Protein AF-A0A847FU32-F1 (afdb_monomer_lite)

Foldseek 3Di:
DPPADQPQDFPDQDQDPLLDFDCVVVLLVVQVCVVVLQFEAEEAEAPLQRPVNSLNCSVVNHDLLEQEFEDEPVVQPDPALLSVLLVVLQSLQVRVCVSLVHRDDRDDSVQSVVNNCCNQPPSVVSSVVSSPSGAYEYEYEALVVCVPPPPCSSVSVLVVSLVNVVVDSRHHYYYYHYPLCVVVCCVVRVSRRPPHHYHYRDAHDLVRQLCSLDVVCPVQADEDPCPSVVLCLQAVRRPSSSSVLSSLLCVPCSVVRYDYPVSSVVSLVVLLVDDDPVLVVVLVPQALLLNLLLLLLLQDPDQSSKFFLVSSVVSLVVLPADADPCLSVVSQVVCCSSVQWPDLDDGMIGGSHNSSSSSSNVPDDSSVSSVPRDNDPDPPPPPPDPPPVPPDDDDDDDDDDDDDDDDDDDDDDDDDDDDDDDDDDDDDDDDDDDDDDDDDDDDDDDDDDDDDDDDDDDDDDDDDDDDDDDDDDDDDDDDYDDDDDDDDDDDDDDDDDPDDDPPDPPPPVPQQWKKWWWKDFPPDQAIWIWIAGPQLHDIDTLGPRFDSDGAAWEAQLVRQKIWDFGCVVVEGFIWIAGSNNPPTDTLDPDRWHKGQWYAANVRFKIWTWIPRTHPATFIWMATNNSHDIGTQDDDNPKHKGNWEAQLVRQKIWTWMCRVPATFIWMAGPNNHDIDTQDDDPWHWGQWYAALVRFKIWIWTCPLPATFIWIATPVHDDIDTQQPDNDKHWHQWYAANVRQKIWTWMCPPPATFIWMAGNNNHDIDTNDDDSMHIHNMYIRD

Structure (mmCIF, N/CA/C/O backbone):
data_AF-A0A847FU32-F1
#
_entry.id   AF-A0A847FU32-F1
#
loop_
_atom_site.group_PDB
_atom_site.id
_atom_site.type_symbol
_atom_site.label_atom_id
_atom_site.label_alt_id
_atom_site.label_comp_id
_atom_site.label_asym_id
_atom_site.label_entity_id
_atom_site.label_seq_id
_atom_site.pdbx_PDB_ins_code
_atom_site.Cartn_x
_atom_site.Cartn_y
_atom_site.Cartn_z
_atom_site.occupancy
_atom_site.B_iso_or_equiv
_atom_site.auth_seq_id
_atom_site.auth_comp_id
_atom_site.auth_asym_id
_atom_site.auth_atom_id
_atom_site.pdbx_PDB_model_num
ATOM 1 N N . MET A 1 1 ? -35.916 -10.649 9.347 1.00 44.22 1 MET A N 1
ATOM 2 C CA . MET A 1 1 ? -36.124 -9.216 9.021 1.00 44.22 1 MET A CA 1
ATOM 3 C C . MET A 1 1 ? -37.418 -9.126 8.223 1.00 44.22 1 MET A C 1
ATOM 5 O O . MET A 1 1 ? -37.705 -10.111 7.565 1.00 44.22 1 MET A O 1
ATOM 9 N N . PRO A 1 2 ? -38.234 -8.058 8.290 1.00 44.00 2 PRO A N 1
ATOM 10 C CA . PRO A 1 2 ? -39.418 -7.964 7.431 1.00 44.00 2 PRO A CA 1
ATOM 11 C C . PRO A 1 2 ? -38.969 -8.081 5.965 1.00 44.00 2 PRO A C 1
ATOM 13 O O . PRO A 1 2 ? -38.049 -7.377 5.551 1.00 44.00 2 PRO A O 1
ATOM 16 N N . ASP A 1 3 ? -39.575 -9.015 5.233 1.00 52.81 3 ASP A N 1
ATOM 17 C CA . ASP A 1 3 ? -38.987 -9.768 4.111 1.00 52.81 3 ASP A CA 1
ATOM 18 C C . ASP A 1 3 ? -38.625 -8.991 2.821 1.00 52.81 3 ASP A C 1
ATOM 20 O O . ASP A 1 3 ? -38.559 -9.613 1.775 1.00 52.81 3 ASP A O 1
ATOM 24 N N . ASN A 1 4 ? -38.386 -7.670 2.823 1.00 62.03 4 ASN A N 1
ATOM 25 C CA . ASN A 1 4 ? -38.007 -6.924 1.599 1.00 62.03 4 ASN A CA 1
ATOM 26 C C . ASN A 1 4 ? -37.275 -5.575 1.817 1.00 62.03 4 ASN A C 1
ATOM 28 O O . ASN A 1 4 ? -37.207 -4.755 0.900 1.00 62.03 4 ASN A O 1
ATOM 32 N N . ALA A 1 5 ? -36.763 -5.277 3.016 1.00 83.38 5 ALA A N 1
ATOM 33 C CA . ALA A 1 5 ? -36.029 -4.025 3.242 1.00 83.38 5 ALA A CA 1
ATOM 34 C C . ALA A 1 5 ? -34.539 -4.179 2.895 1.00 83.38 5 ALA A C 1
ATOM 36 O O . ALA A 1 5 ? -33.902 -5.137 3.327 1.00 83.38 5 ALA A O 1
ATOM 37 N N . ASN A 1 6 ? -33.979 -3.210 2.162 1.00 89.44 6 ASN A N 1
ATOM 38 C CA . ASN A 1 6 ? -32.554 -3.186 1.834 1.00 89.44 6 ASN A CA 1
ATOM 39 C C . ASN A 1 6 ? -31.713 -3.092 3.125 1.00 89.44 6 ASN A C 1
ATOM 41 O O . ASN A 1 6 ? -31.870 -2.118 3.867 1.00 89.44 6 ASN A O 1
ATOM 45 N N . PRO A 1 7 ? -30.836 -4.071 3.413 1.00 89.06 7 PRO A N 1
ATOM 46 C CA . PRO A 1 7 ? -30.055 -4.087 4.649 1.00 89.06 7 PRO A CA 1
ATOM 47 C C . PRO A 1 7 ? -28.872 -3.108 4.625 1.00 89.06 7 PRO A C 1
ATOM 49 O O . PRO A 1 7 ? -28.296 -2.807 5.672 1.00 89.06 7 PRO A O 1
ATOM 52 N N . TYR A 1 8 ? -28.483 -2.608 3.451 1.00 90.81 8 TYR A N 1
ATOM 53 C CA . TYR A 1 8 ? -27.382 -1.665 3.313 1.00 90.81 8 TYR A CA 1
ATOM 54 C C . TYR A 1 8 ? -27.892 -0.239 3.476 1.00 90.81 8 TYR A C 1
ATOM 56 O O . TYR A 1 8 ? -28.746 0.209 2.724 1.00 90.81 8 TYR A O 1
ATOM 64 N N . ILE A 1 9 ? -27.350 0.506 4.437 1.00 88.56 9 ILE A N 1
ATOM 65 C CA . ILE A 1 9 ? -27.734 1.905 4.660 1.00 88.56 9 ILE A CA 1
ATOM 66 C C . ILE A 1 9 ? -26.466 2.764 4.597 1.00 88.56 9 ILE A C 1
ATOM 68 O O . ILE A 1 9 ? -25.807 2.972 5.619 1.00 88.56 9 ILE A O 1
ATOM 72 N N . PRO A 1 10 ? -26.048 3.211 3.398 1.00 85.56 10 PRO A N 1
ATOM 73 C CA . PRO A 1 10 ? -24.828 3.992 3.258 1.00 85.56 10 PRO A CA 1
ATOM 74 C C . PRO A 1 10 ? -24.945 5.328 4.001 1.00 85.56 10 PRO A C 1
ATOM 76 O O . PRO A 1 10 ? -25.984 5.983 3.997 1.00 85.56 10 PRO A O 1
ATOM 79 N N . GLY A 1 11 ? -23.852 5.739 4.644 1.00 80.31 11 GLY A N 1
ATOM 80 C CA . GLY A 1 11 ? -23.752 7.023 5.346 1.00 80.31 11 GLY A CA 1
ATOM 81 C C . GLY A 1 11 ? -24.304 7.029 6.773 1.00 80.31 11 GLY A C 1
ATOM 82 O O . GLY A 1 11 ? -24.021 7.975 7.503 1.00 80.31 11 GLY A O 1
ATOM 83 N N . GLN A 1 12 ? -25.008 5.978 7.201 1.00 84.75 12 GLN A N 1
ATOM 84 C CA . GLN A 1 12 ? -25.427 5.813 8.592 1.00 84.75 12 GLN A CA 1
ATOM 85 C C . GLN A 1 12 ? -24.499 4.839 9.328 1.00 84.75 12 GLN A C 1
ATOM 87 O O . GLN A 1 12 ? -24.099 3.820 8.755 1.00 84.75 12 GLN A O 1
ATOM 92 N N . PRO A 1 13 ? -24.130 5.118 10.591 1.00 84.88 13 PRO A N 1
ATOM 93 C CA . PRO A 1 13 ? -23.426 4.134 11.396 1.00 84.88 13 PRO A CA 1
ATOM 94 C C . PRO A 1 13 ? -24.291 2.887 11.607 1.00 84.88 13 PRO A C 1
ATOM 96 O O . PRO A 1 13 ? -25.506 2.978 11.766 1.00 84.88 13 PRO A O 1
ATOM 99 N N . VAL A 1 14 ? -23.652 1.720 11.613 1.00 85.56 14 VAL A N 1
ATOM 100 C CA . VAL A 1 14 ? -24.342 0.430 11.711 1.00 85.56 14 VAL A CA 1
ATOM 101 C C . VAL A 1 14 ? -24.774 0.192 13.155 1.00 85.56 14 VAL A C 1
ATOM 103 O O . VAL A 1 14 ? -23.924 0.100 14.042 1.00 85.56 14 VAL A O 1
ATOM 106 N N . ASP A 1 15 ? -26.085 0.069 13.370 1.00 82.12 15 ASP A N 1
ATOM 107 C CA . ASP A 1 15 ? -26.681 -0.231 14.679 1.00 82.12 15 ASP A CA 1
ATOM 108 C C . ASP A 1 15 ? -26.848 -1.733 14.925 1.00 82.12 15 ASP A C 1
ATOM 110 O O . ASP A 1 15 ? -26.660 -2.200 16.046 1.00 82.12 15 ASP A O 1
ATOM 114 N N . ASN A 1 16 ? -27.151 -2.507 13.881 1.00 82.44 16 ASN A N 1
ATOM 115 C CA . ASN A 1 16 ? -27.322 -3.951 13.997 1.00 82.44 16 ASN A CA 1
ATOM 116 C C . ASN A 1 16 ? -25.964 -4.670 14.051 1.00 82.44 16 ASN A C 1
ATOM 118 O O . ASN A 1 16 ? -25.198 -4.615 13.086 1.00 82.44 16 ASN A O 1
ATOM 122 N N . SER A 1 17 ? -25.704 -5.397 15.139 1.00 80.19 17 SER A N 1
ATOM 123 C CA . SER A 1 17 ? -24.485 -6.191 15.328 1.00 80.19 17 SER A CA 1
ATOM 124 C C . SER A 1 17 ? -24.266 -7.237 14.242 1.00 80.19 17 SER A C 1
ATOM 126 O O . SER A 1 17 ? -23.126 -7.486 13.855 1.00 80.19 17 SER A O 1
ATOM 128 N N . ASP A 1 18 ? -25.345 -7.797 13.692 1.00 79.12 18 ASP A N 1
ATOM 129 C CA . ASP A 1 18 ? -25.272 -8.829 12.652 1.00 79.12 18 ASP A CA 1
ATOM 130 C C . ASP A 1 18 ? -24.817 -8.268 11.295 1.00 79.12 18 ASP A C 1
ATOM 132 O O . ASP A 1 18 ? -24.463 -9.021 10.391 1.00 79.12 18 ASP A O 1
ATOM 136 N N . LEU A 1 19 ? -24.812 -6.938 11.149 1.00 81.50 19 LEU A N 1
ATOM 137 C CA . LEU A 1 19 ? -24.381 -6.228 9.944 1.00 81.50 19 LEU A CA 1
ATOM 138 C C . LEU A 1 19 ? -23.004 -5.562 10.112 1.00 81.50 19 LEU A C 1
ATOM 140 O O . LEU A 1 19 ? -22.582 -4.793 9.246 1.00 81.50 19 LEU A O 1
ATOM 144 N N . PHE A 1 20 ? -22.292 -5.838 11.211 1.00 87.06 20 PHE A N 1
ATOM 145 C CA . PHE A 1 20 ? -20.975 -5.273 11.500 1.00 87.06 20 PHE A CA 1
ATOM 146 C C . PHE A 1 20 ? -19.867 -6.336 11.421 1.00 87.06 20 PHE A C 1
ATOM 148 O O . PHE A 1 20 ? -19.745 -7.210 12.277 1.00 87.06 20 PHE A O 1
ATOM 155 N N . PHE A 1 21 ? -19.018 -6.244 10.392 1.00 85.50 21 PHE A N 1
ATOM 156 C CA . PHE A 1 21 ? -18.061 -7.299 10.032 1.00 85.50 21 PHE A CA 1
ATOM 157 C C . PHE A 1 21 ? -16.594 -6.941 10.341 1.00 85.50 21 PHE A C 1
ATOM 159 O O . PHE A 1 21 ? -16.207 -5.772 10.372 1.00 85.50 21 PHE A O 1
ATOM 166 N N . GLY A 1 22 ? -15.771 -7.975 10.569 1.00 80.81 22 GLY A N 1
ATOM 167 C CA . GLY A 1 22 ? -14.297 -7.916 10.607 1.00 80.81 22 GLY A CA 1
ATOM 168 C C . GLY A 1 22 ? -13.632 -7.318 11.846 1.00 80.81 22 GLY A C 1
ATOM 169 O O . GLY A 1 22 ? -12.423 -7.373 12.015 1.00 80.81 22 GLY A O 1
ATOM 170 N N . ARG A 1 23 ? -14.402 -6.739 12.766 1.00 88.00 23 ARG A N 1
ATOM 171 C CA . ARG A 1 23 ? -13.840 -5.911 13.856 1.00 88.00 23 ARG A CA 1
ATOM 172 C C . ARG A 1 23 ? -14.077 -6.471 15.246 1.00 88.00 23 ARG A C 1
ATOM 174 O O . ARG A 1 23 ? -13.911 -5.770 16.241 1.00 88.00 23 ARG A O 1
ATOM 181 N N . ARG A 1 24 ? -14.464 -7.743 15.315 1.00 87.25 24 ARG A N 1
ATOM 182 C CA . ARG A 1 24 ? -14.798 -8.418 16.569 1.00 87.25 24 ARG A CA 1
ATOM 183 C C . ARG A 1 24 ? -13.600 -8.496 17.510 1.00 87.25 24 ARG A C 1
ATOM 185 O O . ARG A 1 24 ? -13.755 -8.207 18.688 1.00 87.25 24 ARG A O 1
ATOM 192 N N . GLU A 1 25 ? -12.420 -8.837 17.001 1.00 89.19 25 GLU A N 1
ATOM 193 C CA . GLU A 1 25 ? -11.201 -8.929 17.818 1.00 89.19 25 GLU A CA 1
ATOM 194 C C . GLU A 1 25 ? -10.838 -7.589 18.456 1.00 89.19 25 GLU A C 1
ATOM 196 O O . GLU A 1 25 ? -10.487 -7.525 19.631 1.00 89.19 25 GLU A O 1
ATOM 201 N N . LEU A 1 26 ? -11.000 -6.499 17.705 1.00 92.06 26 LEU A N 1
ATOM 202 C CA . LEU A 1 26 ? -10.744 -5.156 18.204 1.00 92.06 26 LEU A CA 1
ATOM 203 C C . LEU A 1 26 ? -11.764 -4.758 19.280 1.00 92.06 26 LEU A C 1
ATOM 205 O O . LEU A 1 26 ? -11.364 -4.243 20.321 1.00 92.06 26 LEU A O 1
ATOM 209 N N . LEU A 1 27 ? -13.056 -5.046 19.081 1.00 93.75 27 LEU A N 1
ATOM 210 C CA . LEU A 1 27 ? -14.089 -4.827 20.103 1.00 93.75 27 LEU A CA 1
ATOM 211 C C . LEU A 1 27 ? -13.792 -5.607 21.393 1.00 93.75 27 LEU A C 1
ATOM 213 O O . LEU A 1 27 ? -13.878 -5.044 22.484 1.00 93.75 27 LEU A O 1
ATOM 217 N N . VAL A 1 28 ? -13.380 -6.873 21.265 1.00 93.25 28 VAL A N 1
ATOM 218 C CA . VAL A 1 28 ? -12.963 -7.711 22.400 1.00 93.25 28 VAL A CA 1
ATOM 219 C C . VAL A 1 28 ? -11.735 -7.116 23.090 1.00 93.25 28 VAL A C 1
ATOM 221 O O . VAL A 1 28 ? -11.740 -6.967 24.308 1.00 93.25 28 VAL A O 1
ATOM 224 N N . SER A 1 29 ? -10.716 -6.701 22.334 1.00 95.25 29 SER A N 1
ATOM 225 C CA . SER A 1 29 ? -9.499 -6.090 22.883 1.00 95.25 29 SER A CA 1
ATOM 226 C C . SER A 1 29 ? -9.780 -4.790 23.644 1.00 95.25 29 SER A C 1
ATOM 228 O O . SER A 1 29 ? -9.261 -4.604 24.747 1.00 95.25 29 SER A O 1
ATOM 230 N N . ILE A 1 30 ? -10.625 -3.906 23.096 1.00 95.94 30 ILE A N 1
ATOM 231 C CA . ILE A 1 30 ? -11.056 -2.685 23.793 1.00 95.94 30 ILE A CA 1
ATOM 232 C C . ILE A 1 30 ? -11.756 -3.060 25.102 1.00 95.94 30 ILE A C 1
ATOM 234 O O . ILE A 1 30 ? -11.430 -2.497 26.150 1.00 95.94 30 ILE A O 1
ATOM 238 N N . GLY A 1 31 ? -12.674 -4.030 25.059 1.00 95.00 31 GLY A N 1
ATOM 239 C CA . GLY A 1 31 ? -13.375 -4.514 26.246 1.00 95.00 31 GLY A CA 1
ATOM 240 C C . GLY A 1 31 ? -12.429 -5.061 27.312 1.00 95.00 31 GLY A C 1
ATOM 241 O O . GLY A 1 31 ? -12.514 -4.664 28.473 1.00 95.00 31 GLY A O 1
ATOM 242 N N . GLU A 1 32 ? -11.462 -5.892 26.929 1.00 94.81 32 GLU A N 1
ATOM 243 C CA . GLU A 1 32 ? -10.455 -6.412 27.855 1.00 94.81 32 GLU A CA 1
ATOM 244 C C . GLU A 1 32 ? -9.614 -5.309 28.497 1.00 94.81 32 GLU A C 1
ATOM 246 O O . GLU A 1 32 ? -9.316 -5.376 29.689 1.00 94.81 32 GLU A O 1
ATOM 251 N N . HIS A 1 33 ? -9.199 -4.303 27.728 1.00 95.88 33 HIS A N 1
ATOM 252 C CA . HIS A 1 33 ? -8.423 -3.189 28.260 1.00 95.88 33 HIS A CA 1
ATOM 253 C C . HIS A 1 33 ? -9.227 -2.356 29.257 1.00 95.88 33 HIS A C 1
ATOM 255 O O . HIS A 1 33 ? -8.690 -2.013 30.313 1.00 95.88 33 HIS A O 1
ATOM 261 N N . LEU A 1 34 ? -10.501 -2.090 28.966 1.00 95.19 34 LEU A N 1
ATOM 262 C CA . LEU A 1 34 ? -11.407 -1.410 29.893 1.00 95.19 34 LEU A CA 1
ATOM 263 C C . LEU A 1 34 ? -11.574 -2.211 31.193 1.00 95.19 34 LEU A C 1
ATOM 265 O O . LEU A 1 34 ? -11.418 -1.655 32.278 1.00 95.19 34 LEU A O 1
ATOM 269 N N . VAL A 1 35 ? -11.782 -3.529 31.101 1.00 93.50 35 VAL A N 1
ATOM 270 C CA . VAL A 1 35 ? -11.889 -4.419 32.274 1.00 93.50 35 VAL A CA 1
ATOM 271 C C . VAL A 1 35 ? -10.581 -4.481 33.074 1.00 93.50 35 VAL A C 1
ATOM 273 O O . VAL A 1 35 ? -10.608 -4.513 34.301 1.00 93.50 35 VAL A O 1
ATOM 276 N N . LYS A 1 36 ? -9.423 -4.427 32.405 1.00 92.69 36 LYS A N 1
ATOM 277 C CA . LYS A 1 36 ? -8.091 -4.349 33.039 1.00 92.69 36 LYS A CA 1
ATOM 278 C C . LYS A 1 36 ? -7.794 -2.972 33.663 1.00 92.69 36 LYS A C 1
ATOM 280 O O . LYS A 1 36 ? -6.676 -2.747 34.124 1.00 92.69 36 LYS A O 1
ATOM 285 N N . GLY A 1 37 ? -8.753 -2.044 33.667 1.00 90.12 37 GLY A N 1
ATOM 286 C CA . GLY A 1 37 ? -8.623 -0.724 34.285 1.00 90.12 37 GLY A CA 1
ATOM 287 C C . GLY A 1 37 ? -7.910 0.317 33.417 1.00 90.12 37 GLY A C 1
ATOM 288 O O . GLY A 1 37 ? -7.462 1.345 33.930 1.00 90.12 37 GLY A O 1
ATOM 289 N N . ARG A 1 38 ? -7.771 0.096 32.100 1.00 93.25 38 ARG A N 1
ATOM 290 C CA . ARG A 1 38 ? -7.304 1.153 31.189 1.00 93.25 38 ARG A CA 1
ATOM 291 C C . ARG A 1 38 ? -8.412 2.186 31.016 1.00 93.25 38 ARG A C 1
ATOM 293 O O . ARG A 1 38 ? -9.475 1.880 30.496 1.00 93.25 38 ARG A O 1
ATOM 300 N N . ARG A 1 39 ? -8.121 3.427 31.411 1.00 93.38 39 ARG A N 1
ATOM 301 C CA . ARG A 1 39 ? -9.118 4.506 31.474 1.00 93.38 39 ARG A CA 1
ATOM 302 C C . ARG A 1 39 ? -9.203 5.389 30.231 1.00 93.38 39 ARG A C 1
ATOM 304 O O . ARG A 1 39 ? -10.137 6.169 30.128 1.00 93.38 39 ARG A O 1
ATOM 311 N N . VAL A 1 40 ? -8.242 5.321 29.308 1.00 96.56 40 VAL A N 1
ATOM 312 C CA . VAL A 1 40 ? -8.260 6.118 28.069 1.00 96.56 40 VAL A CA 1
ATOM 313 C C . VAL A 1 40 ? -7.787 5.257 26.907 1.00 96.56 40 VAL A C 1
ATOM 315 O O . VAL A 1 40 ? -6.667 4.737 26.931 1.00 96.56 40 VAL A O 1
ATOM 318 N N . LEU A 1 41 ? -8.639 5.126 25.894 1.00 97.56 41 LEU A N 1
ATOM 319 C CA . LEU A 1 41 ? -8.344 4.451 24.636 1.00 97.56 41 LEU A CA 1
ATOM 320 C C . LEU A 1 41 ? -8.658 5.395 23.474 1.00 97.56 41 LEU A C 1
ATOM 322 O O . LEU A 1 41 ? -9.648 6.126 23.516 1.00 97.56 41 LEU A O 1
ATOM 326 N N . LEU A 1 42 ? -7.819 5.370 22.444 1.00 97.06 42 LEU A N 1
ATOM 327 C CA . LEU A 1 42 ? -7.965 6.183 21.241 1.00 97.06 42 LEU A CA 1
ATOM 328 C C . LEU A 1 42 ? -8.157 5.269 20.029 1.00 97.06 42 LEU A C 1
ATOM 330 O O . LEU A 1 42 ? -7.390 4.333 19.830 1.00 97.06 42 LEU A O 1
ATOM 334 N N . VAL A 1 43 ? -9.167 5.531 19.206 1.00 96.81 43 VAL A N 1
ATOM 335 C CA . VAL A 1 43 ? -9.443 4.791 17.971 1.00 96.81 43 VAL A CA 1
ATOM 336 C C . VAL A 1 43 ? -9.332 5.745 16.787 1.00 96.81 43 VAL A C 1
ATOM 338 O O . VAL A 1 43 ? -10.186 6.605 16.570 1.00 96.81 43 VAL A O 1
ATOM 341 N N . ALA A 1 44 ? -8.283 5.583 15.996 1.00 94.50 44 ALA A N 1
ATOM 342 C CA . ALA A 1 44 ? -7.992 6.427 14.851 1.00 94.50 44 ALA A CA 1
ATOM 343 C C . ALA A 1 44 ? -8.254 5.688 13.536 1.00 94.50 44 ALA A C 1
ATOM 345 O O . ALA A 1 44 ? -8.020 4.487 13.415 1.00 94.50 44 ALA A O 1
ATOM 346 N N . SER A 1 45 ? -8.737 6.389 12.515 1.00 90.62 45 SER A N 1
ATOM 347 C CA . SER A 1 45 ? -8.749 5.863 11.139 1.00 90.62 45 SER A CA 1
ATOM 348 C C . SER A 1 45 ? -9.033 6.944 10.117 1.00 90.62 45 SER A C 1
ATOM 350 O O . SER A 1 45 ? -9.461 8.041 10.473 1.00 90.62 45 SER A O 1
ATOM 352 N N . ALA A 1 46 ? -8.819 6.626 8.841 1.00 84.69 46 ALA A N 1
ATOM 353 C CA . ALA A 1 46 ? -9.279 7.471 7.750 1.00 84.69 46 ALA A CA 1
ATOM 354 C C . ALA A 1 46 ? -10.810 7.697 7.822 1.00 84.69 46 ALA A C 1
ATOM 356 O O . ALA A 1 46 ? -11.537 6.909 8.449 1.00 84.69 46 ALA A O 1
ATOM 357 N N . PRO A 1 47 ? -11.330 8.759 7.184 1.00 82.19 47 PRO A N 1
ATOM 358 C CA . PRO A 1 47 ? -12.766 8.965 7.056 1.00 82.19 47 PRO A CA 1
ATOM 359 C C . PRO A 1 47 ? -13.463 7.728 6.482 1.00 82.19 47 PRO A C 1
ATOM 361 O O . PRO A 1 47 ? -12.870 6.955 5.731 1.00 82.19 47 PRO A O 1
ATOM 364 N N . ARG A 1 48 ? -14.737 7.531 6.840 1.00 86.31 48 ARG A N 1
ATOM 365 C CA . ARG A 1 48 ? -15.595 6.462 6.288 1.00 86.31 48 ARG A CA 1
ATOM 366 C C . ARG A 1 48 ? -15.147 5.015 6.565 1.00 86.31 48 ARG A C 1
ATOM 368 O O . ARG A 1 48 ? -15.780 4.0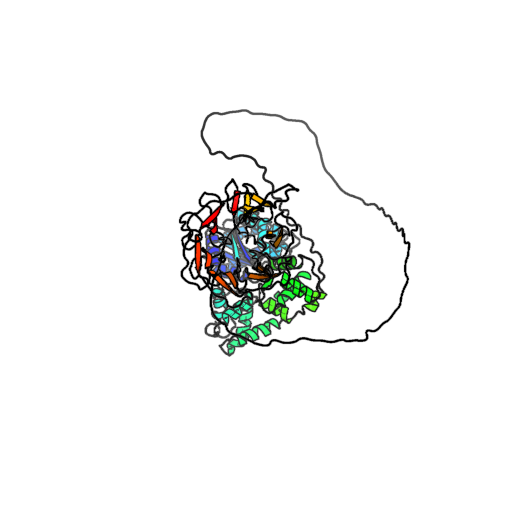71 6.098 1.00 86.31 48 ARG A O 1
ATOM 375 N N . MET A 1 49 ? -14.162 4.822 7.441 1.00 89.31 49 MET A N 1
ATOM 376 C CA . MET A 1 49 ? -13.748 3.510 7.944 1.00 89.31 49 MET A CA 1
ATOM 377 C C . MET A 1 49 ? -14.603 3.021 9.122 1.00 89.31 49 MET A C 1
ATOM 379 O O . MET A 1 49 ? -14.139 2.184 9.874 1.00 89.31 49 MET A O 1
ATOM 383 N N . GLY A 1 50 ? -15.820 3.516 9.362 1.00 89.94 50 GLY A N 1
ATOM 384 C CA . GLY A 1 50 ? -16.736 2.942 10.367 1.00 89.94 50 GLY A CA 1
ATOM 385 C C . GLY A 1 50 ? -16.336 3.100 11.846 1.00 89.94 50 GLY A C 1
ATOM 386 O O . GLY A 1 50 ? -16.627 2.198 12.633 1.00 89.94 50 GLY A O 1
ATOM 387 N N . LYS A 1 51 ? -15.679 4.208 12.232 1.00 91.94 51 LYS A N 1
ATOM 388 C CA . LYS A 1 51 ? -15.384 4.552 13.645 1.00 91.94 51 LYS A CA 1
ATOM 389 C C . LYS A 1 51 ? -16.657 4.629 14.491 1.00 91.94 51 LYS A C 1
ATOM 391 O O . LYS A 1 51 ? -16.777 3.932 15.492 1.00 91.94 51 LYS A O 1
ATOM 396 N N . SER A 1 52 ? -17.638 5.394 14.020 1.00 91.94 52 SER A N 1
ATOM 397 C CA . SER A 1 52 ? -18.920 5.572 14.702 1.00 91.94 52 SER A CA 1
ATOM 398 C C . SER A 1 52 ? -19.678 4.257 14.847 1.00 91.94 52 SER A C 1
ATOM 400 O O . SER A 1 52 ? -20.181 3.956 15.924 1.00 91.94 52 SER A O 1
ATOM 402 N N . SER A 1 53 ? -19.697 3.422 13.798 1.00 92.62 53 SER A N 1
ATOM 403 C CA . SER A 1 53 ? -20.294 2.081 13.862 1.00 92.62 53 SER A CA 1
ATOM 404 C C . SER A 1 53 ? -19.628 1.237 14.950 1.00 92.62 53 SER A C 1
ATOM 406 O O . SER A 1 53 ? -20.314 0.619 15.751 1.00 92.62 53 SER A O 1
ATOM 408 N N . LEU A 1 54 ? -18.296 1.269 15.043 1.00 94.62 54 LEU A N 1
ATOM 409 C CA . LEU A 1 54 ? -17.554 0.542 16.073 1.00 94.62 54 LEU A CA 1
ATOM 410 C C . LEU A 1 54 ? -17.930 0.988 17.488 1.00 94.62 54 LEU A C 1
ATOM 412 O O . LEU A 1 54 ? -18.166 0.137 18.343 1.00 94.62 54 LEU A O 1
ATOM 416 N N . LEU A 1 55 ? -18.045 2.298 17.729 1.00 94.06 55 LEU A N 1
ATOM 417 C CA . LEU A 1 55 ? -18.500 2.807 19.026 1.00 94.06 55 LEU A CA 1
ATOM 418 C C . LEU A 1 55 ? -19.922 2.351 19.365 1.00 94.06 55 LEU A C 1
ATOM 420 O O . LEU A 1 55 ? -20.200 2.077 20.528 1.00 94.06 55 LEU A O 1
ATOM 424 N N . ARG A 1 56 ? -20.821 2.252 18.377 1.00 92.31 56 ARG A N 1
ATOM 425 C CA . ARG A 1 56 ? -22.194 1.762 18.593 1.00 92.31 56 ARG A CA 1
ATOM 426 C C . ARG A 1 56 ? -22.255 0.263 18.882 1.00 92.31 56 ARG A C 1
ATOM 428 O O . ARG A 1 56 ? -23.157 -0.179 19.585 1.00 92.31 56 ARG A O 1
ATOM 435 N N . GLN A 1 57 ? -21.288 -0.506 18.388 1.00 93.62 57 GLN A N 1
ATOM 436 C CA . GLN A 1 57 ? -21.208 -1.941 18.652 1.00 93.62 57 GLN A CA 1
ATOM 437 C C . GLN A 1 57 ? -20.534 -2.273 19.984 1.00 93.62 57 GLN A C 1
ATOM 439 O O . GLN A 1 57 ? -20.898 -3.264 20.611 1.00 93.62 57 GLN A O 1
ATOM 444 N N . LEU A 1 58 ? -19.615 -1.428 20.459 1.00 93.88 58 LEU A N 1
ATOM 445 C CA . LEU A 1 58 ? -18.863 -1.659 21.693 1.00 93.88 58 LEU A CA 1
ATOM 446 C C . LEU A 1 58 ? -19.713 -2.044 22.921 1.00 93.88 58 LEU A C 1
ATOM 448 O O . LEU A 1 58 ? -19.329 -3.012 23.575 1.00 93.88 58 LEU A O 1
ATOM 452 N N . PRO A 1 59 ? -20.866 -1.410 23.222 1.00 92.38 59 PRO A N 1
ATOM 453 C CA . PRO A 1 59 ? -21.687 -1.770 24.381 1.00 92.38 59 PRO A CA 1
ATOM 454 C C . PRO A 1 59 ? -22.109 -3.247 24.421 1.00 92.38 59 PRO A C 1
ATOM 456 O O . PRO A 1 59 ? -22.181 -3.827 25.498 1.00 92.38 59 PRO A O 1
ATOM 459 N N . HIS A 1 60 ? -22.325 -3.884 23.264 1.00 90.62 60 HIS A N 1
ATOM 460 C CA . HIS A 1 60 ? -22.711 -5.301 23.174 1.00 90.62 60 HIS A CA 1
ATOM 461 C C . HIS A 1 60 ? -21.572 -6.268 23.539 1.00 90.62 60 HIS A C 1
ATOM 463 O O . HIS A 1 60 ? -21.807 -7.457 23.743 1.00 90.62 60 HIS A O 1
ATOM 469 N N . HIS A 1 61 ? -20.337 -5.766 23.610 1.00 90.38 61 HIS A N 1
ATOM 470 C CA . HIS A 1 61 ? -19.129 -6.530 23.920 1.00 90.38 61 HIS A CA 1
ATOM 471 C C . HIS A 1 61 ? -18.545 -6.200 25.297 1.00 90.38 61 HIS A C 1
ATOM 473 O O . HIS A 1 61 ? -17.493 -6.732 25.656 1.00 90.38 61 HIS A O 1
ATOM 479 N N . LEU A 1 62 ? -19.207 -5.331 26.063 1.00 93.19 62 LEU A N 1
ATOM 480 C CA . LEU A 1 62 ? -18.798 -4.976 27.414 1.00 93.19 62 LEU A CA 1
ATOM 481 C C . LEU A 1 62 ? -19.622 -5.742 28.454 1.00 93.19 62 LEU A C 1
ATOM 483 O O . LEU A 1 62 ? -20.790 -6.057 28.220 1.00 93.19 62 LEU A O 1
ATOM 487 N N . PRO A 1 63 ? -19.024 -6.056 29.613 1.00 93.06 63 PRO A N 1
ATOM 488 C CA . PRO A 1 63 ? -19.755 -6.665 30.709 1.00 93.06 63 PRO A CA 1
ATOM 489 C C . PRO A 1 63 ? -20.753 -5.649 31.311 1.00 93.06 63 PRO A C 1
ATOM 491 O O . PRO A 1 63 ? -20.530 -4.438 31.221 1.00 93.06 63 PRO A O 1
ATOM 494 N N . PRO A 1 64 ? -21.860 -6.109 31.921 1.00 89.00 64 PRO A N 1
ATOM 495 C CA . PRO A 1 64 ? -22.965 -5.248 32.362 1.00 89.00 64 PRO A CA 1
ATOM 496 C C . PRO A 1 64 ? -22.584 -4.229 33.452 1.00 89.00 64 PRO A C 1
ATOM 498 O O . PRO A 1 64 ? -23.337 -3.288 33.713 1.00 89.00 64 PRO A O 1
ATOM 501 N N . GLU A 1 65 ? -21.431 -4.398 34.099 1.00 91.44 65 GLU A N 1
ATOM 502 C CA . GLU A 1 65 ? -20.866 -3.465 35.074 1.00 91.44 65 GLU A CA 1
ATOM 503 C C . GLU A 1 65 ? -20.287 -2.195 34.429 1.00 91.44 65 GLU A C 1
ATOM 505 O O . GLU A 1 65 ? -20.123 -1.190 35.124 1.00 91.44 65 GLU A O 1
ATOM 510 N N . LEU A 1 66 ? -19.991 -2.221 33.123 1.00 93.81 66 LEU A N 1
ATOM 511 C CA . LEU A 1 66 ? -19.484 -1.083 32.355 1.00 93.81 66 LEU A CA 1
ATOM 512 C C . LEU A 1 66 ? -20.614 -0.443 31.543 1.00 93.81 66 LEU A C 1
ATOM 514 O O . LEU A 1 66 ? -20.944 -0.876 30.441 1.00 93.81 66 LEU A O 1
ATOM 518 N N . LEU A 1 67 ? -21.197 0.626 32.080 1.00 94.50 67 LEU A N 1
ATOM 519 C CA . LEU A 1 67 ? -22.259 1.372 31.412 1.00 94.50 67 LEU A CA 1
ATOM 520 C C . LEU A 1 67 ? -21.669 2.346 30.393 1.00 94.50 67 LEU A C 1
ATOM 522 O O . LEU A 1 67 ? -20.769 3.118 30.712 1.00 94.50 67 LEU A O 1
ATOM 526 N N . THR A 1 68 ? -22.188 2.357 29.171 1.00 94.62 68 THR A N 1
ATOM 527 C CA . THR A 1 68 ? -21.658 3.209 28.099 1.00 94.62 68 THR A CA 1
ATOM 528 C C . THR A 1 68 ? -22.518 4.438 27.864 1.00 94.62 68 THR A C 1
ATOM 530 O O . THR A 1 68 ? -23.742 4.341 27.818 1.00 94.62 68 THR A O 1
ATOM 533 N N . VAL A 1 69 ? -21.882 5.580 27.617 1.00 95.38 69 VAL A N 1
ATOM 534 C CA . VAL A 1 69 ? -22.557 6.814 27.199 1.00 95.38 69 VAL A CA 1
ATOM 535 C C . VAL A 1 69 ? -21.840 7.366 25.981 1.00 95.38 69 VAL A C 1
ATOM 537 O O . VAL A 1 69 ? -20.640 7.607 26.042 1.00 95.38 69 VAL A O 1
ATOM 540 N N . ARG A 1 70 ? -22.561 7.573 24.876 1.00 94.62 70 ARG A N 1
ATOM 541 C CA . ARG A 1 70 ? -21.991 8.076 23.619 1.00 94.62 70 ARG A CA 1
ATOM 542 C C . ARG A 1 70 ? -22.367 9.534 23.381 1.00 94.62 70 ARG A C 1
ATOM 544 O O . ARG A 1 70 ? -23.522 9.901 23.578 1.00 94.62 70 ARG A O 1
ATOM 551 N N . LEU A 1 71 ? -21.412 10.319 22.891 1.00 94.62 71 LEU A N 1
ATOM 552 C CA . LEU A 1 71 ? -21.622 11.676 22.394 1.00 94.62 71 LEU A CA 1
ATOM 553 C C . LEU A 1 71 ? -20.903 11.848 21.050 1.00 94.62 71 LEU A C 1
ATOM 555 O O . LEU A 1 71 ? -19.724 11.513 20.932 1.00 94.62 71 LEU A O 1
ATOM 559 N N . ASP A 1 72 ? -21.617 12.357 20.049 1.00 92.38 72 ASP A N 1
ATOM 560 C CA . ASP A 1 72 ? -21.080 12.626 18.712 1.00 92.38 72 ASP A CA 1
ATOM 561 C C . ASP A 1 72 ? -20.699 14.103 18.589 1.00 92.38 72 ASP A C 1
ATOM 563 O O . ASP A 1 72 ? -21.565 14.972 18.519 1.00 92.38 72 ASP A O 1
ATOM 567 N N . LEU A 1 73 ? -19.402 14.411 18.600 1.00 91.62 73 LEU A N 1
ATOM 568 C CA . LEU A 1 73 ? -18.949 15.799 18.699 1.00 91.62 73 LEU A CA 1
ATOM 569 C C . LEU A 1 73 ? -19.205 16.612 17.422 1.00 91.62 73 LEU A C 1
ATOM 571 O O . LEU A 1 73 ? -19.284 17.840 17.508 1.00 91.62 73 LEU A O 1
ATOM 575 N N . ARG A 1 74 ? -19.387 15.963 16.259 1.00 85.44 74 ARG A N 1
ATOM 576 C CA . ARG A 1 74 ? -19.741 16.665 15.013 1.00 85.44 74 ARG A CA 1
ATOM 577 C C . ARG A 1 74 ? -21.188 17.143 15.034 1.00 85.44 74 ARG A C 1
ATOM 579 O O . ARG A 1 74 ? -21.464 18.265 14.616 1.00 85.44 74 ARG A O 1
ATOM 586 N N . GLU A 1 75 ? -22.111 16.311 15.515 1.00 85.88 75 GLU A N 1
ATOM 587 C CA . GLU A 1 75 ? -23.545 16.640 15.542 1.00 85.88 75 GLU A CA 1
ATOM 588 C C . GLU A 1 75 ? -23.875 17.728 16.572 1.00 85.88 75 GLU A C 1
ATOM 590 O O . GLU A 1 75 ? -24.803 18.522 16.386 1.00 85.88 75 GLU A O 1
ATOM 595 N N . GLU A 1 76 ? -23.082 17.805 17.639 1.00 85.75 76 GLU A N 1
ATOM 596 C CA . GLU A 1 76 ? -23.302 18.741 18.735 1.00 85.75 76 GLU A CA 1
ATOM 597 C C . GLU A 1 76 ? -23.099 20.213 18.328 1.00 85.75 76 GLU A C 1
ATOM 599 O O . GLU A 1 76 ? -23.694 21.088 18.946 1.00 85.75 76 GLU A O 1
ATOM 604 N N . ASN A 1 77 ? -22.345 20.531 17.265 1.00 77.75 77 ASN A N 1
ATOM 605 C CA . ASN A 1 77 ? -22.105 21.923 16.836 1.00 77.75 77 ASN A CA 1
ATOM 606 C C . ASN A 1 77 ? -21.685 22.833 18.010 1.00 77.75 77 ASN A C 1
ATOM 608 O O . ASN A 1 77 ? -22.291 23.883 18.266 1.00 77.75 77 ASN A O 1
ATOM 612 N N . ALA A 1 78 ? -20.677 22.385 18.764 1.00 78.25 78 ALA A N 1
ATOM 613 C CA . ALA A 1 78 ? -20.258 23.025 20.003 1.00 78.25 78 ALA A CA 1
ATOM 614 C C . ALA A 1 78 ? -19.949 24.516 19.798 1.00 78.25 78 ALA A C 1
ATOM 616 O O . ALA A 1 78 ? -19.113 24.891 18.978 1.00 78.25 78 ALA A O 1
ATOM 617 N N . ARG A 1 79 ? -20.634 25.367 20.569 1.00 76.62 79 ARG A N 1
ATOM 618 C CA . ARG A 1 79 ? -20.449 26.827 20.530 1.00 76.62 79 ARG A CA 1
ATOM 619 C C . ARG A 1 79 ? -19.377 27.293 21.504 1.00 76.62 79 ARG A C 1
ATOM 621 O O . ARG A 1 79 ? -18.612 28.191 21.189 1.00 76.62 79 ARG A O 1
ATOM 628 N N . THR A 1 80 ? -19.362 26.684 22.683 1.00 88.38 80 THR A N 1
ATOM 629 C CA . THR A 1 80 ? -18.485 27.000 23.809 1.00 88.38 80 THR A CA 1
ATOM 630 C C . THR A 1 80 ? -18.238 25.730 24.630 1.00 88.38 80 THR A C 1
ATOM 632 O O . THR A 1 80 ? -18.997 24.757 24.548 1.00 88.38 80 THR A O 1
ATOM 635 N N . LEU A 1 81 ? -17.173 25.720 25.436 1.00 91.69 81 LEU A N 1
ATOM 636 C CA . LEU A 1 81 ? -16.796 24.555 26.243 1.00 91.69 81 LEU A CA 1
ATOM 637 C C . LEU A 1 81 ? -17.849 24.183 27.300 1.00 91.69 81 LEU A C 1
ATOM 639 O O . LEU A 1 81 ? -18.173 23.013 27.465 1.00 91.69 81 LEU A O 1
ATOM 643 N N . ASP A 1 82 ? -18.403 25.162 28.008 1.00 92.69 82 ASP A N 1
ATOM 644 C CA . ASP A 1 82 ? -19.469 24.958 28.997 1.00 92.69 82 ASP A CA 1
ATOM 645 C C . ASP A 1 82 ? -20.744 24.356 28.387 1.00 92.69 82 ASP A C 1
ATOM 647 O O . ASP A 1 82 ? -21.355 23.465 28.980 1.00 92.69 82 ASP A O 1
ATOM 651 N N . TRP A 1 83 ? -21.094 24.774 27.170 1.00 92.00 83 TRP A N 1
ATOM 652 C CA . TRP A 1 83 ? -22.183 24.196 26.390 1.00 92.00 83 TRP A CA 1
ATOM 653 C C . TRP A 1 83 ? -21.930 22.727 26.064 1.00 92.00 83 TRP A C 1
ATOM 655 O O . TRP A 1 83 ? -22.799 21.887 26.299 1.00 92.00 83 TRP A O 1
ATOM 665 N N . LEU A 1 84 ? -20.723 22.384 25.615 1.00 93.25 84 LEU A N 1
ATOM 666 C CA . LEU A 1 84 ? -20.371 20.993 25.334 1.00 93.25 84 LEU A CA 1
ATOM 667 C C . LEU A 1 84 ? -20.404 20.120 26.601 1.00 93.25 84 LEU A C 1
ATOM 669 O O . LEU A 1 84 ? -20.891 18.990 26.573 1.00 93.25 84 LEU A O 1
ATOM 673 N N . LEU A 1 85 ? -19.944 20.650 27.736 1.00 94.81 85 LEU A N 1
ATOM 674 C CA . LEU A 1 85 ? -19.985 19.950 29.024 1.00 94.81 85 LEU A CA 1
ATOM 675 C C . LEU A 1 85 ? -21.419 19.751 29.535 1.00 94.81 85 LEU A C 1
ATOM 677 O O . LEU A 1 85 ? -21.715 18.709 30.121 1.00 94.81 85 LEU A O 1
ATOM 681 N N . TRP A 1 86 ? -22.317 20.707 29.285 1.00 95.00 86 TRP A N 1
ATOM 682 C CA . TRP A 1 86 ? -23.749 20.558 29.556 1.00 95.00 86 TRP A CA 1
ATOM 683 C C . TRP A 1 86 ? -24.375 19.442 28.712 1.00 95.00 86 TRP A C 1
ATOM 685 O O . TRP A 1 86 ? -25.126 18.615 29.232 1.00 95.00 86 TRP A O 1
ATOM 695 N N . ARG A 1 87 ? -24.025 19.361 27.424 1.00 94.69 87 ARG A N 1
ATOM 696 C CA . ARG A 1 87 ? -24.479 18.279 26.537 1.00 94.69 87 ARG A CA 1
ATOM 697 C C . ARG A 1 87 ? -23.965 16.918 26.982 1.00 94.69 87 ARG A C 1
ATOM 699 O O . ARG A 1 87 ? -24.746 15.971 27.045 1.00 94.69 87 ARG A O 1
ATOM 706 N N . LEU A 1 88 ? -22.700 16.839 27.394 1.00 94.88 88 LEU A N 1
ATOM 707 C CA . LEU A 1 88 ? -22.133 15.624 27.973 1.00 94.88 88 LEU A CA 1
ATOM 708 C C . LEU A 1 88 ? -22.851 15.223 29.273 1.00 94.88 88 LEU A C 1
ATOM 710 O O . LEU A 1 88 ? -23.194 14.055 29.439 1.00 94.88 88 LEU A O 1
ATOM 714 N N . ALA A 1 89 ? -23.166 16.177 30.158 1.00 95.12 89 ALA A N 1
ATOM 715 C CA . ALA A 1 89 ? -23.992 15.923 31.343 1.00 95.12 89 ALA A CA 1
ATOM 716 C C . ALA A 1 89 ? -25.379 15.366 30.974 1.00 95.12 89 ALA A C 1
ATOM 718 O O . ALA A 1 89 ? -25.871 14.432 31.611 1.00 95.12 89 ALA A O 1
ATOM 719 N N . GLY A 1 90 ? -26.004 15.916 29.928 1.00 94.19 90 GLY A N 1
ATOM 720 C CA . GLY A 1 90 ? -27.307 15.472 29.437 1.00 94.19 90 GLY A CA 1
ATOM 721 C C . GLY A 1 90 ? -27.253 14.047 28.892 1.00 94.19 90 GLY A C 1
ATOM 722 O O . GLY A 1 90 ? -28.097 13.223 29.245 1.00 94.19 90 GLY A O 1
ATOM 723 N N . ALA A 1 91 ? -26.219 13.736 28.107 1.00 93.50 91 ALA A N 1
ATOM 724 C CA . ALA A 1 91 ? -25.972 12.399 27.579 1.00 93.50 91 ALA A CA 1
ATOM 725 C C . ALA A 1 91 ? -25.740 11.374 28.699 1.00 93.50 91 ALA A C 1
ATOM 727 O O . ALA A 1 91 ? -26.283 10.272 28.635 1.00 93.50 91 ALA A O 1
ATOM 728 N N . LEU A 1 92 ? -25.002 11.740 29.755 1.00 94.06 92 LEU A N 1
ATOM 729 C CA . LEU A 1 92 ? -24.809 10.883 30.930 1.00 94.06 92 LEU A CA 1
ATOM 730 C C . LEU A 1 92 ? -26.138 10.581 31.626 1.00 94.06 92 LEU A C 1
ATOM 732 O O . LEU A 1 92 ? -26.427 9.422 31.908 1.00 94.06 92 LEU A O 1
ATOM 736 N N . SER A 1 93 ? -26.963 11.601 31.872 1.00 92.38 93 SER A N 1
ATOM 737 C CA . SER A 1 93 ? -28.260 11.422 32.536 1.00 92.38 93 SER A CA 1
ATOM 738 C C . SER A 1 93 ? -29.207 10.536 31.721 1.00 92.38 93 SER A C 1
ATOM 740 O O . SER A 1 93 ? -29.748 9.558 32.238 1.00 92.38 93 SER A O 1
ATOM 742 N N . ALA A 1 94 ? -29.345 10.821 30.422 1.00 90.06 94 ALA A N 1
ATOM 743 C CA . ALA A 1 94 ? -30.222 10.070 29.529 1.00 90.06 94 ALA A CA 1
ATOM 744 C C . ALA A 1 94 ? -29.733 8.629 29.304 1.00 90.06 94 ALA A C 1
ATOM 746 O O . ALA A 1 94 ? -30.511 7.683 29.435 1.00 90.06 94 ALA A O 1
ATOM 747 N N . GLY A 1 95 ? -28.442 8.453 29.003 1.00 87.06 95 GLY A N 1
ATOM 748 C CA . GLY A 1 95 ? -27.853 7.143 28.724 1.00 87.06 95 GLY A CA 1
ATOM 749 C C . GLY A 1 95 ? -27.883 6.224 29.943 1.00 87.06 95 GLY A C 1
ATOM 750 O O . GLY A 1 95 ? -28.342 5.086 29.859 1.00 87.06 95 GLY A O 1
ATOM 751 N N . LEU A 1 96 ? -27.467 6.727 31.108 1.00 88.62 96 LEU A N 1
ATOM 752 C CA . LEU A 1 96 ? -27.432 5.927 32.335 1.00 88.62 96 LEU A CA 1
ATOM 753 C C . LEU A 1 96 ? -28.833 5.683 32.907 1.00 88.62 96 LEU A C 1
ATOM 755 O O . LEU A 1 96 ? -29.082 4.604 33.445 1.00 88.62 96 LEU A O 1
ATOM 759 N N . GLY A 1 97 ? -29.765 6.631 32.755 1.00 83.19 97 GLY A N 1
ATOM 760 C CA . GLY A 1 97 ? -31.153 6.462 33.194 1.00 83.19 97 GLY A CA 1
ATOM 761 C C . GLY A 1 97 ? -31.847 5.290 32.498 1.00 83.19 97 GLY A C 1
ATOM 762 O O . GLY A 1 97 ? -32.527 4.495 33.151 1.00 83.19 97 GLY A O 1
ATOM 763 N N . GLY A 1 98 ? -31.581 5.110 31.198 1.00 79.31 98 GLY A N 1
ATOM 764 C CA . GLY A 1 98 ? -32.035 3.945 30.434 1.00 79.31 98 GLY A CA 1
ATOM 765 C C . GLY A 1 98 ? -31.487 2.621 30.978 1.00 79.31 98 GLY A C 1
ATOM 766 O O . GLY A 1 98 ? -32.247 1.675 31.177 1.00 79.31 98 GLY A O 1
ATOM 767 N N . HIS A 1 99 ? -30.191 2.562 31.302 1.00 80.88 99 HIS A N 1
ATOM 768 C CA . HIS A 1 99 ? -29.557 1.359 31.862 1.00 80.88 99 HIS A CA 1
ATOM 769 C C . HIS A 1 99 ? -30.000 1.021 33.294 1.00 80.88 99 HIS A C 1
ATOM 771 O O . HIS A 1 99 ? -29.967 -0.144 33.696 1.00 80.88 99 HIS A O 1
ATOM 777 N N . LEU A 1 100 ? -30.378 2.028 34.082 1.00 82.94 100 LEU A N 1
ATOM 778 C CA . LEU A 1 100 ? -30.819 1.861 35.469 1.00 82.94 100 LEU A CA 1
ATOM 779 C C . LEU A 1 100 ? -32.341 1.716 35.610 1.00 82.94 100 LEU A C 1
ATOM 781 O O . LEU A 1 100 ? -32.810 1.480 36.722 1.00 82.94 100 LEU A O 1
ATOM 785 N N . ALA A 1 101 ? -33.101 1.865 34.516 1.00 80.50 101 ALA A N 1
ATOM 786 C CA . ALA A 1 101 ? -34.565 1.939 34.520 1.00 80.50 101 ALA A CA 1
ATOM 787 C C . ALA A 1 101 ? -35.106 2.951 35.555 1.00 80.50 101 ALA A C 1
ATOM 789 O O . ALA A 1 101 ? -36.101 2.704 36.240 1.00 80.50 101 ALA A O 1
ATOM 790 N N . ARG A 1 102 ? -34.419 4.092 35.695 1.00 81.81 102 ARG A N 1
ATOM 791 C CA . ARG A 1 102 ? -34.722 5.149 36.667 1.00 81.81 102 ARG A CA 1
ATOM 792 C C . ARG A 1 102 ? -34.465 6.515 36.042 1.00 81.81 102 ARG A C 1
ATOM 794 O O . ARG A 1 102 ? -33.465 6.700 35.357 1.00 81.81 102 ARG A O 1
ATOM 801 N N . GLU A 1 103 ? -35.323 7.487 36.334 1.00 78.62 103 GLU A N 1
ATOM 802 C CA . GLU A 1 103 ? -35.058 8.878 35.965 1.00 78.62 103 GLU A CA 1
ATOM 803 C C . GLU A 1 103 ? -33.904 9.444 36.802 1.00 78.62 103 GLU A C 1
ATOM 805 O O . GLU A 1 103 ? -33.941 9.452 38.037 1.00 78.62 103 GLU A O 1
ATOM 810 N N . LEU A 1 104 ? -32.861 9.893 36.105 1.00 84.31 104 LEU A N 1
ATOM 811 C CA . LEU A 1 104 ? -31.712 10.586 36.675 1.00 84.31 104 LEU A CA 1
ATOM 812 C C . LEU A 1 104 ? -31.895 12.104 36.516 1.00 84.31 104 LEU A C 1
ATOM 814 O O . LEU A 1 104 ? -32.616 12.546 35.620 1.00 84.31 104 LEU A O 1
ATOM 818 N N . PRO A 1 105 ? -31.272 12.927 37.379 1.00 82.12 105 PRO A N 1
ATOM 819 C CA . PRO A 1 105 ? -31.410 14.377 37.303 1.00 82.12 105 PRO A CA 1
ATOM 820 C C . PRO A 1 105 ? -30.909 14.902 35.950 1.00 82.12 105 PRO A C 1
ATOM 822 O O . PRO A 1 105 ? -29.765 14.656 35.558 1.00 82.12 105 PRO A O 1
ATOM 825 N N . ALA A 1 106 ? -31.767 15.619 35.225 1.00 85.88 106 ALA A N 1
ATOM 826 C CA . ALA A 1 106 ? -31.394 16.280 33.979 1.00 85.88 106 ALA A CA 1
ATOM 827 C C . ALA A 1 106 ? -30.648 17.596 34.281 1.00 85.88 106 ALA A C 1
ATOM 829 O O . ALA A 1 106 ? -31.072 18.345 35.164 1.00 85.88 106 ALA A O 1
ATOM 830 N N . PRO A 1 107 ? -29.545 17.908 33.580 1.00 92.00 107 PRO A N 1
ATOM 831 C CA . PRO A 1 107 ? -28.812 19.146 33.809 1.00 92.00 107 PRO A CA 1
ATOM 832 C C . PRO A 1 107 ? -29.531 20.347 33.182 1.00 92.00 107 PRO A C 1
ATOM 834 O O . PRO A 1 107 ? -29.869 20.349 31.998 1.00 92.00 107 PRO A O 1
ATOM 837 N N . GLU A 1 108 ? -29.697 21.417 33.953 1.00 92.50 108 GLU A N 1
ATOM 838 C CA . GLU A 1 108 ? -30.248 22.679 33.457 1.00 92.50 108 GLU A CA 1
ATOM 839 C C . GLU A 1 108 ? -29.143 23.563 32.859 1.00 92.50 108 GLU A C 1
ATOM 841 O O . GLU A 1 108 ? -28.092 23.748 33.475 1.00 92.50 108 GLU A O 1
ATOM 846 N N . TRP A 1 109 ? -29.380 24.155 31.682 1.00 92.69 109 TRP A N 1
ATOM 847 C CA . TRP A 1 109 ? -28.400 25.028 31.013 1.00 92.69 109 TRP A CA 1
ATOM 848 C C . TRP A 1 109 ? -27.870 26.176 31.902 1.00 92.69 109 TRP A C 1
ATOM 850 O O . TRP A 1 109 ? -26.649 26.333 31.982 1.00 92.69 109 TRP A O 1
ATOM 860 N N . PRO A 1 110 ? -28.709 26.916 32.663 1.00 94.94 110 PRO A N 1
ATOM 861 C CA . PRO A 1 110 ? -28.226 27.976 33.555 1.00 94.94 110 PRO A CA 1
ATOM 862 C C . PRO A 1 110 ? -27.213 27.504 34.608 1.00 94.94 110 PRO A C 1
ATOM 864 O O . PRO A 1 110 ? -26.432 28.307 35.118 1.00 94.94 110 PRO A O 1
ATOM 867 N N . ALA A 1 111 ? -27.199 26.209 34.953 1.00 92.12 111 ALA A N 1
ATOM 868 C CA . ALA A 1 111 ? -26.225 25.642 35.882 1.00 92.12 111 ALA A CA 1
ATOM 869 C C . ALA A 1 111 ? -24.809 25.557 35.283 1.00 92.12 111 ALA A C 1
ATOM 871 O O . ALA A 1 111 ? -23.833 25.574 36.032 1.00 92.12 111 ALA A O 1
ATOM 872 N N . PHE A 1 112 ? -24.698 25.484 33.956 1.00 94.06 112 PHE A N 1
ATOM 873 C CA . PHE A 1 112 ? -23.443 25.298 33.228 1.00 94.06 112 PHE A CA 1
ATOM 874 C C . PHE A 1 112 ? -22.918 26.583 32.595 1.00 94.06 112 PHE A C 1
ATOM 876 O O . PHE A 1 112 ? -21.708 26.701 32.443 1.00 94.06 112 PHE A O 1
ATOM 883 N N . GLU A 1 113 ? -23.784 27.549 32.286 1.00 92.81 113 GLU A N 1
ATOM 884 C CA . GLU A 1 113 ? -23.396 28.820 31.663 1.00 92.81 113 GLU A CA 1
ATOM 885 C C . GLU A 1 113 ? -22.235 29.506 32.419 1.00 92.81 113 GLU A C 1
ATOM 887 O O . GLU A 1 113 ? -22.324 29.806 33.616 1.00 92.81 113 GLU A O 1
ATOM 892 N N . GLY A 1 114 ? -21.106 29.685 31.725 1.00 90.12 114 GLY A N 1
ATOM 893 C CA . GLY A 1 114 ? -19.852 30.251 32.231 1.00 90.12 114 GLY A CA 1
ATOM 894 C C . GLY A 1 114 ? -19.069 29.370 33.217 1.00 90.12 114 GLY A C 1
ATOM 895 O O . GLY A 1 114 ? -18.068 29.822 33.776 1.00 90.12 114 GLY A O 1
ATOM 896 N N . ARG A 1 115 ? -19.504 28.129 33.475 1.00 92.06 115 ARG A N 1
ATOM 897 C CA . ARG A 1 115 ? -18.999 27.259 34.553 1.00 92.06 115 ARG A CA 1
ATOM 898 C C . ARG A 1 115 ? -18.519 25.903 34.038 1.00 92.06 115 ARG A C 1
ATOM 900 O O . ARG A 1 115 ? -19.180 24.878 34.187 1.00 92.06 115 ARG A O 1
ATOM 907 N N . THR A 1 116 ? -17.291 25.864 33.532 1.00 90.25 116 THR A N 1
ATOM 908 C CA . THR A 1 116 ? -16.655 24.644 32.994 1.00 90.25 116 THR A CA 1
ATOM 909 C C . THR A 1 116 ? -16.362 23.567 34.051 1.00 90.25 116 THR A C 1
ATOM 911 O O . THR A 1 116 ? -16.280 22.385 33.735 1.00 90.25 116 THR A O 1
ATOM 914 N N . GLY A 1 117 ? -16.275 23.928 35.335 1.00 90.75 117 GLY A N 1
ATOM 915 C CA . GLY A 1 117 ? -16.108 22.964 36.432 1.00 90.75 117 GLY A CA 1
ATOM 916 C C . GLY A 1 117 ? -17.388 22.226 36.850 1.00 90.75 117 GLY A C 1
ATOM 917 O O . GLY A 1 117 ? -17.309 21.294 37.650 1.00 90.75 117 GLY A O 1
ATOM 918 N N . GLN A 1 118 ? -18.563 22.623 36.343 1.00 93.75 118 GLN A N 1
ATOM 919 C CA . GLN A 1 118 ? -19.860 22.142 36.836 1.00 93.75 118 GLN A CA 1
ATOM 920 C C . GLN A 1 118 ? -20.062 20.632 36.631 1.00 93.75 118 GLN A C 1
ATOM 922 O O . GLN A 1 118 ? -20.611 19.962 37.511 1.00 93.75 118 GLN A O 1
ATOM 927 N N . LEU A 1 119 ? -19.589 20.091 35.501 1.00 94.00 119 LEU A N 1
ATOM 928 C CA . LEU A 1 119 ? -19.720 18.670 35.168 1.00 94.00 119 LEU A CA 1
ATOM 929 C C . LEU A 1 119 ? -19.041 17.786 36.221 1.00 94.00 119 LEU A C 1
ATOM 931 O O . LEU A 1 119 ? -19.688 16.941 36.829 1.00 94.00 119 LEU A O 1
ATOM 935 N N . VAL A 1 120 ? -17.746 18.007 36.454 1.00 94.19 120 VAL A N 1
ATOM 936 C CA . VAL A 1 120 ? -16.919 17.151 37.320 1.00 94.19 120 VAL A CA 1
ATOM 937 C C . VAL A 1 120 ? -17.092 17.509 38.797 1.00 94.19 120 VAL A C 1
ATOM 939 O O . VAL A 1 120 ? -17.054 16.633 39.655 1.00 94.19 120 VAL A O 1
ATOM 942 N N . GLY A 1 121 ? -17.279 18.794 39.113 1.00 91.25 121 GLY A N 1
ATOM 943 C CA . GLY A 1 121 ? -17.304 19.285 40.491 1.00 91.25 121 GLY A CA 1
ATOM 944 C C . GLY A 1 121 ? -18.639 19.120 41.216 1.00 91.25 121 GLY A C 1
ATOM 945 O O . GLY A 1 121 ? -18.637 19.010 42.438 1.00 91.25 121 GLY A O 1
ATOM 946 N N . ALA A 1 122 ? -19.765 19.110 40.496 1.00 91.06 122 ALA A N 1
ATOM 947 C CA . ALA A 1 122 ? -21.095 19.097 41.112 1.00 91.06 122 ALA A CA 1
ATOM 948 C C . ALA A 1 122 ? -22.028 18.039 40.514 1.00 91.06 122 ALA A C 1
ATOM 950 O O . ALA A 1 122 ? -22.649 17.282 41.257 1.00 91.06 122 ALA A O 1
ATOM 951 N N . PHE A 1 123 ? -22.118 17.958 39.183 1.00 93.06 123 PHE A N 1
ATOM 952 C CA . PHE A 1 123 ? -23.068 17.059 38.526 1.00 93.06 123 PHE A CA 1
ATOM 953 C C . PHE A 1 123 ? -22.658 15.582 38.632 1.00 93.06 123 PHE A C 1
ATOM 955 O O . PHE A 1 123 ? -23.462 14.747 39.047 1.00 93.06 123 PHE A O 1
ATOM 962 N N . TRP A 1 124 ? -21.403 15.255 38.307 1.00 93.25 124 TRP A N 1
ATOM 963 C CA . TRP A 1 124 ? -20.898 13.882 38.343 1.00 93.25 124 TRP A CA 1
ATOM 964 C C . TRP A 1 124 ? -20.973 13.233 39.734 1.00 93.25 124 TRP A C 1
ATOM 966 O O . TRP A 1 124 ? -21.479 12.117 39.803 1.00 93.25 124 TRP A O 1
ATOM 976 N N . PRO A 1 125 ? -20.565 13.884 40.845 1.00 91.56 125 PRO A N 1
ATOM 977 C CA . PRO A 1 125 ? -20.698 13.293 42.178 1.00 91.56 125 PRO A CA 1
ATOM 978 C C . PRO A 1 125 ? -22.136 12.887 42.524 1.00 91.56 125 PRO A C 1
ATOM 980 O O . PRO A 1 125 ? -22.352 11.776 43.002 1.00 91.56 125 PRO A O 1
ATOM 983 N N . ALA A 1 126 ? -23.121 13.739 42.211 1.00 88.00 126 ALA A N 1
ATOM 984 C CA . ALA A 1 126 ? -24.536 13.441 42.442 1.00 88.00 126 ALA A CA 1
ATOM 985 C C . ALA A 1 126 ? -25.032 12.270 41.577 1.00 88.00 126 ALA A C 1
ATOM 987 O O . ALA A 1 126 ? -25.812 11.434 42.032 1.00 88.00 126 ALA A O 1
ATOM 988 N N . LEU A 1 127 ? -24.558 12.183 40.332 1.00 88.88 127 LEU A N 1
ATOM 989 C CA . LEU A 1 127 ? -24.876 11.074 39.437 1.00 88.88 127 LEU A CA 1
ATOM 990 C C . LEU A 1 127 ? -24.221 9.764 39.898 1.00 88.88 127 LEU A C 1
ATOM 992 O O . LEU A 1 127 ? -24.840 8.704 39.827 1.00 88.88 127 LEU A O 1
ATOM 996 N N . ARG A 1 128 ? -22.986 9.838 40.408 1.00 88.25 128 ARG A N 1
ATOM 997 C CA . ARG A 1 128 ? -22.190 8.686 40.842 1.00 88.25 128 ARG A CA 1
ATOM 998 C C . ARG A 1 128 ? -22.837 7.919 41.984 1.00 88.25 128 ARG A C 1
ATOM 1000 O O . ARG A 1 128 ? -22.774 6.692 41.994 1.00 88.25 128 ARG A O 1
ATOM 1007 N N . GLU A 1 129 ? -23.489 8.613 42.912 1.00 85.19 129 GLU A N 1
ATOM 1008 C CA . GLU A 1 129 ? -24.227 7.972 44.008 1.00 85.19 129 GLU A CA 1
ATOM 1009 C C . GLU A 1 129 ? -25.321 7.021 43.498 1.00 85.19 129 GLU A C 1
ATOM 1011 O O . GLU A 1 129 ? -25.584 5.989 44.115 1.00 85.19 129 GLU A O 1
ATOM 1016 N N . ALA A 1 130 ? -25.918 7.312 42.337 1.00 84.88 130 ALA A N 1
ATOM 1017 C CA . ALA A 1 130 ? -26.949 6.468 41.739 1.00 84.88 130 ALA A CA 1
ATOM 1018 C C . ALA A 1 130 ? -26.397 5.222 41.015 1.00 84.88 130 ALA A C 1
ATOM 1020 O O . ALA A 1 130 ? -27.173 4.317 40.709 1.00 84.88 130 ALA A O 1
ATOM 1021 N N . LEU A 1 131 ? -25.086 5.152 40.744 1.00 85.38 131 LEU A N 1
ATOM 1022 C CA . LEU A 1 131 ? -24.468 4.087 39.937 1.00 85.38 131 LEU A CA 1
ATOM 1023 C C . LEU A 1 131 ? -24.066 2.839 40.742 1.00 85.38 131 LEU A C 1
ATOM 1025 O O . LEU A 1 131 ? -23.772 1.798 40.148 1.00 85.38 131 LEU A O 1
ATOM 1029 N N . GLY A 1 132 ? -24.076 2.900 42.078 1.00 84.88 132 GLY A N 1
ATOM 1030 C CA . GLY A 1 132 ? -23.642 1.784 42.926 1.00 84.88 132 GLY A CA 1
ATOM 1031 C C . GLY A 1 132 ? -22.176 1.426 42.668 1.00 84.88 132 GLY A C 1
ATOM 1032 O O . GLY A 1 132 ? -21.329 2.307 42.715 1.00 84.88 132 GLY A O 1
ATOM 1033 N N . GLU A 1 133 ? -21.877 0.158 42.375 1.00 86.19 133 GLU A N 1
ATOM 1034 C CA . GLU A 1 133 ? -20.520 -0.330 42.049 1.00 86.19 133 GLU A CA 1
ATOM 1035 C C . GLU A 1 133 ? -20.187 -0.314 40.546 1.00 86.19 133 GLU A C 1
ATOM 1037 O O . GLU A 1 133 ? -19.121 -0.773 40.143 1.00 86.19 133 GLU A O 1
ATOM 1042 N N . ARG A 1 134 ? -21.090 0.189 39.696 1.00 91.44 134 ARG A N 1
ATOM 1043 C CA . ARG A 1 134 ? -20.891 0.195 38.240 1.00 91.44 134 ARG A CA 1
ATOM 1044 C C . ARG A 1 134 ? -19.950 1.322 37.813 1.00 91.44 134 ARG A C 1
ATOM 1046 O O . ARG A 1 134 ? -19.945 2.400 38.413 1.00 91.44 134 ARG A O 1
ATOM 1053 N N . SER A 1 135 ? -19.216 1.083 36.734 1.00 93.81 135 SER A N 1
ATOM 1054 C CA . SER A 1 135 ? -18.338 2.067 36.096 1.00 93.81 135 SER A CA 1
ATOM 1055 C C . SER A 1 135 ? -18.957 2.578 34.798 1.00 93.81 135 SER A C 1
ATOM 1057 O O . SER A 1 135 ? -19.828 1.935 34.211 1.00 93.81 135 SER A O 1
ATOM 1059 N N . VAL A 1 136 ? -18.516 3.751 34.347 1.00 95.88 136 VAL A N 1
ATOM 1060 C CA . VAL A 1 136 ? -19.027 4.418 33.147 1.00 95.88 136 VAL A CA 1
ATOM 1061 C C . VAL A 1 136 ? -17.917 4.582 32.118 1.00 95.88 136 VAL A C 1
ATOM 1063 O O . VAL A 1 136 ? -16.822 5.052 32.426 1.00 95.88 136 VAL A O 1
ATOM 1066 N N . VAL A 1 137 ? -18.222 4.226 30.874 1.00 97.12 137 VAL A N 1
ATOM 1067 C CA . VAL A 1 137 ? -17.358 4.411 29.711 1.00 97.12 137 VAL A CA 1
ATOM 1068 C C . VAL A 1 137 ? -17.982 5.466 28.804 1.00 97.12 137 VAL A C 1
ATOM 1070 O O . VAL A 1 137 ? -19.037 5.254 28.204 1.00 97.12 137 VAL A O 1
ATOM 1073 N N . VAL A 1 138 ? -17.331 6.619 28.699 1.00 97.50 138 VAL A N 1
ATOM 1074 C CA . VAL A 1 138 ? -17.754 7.714 27.828 1.00 97.50 138 VAL A CA 1
ATOM 1075 C C . VAL A 1 138 ? -17.112 7.533 26.455 1.00 97.50 138 VAL A C 1
ATOM 1077 O O . VAL A 1 138 ? -15.888 7.524 26.316 1.00 97.50 138 VAL A O 1
ATOM 1080 N N . LEU A 1 139 ? -17.952 7.382 25.439 1.00 97.69 139 LEU A N 1
ATOM 1081 C CA . LEU A 1 139 ? -17.578 7.210 24.042 1.00 97.69 139 LEU A CA 1
ATOM 1082 C C . LEU A 1 139 ? -17.703 8.569 23.343 1.00 97.69 139 LEU A C 1
ATOM 1084 O O . LEU A 1 139 ? -18.819 9.022 23.082 1.00 97.69 139 LEU A O 1
ATOM 1088 N N . LEU A 1 140 ? -16.579 9.232 23.071 1.00 96.69 140 LEU A N 1
ATOM 1089 C CA . LEU A 1 140 ? -16.560 10.519 22.367 1.00 96.69 140 LEU A CA 1
ATOM 1090 C C . LEU A 1 140 ? -16.145 10.304 20.915 1.00 96.69 140 LEU A C 1
ATOM 1092 O O . LEU A 1 140 ? -15.012 9.895 20.645 1.00 96.69 140 LEU A O 1
ATOM 1096 N N . ASP A 1 141 ? -17.066 10.581 19.997 1.00 95.06 141 ASP A N 1
ATOM 1097 C CA . ASP A 1 141 ? -16.828 10.422 18.566 1.00 95.06 141 ASP A CA 1
ATOM 1098 C C . ASP A 1 141 ? -16.246 11.706 17.953 1.00 95.06 141 ASP A C 1
ATOM 1100 O O . ASP A 1 141 ? -16.718 12.803 18.239 1.00 95.06 141 ASP A O 1
ATOM 1104 N N . ASP A 1 142 ? -15.229 11.550 17.106 1.00 92.12 142 ASP A N 1
ATOM 1105 C CA . ASP A 1 142 ? -14.578 12.567 16.282 1.00 92.12 142 ASP A CA 1
ATOM 1106 C C . ASP A 1 142 ? -13.954 13.755 17.036 1.00 92.12 142 ASP A C 1
ATOM 1108 O O . ASP A 1 142 ? -14.071 14.904 16.628 1.00 92.12 142 ASP A O 1
ATOM 1112 N N . LEU A 1 143 ? -13.160 13.484 18.077 1.00 93.62 143 LEU A N 1
ATOM 1113 C CA . LEU A 1 143 ? -12.513 14.497 18.931 1.00 93.62 143 LEU A CA 1
ATOM 1114 C C . LEU A 1 143 ? -11.763 15.609 18.169 1.00 93.62 143 LEU A C 1
ATOM 1116 O O . LEU A 1 143 ? -11.761 16.765 18.589 1.00 93.62 143 LEU A O 1
ATOM 1120 N N . HIS A 1 144 ? -11.135 15.264 17.044 1.00 91.00 144 HIS A N 1
ATOM 1121 C CA . HIS A 1 144 ? -10.391 16.197 16.195 1.00 91.00 144 HIS A CA 1
ATOM 1122 C C . HIS A 1 144 ? -11.250 17.325 15.598 1.00 91.00 144 HIS A C 1
ATOM 1124 O O . HIS A 1 144 ? -10.697 18.376 15.290 1.00 91.00 144 HIS A O 1
ATOM 1130 N N . CYS A 1 145 ? -12.576 17.165 15.474 1.00 89.25 145 CYS A N 1
ATOM 1131 C CA . CYS A 1 145 ? -13.447 18.199 14.900 1.00 89.25 145 CYS A CA 1
ATOM 1132 C C . CYS A 1 145 ? -13.522 19.470 15.761 1.00 89.25 145 CYS A C 1
ATOM 1134 O O . CYS A 1 145 ? -13.919 20.528 15.285 1.00 89.25 145 CYS A O 1
ATOM 1136 N N . LEU A 1 146 ? -13.133 19.383 17.037 1.00 90.19 146 LEU A N 1
ATOM 1137 C CA . LEU A 1 146 ? -13.091 20.529 17.944 1.00 90.19 146 LEU A CA 1
ATOM 1138 C C . LEU A 1 146 ? -11.835 21.393 17.762 1.00 90.19 146 LEU A C 1
ATOM 1140 O O . LEU A 1 146 ? -11.773 22.480 18.336 1.00 90.19 146 LEU A O 1
ATOM 1144 N N . ALA A 1 147 ? -10.836 20.930 17.000 1.00 85.38 147 ALA A N 1
ATOM 1145 C CA . ALA A 1 147 ? -9.610 21.687 16.741 1.00 85.38 147 ALA A CA 1
ATOM 1146 C C . ALA A 1 147 ? -9.860 22.940 15.883 1.00 85.38 147 ALA A C 1
ATOM 1148 O O . ALA A 1 147 ? -9.118 23.913 15.996 1.00 85.38 147 ALA A O 1
ATOM 1149 N N . ASP A 1 148 ? -10.923 22.934 15.075 1.00 76.00 148 ASP A N 1
ATOM 1150 C CA . ASP A 1 148 ? -11.289 24.045 14.189 1.00 76.00 148 ASP A CA 1
ATOM 1151 C C . ASP A 1 148 ? -12.030 25.184 14.918 1.00 76.00 148 ASP A C 1
ATOM 1153 O O . ASP A 1 148 ? -12.310 26.231 14.330 1.00 76.00 148 ASP A O 1
ATOM 1157 N N . LEU A 1 149 ? -12.351 25.008 16.206 1.00 81.19 149 LEU A N 1
ATOM 1158 C CA . LEU A 1 149 ? -13.054 26.012 17.002 1.00 81.19 149 LEU A CA 1
ATOM 1159 C C . LEU A 1 149 ? -12.078 27.062 17.576 1.00 81.19 149 LEU A C 1
ATOM 1161 O O . LEU A 1 149 ? -11.069 26.697 18.182 1.00 81.19 149 LEU A O 1
ATOM 1165 N N . PRO A 1 150 ? -12.392 28.370 17.476 1.00 62.00 150 PRO A N 1
ATOM 1166 C CA . PRO A 1 150 ? -11.463 29.461 17.802 1.00 62.00 150 PRO A CA 1
ATOM 1167 C C . PRO A 1 150 ? -11.122 29.645 19.297 1.00 62.00 150 PRO A C 1
ATOM 1169 O O . PRO A 1 150 ? -10.243 30.442 19.614 1.00 62.00 150 PRO A O 1
ATOM 1172 N N . ASP A 1 151 ? -11.746 28.898 20.214 1.00 67.94 151 ASP A N 1
ATOM 1173 C CA . ASP A 1 151 ? -11.769 29.231 21.650 1.00 67.94 151 ASP A CA 1
ATOM 1174 C C . ASP A 1 151 ? -11.034 28.236 22.571 1.00 67.94 151 ASP A C 1
ATOM 1176 O O . ASP A 1 151 ? -11.355 28.125 23.754 1.00 67.94 151 ASP A O 1
ATOM 1180 N N . GLY A 1 152 ? -10.080 27.449 22.058 1.00 80.50 152 GLY A N 1
ATOM 1181 C CA . GLY A 1 152 ? -9.352 26.472 22.890 1.00 80.50 152 GLY A CA 1
ATOM 1182 C C . GLY A 1 152 ? -10.268 25.404 23.511 1.00 80.50 152 GLY A C 1
ATOM 1183 O O . GLY A 1 152 ? -9.933 24.793 24.524 1.00 80.50 152 GLY A O 1
ATOM 1184 N N . THR A 1 153 ? -11.440 25.168 22.908 1.00 89.31 153 THR A N 1
ATOM 1185 C CA . THR A 1 153 ? -12.462 24.236 23.417 1.00 89.31 153 THR A CA 1
ATOM 1186 C C . THR A 1 153 ? -11.908 22.818 23.541 1.00 89.31 153 THR A C 1
ATOM 1188 O O . THR A 1 153 ? -12.153 22.151 24.544 1.00 89.31 153 THR A O 1
ATOM 1191 N N . LEU A 1 154 ? -11.108 22.373 22.567 1.00 92.00 154 LEU A N 1
ATOM 1192 C CA . LEU A 1 154 ? -10.436 21.077 22.616 1.00 92.00 154 LEU A CA 1
ATOM 1193 C C . LEU A 1 154 ? -9.426 20.985 23.775 1.00 92.00 154 LEU A C 1
ATOM 1195 O O . LEU A 1 154 ? -9.400 19.985 24.491 1.00 92.00 154 LEU A O 1
ATOM 1199 N N . GLU A 1 155 ? -8.629 22.031 24.002 1.00 92.31 155 GLU A N 1
ATOM 1200 C CA . GLU A 1 155 ? -7.669 22.091 25.115 1.00 92.31 155 GLU A CA 1
ATOM 1201 C C . GLU A 1 155 ? -8.388 22.044 26.469 1.00 92.31 155 GLU A C 1
ATOM 1203 O O . GLU A 1 155 ? -8.052 21.239 27.337 1.00 92.31 155 GLU A O 1
ATOM 1208 N N . GLY A 1 156 ? -9.436 22.851 26.635 1.00 92.75 156 GLY A N 1
ATOM 1209 C CA . GLY A 1 156 ? -10.213 22.866 27.868 1.00 92.75 156 GLY A CA 1
ATOM 1210 C C . GLY A 1 156 ? -10.968 21.557 28.113 1.00 92.75 156 GLY A C 1
ATOM 1211 O O . GLY A 1 156 ? -10.966 21.061 29.239 1.00 92.75 156 GLY A O 1
ATOM 1212 N N . LEU A 1 157 ? -11.558 20.948 27.076 1.00 94.56 157 LEU A N 1
ATOM 1213 C CA . LEU A 1 157 ? -12.213 19.644 27.194 1.00 94.56 157 LEU A CA 1
ATOM 1214 C C . LEU A 1 157 ? -11.205 18.567 27.599 1.00 94.56 157 LEU A C 1
ATOM 1216 O O . LEU A 1 157 ? -11.431 17.865 28.579 1.00 94.56 157 LEU A O 1
ATOM 1220 N N . THR A 1 158 ? -10.086 18.444 26.882 1.00 95.19 158 THR A N 1
ATOM 1221 C CA . THR A 1 158 ? -9.074 17.413 27.169 1.00 95.19 158 THR A CA 1
ATOM 1222 C C . THR A 1 158 ? -8.485 17.556 28.572 1.00 95.19 158 THR A C 1
ATOM 1224 O O . THR A 1 158 ? -8.309 16.545 29.254 1.00 95.19 158 THR A O 1
ATOM 1227 N N . SER A 1 159 ? -8.265 18.790 29.034 1.00 95.19 159 SER A N 1
ATOM 1228 C CA . SER A 1 159 ? -7.862 19.092 30.411 1.00 95.19 159 SER A CA 1
ATOM 1229 C C . SER A 1 159 ? -8.897 18.603 31.432 1.00 95.19 159 SER A C 1
ATOM 1231 O O . SER A 1 159 ? -8.561 17.856 32.349 1.00 95.19 159 SER A O 1
ATOM 1233 N N . ILE A 1 160 ? -10.182 18.914 31.227 1.00 96.12 160 ILE A N 1
ATOM 1234 C CA . ILE A 1 160 ? -11.268 18.488 32.126 1.00 96.12 160 ILE A CA 1
ATOM 1235 C C . ILE A 1 160 ? -11.434 16.964 32.141 1.00 96.12 160 ILE A C 1
ATOM 1237 O O . ILE A 1 160 ? -11.657 16.388 33.204 1.00 96.12 160 ILE A O 1
ATOM 1241 N N . LEU A 1 161 ? -11.314 16.296 30.991 1.00 96.62 161 LEU A N 1
ATOM 1242 C CA . LEU A 1 161 ? -11.382 14.834 30.915 1.00 96.62 161 LEU A CA 1
ATOM 1243 C C . LEU A 1 161 ? -10.198 14.172 31.638 1.00 96.62 161 LEU A C 1
ATOM 1245 O O . LEU A 1 161 ? -10.391 13.155 32.303 1.00 96.62 161 LEU A O 1
ATOM 1249 N N . ALA A 1 162 ? -8.993 14.747 31.546 1.00 95.50 162 ALA A N 1
ATOM 1250 C CA . ALA A 1 162 ? -7.818 14.252 32.266 1.00 95.50 162 ALA A CA 1
ATOM 1251 C C . ALA A 1 162 ? -7.997 14.408 33.783 1.00 95.50 162 ALA A C 1
ATOM 1253 O O . ALA A 1 162 ? -7.834 13.441 34.526 1.00 95.50 162 ALA A O 1
ATOM 1254 N N . ASP A 1 163 ? -8.440 15.586 34.223 1.00 94.75 163 ASP A N 1
ATOM 1255 C CA . ASP A 1 163 ? -8.785 15.860 35.618 1.00 94.75 163 ASP A CA 1
ATOM 1256 C C . ASP A 1 163 ? -9.860 14.899 36.141 1.00 94.75 163 ASP A C 1
ATOM 1258 O O . ASP A 1 163 ? -9.779 14.411 37.269 1.00 94.75 163 ASP A O 1
ATOM 1262 N N . TRP A 1 164 ? -10.880 14.615 35.331 1.00 95.75 164 TRP A N 1
ATOM 1263 C CA . TRP A 1 164 ? -11.962 13.713 35.706 1.00 95.75 164 TRP A CA 1
ATOM 1264 C C . TRP A 1 164 ? -11.475 12.269 35.838 1.00 95.75 164 TRP A C 1
ATOM 1266 O O . TRP A 1 164 ? -11.738 11.635 36.861 1.00 95.75 164 TRP A O 1
ATOM 1276 N N . ARG A 1 165 ? -10.699 11.785 34.859 1.00 94.50 165 ARG A N 1
ATOM 1277 C CA . ARG A 1 165 ? -10.018 10.484 34.918 1.00 94.50 165 ARG A CA 1
ATOM 1278 C C . ARG A 1 165 ? -9.206 10.349 36.201 1.00 94.50 165 ARG A C 1
ATOM 1280 O O . ARG A 1 165 ? -9.235 9.298 36.825 1.00 94.50 165 ARG A O 1
ATOM 1287 N N . ASP A 1 166 ? -8.461 11.380 36.589 1.00 92.50 166 ASP A N 1
ATOM 1288 C CA . ASP A 1 166 ? -7.544 11.295 37.728 1.00 92.50 166 ASP A CA 1
ATOM 1289 C C . ASP A 1 166 ? -8.269 11.349 39.081 1.00 92.50 166 ASP A C 1
ATOM 1291 O O . ASP A 1 166 ? -7.787 10.767 40.054 1.00 92.50 166 ASP A O 1
ATOM 1295 N N . ARG A 1 167 ? -9.448 11.981 39.143 1.00 92.38 167 ARG A N 1
ATOM 1296 C CA . ARG A 1 167 ? -10.280 12.066 40.356 1.00 92.38 167 ARG A CA 1
ATOM 1297 C C . ARG A 1 167 ? -11.168 10.846 40.589 1.00 92.38 167 ARG A C 1
ATOM 1299 O O . ARG A 1 167 ? -11.569 10.619 41.730 1.00 92.38 167 ARG A O 1
ATOM 1306 N N . ASP A 1 168 ? -11.514 10.101 39.542 1.00 91.81 168 ASP A N 1
ATOM 1307 C CA . ASP A 1 168 ? -12.446 8.980 39.639 1.00 91.81 168 ASP A CA 1
ATOM 1308 C C . ASP A 1 168 ? -11.948 7.755 38.864 1.00 91.81 168 ASP A C 1
ATOM 1310 O O . ASP A 1 168 ? -11.705 7.801 37.662 1.00 91.81 168 ASP A O 1
ATOM 1314 N N . GLU A 1 169 ? -11.803 6.623 39.547 1.00 91.00 169 GLU A N 1
ATOM 1315 C CA . GLU A 1 169 ? -11.416 5.360 38.912 1.00 91.00 169 GLU A CA 1
ATOM 1316 C C . GLU A 1 169 ? -12.567 4.693 38.143 1.00 91.00 169 GLU A C 1
ATOM 1318 O O . GLU A 1 169 ? -12.319 3.835 37.298 1.00 91.00 169 GLU A O 1
ATOM 1323 N N . ARG A 1 170 ? -13.817 5.111 38.389 1.00 91.00 170 ARG A N 1
ATOM 1324 C CA . ARG A 1 170 ? -15.022 4.544 37.765 1.00 91.00 170 ARG A CA 1
ATOM 1325 C C . ARG A 1 170 ? -15.370 5.177 36.419 1.00 91.00 170 ARG A C 1
ATOM 1327 O O . ARG A 1 170 ? -16.381 4.802 35.831 1.00 91.00 170 ARG A O 1
ATOM 1334 N N . ILE A 1 171 ? -14.574 6.130 35.929 1.00 94.81 171 ILE A N 1
ATOM 1335 C CA . ILE A 1 171 ? -14.762 6.753 34.614 1.00 94.81 171 ILE A CA 1
ATOM 1336 C C . ILE A 1 171 ? -13.661 6.304 33.650 1.00 94.81 171 ILE A C 1
ATOM 1338 O O . ILE A 1 171 ? -12.476 6.263 33.988 1.00 94.81 171 ILE A O 1
ATOM 1342 N N . SER A 1 172 ? -14.054 5.951 32.432 1.00 96.81 172 SER A N 1
ATOM 1343 C CA . SER A 1 172 ? -13.146 5.628 31.331 1.00 96.81 172 SER A CA 1
ATOM 1344 C C . SER A 1 172 ? -13.610 6.295 30.042 1.00 96.81 172 SER A C 1
ATOM 1346 O O . SER A 1 172 ? -14.792 6.582 29.874 1.00 96.81 172 SER A O 1
ATOM 1348 N N . PHE A 1 173 ? -12.682 6.527 29.119 1.00 97.69 173 PHE A N 1
ATOM 1349 C CA . PHE A 1 173 ? -12.913 7.235 27.867 1.00 97.69 173 PHE A CA 1
ATOM 1350 C C . PHE A 1 173 ? -12.462 6.388 26.680 1.00 97.69 173 PHE A C 1
ATOM 1352 O O . PHE A 1 173 ? -11.321 5.921 26.641 1.00 97.69 173 PHE A O 1
ATOM 1359 N N . VAL A 1 174 ? -13.340 6.240 25.691 1.00 98.00 174 VAL A N 1
ATOM 1360 C CA . VAL A 1 174 ? -12.982 5.755 24.355 1.00 98.00 174 VAL A CA 1
ATOM 1361 C C . VAL A 1 174 ? -13.205 6.908 23.393 1.00 98.00 174 VAL A C 1
ATOM 1363 O O . VAL A 1 174 ? -14.326 7.375 23.207 1.00 98.00 174 VAL A O 1
ATOM 1366 N N . LEU A 1 175 ? -12.114 7.399 22.830 1.00 97.69 175 LEU A N 1
ATOM 1367 C CA . LEU A 1 175 ? -12.077 8.586 21.990 1.00 97.69 175 LEU A CA 1
ATOM 1368 C C . LEU A 1 175 ? -11.839 8.143 20.552 1.00 97.69 175 LEU A C 1
ATOM 1370 O O . LEU A 1 175 ? -11.028 7.244 20.330 1.00 97.69 175 LEU A O 1
ATOM 1374 N N . THR A 1 176 ? -12.482 8.770 19.573 1.00 97.06 176 THR A N 1
ATOM 1375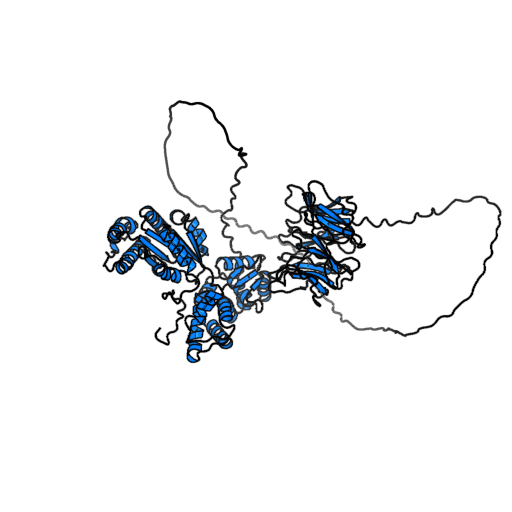 C CA . THR A 1 176 ? -12.159 8.527 18.162 1.00 97.06 176 THR A CA 1
ATOM 1376 C C . THR A 1 176 ? -11.595 9.776 17.491 1.00 97.06 176 THR A C 1
ATOM 1378 O O . THR A 1 176 ? -11.902 10.910 17.866 1.00 97.06 176 THR A O 1
ATOM 1381 N N . CYS A 1 177 ? -10.736 9.584 16.490 1.00 94.19 177 CYS A N 1
ATOM 1382 C CA . CYS A 1 177 ? -10.224 10.676 15.669 1.00 94.19 177 CYS A CA 1
ATOM 1383 C C . CYS A 1 177 ? -9.891 10.236 14.238 1.00 94.19 177 CYS A C 1
ATOM 1385 O O . CYS A 1 177 ? -9.881 9.045 13.901 1.00 94.19 177 CYS A O 1
ATOM 1387 N N . ASP A 1 178 ? -9.621 11.212 13.376 1.00 90.44 178 ASP A N 1
ATOM 1388 C CA . ASP A 1 178 ? -9.042 10.943 12.069 1.00 90.44 178 ASP A CA 1
ATOM 1389 C C . ASP A 1 178 ? -7.562 10.578 12.193 1.00 90.44 178 ASP A C 1
ATOM 1391 O O . ASP A 1 178 ? -6.827 11.140 13.006 1.00 90.44 178 ASP A O 1
ATOM 1395 N N . LEU A 1 179 ? -7.121 9.632 11.359 1.00 87.75 179 LEU A N 1
ATOM 1396 C CA . LEU A 1 179 ? -5.755 9.098 11.391 1.00 87.75 179 LEU A CA 1
ATOM 1397 C C . LEU A 1 179 ? -4.690 10.195 11.254 1.00 87.75 179 LEU A C 1
ATOM 1399 O O . LEU A 1 179 ? -3.691 10.167 11.963 1.00 87.75 179 LEU A O 1
ATOM 1403 N N . ALA A 1 180 ? -4.940 11.188 10.395 1.00 83.56 180 ALA A N 1
ATOM 1404 C CA . ALA A 1 180 ? -4.036 12.315 10.177 1.00 83.56 180 ALA A CA 1
ATOM 1405 C C . ALA A 1 180 ? -3.886 13.227 11.410 1.00 83.56 180 ALA A C 1
ATOM 1407 O O . ALA A 1 180 ? -2.864 13.885 11.555 1.00 83.56 180 ALA A O 1
ATOM 1408 N N . ALA A 1 181 ? -4.876 13.252 12.309 1.00 87.81 181 ALA A N 1
ATOM 1409 C CA . ALA A 1 181 ? -4.854 14.066 13.524 1.00 87.81 181 ALA A CA 1
ATOM 1410 C C . ALA A 1 181 ? -4.295 13.313 14.745 1.00 87.81 181 ALA A C 1
ATOM 1412 O O . ALA A 1 181 ? -4.075 13.918 15.793 1.00 87.81 181 ALA A O 1
ATOM 1413 N N . GLN A 1 182 ? -4.088 11.994 14.646 1.00 90.69 182 GLN A N 1
ATOM 1414 C CA . GLN A 1 182 ? -3.739 11.140 15.784 1.00 90.69 182 GLN A CA 1
ATOM 1415 C C . GLN A 1 182 ? -2.445 11.589 16.481 1.00 90.69 182 GLN A C 1
ATOM 1417 O O . GLN A 1 182 ? -2.443 11.788 17.696 1.00 90.69 182 GLN A O 1
ATOM 1422 N N . GLU A 1 183 ? -1.351 11.743 15.732 1.00 88.56 183 GLU A N 1
ATOM 1423 C CA . GLU A 1 183 ? -0.044 12.093 16.305 1.00 88.56 183 GLU A CA 1
ATOM 1424 C C . GLU A 1 183 ? -0.053 13.488 16.936 1.00 88.56 183 GLU A C 1
ATOM 1426 O O . GLU A 1 183 ? 0.416 13.662 18.064 1.00 88.56 183 GLU A O 1
ATOM 1431 N N . ASP A 1 184 ? -0.646 14.464 16.246 1.00 88.75 184 ASP A N 1
ATOM 1432 C CA . ASP A 1 184 ? -0.741 15.842 16.727 1.00 88.75 184 ASP A CA 1
ATOM 1433 C C . ASP A 1 184 ? -1.591 15.949 17.995 1.00 88.75 184 ASP A C 1
ATOM 1435 O O . ASP A 1 184 ? -1.213 16.674 18.919 1.00 88.75 184 ASP A O 1
ATOM 1439 N N . LEU A 1 185 ? -2.693 15.195 18.090 1.00 91.31 185 LEU A N 1
ATOM 1440 C CA . LEU A 1 185 ? -3.518 15.134 19.297 1.00 91.31 185 LEU A CA 1
ATOM 1441 C C . LEU A 1 185 ? -2.738 14.553 20.479 1.00 91.31 185 LEU A C 1
ATOM 1443 O O . LEU A 1 185 ? -2.705 15.162 21.550 1.00 91.31 185 LEU A O 1
ATOM 1447 N N . VAL A 1 186 ? -2.082 13.403 20.293 1.00 92.25 186 VAL A N 1
ATOM 1448 C CA . VAL A 1 186 ? -1.304 12.745 21.359 1.00 92.25 186 VAL A CA 1
ATOM 1449 C C . VAL A 1 186 ? -0.159 13.642 21.834 1.00 92.25 186 VAL A C 1
ATOM 1451 O O . VAL A 1 186 ? 0.096 13.736 23.036 1.00 92.25 186 VAL A O 1
ATOM 1454 N N . ARG A 1 187 ? 0.507 14.335 20.905 1.00 91.50 187 ARG A N 1
ATOM 1455 C CA . ARG A 1 187 ? 1.616 15.246 21.204 1.00 91.50 187 ARG A CA 1
ATOM 1456 C C . ARG A 1 187 ? 1.162 16.531 21.895 1.00 91.50 187 ARG A C 1
ATOM 1458 O O . ARG A 1 187 ? 1.858 16.999 22.794 1.00 91.50 187 ARG A O 1
ATOM 1465 N N . SER A 1 188 ? 0.045 17.111 21.464 1.00 91.81 188 SER A N 1
ATOM 1466 C CA . SER A 1 188 ? -0.439 18.403 21.969 1.00 91.81 188 SER A CA 1
ATOM 1467 C C . SER A 1 188 ? -1.181 18.274 23.299 1.00 91.81 188 SER A C 1
ATOM 1469 O O . SER A 1 188 ? -1.139 19.198 24.107 1.00 91.81 188 SER A O 1
ATOM 1471 N N . TYR A 1 189 ? -1.803 17.119 23.565 1.00 94.06 189 TYR A N 1
ATOM 1472 C CA . TYR A 1 189 ? -2.607 16.877 24.770 1.00 94.06 189 TYR A CA 1
ATOM 1473 C C . TYR A 1 189 ? -2.128 15.648 25.570 1.00 94.06 189 TYR A C 1
ATOM 1475 O O . TYR A 1 189 ? -2.911 14.730 25.851 1.00 94.06 189 TYR A O 1
ATOM 1483 N N . PRO A 1 190 ? -0.849 15.613 25.998 1.00 92.75 190 PRO A N 1
ATOM 1484 C CA . PRO A 1 190 ? -0.266 14.450 26.663 1.00 92.75 190 PRO A CA 1
ATOM 1485 C C . PRO A 1 190 ? -0.918 14.154 28.020 1.00 92.75 190 PRO A C 1
ATOM 1487 O O . PRO A 1 190 ? -0.951 13.006 28.442 1.00 92.75 190 PRO A O 1
ATOM 1490 N N . HIS A 1 191 ? -1.498 15.144 28.702 1.00 91.31 191 HIS A N 1
ATOM 1491 C CA . HIS A 1 191 ? -2.143 14.930 30.004 1.00 91.31 191 HIS A CA 1
ATOM 1492 C C . HIS A 1 191 ? -3.301 13.917 29.950 1.00 91.31 191 HIS A C 1
ATOM 1494 O O . HIS A 1 191 ? -3.450 13.091 30.857 1.00 91.31 191 HIS A O 1
ATOM 1500 N N . LEU A 1 192 ? -4.087 13.933 28.868 1.00 94.44 192 LEU A N 1
ATOM 1501 C CA . LEU A 1 192 ? -5.153 12.958 28.644 1.00 94.44 192 LEU A CA 1
ATOM 1502 C C . LEU A 1 192 ? -4.642 11.718 27.899 1.00 94.44 192 LEU A C 1
ATOM 1504 O O . LEU A 1 192 ? -4.980 10.598 28.281 1.00 94.44 192 LEU A O 1
ATOM 1508 N N . LEU A 1 193 ? -3.852 11.926 26.840 1.00 93.94 193 LEU A N 1
ATOM 1509 C CA . LEU A 1 193 ? -3.577 10.904 25.825 1.00 93.94 193 LEU A CA 1
ATOM 1510 C C . LEU A 1 193 ? -2.224 10.194 25.977 1.00 93.94 193 LEU A C 1
ATOM 1512 O O . LEU A 1 193 ? -2.023 9.156 25.340 1.00 93.94 193 LEU A O 1
ATOM 1516 N N . ALA A 1 194 ? -1.295 10.689 26.802 1.00 87.31 194 ALA A N 1
ATOM 1517 C CA . ALA A 1 194 ? -0.010 10.018 26.991 1.00 87.31 194 ALA A CA 1
ATOM 1518 C C . ALA A 1 194 ? -0.211 8.631 27.617 1.00 87.31 194 ALA A C 1
ATOM 1520 O O . ALA A 1 194 ? -0.872 8.477 28.643 1.00 87.31 194 ALA A O 1
ATOM 1521 N N . GLY A 1 195 ? 0.362 7.607 26.980 1.00 83.62 195 GLY A N 1
ATOM 1522 C CA . GLY A 1 195 ? 0.213 6.214 27.409 1.00 83.62 195 GLY A CA 1
ATOM 1523 C C . GLY A 1 195 ? -1.179 5.614 27.171 1.00 83.62 195 GLY A C 1
ATOM 1524 O O . GLY A 1 195 ? -1.439 4.507 27.650 1.00 83.62 195 GLY A O 1
ATOM 1525 N N . SER A 1 196 ? -2.067 6.313 26.451 1.00 90.19 196 SER A N 1
ATOM 1526 C CA . SER A 1 196 ? -3.330 5.735 25.985 1.00 90.19 196 SER A CA 1
ATOM 1527 C C . SER A 1 196 ? -3.072 4.600 24.991 1.00 90.19 196 SER A C 1
ATOM 1529 O O . SER A 1 196 ? -2.118 4.631 24.209 1.00 90.19 196 SER A O 1
ATOM 1531 N N . VAL A 1 197 ? -3.921 3.572 25.025 1.00 93.31 197 VAL A N 1
ATOM 1532 C CA . VAL A 1 197 ? -3.864 2.506 24.019 1.00 93.31 197 VAL A CA 1
ATOM 1533 C C . VAL A 1 197 ? -4.520 3.028 22.750 1.00 93.31 197 VAL A C 1
ATOM 1535 O O . VAL A 1 197 ? -5.679 3.441 22.786 1.00 93.31 197 VAL A O 1
ATOM 1538 N N . THR A 1 198 ? -3.784 2.998 21.640 1.00 93.38 198 THR A N 1
ATOM 1539 C CA . THR A 1 198 ? -4.274 3.472 20.344 1.00 93.38 198 THR A CA 1
ATOM 1540 C C . THR A 1 198 ? -4.572 2.299 19.417 1.00 93.38 198 THR A C 1
ATOM 1542 O O . THR A 1 198 ? -3.739 1.411 19.249 1.00 93.38 198 THR A O 1
ATOM 1545 N N . TYR A 1 199 ? -5.752 2.315 18.804 1.00 94.62 199 TYR A N 1
ATOM 1546 C CA . TYR A 1 199 ? -6.186 1.372 17.780 1.00 94.62 199 TYR A CA 1
ATOM 1547 C C . TYR A 1 199 ? -6.321 2.091 16.447 1.00 94.62 199 TYR A C 1
ATOM 1549 O O . TYR A 1 199 ? -6.880 3.186 16.388 1.00 94.62 199 TYR A O 1
ATOM 1557 N N . THR A 1 200 ? -5.885 1.449 15.368 1.00 92.06 200 THR A N 1
ATOM 1558 C CA . THR A 1 200 ? -6.042 1.976 14.012 1.00 92.06 200 THR A CA 1
ATOM 1559 C C . THR A 1 200 ? -7.003 1.094 13.223 1.00 92.06 200 THR A C 1
ATOM 1561 O O . THR A 1 200 ? -6.765 -0.104 13.093 1.00 92.06 200 THR A O 1
ATOM 1564 N N . LEU A 1 201 ? -8.089 1.664 12.687 1.00 91.19 201 LEU A N 1
ATOM 1565 C CA . LEU A 1 201 ? -8.996 0.921 11.800 1.00 91.19 201 LEU A CA 1
ATOM 1566 C C . LEU A 1 201 ? -8.545 1.043 10.348 1.00 91.19 201 LEU A C 1
ATOM 1568 O O . LEU A 1 201 ? -8.445 2.146 9.804 1.00 91.19 201 LEU A O 1
ATOM 1572 N N . GLY A 1 202 ? -8.315 -0.111 9.730 1.00 88.44 202 GLY A N 1
ATOM 1573 C CA . GLY A 1 202 ? -8.018 -0.244 8.311 1.00 88.44 202 GLY A CA 1
ATOM 1574 C C . GLY A 1 202 ? -9.242 -0.586 7.461 1.00 88.44 202 GLY A C 1
ATOM 1575 O O . GLY A 1 202 ? -10.387 -0.624 7.930 1.00 88.44 202 GLY A O 1
ATOM 1576 N N . VAL A 1 203 ? -8.956 -0.847 6.186 1.00 90.06 203 VAL A N 1
ATOM 1577 C CA . VAL A 1 203 ? -9.897 -1.471 5.250 1.00 90.06 203 VAL A CA 1
ATOM 1578 C C . VAL A 1 203 ? -10.247 -2.882 5.714 1.00 90.06 203 VAL A C 1
ATOM 1580 O O . VAL A 1 203 ? -9.467 -3.511 6.429 1.00 90.06 203 VAL A O 1
ATOM 1583 N N . LEU A 1 204 ? -11.415 -3.375 5.306 1.00 90.31 204 LEU A N 1
ATOM 1584 C CA . LEU A 1 204 ? -11.771 -4.771 5.536 1.00 90.31 204 LEU A CA 1
ATOM 1585 C C . LEU A 1 204 ? -10.915 -5.661 4.638 1.00 90.31 204 LEU A C 1
ATOM 1587 O O . LEU A 1 204 ? -10.677 -5.326 3.472 1.00 90.31 204 LEU A O 1
ATOM 1591 N N . ASN A 1 205 ? -10.470 -6.798 5.168 1.00 89.38 205 ASN A N 1
ATOM 1592 C CA . ASN A 1 205 ? -9.807 -7.794 4.335 1.00 89.38 205 ASN A CA 1
ATOM 1593 C C . ASN A 1 205 ? -10.813 -8.442 3.359 1.00 89.38 205 ASN A C 1
ATOM 1595 O O . ASN A 1 205 ? -12.029 -8.263 3.472 1.00 89.38 205 ASN A O 1
ATOM 1599 N N . SER A 1 206 ? -10.315 -9.197 2.377 1.00 88.56 206 SER A N 1
ATOM 1600 C CA . SER A 1 206 ? -11.157 -9.778 1.323 1.00 88.56 206 SER A CA 1
ATOM 1601 C C . SER A 1 206 ? -12.263 -10.693 1.856 1.00 88.56 206 SER A C 1
ATOM 1603 O O . SER A 1 206 ? -13.354 -10.722 1.285 1.00 88.56 206 SER A O 1
ATOM 1605 N N . GLU A 1 207 ? -12.013 -11.423 2.944 1.00 89.12 207 GLU A N 1
ATOM 1606 C CA . GLU A 1 207 ? -13.002 -12.311 3.557 1.00 89.12 207 GLU A CA 1
ATOM 1607 C C . GLU A 1 207 ? -14.095 -11.510 4.274 1.00 89.12 207 GLU A C 1
ATOM 1609 O O . GLU A 1 207 ? -15.284 -11.721 4.041 1.00 89.12 207 GLU A O 1
ATOM 1614 N N . GLU A 1 208 ? -13.703 -10.542 5.098 1.00 90.50 208 GLU A N 1
ATOM 1615 C CA . GLU A 1 208 ? -14.613 -9.659 5.830 1.00 90.50 208 GLU A CA 1
ATOM 1616 C C . GLU A 1 208 ? -15.491 -8.836 4.891 1.00 90.50 208 GLU A C 1
ATOM 1618 O O . GLU A 1 208 ? -16.702 -8.737 5.093 1.00 90.50 208 GLU A O 1
ATOM 1623 N N . ALA A 1 209 ? -14.889 -8.276 3.842 1.00 92.56 209 ALA A N 1
ATOM 1624 C CA . ALA A 1 209 ? -15.604 -7.523 2.829 1.00 92.56 209 ALA A CA 1
ATOM 1625 C C . ALA A 1 209 ? -16.568 -8.428 2.046 1.00 92.56 209 ALA A C 1
ATOM 1627 O O . ALA A 1 209 ? -17.711 -8.039 1.818 1.00 92.56 209 ALA A O 1
ATOM 1628 N N . SER A 1 210 ? -16.158 -9.657 1.705 1.00 92.69 210 SER A N 1
ATOM 1629 C CA . SER A 1 210 ? -17.044 -10.630 1.048 1.00 92.69 210 SER A CA 1
ATOM 1630 C C . SER A 1 210 ? -18.235 -11.002 1.928 1.00 92.69 210 SER A C 1
ATOM 1632 O O . SER A 1 210 ? -19.357 -11.088 1.430 1.00 92.69 210 SER A O 1
ATOM 1634 N N . ARG A 1 211 ? -18.026 -11.172 3.240 1.00 91.50 211 ARG A N 1
ATOM 1635 C CA . ARG A 1 211 ? -19.115 -11.431 4.196 1.00 91.50 211 ARG A CA 1
ATOM 1636 C C . ARG A 1 211 ? -20.075 -10.248 4.290 1.00 91.50 211 ARG A C 1
ATOM 1638 O O . ARG A 1 211 ? -21.278 -10.465 4.237 1.00 91.50 211 ARG A O 1
ATOM 1645 N N . LEU A 1 212 ? -19.570 -9.014 4.335 1.00 92.69 212 LEU A N 1
ATOM 1646 C CA . LEU A 1 212 ? -20.409 -7.810 4.298 1.00 92.69 212 LEU A CA 1
ATOM 1647 C C . LEU A 1 212 ? -21.263 -7.748 3.019 1.00 92.69 212 LEU A C 1
ATOM 1649 O O . LEU A 1 212 ? -22.436 -7.389 3.081 1.00 92.69 212 LEU A O 1
ATOM 1653 N N . ILE A 1 213 ? -20.705 -8.136 1.870 1.00 93.62 213 ILE A N 1
ATOM 1654 C CA . ILE A 1 213 ? -21.416 -8.136 0.579 1.00 93.62 213 ILE A CA 1
ATOM 1655 C C . ILE A 1 213 ? -22.486 -9.233 0.497 1.00 93.62 213 ILE A C 1
ATOM 1657 O O . ILE A 1 213 ? -23.520 -9.022 -0.121 1.00 93.62 213 ILE A O 1
ATOM 1661 N N . THR A 1 214 ? -22.244 -10.411 1.068 1.00 92.94 214 THR A N 1
ATOM 1662 C CA . THR A 1 214 ? -23.076 -11.598 0.790 1.00 92.94 214 THR A CA 1
ATOM 1663 C C . THR A 1 214 ? -24.033 -11.950 1.921 1.00 92.94 214 THR A C 1
ATOM 1665 O O . THR A 1 214 ? -25.178 -12.304 1.663 1.00 92.94 214 THR A O 1
ATOM 1668 N N . TRP A 1 215 ? -23.605 -11.814 3.176 1.00 91.81 215 TRP A N 1
ATOM 1669 C CA . TRP A 1 215 ? -24.363 -12.286 4.335 1.00 91.81 215 TRP A CA 1
ATOM 1670 C C . TRP A 1 215 ? -25.677 -11.525 4.577 1.00 91.81 215 TRP A C 1
ATOM 1672 O O . TRP A 1 215 ? -26.694 -12.173 4.817 1.00 91.81 215 TRP A O 1
ATOM 1682 N N . PRO A 1 216 ? -25.728 -10.177 4.506 1.00 91.06 216 PRO A N 1
ATOM 1683 C CA . PRO A 1 216 ? -26.961 -9.431 4.786 1.00 91.06 216 PRO A CA 1
ATOM 1684 C C . PRO A 1 216 ? -28.128 -9.743 3.845 1.00 91.06 216 PRO A C 1
ATOM 1686 O O . PRO A 1 216 ? -29.277 -9.458 4.176 1.00 91.06 216 PRO A O 1
ATOM 1689 N N . VAL A 1 217 ? -27.821 -10.281 2.665 1.00 91.50 217 VAL A N 1
ATOM 1690 C CA . VAL A 1 217 ? -28.767 -10.568 1.582 1.00 91.50 217 VAL A CA 1
ATOM 1691 C C . VAL A 1 217 ? -28.864 -12.061 1.281 1.00 91.50 217 VAL A C 1
ATOM 1693 O O . VAL A 1 217 ? -29.449 -12.435 0.263 1.00 91.50 217 VAL A O 1
ATOM 1696 N N . ASP A 1 218 ? -28.306 -12.906 2.151 1.00 88.75 218 ASP A N 1
ATOM 1697 C CA . ASP A 1 218 ? -28.404 -14.354 2.022 1.00 88.75 218 ASP A CA 1
ATOM 1698 C C . ASP A 1 218 ? -29.881 -14.783 1.979 1.00 88.75 218 ASP A C 1
ATOM 1700 O O . ASP A 1 218 ? -30.718 -14.306 2.749 1.00 88.75 218 ASP A O 1
ATOM 1704 N N . GLY A 1 219 ? -30.219 -15.630 1.008 1.00 86.00 219 GLY A N 1
ATOM 1705 C CA . GLY A 1 219 ? -31.599 -16.013 0.694 1.00 86.00 219 GLY A CA 1
ATOM 1706 C C . GLY A 1 219 ? -32.410 -15.008 -0.142 1.00 86.00 219 GLY A C 1
ATOM 1707 O O . GLY A 1 219 ? -33.492 -15.371 -0.599 1.00 86.00 219 GLY A O 1
ATOM 1708 N N . VAL A 1 220 ? -31.907 -13.791 -0.393 1.00 90.12 220 VAL A N 1
ATOM 1709 C CA . VAL A 1 220 ? -32.538 -12.792 -1.287 1.00 90.12 220 VAL A CA 1
ATOM 1710 C C . VAL A 1 220 ? -31.755 -12.627 -2.589 1.00 90.12 220 VAL A C 1
ATOM 1712 O O . VAL A 1 220 ? -32.350 -12.597 -3.664 1.00 90.12 220 VAL A O 1
ATOM 1715 N N . LEU A 1 221 ? -30.427 -12.522 -2.507 1.00 93.19 221 LEU A N 1
ATOM 1716 C CA . LEU A 1 221 ? -29.541 -12.365 -3.660 1.00 93.19 221 LEU A CA 1
ATOM 1717 C C . LEU A 1 221 ? -28.536 -13.506 -3.735 1.00 93.19 221 LEU A C 1
ATOM 1719 O O . LEU A 1 221 ? -27.885 -13.843 -2.750 1.00 93.19 221 LEU A O 1
ATOM 1723 N N . THR A 1 222 ? -28.350 -14.033 -4.941 1.00 92.75 222 THR A N 1
ATOM 1724 C CA . THR A 1 222 ? -27.250 -14.945 -5.266 1.00 92.75 222 THR A CA 1
ATOM 1725 C C . THR A 1 222 ? -26.250 -14.239 -6.178 1.00 92.75 222 THR A C 1
ATOM 1727 O O . THR A 1 222 ? -26.638 -13.569 -7.132 1.00 92.75 222 THR A O 1
ATOM 1730 N N . TYR A 1 223 ? -24.958 -14.373 -5.884 1.00 92.19 223 TYR A N 1
ATOM 1731 C CA . TYR A 1 223 ? -23.883 -13.706 -6.619 1.00 92.19 223 TYR A CA 1
ATOM 1732 C C . TYR A 1 223 ? -23.116 -14.688 -7.506 1.00 92.19 223 TYR A C 1
ATOM 1734 O O . TYR A 1 223 ? -22.701 -15.750 -7.038 1.00 92.19 223 TYR A O 1
ATOM 1742 N N . ASP A 1 224 ? -22.852 -14.296 -8.753 1.00 91.56 224 ASP A N 1
ATOM 1743 C CA . ASP A 1 224 ? -21.934 -15.023 -9.629 1.00 91.56 224 ASP A CA 1
ATOM 1744 C C . ASP A 1 224 ? -20.492 -15.017 -9.107 1.00 91.56 224 ASP A C 1
ATOM 1746 O O . ASP A 1 224 ? -20.046 -14.132 -8.362 1.00 91.56 224 ASP A O 1
ATOM 1750 N N . TYR A 1 225 ? -19.721 -15.999 -9.581 1.00 84.88 225 TYR A N 1
ATOM 1751 C CA . TYR A 1 225 ? -18.293 -16.082 -9.307 1.00 84.88 225 TYR A CA 1
ATOM 1752 C C . TYR A 1 225 ? -17.573 -14.783 -9.704 1.00 84.88 225 TYR A C 1
ATOM 1754 O O . TYR A 1 225 ? -17.733 -14.262 -10.805 1.00 84.88 225 TYR A O 1
ATOM 1762 N N . GLY A 1 226 ? -16.750 -14.261 -8.792 1.00 84.12 226 GLY A N 1
ATOM 1763 C CA . GLY A 1 226 ? -15.969 -13.042 -9.009 1.00 84.12 226 GLY A CA 1
ATOM 1764 C C . GLY A 1 226 ? -16.721 -11.729 -8.765 1.00 84.12 226 GLY A C 1
ATOM 1765 O O . GLY A 1 226 ? -16.061 -10.697 -8.643 1.00 84.12 226 GLY A O 1
ATOM 1766 N N . VAL A 1 227 ? -18.050 -11.736 -8.600 1.00 93.06 227 VAL A N 1
ATOM 1767 C CA . VAL A 1 227 ? -18.813 -10.509 -8.307 1.00 93.06 227 VAL A CA 1
ATOM 1768 C C . VAL A 1 227 ? -18.392 -9.861 -6.979 1.00 93.06 227 VAL A C 1
ATOM 1770 O O . VAL A 1 227 ? -18.065 -8.671 -7.000 1.00 93.06 227 VAL A O 1
ATOM 1773 N N . PRO A 1 228 ? -18.290 -10.584 -5.841 1.00 92.38 228 PRO A N 1
ATOM 1774 C CA . PRO A 1 228 ? -17.826 -9.975 -4.594 1.00 92.38 228 PRO A CA 1
ATOM 1775 C C . PRO A 1 228 ? -16.424 -9.375 -4.726 1.00 92.38 228 PRO A C 1
ATOM 1777 O O . PRO A 1 228 ? -16.188 -8.254 -4.287 1.00 92.38 228 PRO A O 1
ATOM 1780 N N . ARG A 1 229 ? -15.510 -10.068 -5.421 1.00 89.94 229 ARG A N 1
ATOM 1781 C CA . ARG A 1 229 ? -14.161 -9.557 -5.706 1.00 89.94 229 ARG A CA 1
ATOM 1782 C C . ARG A 1 229 ? -14.217 -8.246 -6.490 1.00 89.94 229 ARG A C 1
ATOM 1784 O O . ARG A 1 229 ? -13.536 -7.295 -6.119 1.00 89.94 229 ARG A O 1
ATOM 1791 N N . ARG A 1 230 ? -15.057 -8.167 -7.524 1.00 89.69 230 ARG A N 1
ATOM 1792 C CA . ARG A 1 230 ? -15.230 -6.947 -8.320 1.00 89.69 230 ARG A CA 1
ATOM 1793 C C . ARG A 1 230 ? -15.753 -5.784 -7.473 1.00 89.69 230 ARG A C 1
ATOM 1795 O O . ARG A 1 230 ? -15.219 -4.681 -7.565 1.00 89.69 230 ARG A O 1
ATOM 1802 N N . VAL A 1 231 ? -16.742 -6.028 -6.612 1.00 93.00 231 VAL A N 1
ATOM 1803 C CA . VAL A 1 231 ? -17.272 -5.023 -5.672 1.00 93.00 231 VAL A CA 1
ATOM 1804 C C . VAL A 1 231 ? -16.188 -4.549 -4.697 1.00 93.00 231 VAL A C 1
ATOM 1806 O O . VAL A 1 231 ? -16.048 -3.345 -4.475 1.00 93.00 231 VAL A O 1
ATOM 1809 N N . ILE A 1 232 ? -15.374 -5.469 -4.168 1.00 90.56 232 ILE A N 1
ATOM 1810 C CA . ILE A 1 232 ? -14.237 -5.146 -3.293 1.00 90.56 232 ILE A CA 1
ATOM 1811 C C . ILE A 1 232 ? -13.210 -4.281 -4.020 1.00 90.56 232 ILE A C 1
ATOM 1813 O O . ILE A 1 232 ? -12.726 -3.318 -3.435 1.00 90.56 232 ILE A O 1
ATOM 1817 N N . GLU A 1 233 ? -12.895 -4.580 -5.281 1.00 87.31 233 GLU A N 1
ATOM 1818 C CA . GLU A 1 233 ? -11.962 -3.785 -6.088 1.00 87.31 233 GLU A CA 1
ATOM 1819 C C . GLU A 1 233 ? -12.467 -2.344 -6.280 1.00 87.31 233 GLU A C 1
ATOM 1821 O O . GLU A 1 233 ? -11.709 -1.395 -6.071 1.00 87.31 233 GLU A O 1
ATOM 1826 N N . ILE A 1 234 ? -13.755 -2.170 -6.600 1.00 88.81 234 ILE A N 1
ATOM 1827 C CA . ILE A 1 234 ? -14.395 -0.857 -6.806 1.00 88.81 234 ILE A CA 1
ATOM 1828 C C . ILE A 1 234 ? -14.414 -0.032 -5.511 1.00 88.81 234 ILE A C 1
ATOM 1830 O O . ILE A 1 234 ? -14.045 1.146 -5.504 1.00 88.81 234 ILE A O 1
ATOM 1834 N N . ALA A 1 235 ? -14.835 -0.651 -4.408 1.00 90.69 235 ALA A N 1
ATOM 1835 C CA . ALA A 1 235 ? -14.933 -0.005 -3.100 1.00 90.69 235 ALA A CA 1
ATOM 1836 C C . ALA A 1 235 ? -13.592 0.050 -2.346 1.00 90.69 235 ALA A C 1
ATOM 1838 O O . ALA A 1 235 ? -13.498 0.676 -1.289 1.00 90.69 235 ALA A O 1
ATOM 1839 N N . SER A 1 236 ? -12.567 -0.631 -2.863 1.00 88.62 236 SER A N 1
ATOM 1840 C CA . SER A 1 236 ? -11.243 -0.792 -2.253 1.00 88.62 236 SER A CA 1
ATOM 1841 C C . SER A 1 236 ? -11.306 -1.297 -0.800 1.00 88.62 236 SER A C 1
ATOM 1843 O O . SER A 1 236 ? -10.576 -0.824 0.069 1.00 88.62 236 SER A O 1
ATOM 1845 N N . GLY A 1 237 ? -12.233 -2.223 -0.520 1.00 89.00 237 GLY A N 1
ATOM 1846 C CA . GLY A 1 237 ? -12.443 -2.808 0.814 1.00 89.00 237 GLY A CA 1
ATOM 1847 C C . GLY A 1 237 ? -12.948 -1.833 1.891 1.00 89.00 237 GLY A C 1
ATOM 1848 O O . GLY A 1 237 ? -12.997 -2.183 3.072 1.00 89.00 237 GLY A O 1
ATOM 1849 N N . GLN A 1 238 ? -13.316 -0.601 1.527 1.00 90.94 238 GLN A N 1
ATOM 1850 C CA . GLN A 1 238 ? -13.765 0.404 2.488 1.00 90.94 238 GLN A CA 1
ATOM 1851 C C . GLN A 1 238 ? -15.240 0.196 2.861 1.00 90.94 238 GLN A C 1
ATOM 1853 O O . GLN A 1 238 ? -16.084 0.193 1.961 1.00 90.94 238 GLN A O 1
ATOM 1858 N N . PRO A 1 239 ? -15.594 0.107 4.161 1.00 91.75 239 PRO A N 1
ATOM 1859 C CA . PRO A 1 239 ? -16.958 -0.205 4.594 1.00 91.75 239 PRO A CA 1
ATOM 1860 C C . PRO A 1 239 ? -18.036 0.688 3.973 1.00 91.75 239 PRO A C 1
ATOM 1862 O O . PRO A 1 239 ? -19.009 0.184 3.426 1.00 91.75 239 PRO A O 1
ATOM 1865 N N . TYR A 1 240 ? -17.862 2.011 3.998 1.00 91.50 240 TYR A N 1
ATOM 1866 C CA . TYR A 1 240 ? -18.858 2.935 3.448 1.00 91.50 240 TYR A CA 1
ATOM 1867 C C . TYR A 1 240 ? -19.134 2.702 1.957 1.00 91.50 240 TYR A C 1
ATOM 1869 O O . TYR A 1 240 ? -20.293 2.599 1.560 1.00 91.50 240 TYR A O 1
ATOM 1877 N N . TYR A 1 241 ? -18.084 2.584 1.140 1.00 92.44 241 TYR A N 1
ATOM 1878 C CA . TYR A 1 241 ? -18.240 2.382 -0.301 1.00 92.44 241 TYR A CA 1
ATOM 1879 C C . TYR A 1 241 ? -18.744 0.975 -0.627 1.00 92.44 241 TYR A C 1
ATOM 1881 O O . TYR A 1 241 ? -19.506 0.819 -1.576 1.00 92.44 241 TYR A O 1
ATOM 1889 N N . LEU A 1 242 ? -18.400 -0.031 0.185 1.00 93.62 242 LEU A N 1
ATOM 1890 C CA . LEU A 1 242 ? -19.002 -1.360 0.087 1.00 93.62 242 LEU A CA 1
ATOM 1891 C C . LEU A 1 242 ? -20.513 -1.286 0.323 1.00 93.62 242 LEU A C 1
ATOM 1893 O O . LEU A 1 242 ? -21.274 -1.761 -0.514 1.00 93.62 242 LEU A O 1
ATOM 1897 N N . HIS A 1 243 ? -20.956 -0.628 1.400 1.00 93.00 243 HIS A N 1
ATOM 1898 C CA . HIS A 1 243 ? -22.381 -0.409 1.666 1.00 93.00 243 HIS A CA 1
ATOM 1899 C C . HIS A 1 243 ? -23.065 0.383 0.544 1.00 93.00 243 HIS A C 1
ATOM 1901 O O . HIS A 1 243 ? -24.184 0.046 0.176 1.00 93.00 243 HIS A O 1
ATOM 1907 N N . LEU A 1 244 ? -22.408 1.401 -0.022 1.00 93.44 244 LEU A N 1
ATOM 1908 C CA . LEU A 1 244 ? -22.954 2.195 -1.126 1.00 93.44 244 LEU A CA 1
ATOM 1909 C C . LEU A 1 244 ? -23.172 1.352 -2.389 1.00 93.44 244 LEU A C 1
ATOM 1911 O O . LEU A 1 244 ? -24.256 1.379 -2.965 1.00 93.44 244 LEU A O 1
ATOM 1915 N N . VAL A 1 245 ? -22.162 0.581 -2.803 1.00 94.50 245 VAL A N 1
ATOM 1916 C CA . VAL A 1 245 ? -22.278 -0.292 -3.979 1.00 94.50 245 VAL A CA 1
ATOM 1917 C C . VAL A 1 245 ? -23.316 -1.384 -3.724 1.00 94.50 245 VAL A C 1
ATOM 1919 O O . VAL A 1 245 ? -24.183 -1.603 -4.564 1.00 94.50 245 VAL A O 1
ATOM 1922 N N . CYS A 1 246 ? -23.293 -2.027 -2.553 1.00 94.69 246 CYS A N 1
ATOM 1923 C CA . CYS A 1 246 ? -24.251 -3.083 -2.217 1.00 94.69 246 CYS A CA 1
ATOM 1924 C C . CYS A 1 246 ? -25.692 -2.564 -2.122 1.00 94.69 246 CYS A C 1
ATOM 1926 O O . CYS A 1 246 ? -26.616 -3.263 -2.532 1.00 94.69 246 CYS A O 1
ATOM 1928 N N . PHE A 1 247 ? -25.892 -1.331 -1.649 1.00 94.38 247 PHE A N 1
ATOM 1929 C CA . PHE A 1 247 ? -27.201 -0.682 -1.631 1.00 94.38 247 PHE A CA 1
ATOM 1930 C C . PHE A 1 247 ? -27.792 -0.561 -3.039 1.00 94.38 247 PHE A C 1
ATOM 1932 O O . PHE A 1 247 ? -28.934 -0.968 -3.259 1.00 94.38 247 PHE A O 1
ATOM 1939 N N . GLU A 1 248 ? -27.013 -0.055 -3.998 1.00 94.94 248 GLU A N 1
ATOM 1940 C CA . GLU A 1 248 ? -27.459 0.073 -5.391 1.00 94.94 248 GLU A CA 1
ATOM 1941 C C . GLU A 1 248 ? -27.637 -1.296 -6.062 1.00 94.94 248 GLU A C 1
ATOM 1943 O O . GLU A 1 248 ? -28.627 -1.507 -6.763 1.00 94.94 248 GLU A O 1
ATOM 1948 N N . VAL A 1 249 ? -26.734 -2.252 -5.804 1.00 95.81 249 VAL A N 1
ATOM 1949 C CA . VAL A 1 249 ? -26.864 -3.634 -6.296 1.00 95.81 249 VAL A CA 1
ATOM 1950 C C . VAL A 1 249 ? -28.163 -4.262 -5.803 1.00 95.81 249 VAL A C 1
ATOM 1952 O O . VAL A 1 249 ? -28.896 -4.830 -6.610 1.00 95.81 249 VAL A O 1
ATOM 1955 N N . TYR A 1 250 ? -28.488 -4.127 -4.516 1.00 95.12 250 TYR A N 1
ATOM 1956 C CA . TYR A 1 250 ? -29.729 -4.659 -3.961 1.00 95.12 250 TYR A CA 1
ATOM 1957 C C . TYR A 1 250 ? -30.955 -4.016 -4.604 1.00 95.12 250 TYR A C 1
ATOM 1959 O O . TYR A 1 250 ? -31.822 -4.727 -5.103 1.00 95.12 250 TYR A O 1
ATOM 1967 N N . ASN A 1 251 ? -31.009 -2.684 -4.674 1.00 93.50 251 ASN A N 1
ATOM 1968 C CA . ASN A 1 251 ? -32.154 -1.987 -5.269 1.00 93.50 251 ASN A CA 1
ATOM 1969 C C . ASN A 1 251 ? -32.370 -2.361 -6.743 1.00 93.50 251 ASN A C 1
ATOM 1971 O O . ASN A 1 251 ? -33.507 -2.362 -7.215 1.00 93.50 251 ASN A O 1
ATOM 1975 N N . ARG A 1 252 ? -31.293 -2.689 -7.466 1.00 93.62 252 ARG A N 1
ATOM 1976 C CA . ARG A 1 252 ? -31.353 -3.115 -8.866 1.00 93.62 252 ARG A CA 1
ATOM 1977 C C . ARG A 1 252 ? -31.742 -4.584 -9.025 1.00 93.62 252 ARG A C 1
ATOM 1979 O O . ARG A 1 252 ? -32.571 -4.903 -9.873 1.00 93.62 252 ARG A O 1
ATOM 1986 N N . CYS A 1 253 ? -31.125 -5.469 -8.248 1.00 94.06 253 CYS A N 1
ATOM 1987 C CA . CYS A 1 253 ? -31.107 -6.903 -8.536 1.00 94.06 253 CYS A CA 1
ATOM 1988 C C . CYS A 1 253 ? -32.016 -7.725 -7.617 1.00 94.06 253 CYS A C 1
ATOM 1990 O O . CYS A 1 253 ? -32.327 -8.864 -7.958 1.00 94.06 253 CYS A O 1
ATOM 1992 N N . ALA A 1 254 ? -32.490 -7.174 -6.490 1.00 91.56 254 ALA A N 1
ATOM 1993 C CA . ALA A 1 254 ? -33.376 -7.889 -5.565 1.00 91.56 254 ALA A CA 1
ATOM 1994 C C . ALA A 1 254 ? -34.628 -8.482 -6.243 1.00 91.56 254 ALA A C 1
ATOM 1996 O O . ALA A 1 254 ? -34.959 -9.624 -5.934 1.00 91.56 254 ALA A O 1
ATOM 1997 N N . PRO A 1 255 ? -35.289 -7.812 -7.216 1.00 89.06 255 PRO A N 1
ATOM 1998 C CA . PRO A 1 255 ? -36.420 -8.414 -7.927 1.00 89.06 255 PRO A CA 1
ATOM 1999 C C . PRO A 1 255 ? -36.053 -9.643 -8.772 1.00 89.06 255 PRO A C 1
ATOM 2001 O O . PRO A 1 255 ? -36.901 -10.503 -8.994 1.00 89.06 255 PRO A O 1
ATOM 2004 N N . ALA A 1 256 ? -34.817 -9.710 -9.276 1.00 89.81 256 ALA A N 1
ATOM 2005 C CA . ALA A 1 256 ? -34.328 -10.814 -10.100 1.00 89.81 256 ALA A CA 1
ATOM 2006 C C . ALA A 1 256 ? -33.708 -11.949 -9.264 1.00 89.81 256 ALA A C 1
ATOM 2008 O O . ALA A 1 256 ? -33.661 -13.087 -9.726 1.00 89.81 256 ALA A O 1
ATOM 2009 N N . GLY A 1 257 ? -33.228 -11.648 -8.053 1.00 92.19 257 GLY A N 1
ATOM 2010 C CA . GLY A 1 257 ? -32.632 -12.611 -7.120 1.00 92.19 257 GLY A CA 1
ATOM 2011 C C . GLY A 1 257 ? -31.212 -13.072 -7.475 1.00 92.19 257 GLY A C 1
ATOM 2012 O O . GLY A 1 257 ? -30.634 -13.888 -6.758 1.00 92.19 257 GLY A O 1
ATOM 2013 N N . TRP A 1 258 ? -30.626 -12.556 -8.558 1.00 92.81 258 TRP A N 1
ATOM 2014 C CA . TRP A 1 258 ? -29.292 -12.927 -9.033 1.00 92.81 258 TRP A CA 1
ATOM 2015 C C . TRP A 1 258 ? -28.491 -11.692 -9.453 1.00 92.81 258 TRP A C 1
ATOM 2017 O O . TRP A 1 258 ? -29.071 -10.733 -9.962 1.00 92.81 258 TRP A O 1
ATOM 2027 N N . VAL A 1 259 ? -27.172 -11.721 -9.253 1.00 95.00 259 VAL A N 1
ATOM 2028 C CA . VAL A 1 259 ? -26.245 -10.631 -9.598 1.00 95.00 259 VAL A CA 1
ATOM 2029 C C . VAL A 1 259 ? -25.070 -11.181 -10.403 1.00 95.00 259 VAL A C 1
ATOM 2031 O O . VAL A 1 259 ? -24.337 -12.044 -9.915 1.00 95.00 259 VAL A O 1
ATOM 2034 N N . ASN A 1 260 ? -24.852 -10.643 -11.603 1.00 92.94 260 ASN A N 1
ATOM 2035 C CA . ASN A 1 260 ? -23.694 -10.962 -12.446 1.00 92.94 260 ASN A CA 1
ATOM 2036 C C . ASN A 1 260 ? -22.735 -9.758 -12.585 1.00 92.94 260 ASN A C 1
ATOM 2038 O O . ASN A 1 260 ? -23.000 -8.662 -12.093 1.00 92.94 260 ASN A O 1
ATOM 2042 N N . LEU A 1 261 ? -21.592 -9.948 -13.259 1.00 91.94 261 LEU A N 1
ATOM 2043 C CA . LEU A 1 261 ? -20.599 -8.877 -13.452 1.00 91.94 261 LEU A CA 1
ATOM 2044 C C . LEU A 1 261 ? -21.129 -7.698 -14.285 1.00 91.94 261 LEU A C 1
ATOM 2046 O O . LEU A 1 261 ? -20.756 -6.557 -14.017 1.00 91.94 261 LEU A O 1
ATOM 2050 N N . HIS A 1 262 ? -22.016 -7.951 -15.250 1.00 92.62 262 HIS A N 1
ATOM 2051 C CA . HIS A 1 262 ? -22.618 -6.892 -16.059 1.00 92.62 262 HIS A CA 1
ATOM 2052 C C . HIS A 1 262 ? -23.521 -5.983 -15.215 1.00 92.62 262 HIS A C 1
ATOM 2054 O O . HIS A 1 262 ? -23.485 -4.765 -15.381 1.00 92.62 262 HIS A O 1
ATOM 2060 N N . ASP A 1 263 ? -24.265 -6.544 -14.257 1.00 95.06 263 ASP A N 1
ATOM 2061 C CA . ASP A 1 263 ? -25.065 -5.753 -13.316 1.00 95.06 263 ASP A CA 1
ATOM 2062 C C . ASP A 1 263 ? -24.189 -4.820 -12.474 1.00 95.06 263 ASP A C 1
ATOM 2064 O O . ASP A 1 263 ? -24.557 -3.666 -12.245 1.00 95.06 263 ASP A O 1
ATOM 2068 N N . ILE A 1 264 ? -23.004 -5.286 -12.059 1.00 95.00 264 ILE A N 1
ATOM 2069 C CA . ILE A 1 264 ? -22.039 -4.450 -11.336 1.00 95.00 264 ILE A CA 1
ATOM 2070 C C . ILE A 1 264 ? -21.542 -3.302 -12.210 1.00 95.00 264 ILE A C 1
ATOM 2072 O O . ILE A 1 264 ? -21.508 -2.167 -11.740 1.00 95.00 264 ILE A O 1
ATOM 2076 N N . ASP A 1 265 ? -21.192 -3.557 -13.470 1.00 90.69 265 ASP A N 1
ATOM 2077 C CA . ASP A 1 265 ? -20.734 -2.499 -14.376 1.00 90.69 265 ASP A CA 1
ATOM 2078 C C . ASP A 1 265 ? -21.822 -1.433 -14.602 1.00 90.69 265 ASP A C 1
ATOM 2080 O O . ASP A 1 265 ? -21.517 -0.239 -14.631 1.00 90.69 265 ASP A O 1
ATOM 2084 N N . LEU A 1 266 ? -23.097 -1.836 -14.679 1.00 93.62 266 LEU A N 1
ATOM 2085 C CA . LEU A 1 266 ? -24.227 -0.904 -14.757 1.00 93.62 266 LEU A CA 1
ATOM 2086 C C . LEU A 1 266 ? -24.394 -0.086 -13.470 1.00 93.62 266 LEU A C 1
ATOM 2088 O O . LEU A 1 266 ? -24.595 1.125 -13.540 1.00 93.62 266 LEU A O 1
ATOM 2092 N N . VAL A 1 267 ? -24.276 -0.717 -12.297 1.00 94.62 267 VAL A N 1
ATOM 2093 C CA . VAL A 1 267 ? -24.313 -0.010 -11.004 1.00 94.62 267 VAL A CA 1
ATOM 2094 C C . VAL A 1 267 ? -23.169 0.998 -10.895 1.00 94.62 267 VAL A C 1
ATOM 2096 O O . VAL A 1 267 ? -23.386 2.125 -10.453 1.00 94.62 267 VAL A O 1
ATOM 2099 N N . VAL A 1 268 ? -21.959 0.626 -11.318 1.00 92.19 268 VAL A N 1
ATOM 2100 C CA . VAL A 1 268 ? -20.807 1.536 -11.330 1.00 92.19 268 VAL A CA 1
ATOM 2101 C C . VAL A 1 268 ? -21.055 2.703 -12.273 1.00 92.19 268 VAL A C 1
ATOM 2103 O O . VAL A 1 268 ? -20.827 3.838 -11.869 1.00 92.19 268 VAL A O 1
ATOM 2106 N N . ALA A 1 269 ? -21.554 2.454 -13.487 1.00 90.06 269 ALA A N 1
ATOM 2107 C CA . ALA A 1 269 ? -21.884 3.515 -14.435 1.00 90.06 269 ALA A CA 1
ATOM 2108 C C . ALA A 1 269 ? -22.928 4.489 -13.861 1.00 90.06 269 ALA A C 1
ATOM 2110 O O . ALA A 1 269 ? -22.750 5.704 -13.953 1.00 90.06 269 ALA A O 1
ATOM 2111 N N . ASP A 1 270 ? -23.966 3.977 -13.192 1.00 92.00 270 ASP A N 1
ATOM 2112 C CA . ASP A 1 270 ? -24.992 4.798 -12.544 1.00 92.00 270 ASP A CA 1
ATOM 2113 C C . ASP A 1 270 ? -24.420 5.617 -11.371 1.00 92.00 270 ASP A C 1
ATOM 2115 O O . ASP A 1 270 ? -24.704 6.811 -11.254 1.00 92.00 270 ASP A O 1
ATOM 2119 N N . LEU A 1 271 ? -23.592 5.010 -10.513 1.00 92.56 271 LEU A N 1
ATOM 2120 C CA . LEU A 1 271 ? -22.934 5.687 -9.387 1.00 92.56 271 LEU A CA 1
ATOM 2121 C C . LEU A 1 271 ? -21.966 6.768 -9.862 1.00 92.56 271 LEU A C 1
ATOM 2123 O O . LEU A 1 271 ? -21.989 7.896 -9.369 1.00 92.56 271 LEU A O 1
ATOM 2127 N N . VAL A 1 272 ? -21.136 6.433 -10.847 1.00 90.56 272 VAL A N 1
ATOM 2128 C CA . VAL A 1 272 ? -20.206 7.359 -11.484 1.00 90.56 272 VAL A CA 1
ATOM 2129 C C . VAL A 1 272 ? -20.974 8.449 -12.224 1.00 90.56 272 VAL A C 1
ATOM 2131 O O . VAL A 1 272 ? -20.508 9.573 -12.233 1.00 90.56 272 VAL A O 1
ATOM 2134 N N . GLY A 1 273 ? -22.182 8.226 -12.739 1.00 87.94 273 GLY A N 1
ATOM 2135 C CA . GLY A 1 273 ? -23.021 9.281 -13.323 1.00 87.94 273 GLY A CA 1
ATOM 2136 C C . GLY A 1 273 ? -23.576 10.301 -12.312 1.00 87.94 273 GLY A C 1
ATOM 2137 O O . GLY A 1 273 ? -23.899 11.430 -12.686 1.00 87.94 273 GLY A O 1
ATOM 2138 N N . ARG A 1 274 ? -23.628 9.967 -11.015 1.00 90.19 274 ARG A N 1
ATOM 2139 C CA . ARG A 1 274 ? -24.237 10.800 -9.959 1.00 90.19 274 ARG A CA 1
ATOM 2140 C C . ARG A 1 274 ? -23.220 11.636 -9.181 1.00 90.19 274 ARG A C 1
ATOM 2142 O O . ARG A 1 274 ? -22.042 11.303 -9.060 1.00 90.19 274 ARG A O 1
ATOM 2149 N N . GLU A 1 275 ? -23.680 12.750 -8.623 1.00 87.25 275 GLU A N 1
ATOM 2150 C CA . GLU A 1 275 ? -22.867 13.528 -7.690 1.00 87.25 275 GLU A CA 1
ATOM 2151 C C . GLU A 1 275 ? -22.783 12.808 -6.338 1.00 87.25 275 GLU A C 1
ATOM 2153 O O . GLU A 1 275 ? -23.801 12.507 -5.718 1.00 87.25 275 GLU A O 1
ATOM 2158 N N . ILE A 1 276 ? -21.558 12.521 -5.894 1.00 87.81 276 ILE A N 1
ATOM 2159 C CA . ILE A 1 276 ? -21.274 11.902 -4.597 1.00 87.81 276 ILE A CA 1
ATOM 2160 C C . ILE A 1 276 ? -20.612 12.977 -3.738 1.00 87.81 276 ILE A C 1
ATOM 2162 O O . ILE A 1 276 ? -19.497 13.405 -4.041 1.00 87.81 276 ILE A O 1
ATOM 2166 N N . ALA A 1 277 ? -21.303 13.421 -2.684 1.00 84.75 277 ALA A N 1
ATOM 2167 C CA . ALA A 1 277 ? -20.889 14.562 -1.863 1.00 84.75 277 ALA A CA 1
ATOM 2168 C C . ALA A 1 277 ? -19.456 14.424 -1.320 1.00 84.75 277 ALA A C 1
ATOM 2170 O O . ALA A 1 277 ? -18.683 15.371 -1.408 1.00 84.75 277 ALA A O 1
ATOM 2171 N N . ASP A 1 278 ? -19.070 13.229 -0.859 1.00 84.19 278 ASP A N 1
ATOM 2172 C CA . ASP A 1 278 ? -17.714 12.960 -0.361 1.00 84.19 278 ASP A CA 1
ATOM 2173 C C . ASP A 1 278 ? -16.642 13.180 -1.444 1.00 84.19 278 ASP A C 1
ATOM 2175 O O . ASP A 1 278 ? -15.598 13.775 -1.187 1.00 84.19 278 ASP A O 1
ATOM 2179 N N . PHE A 1 279 ? -16.896 12.740 -2.680 1.00 91.25 279 PHE A N 1
ATOM 2180 C CA . PHE A 1 279 ? -15.961 12.931 -3.794 1.00 91.25 279 PHE A CA 1
ATOM 2181 C C . PHE A 1 279 ? -15.898 14.391 -4.233 1.00 91.25 279 PHE A C 1
ATOM 2183 O O . PHE A 1 279 ? -14.818 14.900 -4.541 1.00 91.25 279 PHE A O 1
ATOM 2190 N N . ARG A 1 280 ? -17.045 15.080 -4.212 1.00 90.44 280 ARG A N 1
ATOM 2191 C CA . ARG A 1 280 ? -17.122 16.516 -4.481 1.00 90.44 280 ARG A CA 1
ATOM 2192 C C . ARG A 1 280 ? -16.323 17.313 -3.451 1.00 90.44 280 ARG A C 1
ATOM 2194 O O . ARG A 1 280 ? -15.525 18.159 -3.839 1.00 90.44 280 ARG A O 1
ATOM 2201 N N . GLN A 1 281 ? -16.469 16.986 -2.171 1.00 86.44 281 GLN A N 1
ATOM 2202 C CA . GLN A 1 281 ? -15.721 17.608 -1.084 1.00 86.44 281 GLN A CA 1
ATOM 2203 C C . GLN A 1 281 ? -14.209 17.389 -1.238 1.00 86.44 281 GLN A C 1
ATOM 2205 O O . GLN A 1 281 ? -13.448 18.353 -1.182 1.00 86.44 281 GLN A O 1
ATOM 2210 N N . VAL A 1 282 ? -13.768 16.154 -1.518 1.00 89.25 282 VAL A N 1
ATOM 2211 C CA . VAL A 1 282 ? -12.348 15.852 -1.784 1.00 89.25 282 VAL A CA 1
ATOM 2212 C C . VAL A 1 282 ? -11.800 16.719 -2.919 1.00 89.25 282 VAL A C 1
ATOM 2214 O O . VAL A 1 282 ? -10.694 17.253 -2.813 1.00 89.25 282 VAL A O 1
ATOM 2217 N N . TRP A 1 283 ? -12.568 16.881 -3.998 1.00 92.56 283 TRP A N 1
ATOM 2218 C CA . TRP A 1 283 ? -12.174 17.720 -5.125 1.00 92.56 283 TRP A CA 1
ATOM 2219 C C . TRP A 1 283 ? -12.101 19.208 -4.756 1.00 92.56 283 TRP A C 1
ATOM 2221 O O . TRP A 1 283 ? -11.111 19.865 -5.080 1.00 92.56 283 TRP A O 1
ATOM 2231 N N . ASP A 1 284 ? -13.112 19.735 -4.065 1.00 89.62 284 ASP A N 1
ATOM 2232 C CA . ASP A 1 284 ? -13.213 21.159 -3.719 1.00 89.62 284 ASP A CA 1
ATOM 2233 C C . ASP A 1 284 ? -12.169 21.594 -2.675 1.00 89.62 284 ASP A C 1
ATOM 2235 O O . ASP A 1 284 ? -11.656 22.711 -2.739 1.00 89.62 284 ASP A O 1
ATOM 2239 N N . GLU A 1 285 ? -11.792 20.703 -1.758 1.00 87.62 285 GLU A N 1
ATOM 2240 C CA . GLU A 1 285 ? -10.728 20.935 -0.773 1.00 87.62 285 GLU A CA 1
ATOM 2241 C C . GLU A 1 285 ? -9.314 20.669 -1.321 1.00 87.62 285 GLU A C 1
ATOM 2243 O O . GLU A 1 285 ? -8.321 20.859 -0.614 1.00 87.62 285 GLU A O 1
ATOM 2248 N N . SER A 1 286 ? -9.184 20.153 -2.543 1.00 91.12 286 SER A N 1
ATOM 2249 C CA . SER A 1 286 ? -7.880 19.935 -3.173 1.00 91.12 286 SER A CA 1
ATOM 2250 C C . SER A 1 286 ? -7.345 21.237 -3.767 1.00 91.12 286 SER A C 1
ATOM 2252 O O . SER A 1 286 ? -8.047 21.978 -4.454 1.00 91.12 286 SER A O 1
ATOM 2254 N N . THR A 1 287 ? -6.064 21.516 -3.546 1.00 91.25 287 THR A N 1
ATOM 2255 C CA . THR A 1 287 ? -5.360 22.628 -4.189 1.00 91.25 287 THR A CA 1
ATOM 2256 C C . THR A 1 287 ? -5.322 22.445 -5.713 1.00 91.25 287 THR A C 1
ATOM 2258 O O . THR A 1 287 ? -5.422 21.322 -6.209 1.00 91.25 287 THR A O 1
ATOM 2261 N N . PRO A 1 288 ? -5.094 23.512 -6.506 1.00 91.25 288 PRO A N 1
ATOM 2262 C CA . PRO A 1 288 ? -5.027 23.386 -7.964 1.00 91.25 288 PRO A CA 1
ATOM 2263 C C . PRO A 1 288 ? -3.982 22.373 -8.467 1.00 91.25 288 PRO A C 1
ATOM 2265 O O . PRO A 1 288 ? -4.190 21.743 -9.505 1.00 91.25 288 PRO A O 1
ATOM 2268 N N . ALA A 1 289 ? -2.860 22.222 -7.753 1.00 90.50 289 ALA A N 1
ATOM 2269 C CA . ALA A 1 289 ? -1.819 21.247 -8.081 1.00 90.50 289 ALA A CA 1
ATOM 2270 C C . ALA A 1 289 ? -2.272 19.808 -7.780 1.00 90.50 289 ALA A C 1
ATOM 2272 O O . ALA A 1 289 ? -2.073 18.918 -8.604 1.00 90.50 289 ALA A O 1
ATOM 2273 N N . GLU A 1 290 ? -2.942 19.593 -6.645 1.00 93.38 290 GLU A N 1
ATOM 2274 C CA . GLU A 1 290 ? -3.548 18.304 -6.294 1.00 93.38 290 GLU A CA 1
ATOM 2275 C C . GLU A 1 290 ? -4.662 17.917 -7.270 1.00 93.38 290 GLU A C 1
ATOM 2277 O O . GLU A 1 290 ? -4.680 16.791 -7.752 1.00 93.38 290 GLU A O 1
ATOM 2282 N N . GLN A 1 291 ? -5.541 18.853 -7.637 1.00 94.12 291 GLN A N 1
ATOM 2283 C CA . GLN A 1 291 ? -6.587 18.635 -8.642 1.00 94.12 291 GLN A CA 1
ATOM 2284 C C . GLN A 1 291 ? -5.998 18.197 -9.989 1.00 94.12 291 GLN A C 1
ATOM 2286 O O . GLN A 1 291 ? -6.503 17.265 -10.616 1.00 94.12 291 GLN A O 1
ATOM 2291 N N . ALA A 1 292 ? -4.899 18.824 -10.425 1.00 92.31 292 ALA A N 1
ATOM 2292 C CA . ALA A 1 292 ? -4.194 18.415 -11.636 1.00 92.31 292 ALA A CA 1
ATOM 2293 C C . ALA A 1 292 ? -3.608 17.003 -11.508 1.00 92.31 292 ALA A C 1
ATOM 2295 O O . ALA A 1 292 ? -3.780 16.188 -12.413 1.00 92.31 292 ALA A O 1
ATOM 2296 N N . ALA A 1 293 ? -2.952 16.701 -10.384 1.00 92.50 293 ALA A N 1
ATOM 2297 C CA . ALA A 1 293 ? -2.393 15.379 -10.118 1.00 92.50 293 ALA A CA 1
ATOM 2298 C C . ALA A 1 293 ? -3.482 14.291 -10.086 1.00 92.50 293 ALA A C 1
ATOM 2300 O O . ALA A 1 293 ? -3.322 13.261 -10.737 1.00 92.50 293 ALA A O 1
ATOM 2301 N N . LEU A 1 294 ? -4.614 14.539 -9.417 1.00 93.50 294 LEU A N 1
ATOM 2302 C CA . LEU A 1 294 ? -5.768 13.636 -9.371 1.00 93.50 294 LEU A CA 1
ATOM 2303 C C . LEU A 1 294 ? -6.384 13.423 -10.756 1.00 93.50 294 LEU A C 1
ATOM 2305 O O . LEU A 1 294 ? -6.652 12.284 -11.127 1.00 93.50 294 LEU A O 1
ATOM 2309 N N . ALA A 1 295 ? -6.576 14.487 -11.542 1.00 92.25 295 ALA A N 1
ATOM 2310 C CA . ALA A 1 295 ? -7.107 14.377 -12.901 1.00 92.25 295 ALA A CA 1
ATOM 2311 C C . ALA A 1 295 ? -6.169 13.570 -13.814 1.00 92.25 295 ALA A C 1
ATOM 2313 O O . ALA A 1 295 ? -6.621 12.734 -14.596 1.00 92.25 295 ALA A O 1
ATOM 2314 N N . ALA A 1 296 ? -4.857 13.785 -13.697 1.00 90.81 296 ALA A N 1
ATOM 2315 C CA . ALA A 1 296 ? -3.863 13.031 -14.452 1.00 90.81 296 ALA A CA 1
ATOM 2316 C C . ALA A 1 296 ? -3.838 11.557 -14.035 1.00 90.81 296 ALA A C 1
ATOM 2318 O O . ALA A 1 296 ? -3.910 10.683 -14.900 1.00 90.81 296 ALA A O 1
ATOM 2319 N N . LEU A 1 297 ? -3.840 11.279 -12.729 1.00 89.94 297 LEU A N 1
ATOM 2320 C CA . LEU A 1 297 ? -3.907 9.924 -12.188 1.00 89.94 297 LEU A CA 1
ATOM 2321 C C . LEU A 1 297 ? -5.202 9.204 -12.602 1.00 89.94 297 LEU A C 1
ATOM 2323 O O . LEU A 1 297 ? -5.168 8.025 -12.939 1.00 89.94 297 LEU A O 1
ATOM 2327 N N . ALA A 1 298 ? -6.340 9.904 -12.632 1.00 89.88 298 ALA A N 1
ATOM 2328 C CA . ALA A 1 298 ? -7.626 9.345 -13.053 1.00 89.88 298 ALA A CA 1
ATOM 2329 C C . ALA A 1 298 ? -7.683 9.044 -14.561 1.00 89.88 298 ALA A C 1
ATOM 2331 O O . ALA A 1 298 ? -8.359 8.110 -14.985 1.00 89.88 298 ALA A O 1
ATOM 2332 N N . SER A 1 299 ? -6.948 9.806 -15.376 1.00 86.06 299 SER A N 1
ATOM 2333 C CA . SER A 1 299 ? -6.907 9.627 -16.833 1.00 86.06 299 SER A CA 1
ATOM 2334 C C . SER A 1 299 ? -6.067 8.428 -17.303 1.00 86.06 299 SER A C 1
ATOM 2336 O O . SER A 1 299 ? -6.164 8.023 -18.465 1.00 86.06 299 SER A O 1
ATOM 2338 N N . LEU A 1 300 ? -5.253 7.849 -16.415 1.00 81.38 300 LEU A N 1
ATOM 2339 C CA . LEU A 1 300 ? -4.398 6.698 -16.698 1.00 81.38 300 LEU A CA 1
ATOM 2340 C C . LEU A 1 300 ? -5.222 5.407 -16.796 1.00 81.38 300 LEU A C 1
ATOM 2342 O O . LEU A 1 300 ? -5.462 4.703 -15.814 1.00 81.38 300 LEU A O 1
ATOM 2346 N N . LYS A 1 301 ? -5.652 5.074 -18.016 1.00 58.12 301 LYS A N 1
ATOM 2347 C CA . LYS A 1 301 ? -6.306 3.796 -18.328 1.00 58.12 301 LYS A CA 1
ATOM 2348 C C . LYS A 1 301 ? -5.241 2.712 -18.538 1.00 58.12 301 LYS A C 1
ATOM 2350 O O . LYS A 1 301 ? -4.539 2.751 -19.541 1.00 58.12 301 LYS A O 1
ATOM 2355 N N . GLY A 1 302 ? -5.131 1.750 -17.616 1.00 51.84 302 GLY A N 1
ATOM 2356 C CA . GLY A 1 302 ? -4.317 0.537 -17.822 1.00 51.84 302 GLY A CA 1
ATOM 2357 C C . GLY A 1 302 ? -3.671 -0.072 -16.575 1.00 51.84 302 GLY A C 1
ATOM 2358 O O . GLY A 1 302 ? -3.510 -1.281 -16.518 1.00 51.84 302 GLY A O 1
ATOM 2359 N N . ALA A 1 303 ? -3.383 0.719 -15.538 1.00 51.41 303 ALA A N 1
ATOM 2360 C CA . ALA A 1 303 ? -2.559 0.278 -14.402 1.00 51.41 303 ALA A CA 1
ATOM 2361 C C . ALA A 1 303 ? -3.350 0.034 -13.097 1.00 51.41 303 ALA A C 1
ATOM 2363 O O . ALA A 1 303 ? -2.866 0.304 -12.003 1.00 51.41 303 ALA A O 1
ATOM 2364 N N . ARG A 1 304 ? -4.626 -0.380 -13.182 1.00 56.53 304 ARG A N 1
ATOM 2365 C CA . ARG A 1 304 ? -5.558 -0.487 -12.026 1.00 56.53 304 ARG A CA 1
ATOM 2366 C C . ARG A 1 304 ? -5.614 0.776 -11.134 1.00 56.53 304 ARG A C 1
ATOM 2368 O O . ARG A 1 304 ? -6.053 0.713 -9.991 1.00 56.53 304 ARG A O 1
ATOM 2375 N N . GLY A 1 305 ? -5.260 1.949 -11.668 1.00 59.91 305 GLY A N 1
ATOM 2376 C CA . GLY A 1 305 ? -5.208 3.216 -10.926 1.00 59.91 305 GLY A CA 1
ATOM 2377 C C . GLY A 1 305 ? -3.918 3.451 -10.137 1.00 59.91 305 GLY A C 1
ATOM 2378 O O . GLY A 1 305 ? -3.927 4.314 -9.263 1.00 59.91 305 GLY A O 1
ATOM 2379 N N . VAL A 1 306 ? -2.858 2.691 -10.423 1.00 77.06 306 VAL A N 1
ATOM 2380 C CA . VAL A 1 306 ? -1.487 2.883 -9.935 1.00 77.06 306 VAL A CA 1
ATOM 2381 C C . VAL A 1 306 ? -0.700 3.699 -10.963 1.00 77.06 306 VAL A C 1
ATOM 2383 O O . VAL A 1 306 ? -0.833 3.447 -12.155 1.00 77.06 306 VAL A O 1
ATOM 2386 N N . ALA A 1 307 ? 0.109 4.662 -10.529 1.00 81.50 307 ALA A N 1
ATOM 2387 C CA . ALA A 1 307 ? 1.002 5.403 -11.414 1.00 81.50 307 ALA A CA 1
ATOM 2388 C C . ALA A 1 307 ? 2.247 5.918 -10.696 1.00 81.50 307 ALA A C 1
ATOM 2390 O O . ALA A 1 307 ? 2.203 6.248 -9.504 1.00 81.50 307 ALA A O 1
ATOM 2391 N N . THR A 1 308 ? 3.342 6.051 -11.437 1.00 84.88 308 THR A N 1
ATOM 2392 C CA . THR A 1 308 ? 4.551 6.721 -10.957 1.00 84.88 308 THR A CA 1
ATOM 2393 C C . THR A 1 308 ? 4.411 8.244 -11.038 1.00 84.88 308 THR A C 1
ATOM 2395 O O . THR A 1 308 ? 3.633 8.792 -11.828 1.00 84.88 308 THR A O 1
ATOM 2398 N N . ILE A 1 309 ? 5.212 8.968 -10.248 1.00 84.00 309 ILE A N 1
ATOM 2399 C CA . ILE A 1 309 ? 5.315 10.435 -10.341 1.00 84.00 309 ILE A CA 1
ATOM 2400 C C . ILE A 1 309 ? 5.649 10.874 -11.779 1.00 84.00 309 ILE A C 1
ATOM 2402 O O . ILE A 1 309 ? 5.110 11.881 -12.250 1.00 84.00 309 ILE A O 1
ATOM 2406 N N . GLN A 1 310 ? 6.500 10.125 -12.495 1.00 81.12 310 GLN A N 1
ATOM 2407 C CA . GLN A 1 310 ? 6.898 10.467 -13.865 1.00 81.12 310 GLN A CA 1
ATOM 2408 C C . GLN A 1 310 ? 5.773 10.255 -14.876 1.00 81.12 310 GLN A C 1
ATOM 2410 O O . GLN A 1 310 ? 5.603 11.090 -15.767 1.00 81.12 310 GLN A O 1
ATOM 2415 N N . GLU A 1 311 ? 4.960 9.209 -14.731 1.00 84.00 311 GLU A N 1
ATOM 2416 C CA . GLU A 1 311 ? 3.791 8.985 -15.590 1.00 84.00 311 GLU A CA 1
ATOM 2417 C C . GLU A 1 311 ? 2.768 10.117 -15.435 1.00 84.00 311 GLU A C 1
ATOM 2419 O O . GLU A 1 311 ? 2.346 10.725 -16.428 1.00 84.00 311 GLU A O 1
ATOM 2424 N N . VAL A 1 312 ? 2.443 10.474 -14.186 1.00 88.38 312 VAL A N 1
ATOM 2425 C CA . VAL A 1 312 ? 1.534 11.587 -13.862 1.00 88.38 312 VAL A CA 1
ATOM 2426 C C . VAL A 1 312 ? 2.075 12.900 -14.435 1.00 88.38 312 VAL A C 1
ATOM 2428 O O . VAL A 1 312 ? 1.352 13.639 -15.112 1.00 88.38 312 VAL A O 1
ATOM 2431 N N . ARG A 1 313 ? 3.369 13.178 -14.240 1.00 87.94 313 ARG A N 1
ATOM 2432 C CA . ARG A 1 313 ? 4.035 14.373 -14.775 1.00 87.94 313 ARG A CA 1
ATOM 2433 C C . ARG A 1 313 ? 4.025 14.408 -16.303 1.00 87.94 313 ARG A C 1
ATOM 2435 O O . ARG A 1 313 ? 3.724 15.448 -16.889 1.00 87.94 313 ARG A O 1
ATOM 2442 N N . THR A 1 314 ? 4.319 13.290 -16.954 1.00 85.31 314 THR A N 1
ATOM 2443 C CA . THR A 1 314 ? 4.355 13.181 -18.418 1.00 85.31 314 THR A CA 1
ATOM 2444 C C . THR A 1 314 ? 2.986 13.467 -19.023 1.00 85.31 314 THR A C 1
ATOM 2446 O O . THR A 1 314 ? 2.877 14.198 -20.011 1.00 85.31 314 THR A O 1
ATOM 2449 N N . ILE A 1 315 ? 1.924 12.944 -18.413 1.00 87.06 315 ILE A N 1
ATOM 2450 C CA . ILE A 1 315 ? 0.546 13.171 -18.854 1.00 87.06 315 ILE A CA 1
ATOM 2451 C C . ILE A 1 315 ? 0.118 14.621 -18.659 1.00 87.06 315 ILE A C 1
ATOM 2453 O O . ILE A 1 315 ? -0.472 15.210 -19.567 1.00 87.06 315 ILE A O 1
ATOM 2457 N N . LEU A 1 316 ? 0.485 15.231 -17.534 1.00 88.75 316 LEU A N 1
ATOM 2458 C CA . LEU A 1 316 ? 0.255 16.653 -17.291 1.00 88.75 316 LEU A CA 1
ATOM 2459 C C . LEU A 1 316 ? 0.942 17.532 -18.340 1.00 88.75 316 LEU A C 1
ATOM 2461 O O . LEU A 1 316 ? 0.313 18.440 -18.889 1.00 88.75 316 LEU A O 1
ATOM 2465 N N . ILE A 1 317 ? 2.199 17.233 -18.678 1.00 86.19 317 ILE A N 1
ATOM 2466 C CA . ILE A 1 317 ? 2.946 17.955 -19.716 1.00 86.19 317 ILE A CA 1
ATOM 2467 C C . ILE A 1 317 ? 2.275 17.789 -21.084 1.00 86.19 317 ILE A C 1
ATOM 2469 O O . ILE A 1 317 ? 2.035 18.781 -21.776 1.00 86.19 317 ILE A O 1
ATOM 2473 N N . LYS A 1 318 ? 1.888 16.560 -21.453 1.00 86.56 318 LYS A N 1
ATOM 2474 C CA . LYS A 1 318 ? 1.142 16.284 -22.696 1.00 86.56 318 LYS A CA 1
ATOM 2475 C C . LYS A 1 318 ? -0.210 17.010 -22.744 1.00 86.56 318 LYS A C 1
ATOM 2477 O O . LYS A 1 318 ? -0.659 17.399 -23.822 1.00 86.56 318 LYS A O 1
ATOM 2482 N N . ALA A 1 319 ? -0.851 17.225 -21.596 1.00 85.62 319 ALA A N 1
ATOM 2483 C CA . ALA A 1 319 ? -2.103 17.971 -21.476 1.00 85.62 319 ALA A CA 1
ATOM 2484 C C . ALA A 1 319 ? -1.925 19.505 -21.526 1.00 85.62 319 ALA A C 1
ATOM 2486 O O . ALA A 1 319 ? -2.906 20.235 -21.706 1.00 85.62 319 ALA A O 1
ATOM 2487 N N . GLY A 1 320 ? -0.684 19.998 -21.447 1.00 82.44 320 GLY A N 1
ATOM 2488 C CA . GLY A 1 320 ? -0.330 21.415 -21.554 1.00 82.44 320 GLY A CA 1
ATOM 2489 C C . GLY A 1 320 ? 0.032 22.096 -20.232 1.00 82.44 320 GLY A C 1
ATOM 2490 O O . GLY A 1 320 ? 0.222 23.312 -20.231 1.00 82.44 320 GLY A O 1
ATOM 2491 N N . ALA A 1 321 ? 0.145 21.353 -19.126 1.00 87.06 321 ALA A N 1
ATOM 2492 C CA . ALA A 1 321 ? 0.708 21.872 -17.881 1.00 87.06 321 ALA A CA 1
ATOM 2493 C C . ALA A 1 321 ? 2.244 21.945 -17.951 1.00 87.06 321 ALA A C 1
ATOM 2495 O O . ALA A 1 321 ? 2.890 21.242 -18.727 1.00 87.06 321 ALA A O 1
ATOM 2496 N N . ARG A 1 322 ? 2.849 22.792 -17.114 1.00 84.88 322 ARG A N 1
ATOM 2497 C CA . ARG A 1 322 ? 4.310 22.895 -16.962 1.00 84.88 322 ARG A CA 1
ATOM 2498 C C . ARG A 1 322 ? 4.704 22.871 -15.479 1.00 84.88 322 ARG A C 1
ATOM 2500 O O . ARG A 1 322 ? 5.080 23.915 -14.955 1.00 84.88 322 ARG A O 1
ATOM 2507 N N . PRO A 1 323 ? 4.569 21.722 -14.795 1.00 84.62 323 PRO A N 1
ATOM 2508 C CA . PRO A 1 323 ? 5.026 21.587 -13.416 1.00 84.62 323 PRO A CA 1
ATOM 2509 C C . PRO A 1 323 ? 6.560 21.646 -13.336 1.00 84.62 323 PRO A C 1
ATOM 2511 O O . PRO A 1 323 ? 7.257 21.034 -14.153 1.00 84.62 323 PRO A O 1
ATOM 2514 N N . GLU A 1 324 ? 7.087 22.355 -12.340 1.00 81.88 324 GLU A N 1
ATOM 2515 C CA . GLU A 1 324 ? 8.513 22.340 -11.994 1.00 81.88 324 GLU A CA 1
ATOM 2516 C C . GLU A 1 324 ? 8.905 21.008 -11.327 1.00 81.88 324 GLU A C 1
ATOM 2518 O O . GLU A 1 324 ? 8.053 20.204 -10.927 1.00 81.88 324 GLU A O 1
ATOM 2523 N N . ARG A 1 325 ? 10.215 20.751 -11.216 1.00 72.25 325 ARG A N 1
ATOM 2524 C CA . ARG A 1 325 ? 10.745 19.521 -10.606 1.00 72.25 325 ARG A CA 1
ATOM 2525 C C . ARG A 1 325 ? 10.274 19.414 -9.146 1.00 72.25 325 ARG A C 1
ATOM 2527 O O . ARG A 1 325 ? 10.298 20.401 -8.420 1.00 72.25 325 ARG A O 1
ATOM 2534 N N . GLY A 1 326 ? 9.796 18.239 -8.736 1.00 79.12 326 GLY A N 1
ATOM 2535 C CA . GLY A 1 326 ? 9.298 17.978 -7.376 1.00 79.12 326 GLY A CA 1
ATOM 2536 C C . GLY A 1 326 ? 7.864 18.442 -7.064 1.00 79.12 326 GLY A C 1
ATOM 2537 O O . GLY A 1 326 ? 7.272 17.937 -6.115 1.00 79.12 326 GLY A O 1
ATOM 2538 N N . GLN A 1 327 ? 7.240 19.317 -7.865 1.00 86.62 327 GLN A N 1
ATOM 2539 C CA . GLN A 1 327 ? 5.885 19.820 -7.562 1.00 86.62 327 GLN A CA 1
ATOM 2540 C C . GLN A 1 327 ? 4.799 18.735 -7.640 1.00 86.62 327 GLN A C 1
ATOM 2542 O O . GLN A 1 327 ? 3.875 18.722 -6.829 1.00 86.62 327 GLN A O 1
ATOM 2547 N N . VAL A 1 328 ? 4.908 17.815 -8.605 1.00 89.06 328 VAL A N 1
ATOM 2548 C CA . VAL A 1 328 ? 3.977 16.678 -8.737 1.00 89.06 328 VAL A CA 1
ATOM 2549 C C . VAL A 1 328 ? 4.137 15.713 -7.561 1.00 89.06 328 VAL A C 1
ATOM 2551 O O . VAL A 1 328 ? 3.136 15.261 -7.014 1.00 89.06 328 VAL A O 1
ATOM 2554 N N . ALA A 1 329 ? 5.378 15.453 -7.138 1.00 87.75 329 ALA A N 1
ATOM 2555 C CA . ALA A 1 329 ? 5.671 14.612 -5.980 1.00 87.75 329 ALA A CA 1
ATOM 2556 C C . ALA A 1 329 ? 5.067 15.206 -4.699 1.00 87.75 329 ALA A C 1
ATOM 2558 O O . ALA A 1 329 ? 4.315 14.528 -4.011 1.00 87.75 329 ALA A O 1
ATOM 2559 N N . ALA A 1 330 ? 5.286 16.502 -4.448 1.00 87.44 330 ALA A N 1
ATOM 2560 C CA . ALA A 1 330 ? 4.722 17.194 -3.290 1.00 87.44 330 ALA A CA 1
ATOM 2561 C C . ALA A 1 330 ? 3.182 17.160 -3.267 1.00 87.44 330 ALA A C 1
ATOM 2563 O O . ALA A 1 330 ? 2.585 16.954 -2.211 1.00 87.44 330 ALA A O 1
ATOM 2564 N N . ALA A 1 331 ? 2.530 17.328 -4.424 1.00 91.12 331 ALA A N 1
ATOM 2565 C CA . ALA A 1 331 ? 1.074 17.225 -4.527 1.00 91.12 331 ALA A CA 1
ATOM 2566 C C . ALA A 1 331 ? 0.572 15.802 -4.216 1.00 91.12 331 ALA A C 1
ATOM 2568 O O . ALA A 1 331 ? -0.388 15.641 -3.465 1.00 91.12 331 ALA A O 1
ATOM 2569 N N . LEU A 1 332 ? 1.230 14.769 -4.753 1.00 91.19 332 LEU A N 1
ATOM 2570 C CA . LEU A 1 332 ? 0.876 13.368 -4.498 1.00 91.19 332 LEU A CA 1
ATOM 2571 C C . LEU A 1 332 ? 1.145 12.952 -3.044 1.00 91.19 332 LEU A C 1
ATOM 2573 O O . LEU A 1 332 ? 0.319 12.258 -2.454 1.00 91.19 332 LEU A O 1
ATOM 2577 N N . ASP A 1 333 ? 2.237 13.419 -2.437 1.00 87.88 333 ASP A N 1
ATOM 2578 C CA . ASP A 1 333 ? 2.532 13.193 -1.019 1.00 87.88 333 ASP A CA 1
ATOM 2579 C C . ASP A 1 333 ? 1.501 13.866 -0.107 1.00 87.88 333 ASP A C 1
ATOM 2581 O O . ASP A 1 333 ? 1.040 13.255 0.857 1.00 87.88 333 ASP A O 1
ATOM 2585 N N . HIS A 1 334 ? 1.067 15.089 -0.426 1.00 87.94 334 HIS A N 1
ATOM 2586 C CA . HIS A 1 334 ? 0.022 15.764 0.346 1.00 87.94 334 HIS A CA 1
ATOM 2587 C C . HIS A 1 334 ? -1.332 15.040 0.236 1.00 87.94 334 HIS A C 1
ATOM 2589 O O . HIS A 1 334 ? -2.008 14.822 1.245 1.00 87.94 334 HIS A O 1
ATOM 2595 N N . LEU A 1 335 ? -1.690 14.562 -0.960 1.00 90.75 335 LEU A N 1
ATOM 2596 C CA . LEU A 1 335 ? -2.863 13.705 -1.159 1.00 90.75 335 LEU A CA 1
ATOM 2597 C C . LEU A 1 335 ? -2.748 12.380 -0.389 1.00 90.75 335 LEU A C 1
ATOM 2599 O O . LEU A 1 335 ? -3.760 11.871 0.104 1.00 90.75 335 LEU A O 1
ATOM 2603 N N . ALA A 1 336 ? -1.540 11.816 -0.281 1.00 87.25 336 ALA A N 1
ATOM 2604 C CA . ALA A 1 336 ? -1.289 10.583 0.458 1.00 87.25 336 ALA A CA 1
ATOM 2605 C C . ALA A 1 336 ? -1.452 10.786 1.970 1.00 87.25 336 ALA A C 1
ATOM 2607 O O . ALA A 1 336 ? -2.103 9.974 2.631 1.00 87.25 336 ALA A O 1
ATOM 2608 N N . LEU A 1 337 ? -0.946 11.903 2.505 1.00 81.50 337 LEU A N 1
ATOM 2609 C CA . LEU A 1 337 ? -1.132 12.303 3.905 1.00 81.50 337 LEU A CA 1
ATOM 2610 C C . LEU A 1 337 ? -2.610 12.511 4.257 1.00 81.50 337 LEU A C 1
ATOM 2612 O O . LEU A 1 337 ? -3.058 12.106 5.327 1.00 81.50 337 LEU A O 1
ATOM 2616 N N . ARG A 1 338 ? -3.393 13.077 3.331 1.00 82.00 338 ARG A N 1
ATOM 2617 C CA . ARG A 1 338 ? -4.855 13.213 3.461 1.00 82.00 338 ARG A CA 1
ATOM 2618 C C . ARG A 1 338 ? -5.614 11.897 3.252 1.00 82.00 338 ARG A C 1
ATOM 2620 O O . ARG A 1 338 ? -6.833 11.862 3.389 1.0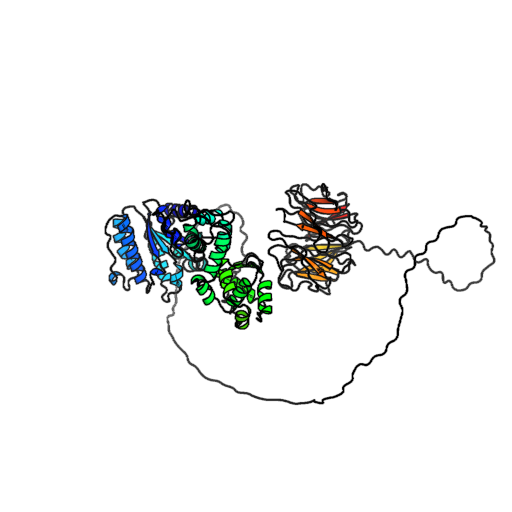0 82.00 338 ARG A O 1
ATOM 2627 N N . GLY A 1 339 ? -4.918 10.817 2.898 1.0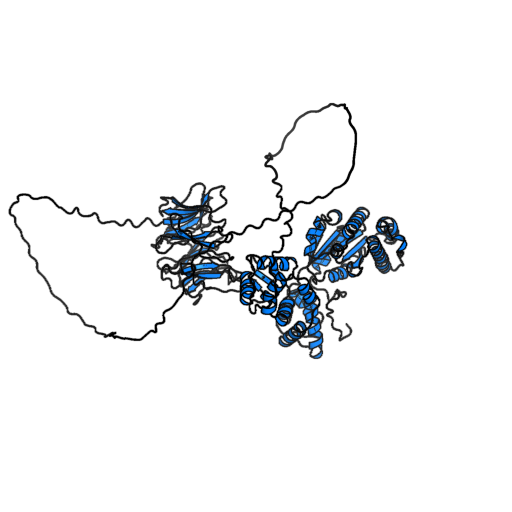0 80.06 339 GLY A N 1
ATOM 2628 C CA . GLY A 1 339 ? -5.502 9.499 2.676 1.00 80.06 339 GLY A CA 1
ATOM 2629 C C . GLY A 1 339 ? -6.335 9.371 1.397 1.00 80.06 339 GLY A C 1
ATOM 2630 O O . GLY A 1 339 ? -7.052 8.383 1.262 1.00 80.06 339 GLY A O 1
ATOM 2631 N N . ILE A 1 340 ? -6.246 10.319 0.460 1.00 87.69 340 ILE A N 1
ATOM 2632 C CA . ILE A 1 340 ? -6.978 10.285 -0.820 1.00 87.69 340 ILE A CA 1
ATOM 2633 C C . ILE A 1 340 ? -6.307 9.297 -1.785 1.00 87.69 340 ILE A C 1
ATOM 2635 O O . ILE A 1 340 ? -6.967 8.483 -2.440 1.00 87.69 340 ILE A O 1
ATOM 2639 N N . VAL A 1 341 ? -4.976 9.342 -1.826 1.00 89.94 341 VAL A N 1
ATOM 2640 C CA . VAL A 1 341 ? -4.132 8.364 -2.519 1.00 89.94 341 VAL A CA 1
ATOM 2641 C C . VAL A 1 341 ? -3.319 7.565 -1.502 1.00 89.94 341 VAL A C 1
ATOM 2643 O O . VAL A 1 341 ? -3.239 7.905 -0.322 1.00 89.94 341 VAL A O 1
ATOM 2646 N N . GLU A 1 342 ? -2.738 6.466 -1.948 1.00 86.19 342 GLU A N 1
ATOM 2647 C CA . GLU A 1 342 ? -1.845 5.620 -1.171 1.00 86.19 342 GLU A CA 1
ATOM 2648 C C . GLU A 1 342 ? -0.515 5.497 -1.906 1.00 86.19 342 GLU A C 1
ATOM 2650 O O . GLU A 1 342 ? -0.489 5.283 -3.120 1.00 86.19 342 GLU A O 1
ATOM 2655 N N . ARG A 1 343 ? 0.581 5.632 -1.161 1.00 84.69 343 ARG A N 1
ATOM 2656 C CA . ARG A 1 343 ? 1.940 5.441 -1.660 1.00 84.69 343 ARG A CA 1
ATOM 2657 C C . ARG A 1 343 ? 2.308 3.962 -1.544 1.00 84.69 343 ARG A C 1
ATOM 2659 O O . ARG A 1 343 ? 2.326 3.427 -0.441 1.00 84.69 343 ARG A O 1
ATOM 2666 N N . LEU A 1 344 ? 2.595 3.318 -2.674 1.00 77.19 344 LEU A N 1
ATOM 2667 C CA . LEU A 1 344 ? 2.930 1.887 -2.753 1.00 77.19 344 LEU A CA 1
ATOM 2668 C C . LEU A 1 344 ? 4.438 1.615 -2.721 1.00 77.19 344 LEU A C 1
ATOM 2670 O O . LEU A 1 344 ? 4.862 0.489 -2.497 1.00 77.19 344 LEU A O 1
ATOM 2674 N N . GLY A 1 345 ? 5.249 2.644 -2.959 1.00 69.06 345 GLY A N 1
ATOM 2675 C CA . GLY A 1 345 ? 6.703 2.546 -3.011 1.00 69.06 345 GLY A CA 1
ATOM 2676 C C . GLY A 1 345 ? 7.355 3.924 -3.014 1.00 69.06 345 GLY A C 1
ATOM 2677 O O . GLY A 1 345 ? 6.727 4.926 -2.667 1.00 69.06 345 GLY A O 1
ATOM 2678 N N . ALA A 1 346 ? 8.620 4.007 -3.427 1.00 67.88 346 ALA A N 1
ATOM 2679 C CA . ALA A 1 346 ? 9.352 5.272 -3.391 1.00 67.88 346 ALA A CA 1
ATOM 2680 C C . ALA A 1 346 ? 8.707 6.364 -4.266 1.00 67.88 346 ALA A C 1
ATOM 2682 O O . ALA A 1 346 ? 8.701 7.514 -3.840 1.00 67.88 346 ALA A O 1
ATOM 2683 N N . LEU A 1 347 ? 8.129 6.026 -5.425 1.00 76.06 347 LEU A N 1
ATOM 2684 C CA . LEU A 1 347 ? 7.622 7.015 -6.391 1.00 76.06 347 LEU A CA 1
ATOM 2685 C C . LEU A 1 347 ? 6.242 6.677 -6.976 1.00 76.06 347 LEU A C 1
ATOM 2687 O O . LEU A 1 347 ? 5.821 7.308 -7.946 1.00 76.06 347 LEU A O 1
ATOM 2691 N N . THR A 1 348 ? 5.539 5.699 -6.403 1.00 80.56 348 THR A N 1
ATOM 2692 C CA . THR A 1 348 ? 4.320 5.135 -6.997 1.00 80.56 348 THR A CA 1
ATOM 2693 C C . THR A 1 348 ? 3.112 5.334 -6.096 1.00 80.56 348 THR A C 1
ATOM 2695 O O . THR A 1 348 ? 3.166 5.051 -4.896 1.00 80.56 348 THR A O 1
ATOM 2698 N N . TYR A 1 349 ? 2.012 5.793 -6.692 1.00 88.88 349 TYR A N 1
ATOM 2699 C CA . TYR A 1 349 ? 0.786 6.175 -6.001 1.00 88.88 349 TYR A CA 1
ATOM 2700 C C . TYR A 1 349 ? -0.421 5.509 -6.644 1.00 88.88 349 TYR A C 1
ATOM 2702 O O . TYR A 1 349 ? -0.453 5.294 -7.853 1.00 88.88 349 TYR A O 1
ATOM 2710 N N . ARG A 1 350 ? -1.448 5.228 -5.845 1.00 87.94 350 ARG A N 1
ATOM 2711 C CA . ARG A 1 350 ? -2.762 4.815 -6.344 1.00 87.94 350 ARG A CA 1
ATOM 2712 C C . ARG A 1 350 ? -3.890 5.526 -5.630 1.00 87.94 350 ARG A C 1
ATOM 2714 O O . ARG A 1 350 ? -3.728 5.943 -4.489 1.00 87.94 350 ARG A O 1
ATOM 2721 N N . PHE A 1 351 ? -5.060 5.599 -6.252 1.00 90.06 351 PHE A N 1
ATOM 2722 C CA . PHE A 1 351 ? -6.265 5.993 -5.522 1.00 90.06 351 PHE A CA 1
ATOM 2723 C C . PHE A 1 351 ? -6.556 5.004 -4.390 1.00 90.06 351 PHE A C 1
ATOM 2725 O O . PHE A 1 351 ? -6.553 3.793 -4.611 1.00 90.06 351 PHE A O 1
ATOM 2732 N N . ARG A 1 352 ? -6.867 5.517 -3.193 1.00 86.56 352 ARG A N 1
ATOM 2733 C CA . ARG A 1 352 ? -7.325 4.671 -2.079 1.00 86.56 352 ARG A CA 1
ATOM 2734 C C . ARG A 1 352 ? -8.746 4.137 -2.311 1.00 86.56 352 ARG A C 1
ATOM 2736 O O . ARG A 1 352 ? -9.135 3.151 -1.694 1.00 86.56 352 ARG A O 1
ATOM 2743 N N . VAL A 1 353 ? -9.523 4.805 -3.167 1.00 89.06 353 VAL A N 1
ATOM 2744 C CA . VAL A 1 353 ? -10.879 4.410 -3.575 1.00 89.06 353 VAL A CA 1
ATOM 2745 C C . VAL A 1 353 ? -10.935 4.375 -5.098 1.00 89.06 353 VAL A C 1
ATOM 2747 O O . VAL A 1 353 ? -10.881 5.424 -5.742 1.00 89.06 353 VAL A O 1
ATOM 2750 N N . ALA A 1 354 ? -11.076 3.190 -5.689 1.00 88.50 354 ALA A N 1
ATOM 2751 C CA . ALA A 1 354 ? -11.182 3.057 -7.144 1.00 88.50 354 ALA A CA 1
ATOM 2752 C C . ALA A 1 354 ? -12.433 3.761 -7.703 1.00 88.50 354 ALA A C 1
ATOM 2754 O O . ALA A 1 354 ? -12.365 4.383 -8.758 1.00 88.50 354 ALA A O 1
ATOM 2755 N N . LEU A 1 355 ? -13.544 3.768 -6.960 1.00 89.75 355 LEU A N 1
ATOM 2756 C CA . LEU A 1 355 ? -14.748 4.504 -7.355 1.00 89.75 355 LEU A CA 1
ATOM 2757 C C . LEU A 1 355 ? -14.519 6.026 -7.483 1.00 89.75 355 LEU A C 1
ATOM 2759 O O . LEU A 1 355 ? -15.094 6.647 -8.372 1.00 89.75 355 LEU A O 1
ATOM 2763 N N . LEU A 1 356 ? -13.648 6.632 -6.660 1.00 91.50 356 LEU A N 1
ATOM 2764 C CA . LEU A 1 356 ? -13.283 8.053 -6.787 1.00 91.50 356 LEU A CA 1
ATOM 2765 C C . LEU A 1 356 ? -12.520 8.312 -8.091 1.00 91.50 356 LEU A C 1
ATOM 2767 O O . LEU A 1 356 ? -12.792 9.293 -8.780 1.00 91.50 356 LEU A O 1
ATOM 2771 N N . ARG A 1 357 ? -11.582 7.424 -8.446 1.00 91.44 357 ARG A N 1
ATOM 2772 C CA . ARG A 1 357 ? -10.858 7.486 -9.725 1.00 91.44 357 ARG A CA 1
ATOM 2773 C C . ARG A 1 357 ? -11.843 7.510 -10.890 1.00 91.44 357 ARG A C 1
ATOM 2775 O O . ARG A 1 357 ? -11.749 8.386 -11.744 1.00 91.44 357 ARG A O 1
ATOM 2782 N N . ASP A 1 358 ? -12.783 6.569 -10.901 1.00 89.44 358 ASP A N 1
ATOM 2783 C CA . ASP A 1 358 ? -13.749 6.422 -11.993 1.00 89.44 358 ASP A CA 1
ATOM 2784 C C . ASP A 1 358 ? -14.709 7.622 -12.047 1.00 89.44 358 ASP A C 1
ATOM 2786 O O . ASP A 1 358 ? -14.978 8.159 -13.121 1.00 89.44 358 ASP A O 1
ATOM 2790 N N . TRP A 1 359 ? -15.129 8.129 -10.883 1.00 92.88 359 TRP A N 1
ATOM 2791 C CA . TRP A 1 359 ? -15.942 9.342 -10.763 1.00 92.88 359 TRP A CA 1
ATOM 2792 C C . TRP A 1 359 ? -15.262 10.593 -11.337 1.00 92.88 359 TRP A C 1
ATOM 2794 O O . TRP A 1 359 ? -15.918 11.402 -12.002 1.00 92.88 359 TRP A O 1
ATOM 2804 N N . LEU A 1 360 ? -13.956 10.751 -11.093 1.00 91.81 360 LEU A N 1
ATOM 2805 C CA . LEU A 1 360 ? -13.143 11.844 -11.634 1.00 91.81 360 LEU A CA 1
ATOM 2806 C C . LEU A 1 360 ? -12.923 11.684 -13.141 1.00 91.81 360 LEU A C 1
ATOM 2808 O O . LEU A 1 360 ? -13.051 12.660 -13.879 1.00 91.81 360 LEU A O 1
ATOM 2812 N N . ALA A 1 361 ? -12.620 10.466 -13.596 1.00 88.56 361 ALA A N 1
ATOM 2813 C CA . ALA A 1 361 ? -12.352 10.166 -15.000 1.00 88.56 361 ALA A CA 1
ATOM 2814 C C . ALA A 1 361 ? -13.561 10.445 -15.910 1.00 88.56 361 ALA A C 1
ATOM 2816 O O . ALA A 1 361 ? -13.372 10.870 -17.048 1.00 88.56 361 ALA A O 1
ATOM 2817 N N . GLU A 1 362 ? -14.783 10.246 -15.409 1.00 89.19 362 GLU A N 1
ATOM 2818 C CA . GLU A 1 362 ? -16.014 10.531 -16.158 1.00 89.19 362 GLU A CA 1
ATOM 2819 C C . GLU A 1 362 ? -16.325 12.035 -16.253 1.00 89.19 362 GLU A C 1
ATOM 2821 O O . GLU A 1 362 ? -16.920 12.497 -17.225 1.00 89.19 362 GLU A O 1
ATOM 2826 N N . ARG A 1 363 ? -15.934 12.829 -15.247 1.00 89.31 363 ARG A N 1
ATOM 2827 C CA . ARG A 1 363 ? -16.325 14.251 -15.142 1.00 89.31 363 ARG A CA 1
ATOM 2828 C C . ARG A 1 363 ? -15.301 15.238 -15.652 1.00 89.31 363 ARG A C 1
ATOM 2830 O O . ARG A 1 363 ? -15.663 16.365 -15.990 1.00 89.31 363 ARG A O 1
ATOM 2837 N N . LEU A 1 364 ? -14.028 14.877 -15.599 1.00 88.19 364 LEU A N 1
ATOM 2838 C CA . LEU A 1 364 ? -12.952 15.838 -15.760 1.00 88.19 364 LEU A CA 1
ATOM 2839 C C . LEU A 1 364 ? -12.279 15.684 -17.114 1.00 88.19 364 LEU A C 1
ATOM 2841 O O . LEU A 1 364 ? -11.729 14.637 -17.446 1.00 88.19 364 LEU A O 1
ATOM 2845 N N . ASP A 1 365 ? -12.221 16.785 -17.859 1.00 87.69 365 ASP A N 1
ATOM 2846 C CA . ASP A 1 365 ? -11.284 16.907 -18.967 1.00 87.69 365 ASP A CA 1
ATOM 2847 C C . ASP A 1 365 ? -9.911 17.311 -18.418 1.00 87.69 365 ASP A C 1
ATOM 2849 O O . ASP A 1 365 ? -9.676 18.462 -18.027 1.00 87.69 365 ASP A O 1
ATOM 2853 N N . LEU A 1 366 ? -8.976 16.359 -18.426 1.00 87.19 366 LEU A N 1
ATOM 2854 C CA . LEU A 1 366 ? -7.589 16.577 -18.027 1.00 87.19 366 LEU A CA 1
ATOM 2855 C C . LEU A 1 366 ? -6.970 17.811 -18.701 1.00 87.19 366 LEU A C 1
ATOM 2857 O O . LEU A 1 366 ? -6.247 18.560 -18.046 1.00 87.19 366 LEU A O 1
ATOM 2861 N N . ARG A 1 367 ? -7.225 18.048 -19.996 1.00 86.38 367 ARG A N 1
ATOM 2862 C CA . ARG A 1 367 ? -6.633 19.190 -20.718 1.00 86.38 367 ARG A CA 1
ATOM 2863 C C . ARG A 1 367 ? -7.153 20.513 -20.179 1.00 86.38 367 ARG A C 1
ATOM 2865 O O . ARG A 1 367 ? -6.394 21.480 -20.111 1.00 86.38 367 ARG A O 1
ATOM 2872 N N . GLN A 1 368 ? -8.426 20.563 -19.802 1.00 89.19 368 GLN A N 1
ATOM 2873 C CA . GLN A 1 368 ? -9.027 21.748 -19.206 1.00 89.19 368 GLN A CA 1
ATOM 2874 C C . GLN A 1 368 ? -8.422 22.023 -17.825 1.00 89.19 368 GLN A C 1
ATOM 2876 O O . GLN A 1 368 ? -7.952 23.137 -17.582 1.00 89.19 368 GLN A O 1
ATOM 2881 N N . VAL A 1 369 ? -8.363 21.003 -16.960 1.00 88.19 369 VAL A N 1
ATOM 2882 C CA . VAL A 1 369 ? -7.790 21.118 -15.609 1.00 88.19 369 VAL A CA 1
ATOM 2883 C C . VAL A 1 369 ? -6.320 21.535 -15.698 1.00 88.19 369 VAL A C 1
ATOM 2885 O O . VAL A 1 369 ? -5.962 22.598 -15.196 1.00 88.19 369 VAL A O 1
ATOM 2888 N N . ALA A 1 370 ? -5.501 20.791 -16.447 1.00 85.69 370 ALA A N 1
ATOM 2889 C CA . ALA A 1 370 ? -4.060 21.011 -16.580 1.00 85.69 370 ALA A CA 1
ATOM 2890 C C . ALA A 1 370 ? -3.690 22.428 -17.056 1.00 85.69 370 ALA A C 1
ATOM 2892 O O . ALA A 1 370 ? -2.715 23.005 -16.574 1.00 85.69 370 ALA A O 1
ATOM 2893 N N . ARG A 1 371 ? -4.467 23.007 -17.983 1.00 82.94 371 ARG A N 1
ATOM 2894 C CA . ARG A 1 371 ? -4.243 24.374 -18.495 1.00 82.94 371 ARG A CA 1
ATOM 2895 C C . ARG A 1 371 ? -4.687 25.463 -17.524 1.00 82.94 371 ARG A C 1
ATOM 2897 O O . ARG A 1 371 ? -4.143 26.564 -17.558 1.00 82.94 371 ARG A O 1
ATOM 2904 N N . SER A 1 372 ? -5.690 25.178 -16.698 1.00 82.81 372 SER A N 1
ATOM 2905 C CA . SER A 1 372 ? -6.214 26.116 -15.700 1.00 82.81 372 SER A CA 1
ATOM 2906 C C . SER A 1 372 ? -5.396 26.131 -14.403 1.00 82.81 372 SER A C 1
ATOM 2908 O O . SER A 1 372 ? -5.418 27.121 -13.666 1.00 82.81 372 SER A O 1
ATOM 2910 N N . THR A 1 373 ? -4.632 25.067 -14.142 1.00 84.31 373 THR A N 1
ATOM 2911 C CA . THR A 1 373 ? -3.822 24.927 -12.934 1.00 84.31 373 THR A CA 1
ATOM 2912 C C . THR A 1 373 ? -2.675 25.928 -12.896 1.00 84.31 373 THR A C 1
ATOM 2914 O O . THR A 1 373 ? -1.766 25.923 -13.728 1.00 84.31 373 THR A O 1
ATOM 2917 N N . ARG A 1 374 ? -2.667 26.756 -11.848 1.00 77.69 374 ARG A N 1
ATOM 2918 C CA . ARG A 1 374 ? -1.505 27.570 -11.486 1.00 77.69 374 ARG A CA 1
ATOM 2919 C C . ARG A 1 374 ? -0.606 26.781 -10.543 1.00 77.69 374 ARG A C 1
ATOM 2921 O O . ARG A 1 374 ? -0.910 26.650 -9.361 1.00 77.69 374 ARG A O 1
ATOM 2928 N N . TRP A 1 375 ? 0.517 26.316 -11.070 1.00 76.12 375 TRP A N 1
ATOM 2929 C CA . TRP A 1 375 ? 1.589 25.671 -10.318 1.00 76.12 375 TRP A CA 1
ATOM 2930 C C . TRP A 1 375 ? 2.384 26.729 -9.540 1.00 76.12 375 TRP A C 1
ATOM 2932 O O . TRP A 1 375 ? 3.417 27.212 -9.992 1.00 76.12 375 TRP A O 1
ATOM 2942 N N . LYS A 1 376 ? 1.838 27.193 -8.410 1.00 61.97 376 LYS A N 1
ATOM 2943 C CA . LYS A 1 376 ? 2.560 28.079 -7.485 1.00 61.97 376 LYS A CA 1
ATOM 2944 C C . LYS A 1 376 ? 3.423 27.244 -6.542 1.00 61.97 376 LYS A C 1
ATOM 2946 O O . LYS A 1 376 ? 3.014 26.156 -6.148 1.00 61.97 376 LYS A O 1
ATOM 2951 N N . VAL A 1 377 ? 4.562 27.801 -6.133 1.00 49.69 377 VAL A N 1
ATOM 2952 C CA . VAL A 1 377 ? 5.380 27.270 -5.035 1.00 49.69 377 VAL A CA 1
ATOM 2953 C C . VAL A 1 377 ? 4.491 27.154 -3.797 1.00 49.69 377 VAL A C 1
ATOM 2955 O O . VAL A 1 377 ? 3.997 28.164 -3.290 1.00 49.69 377 VAL A O 1
ATOM 2958 N N . VAL A 1 378 ? 4.243 25.925 -3.348 1.00 44.53 378 VAL A N 1
ATOM 2959 C CA . VAL A 1 378 ? 3.667 25.674 -2.027 1.00 44.53 378 VAL A CA 1
ATOM 2960 C C . VAL A 1 378 ? 4.729 26.142 -1.033 1.00 44.53 378 VAL A C 1
ATOM 2962 O O . VAL A 1 378 ? 5.846 25.629 -1.099 1.00 44.53 378 VAL A O 1
ATOM 2965 N N . PRO A 1 379 ? 4.466 27.136 -0.165 1.00 33.28 379 PRO A N 1
ATOM 2966 C CA . PRO A 1 379 ? 5.404 27.420 0.904 1.00 33.28 379 PRO A CA 1
ATOM 2967 C C . PRO A 1 379 ? 5.506 26.148 1.738 1.00 33.28 379 PRO A C 1
ATOM 2969 O O . PRO A 1 379 ? 4.491 25.658 2.238 1.00 33.28 379 PRO A O 1
ATOM 2972 N N . GLU A 1 380 ? 6.716 25.602 1.854 1.00 32.53 380 GLU A N 1
ATOM 2973 C CA . GLU A 1 380 ? 7.013 24.611 2.877 1.00 32.53 380 GLU A CA 1
ATOM 2974 C C . GLU A 1 380 ? 6.466 25.171 4.194 1.00 32.53 380 GLU A C 1
ATOM 2976 O O . GLU A 1 380 ? 6.942 26.193 4.699 1.00 32.53 380 GLU A O 1
ATOM 2981 N N . ARG A 1 381 ? 5.426 24.541 4.757 1.00 27.27 381 ARG A N 1
ATOM 2982 C CA . ARG A 1 381 ? 5.224 24.675 6.199 1.00 27.27 381 ARG A CA 1
ATOM 2983 C C . ARG A 1 381 ? 6.546 24.221 6.803 1.00 27.27 381 ARG A C 1
ATOM 2985 O O . ARG A 1 381 ? 7.008 23.148 6.410 1.00 27.27 381 ARG A O 1
ATOM 2992 N N . PRO A 1 382 ? 7.176 25.016 7.685 1.00 28.02 382 PRO A N 1
ATOM 2993 C CA . PRO A 1 382 ? 8.458 24.634 8.233 1.00 28.02 382 PRO A CA 1
ATOM 2994 C C . PRO A 1 382 ? 8.272 23.250 8.834 1.00 28.02 382 PRO A C 1
ATOM 2996 O O . PRO A 1 382 ? 7.426 23.066 9.715 1.00 28.02 382 PRO A O 1
ATOM 2999 N N . ALA A 1 383 ? 9.024 22.279 8.311 1.00 28.98 383 ALA A N 1
ATOM 3000 C CA . ALA A 1 383 ? 9.236 21.028 9.002 1.00 28.98 383 ALA A CA 1
ATOM 3001 C C . ALA A 1 383 ? 9.547 21.431 10.437 1.00 28.98 383 ALA A C 1
ATOM 3003 O O . ALA A 1 383 ? 10.487 22.204 10.654 1.00 28.98 383 ALA A O 1
ATOM 3004 N N . ALA A 1 384 ? 8.700 21.016 11.386 1.00 28.44 384 ALA A N 1
ATOM 3005 C CA . ALA A 1 384 ? 8.980 21.196 12.797 1.00 28.44 384 ALA A CA 1
ATOM 3006 C C . ALA A 1 384 ? 10.436 20.793 12.965 1.00 28.44 384 ALA A C 1
ATOM 3008 O O . ALA A 1 384 ? 10.799 19.664 12.628 1.00 28.44 384 ALA A O 1
ATOM 3009 N N . SER A 1 385 ? 11.269 21.777 13.304 1.00 28.66 385 SER A N 1
ATOM 3010 C CA . SER A 1 385 ? 12.711 21.658 13.254 1.00 28.66 385 SER A CA 1
ATOM 3011 C C . SER A 1 385 ? 13.083 20.345 13.918 1.00 28.66 385 SER A C 1
ATOM 3013 O O . SER A 1 385 ? 12.966 20.219 15.139 1.00 28.66 385 SER A O 1
ATOM 3015 N N . ARG A 1 386 ? 13.532 19.368 13.121 1.00 31.67 386 ARG A N 1
ATOM 3016 C CA . ARG A 1 386 ? 14.367 18.274 13.602 1.00 31.67 386 ARG A CA 1
ATOM 3017 C C . ARG A 1 386 ? 15.685 18.918 14.024 1.00 31.67 386 ARG A C 1
ATOM 3019 O O . ARG A 1 386 ? 16.721 18.741 13.395 1.00 31.67 386 ARG A O 1
ATOM 3026 N N . GLN A 1 387 ? 15.645 19.697 15.104 1.00 24.94 387 GLN A N 1
ATOM 3027 C CA . GLN A 1 387 ? 16.780 19.791 15.990 1.00 24.94 387 GLN A CA 1
ATOM 3028 C C . GLN A 1 387 ? 16.896 18.401 16.593 1.00 24.94 387 GLN A C 1
ATOM 3030 O O . GLN A 1 387 ? 16.293 18.065 17.608 1.00 24.94 387 GLN A O 1
ATOM 3035 N N . VAL A 1 388 ? 17.665 17.570 15.897 1.00 27.06 388 VAL A N 1
ATOM 3036 C CA . VAL A 1 388 ? 18.464 16.554 16.552 1.00 27.06 388 VAL A CA 1
ATOM 3037 C C . VAL A 1 388 ? 19.271 17.325 17.585 1.00 27.06 388 VAL A C 1
ATOM 3039 O O . VAL A 1 388 ? 20.269 17.971 17.261 1.00 27.06 388 VAL A O 1
ATOM 3042 N N . SER A 1 389 ? 18.779 17.343 18.821 1.00 26.05 389 SER A N 1
ATOM 3043 C CA . SER A 1 389 ? 19.589 17.702 19.968 1.00 26.05 389 SER A CA 1
ATOM 3044 C C . SER A 1 389 ? 20.774 16.754 19.926 1.00 26.05 389 SER A C 1
ATOM 3046 O O . SER A 1 389 ? 20.645 15.572 20.242 1.00 26.05 389 SER A O 1
ATOM 3048 N N . ARG A 1 390 ? 21.914 17.261 19.446 1.00 26.61 390 ARG A N 1
ATOM 3049 C CA . ARG A 1 390 ? 23.214 16.630 19.626 1.00 26.61 390 ARG A CA 1
ATOM 3050 C C . ARG A 1 390 ? 23.377 16.444 21.129 1.00 26.61 390 ARG A C 1
ATOM 3052 O O . ARG A 1 390 ? 23.702 17.389 21.842 1.00 26.61 390 ARG A O 1
ATOM 3059 N N . LEU A 1 391 ? 23.084 15.240 21.606 1.00 25.80 391 LEU A N 1
ATOM 3060 C CA . LEU A 1 391 ? 23.562 14.777 22.894 1.00 25.80 391 LEU A CA 1
ATOM 3061 C C . LEU A 1 391 ? 25.086 14.873 22.835 1.00 25.80 391 LEU A C 1
ATOM 3063 O O . LEU A 1 391 ? 25.721 14.314 21.940 1.00 25.80 391 LEU A O 1
ATOM 3067 N N . ALA A 1 392 ? 25.651 15.674 23.734 1.00 24.92 392 ALA A N 1
ATOM 3068 C CA . ALA A 1 392 ? 27.088 15.813 23.875 1.00 24.92 392 ALA A CA 1
ATOM 3069 C C . ALA A 1 392 ? 27.718 14.432 24.148 1.00 24.92 392 ALA A C 1
ATOM 3071 O O . ALA A 1 392 ? 27.141 13.645 24.906 1.00 24.92 392 ALA A O 1
ATOM 3072 N N . PRO A 1 393 ? 28.887 14.119 23.564 1.00 27.92 393 PRO A N 1
ATOM 3073 C CA . PRO A 1 393 ? 29.573 12.870 23.836 1.00 27.92 393 PRO A CA 1
ATOM 3074 C C . PRO A 1 393 ? 30.168 12.961 25.241 1.00 27.92 393 PRO A C 1
ATOM 3076 O O . PRO A 1 393 ? 31.041 13.786 25.509 1.00 27.92 393 PRO A O 1
ATOM 3079 N N . GLY A 1 394 ? 29.673 12.143 26.162 1.00 24.84 394 GLY A N 1
ATOM 3080 C CA . GLY A 1 394 ? 30.160 12.149 27.532 1.00 24.84 394 GLY A CA 1
ATOM 3081 C C . GLY A 1 394 ? 29.834 10.860 28.264 1.00 24.84 394 GLY A C 1
ATOM 3082 O O . GLY A 1 394 ? 28.704 10.661 28.691 1.00 24.84 394 GLY A O 1
ATOM 3083 N N . GLY A 1 395 ? 30.866 10.042 28.471 1.00 27.41 395 GLY A N 1
ATOM 3084 C CA . GLY A 1 395 ? 30.955 9.177 29.644 1.00 27.41 395 GLY A CA 1
ATOM 3085 C C . GLY A 1 395 ? 30.649 7.705 29.411 1.00 27.41 395 GLY A C 1
ATOM 3086 O O . GLY A 1 395 ? 29.510 7.260 29.506 1.00 27.41 395 GLY A O 1
ATOM 3087 N N . VAL A 1 396 ? 31.724 6.946 29.207 1.00 27.81 396 VAL A N 1
ATOM 3088 C CA . VAL A 1 396 ? 31.838 5.500 29.428 1.00 27.81 396 VAL A CA 1
ATOM 3089 C C . VAL A 1 396 ? 31.075 5.078 30.696 1.00 27.81 396 VAL A C 1
ATOM 3091 O O . VAL A 1 396 ? 31.395 5.529 31.794 1.00 27.81 396 VAL A O 1
ATOM 3094 N N . ARG A 1 397 ? 30.093 4.177 30.562 1.00 26.14 397 ARG A N 1
ATOM 3095 C CA . ARG A 1 397 ? 29.527 3.421 31.692 1.00 26.14 397 ARG A CA 1
ATOM 3096 C C . ARG A 1 397 ? 30.378 2.171 31.914 1.00 26.14 397 ARG A C 1
ATOM 3098 O O . ARG A 1 397 ? 30.278 1.215 31.154 1.00 26.14 397 ARG A O 1
ATOM 3105 N N . GLN A 1 398 ? 31.209 2.199 32.952 1.00 27.95 398 GLN A N 1
ATOM 3106 C CA . GLN A 1 398 ? 31.801 1.002 33.549 1.00 27.95 398 GLN A CA 1
ATOM 3107 C C . GLN A 1 398 ? 30.793 0.328 34.497 1.00 27.95 398 GLN A C 1
ATOM 3109 O O . GLN A 1 398 ? 30.012 1.002 35.173 1.00 27.95 398 GLN A O 1
ATOM 3114 N N . SER A 1 399 ? 30.820 -1.006 34.511 1.00 26.12 399 SER A N 1
ATOM 3115 C CA . SER A 1 399 ? 30.071 -1.906 35.402 1.00 26.12 399 SER A CA 1
ATOM 3116 C C . SER A 1 399 ? 30.391 -1.702 36.897 1.00 26.12 399 SER A C 1
ATOM 3118 O O . SER A 1 399 ? 31.440 -1.141 37.217 1.00 26.12 399 SER A O 1
ATOM 3120 N N . PRO A 1 400 ? 29.527 -2.160 37.831 1.00 29.50 400 PRO A N 1
ATOM 3121 C CA . PRO A 1 400 ? 29.615 -1.774 39.239 1.00 29.50 400 PRO A CA 1
ATOM 3122 C C . PRO A 1 400 ? 30.348 -2.766 40.166 1.00 29.50 400 PRO A C 1
ATOM 3124 O O . PRO A 1 400 ? 30.346 -3.973 39.933 1.00 29.50 400 PRO A O 1
ATOM 3127 N N . ALA A 1 401 ? 30.775 -2.183 41.303 1.00 22.67 401 ALA A N 1
ATOM 3128 C CA . ALA A 1 401 ? 30.948 -2.719 42.672 1.00 22.67 401 ALA A CA 1
ATOM 3129 C C . ALA A 1 401 ? 32.377 -3.119 43.132 1.00 22.67 401 ALA A C 1
ATOM 3131 O O . ALA A 1 401 ? 33.171 -3.527 42.288 1.00 22.67 401 ALA A O 1
ATOM 3132 N N . PRO A 1 402 ? 32.708 -3.096 44.457 1.00 33.44 402 PRO A N 1
ATOM 3133 C CA . PRO A 1 402 ? 31.929 -2.665 45.643 1.00 33.44 402 PRO A CA 1
ATOM 3134 C C . PRO A 1 402 ? 32.656 -1.755 46.688 1.00 33.44 402 PRO A C 1
ATOM 3136 O O . PRO A 1 402 ? 33.876 -1.677 46.744 1.00 33.44 402 PRO A O 1
ATOM 3139 N N . ALA A 1 403 ? 31.827 -1.146 47.555 1.00 24.84 403 ALA A N 1
ATOM 3140 C CA . ALA A 1 403 ? 31.954 -0.820 48.997 1.00 24.84 403 ALA A CA 1
ATOM 3141 C C . ALA A 1 403 ? 33.237 -0.207 49.620 1.00 24.84 403 ALA A C 1
ATOM 3143 O O . ALA A 1 403 ? 34.259 -0.880 49.711 1.00 24.84 403 ALA A O 1
ATOM 3144 N N . ARG A 1 404 ? 33.082 0.961 50.281 1.00 24.80 404 ARG A N 1
ATOM 3145 C CA . ARG A 1 404 ? 33.245 1.175 51.749 1.00 24.80 404 ARG A CA 1
ATOM 3146 C C . ARG A 1 404 ? 33.114 2.657 52.159 1.00 24.80 404 ARG A C 1
ATOM 3148 O O . ARG A 1 404 ? 33.580 3.494 51.402 1.00 24.80 404 ARG A O 1
ATOM 3155 N N . GLU A 1 405 ? 32.498 2.869 53.339 1.00 26.56 405 GLU A N 1
ATOM 3156 C CA . GLU A 1 405 ? 32.796 3.840 54.435 1.00 26.56 405 GLU A CA 1
ATOM 3157 C C . GLU A 1 405 ? 33.033 5.327 54.050 1.00 26.56 405 GLU A C 1
ATOM 3159 O O . GLU A 1 405 ? 33.758 5.618 53.117 1.00 26.56 405 GLU A O 1
ATOM 3164 N N . GLU A 1 406 ? 32.532 6.386 54.690 1.00 26.83 406 GLU A N 1
ATOM 3165 C CA . GLU A 1 406 ? 31.849 6.683 55.954 1.00 26.83 406 GLU A CA 1
ATOM 3166 C C . GLU A 1 406 ? 31.310 8.142 55.833 1.00 26.83 406 GLU A C 1
ATOM 3168 O O . GLU A 1 406 ? 31.754 8.922 54.990 1.00 26.83 406 GLU A O 1
ATOM 3173 N N . GLU A 1 407 ? 30.323 8.476 56.661 1.00 23.88 407 GLU A N 1
ATOM 3174 C CA . GLU A 1 407 ? 29.694 9.785 56.958 1.00 23.88 407 GLU A CA 1
ATOM 3175 C C . GLU A 1 407 ? 30.661 10.839 57.595 1.00 23.88 407 GLU A C 1
ATOM 3177 O O . GLU A 1 407 ? 31.814 10.486 57.843 1.00 23.88 407 GLU A O 1
ATOM 3182 N N . PRO A 1 408 ? 30.242 12.052 58.062 1.00 41.12 408 PRO A N 1
ATOM 3183 C CA . PRO A 1 408 ? 29.125 12.960 57.696 1.00 41.12 408 PRO A CA 1
ATOM 3184 C C . PRO A 1 408 ? 29.469 14.494 57.776 1.00 41.12 408 PRO A C 1
ATOM 3186 O O . PRO A 1 408 ? 30.601 14.876 58.049 1.00 41.12 408 PRO A O 1
ATOM 3189 N N . GLU A 1 409 ? 28.423 15.340 57.634 1.00 27.33 409 GLU A N 1
ATOM 3190 C CA . GLU A 1 409 ? 28.242 16.733 58.151 1.00 27.33 409 GLU A CA 1
ATOM 3191 C C . GLU A 1 409 ? 29.116 17.862 57.529 1.00 27.33 409 GLU A C 1
ATOM 3193 O O . GLU A 1 409 ? 30.244 17.649 57.123 1.00 27.33 409 GLU A O 1
ATOM 3198 N N . GLU A 1 410 ? 28.677 19.111 57.305 1.00 26.02 410 GLU A N 1
ATOM 3199 C CA . GLU A 1 410 ? 27.893 20.012 58.157 1.00 26.02 410 GLU A CA 1
ATOM 3200 C C . GLU A 1 410 ? 27.329 21.234 57.368 1.00 26.02 410 GLU A C 1
ATOM 3202 O O . GLU A 1 410 ? 27.710 21.528 56.235 1.00 26.02 410 GLU A O 1
ATOM 3207 N N . LYS A 1 411 ? 26.395 21.929 58.030 1.00 24.97 411 LYS A N 1
ATOM 3208 C CA . LYS A 1 411 ? 25.683 23.200 57.758 1.00 24.97 411 LYS A CA 1
ATOM 3209 C C . LYS A 1 411 ? 26.663 24.392 57.536 1.00 24.97 411 LYS A C 1
ATOM 3211 O O . LYS A 1 411 ? 27.855 24.226 57.712 1.00 24.97 411 LYS A O 1
ATOM 3216 N N . ALA A 1 412 ? 26.331 25.650 57.226 1.00 27.23 412 ALA A N 1
ATOM 3217 C CA . ALA A 1 412 ? 25.143 26.504 57.263 1.00 27.23 412 ALA A CA 1
ATOM 3218 C C . ALA A 1 412 ? 25.464 27.824 56.496 1.00 27.23 412 ALA A C 1
ATOM 3220 O O . ALA A 1 412 ? 26.637 28.117 56.299 1.00 27.23 412 ALA A O 1
ATOM 3221 N N . GLU A 1 413 ? 24.424 28.613 56.164 1.00 24.83 413 GLU A N 1
ATOM 3222 C CA . GLU A 1 413 ? 24.299 30.095 56.319 1.00 24.83 413 GLU A CA 1
ATOM 3223 C C . GLU A 1 413 ? 25.431 31.063 55.857 1.00 24.83 413 GLU A C 1
ATOM 3225 O O . GLU A 1 413 ? 26.607 30.836 56.068 1.00 24.83 413 GLU A O 1
ATOM 3230 N N . ALA A 1 414 ? 25.210 32.265 55.307 1.00 25.66 414 ALA A N 1
ATOM 3231 C CA . ALA A 1 414 ? 24.044 33.133 55.141 1.00 25.66 414 ALA A CA 1
ATOM 3232 C C . ALA A 1 414 ? 24.342 34.244 54.094 1.00 25.66 414 ALA A C 1
ATOM 3234 O O . ALA A 1 414 ? 25.485 34.518 53.738 1.00 25.66 414 ALA A O 1
ATOM 3235 N N . ALA A 1 415 ? 23.261 34.887 53.636 1.00 25.11 415 ALA A N 1
ATOM 3236 C CA . ALA A 1 415 ? 23.141 36.058 52.749 1.00 25.11 415 ALA A CA 1
ATOM 3237 C C . ALA A 1 415 ? 23.681 37.379 53.390 1.00 25.11 415 ALA A C 1
ATOM 3239 O O . ALA A 1 415 ? 24.283 37.290 54.458 1.00 25.11 415 ALA A O 1
ATOM 3240 N N . PRO A 1 416 ? 23.400 38.623 52.900 1.00 44.50 416 PRO A N 1
ATOM 3241 C CA . PRO A 1 416 ? 22.692 39.086 51.686 1.00 44.50 416 PRO A CA 1
ATOM 3242 C C . PRO A 1 416 ? 23.371 40.291 50.965 1.00 44.50 416 PRO A C 1
ATOM 3244 O O . PRO A 1 416 ? 24.419 40.758 51.385 1.00 44.50 416 PRO A O 1
ATOM 3247 N N . VAL A 1 417 ? 22.739 40.851 49.913 1.00 25.73 417 VAL A N 1
ATOM 3248 C CA . VAL A 1 417 ? 22.382 42.295 49.787 1.00 25.73 417 VAL A CA 1
ATOM 3249 C C . VAL A 1 417 ? 21.668 42.593 48.446 1.00 25.73 417 VAL A C 1
ATOM 3251 O O . VAL A 1 417 ? 22.177 42.338 47.365 1.00 25.73 417 VAL A O 1
ATOM 3254 N N . ARG A 1 418 ? 20.454 43.155 48.594 1.00 25.84 418 ARG A N 1
ATOM 3255 C CA . ARG A 1 418 ? 19.670 44.117 47.774 1.00 25.84 418 ARG A CA 1
ATOM 3256 C C . ARG A 1 418 ? 20.136 44.398 46.325 1.00 25.84 418 ARG A C 1
ATOM 3258 O O . ARG A 1 418 ? 21.243 44.855 46.098 1.00 25.84 418 ARG A O 1
ATOM 3265 N N . THR A 1 419 ? 19.236 44.439 45.340 1.00 27.73 419 THR A N 1
ATOM 3266 C CA . THR A 1 419 ? 18.323 45.589 45.148 1.00 27.73 419 THR A CA 1
ATOM 3267 C C . THR A 1 419 ? 17.177 45.303 44.160 1.00 27.73 419 THR A C 1
ATOM 3269 O O . THR A 1 419 ? 17.126 44.298 43.466 1.00 27.73 419 THR A O 1
ATOM 3272 N N . ARG A 1 420 ? 16.190 46.198 44.224 1.00 26.67 420 ARG A N 1
ATOM 3273 C CA . ARG A 1 420 ? 14.773 46.118 43.854 1.00 26.67 420 ARG A CA 1
ATOM 3274 C C . ARG A 1 420 ? 14.455 46.484 42.393 1.00 26.67 420 ARG A C 1
ATOM 3276 O O . ARG A 1 420 ? 15.004 47.462 41.912 1.00 26.67 420 ARG A O 1
ATOM 3283 N N . ARG A 1 421 ? 13.316 45.916 41.943 1.00 26.42 421 ARG A N 1
ATOM 3284 C CA . ARG A 1 421 ? 12.205 46.515 41.143 1.00 26.42 421 ARG A CA 1
ATOM 3285 C C . ARG A 1 421 ? 12.506 46.911 39.689 1.00 26.42 421 ARG A C 1
ATOM 3287 O O . ARG A 1 421 ? 13.585 47.374 39.390 1.00 26.42 421 ARG A O 1
ATOM 3294 N N . ARG A 1 422 ? 11.544 46.962 38.763 1.00 28.28 422 ARG A N 1
ATOM 3295 C CA . ARG A 1 422 ? 10.225 46.339 38.492 1.00 28.28 422 ARG A CA 1
ATOM 3296 C C . ARG A 1 422 ? 9.787 47.026 37.181 1.00 28.28 422 ARG A C 1
ATOM 3298 O O . ARG A 1 422 ? 9.795 48.248 37.156 1.00 28.28 422 ARG A O 1
ATOM 3305 N N . ASN A 1 423 ? 9.313 46.242 36.216 1.00 25.19 423 ASN A N 1
ATOM 3306 C CA . ASN A 1 423 ? 8.149 46.499 35.355 1.00 25.19 423 ASN A CA 1
ATOM 3307 C C . ASN A 1 423 ? 8.064 47.660 34.331 1.00 25.19 423 ASN A C 1
ATOM 3309 O O . ASN A 1 423 ? 8.253 48.821 34.667 1.00 25.19 423 ASN A O 1
ATOM 3313 N N . LEU A 1 424 ? 7.439 47.265 33.200 1.00 25.34 424 LEU A N 1
ATOM 3314 C CA . LEU A 1 424 ? 6.516 48.006 32.311 1.00 25.34 424 LEU A CA 1
ATOM 3315 C C . LEU A 1 424 ? 7.151 49.044 31.343 1.00 25.34 424 LEU A C 1
ATOM 3317 O O . LEU A 1 424 ? 8.091 49.717 31.722 1.00 25.34 424 LEU A O 1
ATOM 3321 N N . VAL A 1 425 ? 6.672 49.335 30.121 1.00 25.50 425 VAL A N 1
ATOM 3322 C CA . VAL A 1 425 ? 5.709 48.756 29.154 1.00 25.50 425 VAL A CA 1
ATOM 3323 C C . VAL A 1 425 ? 5.671 49.697 27.913 1.00 25.50 425 VAL A C 1
ATOM 3325 O O . VAL A 1 425 ? 5.882 50.891 28.073 1.00 25.50 425 VAL A O 1
ATOM 3328 N N . TRP A 1 426 ? 5.328 49.149 26.735 1.00 25.09 426 TRP A N 1
ATOM 3329 C CA . TRP A 1 426 ? 4.716 49.744 25.511 1.00 25.09 426 TRP A CA 1
ATOM 3330 C C . TRP A 1 426 ? 5.451 50.708 24.534 1.00 25.09 426 TRP A C 1
ATOM 3332 O O . TRP A 1 426 ? 5.925 51.777 24.887 1.00 25.09 426 TRP A O 1
ATOM 3342 N N . MET A 1 427 ? 5.318 50.300 23.254 1.00 23.77 427 MET A N 1
ATOM 3343 C CA . MET A 1 427 ? 5.000 50.995 21.981 1.00 23.77 427 MET A CA 1
ATOM 3344 C C . MET A 1 427 ? 5.894 52.057 21.308 1.00 23.77 427 MET A C 1
ATOM 3346 O O . MET A 1 427 ? 6.123 53.121 21.858 1.00 23.77 427 MET A O 1
ATOM 3350 N N . ALA A 1 428 ? 6.247 51.728 20.041 1.00 29.70 428 ALA A N 1
ATOM 3351 C CA . ALA A 1 428 ? 6.104 52.448 18.743 1.00 29.70 428 ALA A CA 1
ATOM 3352 C C . ALA A 1 428 ? 6.269 53.991 18.689 1.00 29.70 428 ALA A C 1
ATOM 3354 O O . ALA A 1 428 ? 5.818 54.665 19.610 1.00 29.70 428 ALA A O 1
ATOM 3355 N N . PRO A 1 429 ? 6.766 54.606 17.576 1.00 41.44 429 PRO A N 1
ATOM 3356 C CA . PRO A 1 429 ? 6.131 54.482 16.247 1.00 41.44 429 PRO A CA 1
ATOM 3357 C C . PRO A 1 429 ? 7.035 54.691 14.990 1.00 41.44 429 PRO A C 1
ATOM 3359 O O . PRO A 1 429 ? 8.256 54.772 15.057 1.00 41.44 429 PRO A O 1
ATOM 3362 N N . ALA A 1 430 ? 6.356 54.736 13.836 1.00 29.80 430 ALA A N 1
ATOM 3363 C CA . ALA A 1 430 ? 6.768 54.895 12.435 1.00 29.80 430 ALA A CA 1
ATOM 3364 C C . ALA A 1 430 ? 7.690 56.079 12.058 1.00 29.80 430 ALA A C 1
ATOM 3366 O O . ALA A 1 430 ? 7.623 57.122 12.699 1.00 29.80 430 ALA A O 1
ATOM 3367 N N . ALA A 1 431 ? 8.391 55.975 10.910 1.00 28.34 431 ALA A N 1
ATOM 3368 C CA . ALA A 1 431 ? 8.502 57.048 9.900 1.00 28.34 431 ALA A CA 1
ATOM 3369 C C . ALA A 1 431 ? 9.200 56.622 8.581 1.00 28.34 431 ALA A C 1
ATOM 3371 O O . ALA A 1 431 ? 10.106 55.797 8.561 1.00 28.34 431 ALA A O 1
ATOM 3372 N N . LEU A 1 432 ? 8.719 57.269 7.514 1.00 28.06 432 LEU A N 1
ATOM 3373 C CA . LEU A 1 432 ? 9.123 57.406 6.107 1.00 28.06 432 LEU A CA 1
ATOM 3374 C C . LEU A 1 432 ? 10.603 57.239 5.693 1.00 28.06 432 LEU A C 1
ATOM 3376 O O . LEU A 1 432 ? 11.515 57.692 6.376 1.00 28.06 432 LEU A O 1
ATOM 3380 N N . GLY A 1 433 ? 10.786 56.862 4.418 1.00 28.39 433 GLY A N 1
ATOM 3381 C CA . GLY A 1 433 ? 11.918 57.305 3.591 1.00 28.39 433 GLY A CA 1
ATOM 3382 C C . GLY A 1 433 ? 11.906 56.690 2.187 1.00 28.39 433 GLY A C 1
ATOM 3383 O O . GLY A 1 433 ? 12.200 55.511 2.037 1.00 28.39 433 GLY A O 1
ATOM 3384 N N . GLY A 1 434 ? 11.539 57.465 1.161 1.00 29.30 434 GLY A N 1
ATOM 3385 C CA . GLY A 1 434 ? 11.584 57.035 -0.241 1.00 29.30 434 GLY A CA 1
ATOM 3386 C C . GLY A 1 434 ? 12.955 57.211 -0.898 1.00 29.30 434 GLY A C 1
ATOM 3387 O O . GLY A 1 434 ? 13.785 57.962 -0.397 1.00 29.30 434 GLY A O 1
ATOM 3388 N N . LEU A 1 435 ? 13.146 56.602 -2.074 1.00 27.34 435 LEU A N 1
ATOM 3389 C CA . LEU A 1 435 ? 13.915 57.218 -3.159 1.00 27.34 435 LEU A CA 1
ATOM 3390 C C . LEU A 1 435 ? 13.569 56.596 -4.521 1.00 27.34 435 LEU A C 1
ATOM 3392 O O . LEU A 1 435 ? 13.599 55.382 -4.706 1.00 27.34 435 LEU A O 1
ATOM 3396 N N . VAL A 1 436 ? 13.270 57.476 -5.472 1.00 31.14 436 VAL A N 1
ATOM 3397 C CA . VAL A 1 436 ? 13.255 57.247 -6.919 1.00 31.14 436 VAL A CA 1
ATOM 3398 C C . VAL A 1 436 ? 14.692 57.345 -7.433 1.00 31.14 436 VAL A C 1
ATOM 3400 O O . VAL A 1 436 ? 15.384 58.297 -7.077 1.00 31.14 436 VAL A O 1
ATOM 3403 N N . LEU A 1 437 ? 15.112 56.455 -8.339 1.00 26.83 437 LEU A N 1
ATOM 3404 C CA . LEU A 1 437 ? 16.125 56.808 -9.339 1.00 26.83 437 LEU A CA 1
ATOM 3405 C C . LEU A 1 437 ? 15.960 55.982 -10.625 1.00 26.83 437 LEU A C 1
ATOM 3407 O O . LEU A 1 437 ? 16.119 54.766 -10.637 1.00 26.83 437 LEU A O 1
ATOM 3411 N N . VAL A 1 438 ? 15.633 56.690 -11.706 1.00 31.98 438 VAL A N 1
ATOM 3412 C CA . VAL A 1 438 ? 15.700 56.253 -13.104 1.00 31.98 438 VAL A CA 1
ATOM 3413 C C . VAL A 1 438 ? 16.952 56.887 -13.699 1.00 31.98 438 VAL A C 1
ATOM 3415 O O . VAL A 1 438 ? 17.062 58.110 -13.662 1.00 31.98 438 VAL A O 1
ATOM 3418 N N . VAL A 1 439 ? 17.842 56.096 -14.303 1.00 29.78 439 VAL A N 1
ATOM 3419 C CA . VAL A 1 439 ? 18.750 56.570 -15.360 1.00 29.78 439 VAL A CA 1
ATOM 3420 C C . VAL A 1 439 ? 18.852 55.502 -16.447 1.00 29.78 439 VAL A C 1
ATOM 3422 O O . VAL A 1 439 ? 19.262 54.370 -16.209 1.00 29.78 439 VAL A O 1
ATOM 3425 N N . LEU A 1 440 ? 18.442 55.917 -17.644 1.00 30.36 440 LEU A N 1
ATOM 3426 C CA . LEU A 1 440 ? 18.639 55.275 -18.936 1.00 30.36 440 LEU A CA 1
ATOM 3427 C C . LEU A 1 440 ? 20.094 55.418 -19.392 1.00 30.36 440 LEU A C 1
ATOM 3429 O O . LEU A 1 440 ? 20.670 56.497 -19.280 1.00 30.36 440 LEU A O 1
ATOM 3433 N N . LEU A 1 441 ? 20.619 54.387 -20.049 1.00 28.09 441 LEU A N 1
ATOM 3434 C CA . LEU A 1 441 ? 21.678 54.529 -21.045 1.00 28.09 441 LEU A CA 1
ATOM 3435 C C . LEU A 1 441 ? 21.448 53.484 -22.137 1.00 28.09 441 LEU A C 1
ATOM 3437 O O . LEU A 1 441 ? 21.622 52.288 -21.929 1.00 28.09 441 LEU A O 1
ATOM 3441 N N . GLY A 1 442 ? 21.006 53.962 -23.297 1.00 30.78 442 GLY A N 1
ATOM 3442 C CA . GLY A 1 442 ? 21.106 53.237 -24.552 1.00 30.78 442 GLY A CA 1
ATOM 3443 C C . GLY A 1 442 ? 22.302 53.762 -25.334 1.00 30.78 442 GLY A C 1
ATOM 3444 O O . GLY A 1 442 ? 22.554 54.964 -25.323 1.00 30.78 442 GLY A O 1
ATOM 3445 N N . PHE A 1 443 ? 22.987 52.882 -26.059 1.00 29.20 443 PHE A N 1
ATOM 3446 C CA . PHE A 1 443 ? 23.584 53.245 -27.338 1.00 29.20 443 PHE A CA 1
ATOM 3447 C C . PHE A 1 443 ? 23.563 52.051 -28.296 1.00 29.20 443 PHE A C 1
ATOM 3449 O O . PHE A 1 443 ? 23.815 50.907 -27.932 1.00 29.20 443 PHE A O 1
ATOM 3456 N N . SER A 1 444 ? 23.156 52.393 -29.511 1.00 29.14 444 SER A N 1
ATOM 3457 C CA . SER A 1 444 ? 22.860 51.595 -30.697 1.00 29.14 444 SER A CA 1
ATOM 3458 C C . SER A 1 444 ? 24.123 51.090 -31.409 1.00 29.14 444 SER A C 1
ATOM 3460 O O . SER A 1 444 ? 25.152 51.753 -31.303 1.00 29.14 444 SER A O 1
ATOM 3462 N N . LEU A 1 445 ? 24.015 50.001 -32.193 1.00 29.58 445 LEU A N 1
ATOM 3463 C CA . LEU A 1 445 ? 24.343 49.935 -33.641 1.00 29.58 445 LEU A CA 1
AT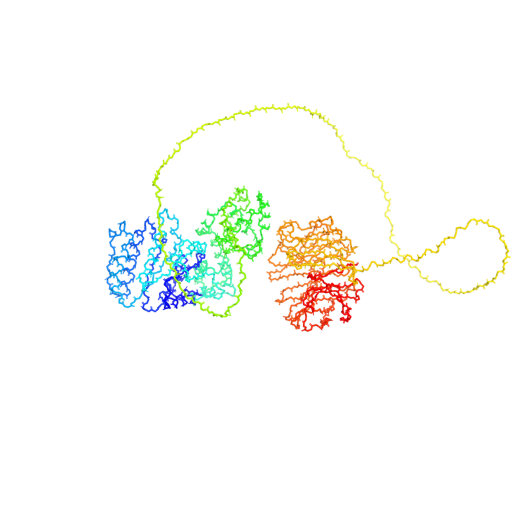OM 3464 C C . LEU A 1 445 ? 24.556 48.483 -34.130 1.00 29.58 445 LEU A C 1
ATOM 3466 O O . LEU A 1 445 ? 25.573 47.874 -33.829 1.00 29.58 445 LEU A O 1
ATOM 3470 N N . PHE A 1 446 ? 23.622 47.936 -34.920 1.00 28.31 446 PHE A N 1
ATOM 3471 C CA . PHE A 1 446 ? 23.746 47.779 -36.385 1.00 28.31 446 PHE A CA 1
ATOM 3472 C C . PHE A 1 446 ? 22.551 46.984 -36.948 1.00 28.31 446 PHE A C 1
ATOM 3474 O O . PHE A 1 446 ? 22.290 45.846 -36.569 1.00 28.31 446 PHE A O 1
ATOM 3481 N N . ARG A 1 447 ? 21.835 47.609 -37.888 1.00 34.81 447 ARG A N 1
ATOM 3482 C CA . ARG A 1 447 ? 20.876 46.995 -38.817 1.00 34.81 447 ARG A CA 1
ATOM 3483 C C . ARG A 1 447 ? 21.474 47.093 -40.222 1.00 34.81 447 ARG A C 1
ATOM 3485 O O . ARG A 1 447 ? 22.040 48.130 -40.557 1.00 34.81 447 ARG A O 1
ATOM 3492 N N . GLY A 1 448 ? 21.267 46.064 -41.035 1.00 26.88 448 GLY A N 1
ATOM 3493 C CA . GLY A 1 448 ? 21.499 46.067 -42.479 1.00 26.88 448 GLY A CA 1
ATOM 3494 C C . GLY A 1 448 ? 20.934 44.789 -43.103 1.00 26.88 448 GLY A C 1
ATOM 3495 O O . GLY A 1 448 ? 21.547 43.737 -42.991 1.00 26.88 448 GLY A O 1
ATOM 3496 N N . GLU A 1 449 ? 19.731 44.892 -43.671 1.00 34.72 449 GLU A N 1
ATOM 3497 C CA . GLU A 1 449 ? 18.978 43.864 -44.418 1.00 34.72 449 GLU A CA 1
ATOM 3498 C C . GLU A 1 449 ? 19.470 43.743 -45.901 1.00 34.72 449 GLU A C 1
ATOM 3500 O O . GLU A 1 449 ? 20.516 44.303 -46.221 1.00 34.72 449 GLU A O 1
ATOM 3505 N N . PRO A 1 450 ? 18.706 43.184 -46.875 1.00 54.22 450 PRO A N 1
ATOM 3506 C CA . PRO A 1 450 ? 18.451 41.760 -47.153 1.00 54.22 450 PRO A CA 1
ATOM 3507 C C . PRO A 1 450 ? 18.702 41.379 -48.645 1.00 54.22 450 PRO A C 1
ATOM 3509 O O . PRO A 1 450 ? 18.945 42.233 -49.493 1.00 54.22 450 PRO A O 1
ATOM 3512 N N . GLY A 1 451 ? 18.502 40.100 -49.000 1.00 28.22 451 GLY A N 1
ATOM 3513 C CA . GLY A 1 451 ? 18.028 39.702 -50.341 1.00 28.22 451 GLY A CA 1
ATOM 3514 C C . GLY A 1 451 ? 18.833 38.619 -51.071 1.00 28.22 451 GLY A C 1
ATOM 3515 O O . GLY A 1 451 ? 20.056 38.676 -51.126 1.00 28.22 451 GLY A O 1
ATOM 3516 N N . GLY A 1 452 ? 18.126 37.667 -51.700 1.00 28.34 452 GLY A N 1
ATOM 3517 C CA . GLY A 1 452 ? 18.688 36.835 -52.774 1.00 28.34 452 GLY A CA 1
ATOM 3518 C C . GLY A 1 452 ? 18.179 35.394 -52.855 1.00 28.34 452 GLY A C 1
ATOM 3519 O O . GLY A 1 452 ? 18.750 34.491 -52.264 1.00 28.34 452 GLY A O 1
ATOM 3520 N N . THR A 1 453 ? 17.128 35.189 -53.644 1.00 32.34 453 THR A N 1
ATOM 3521 C CA . THR A 1 453 ? 16.562 33.920 -54.136 1.00 32.34 453 THR A CA 1
ATOM 3522 C C . THR A 1 453 ? 17.536 33.067 -54.965 1.00 32.34 453 THR A C 1
ATOM 3524 O O . THR A 1 453 ? 18.200 33.630 -55.831 1.00 32.34 453 THR A O 1
ATOM 3527 N N . ALA A 1 454 ? 17.492 31.728 -54.852 1.00 29.77 454 ALA A N 1
ATOM 3528 C CA . ALA A 1 454 ? 17.699 30.812 -55.990 1.00 29.77 454 ALA A CA 1
ATOM 3529 C C . ALA A 1 454 ? 17.228 29.364 -55.709 1.00 29.77 454 ALA A C 1
ATOM 3531 O O . ALA A 1 454 ? 17.515 28.770 -54.677 1.00 29.77 454 ALA A O 1
ATOM 3532 N N . THR A 1 455 ? 16.507 28.833 -56.693 1.00 29.64 455 THR A N 1
ATOM 3533 C CA . THR A 1 455 ? 15.988 27.474 -56.942 1.00 29.64 455 THR A CA 1
ATOM 3534 C C . THR A 1 455 ? 17.048 26.361 -57.046 1.00 29.64 455 THR A C 1
ATOM 3536 O O . THR A 1 455 ? 18.164 26.654 -57.472 1.00 29.64 455 THR A O 1
ATOM 3539 N N . PRO A 1 456 ? 16.696 25.069 -56.849 1.00 35.53 456 PRO A N 1
ATOM 3540 C CA . PRO A 1 456 ? 17.512 23.942 -57.298 1.00 35.53 456 PRO A CA 1
ATOM 3541 C C . PRO A 1 456 ? 17.068 23.455 -58.691 1.00 35.53 456 PRO A C 1
ATOM 3543 O O . PRO A 1 456 ? 15.877 23.332 -58.971 1.00 35.53 456 PRO A O 1
ATOM 3546 N N . THR A 1 457 ? 18.015 23.154 -59.584 1.00 28.02 457 THR A N 1
ATOM 3547 C CA . THR A 1 457 ? 17.767 22.348 -60.795 1.00 28.02 457 THR A CA 1
ATOM 3548 C C . THR A 1 457 ? 18.878 21.311 -60.980 1.00 28.02 457 THR A C 1
ATOM 3550 O O . THR A 1 457 ? 20.027 21.519 -60.609 1.00 28.02 457 THR A O 1
ATOM 3553 N N . SER A 1 458 ? 18.441 20.180 -61.523 1.00 31.02 458 SER A N 1
ATOM 3554 C CA . SER A 1 458 ? 19.033 18.863 -61.766 1.00 31.02 458 SER A CA 1
ATOM 3555 C C . SER A 1 458 ? 20.359 18.741 -62.534 1.00 31.02 458 SER A C 1
ATOM 3557 O O . SER A 1 458 ? 20.654 19.551 -63.407 1.00 31.02 458 SER A O 1
ATOM 3559 N N . GLY A 1 459 ? 20.987 17.564 -62.374 1.00 26.92 459 GLY A N 1
ATOM 3560 C CA . GLY A 1 459 ? 21.820 16.870 -63.378 1.00 26.92 459 GLY A CA 1
ATOM 3561 C C . GLY A 1 459 ? 22.838 15.930 -62.707 1.00 26.92 459 GLY A C 1
ATOM 3562 O O . GLY A 1 459 ? 23.851 16.403 -62.222 1.00 26.92 459 GLY A O 1
ATOM 3563 N N . ALA A 1 460 ? 22.537 14.663 -62.397 1.00 29.09 460 ALA A N 1
ATOM 3564 C CA . ALA A 1 460 ? 22.495 13.471 -63.264 1.00 29.09 460 ALA A CA 1
ATOM 3565 C C . ALA A 1 460 ? 23.853 13.030 -63.865 1.00 29.09 460 ALA A C 1
ATOM 3567 O O . ALA A 1 460 ? 24.303 13.616 -64.841 1.00 29.09 460 ALA A O 1
ATOM 3568 N N . ALA A 1 461 ? 24.417 11.926 -63.345 1.00 27.38 461 ALA A N 1
ATOM 3569 C CA . ALA A 1 461 ? 25.082 10.822 -64.073 1.00 27.38 461 ALA A CA 1
ATOM 3570 C C . ALA A 1 461 ? 25.522 9.749 -63.040 1.00 27.38 461 ALA A C 1
ATOM 3572 O O . ALA A 1 461 ? 26.319 10.043 -62.163 1.00 27.38 461 ALA A O 1
ATOM 3573 N N . ARG A 1 462 ? 24.836 8.605 -62.895 1.00 26.59 462 ARG A N 1
ATOM 3574 C CA . ARG A 1 462 ? 24.847 7.358 -63.700 1.00 26.59 462 ARG A CA 1
ATOM 3575 C C . ARG A 1 462 ? 25.993 6.365 -63.378 1.00 26.59 462 ARG A C 1
ATOM 3577 O O . ARG A 1 462 ? 27.042 6.425 -64.001 1.00 26.59 462 ARG A O 1
ATOM 3584 N N . THR A 1 463 ? 25.614 5.348 -62.578 1.00 29.75 463 THR A N 1
ATOM 3585 C CA . THR A 1 463 ? 25.806 3.873 -62.756 1.00 29.75 463 THR A CA 1
ATOM 3586 C C . THR A 1 463 ? 27.207 3.228 -62.671 1.00 29.75 463 THR A C 1
ATOM 3588 O O . THR A 1 463 ? 28.185 3.913 -62.936 1.00 29.75 463 THR A O 1
ATOM 3591 N N . PRO A 1 464 ? 27.325 1.883 -62.479 1.00 39.62 464 PRO A N 1
ATOM 3592 C CA . PRO A 1 464 ? 26.341 0.888 -61.998 1.00 39.62 464 PRO A CA 1
ATOM 3593 C C . PRO A 1 464 ? 26.868 -0.167 -60.986 1.00 39.62 464 PRO A C 1
ATOM 3595 O O . PRO A 1 464 ? 28.059 -0.416 -60.839 1.00 39.62 464 PRO A O 1
ATOM 3598 N N . MET A 1 465 ? 25.898 -0.853 -60.370 1.00 31.56 465 MET A N 1
ATOM 3599 C CA . MET A 1 465 ? 25.961 -2.188 -59.755 1.00 31.56 465 MET A CA 1
ATOM 3600 C C . MET A 1 465 ? 26.145 -3.301 -60.804 1.00 31.56 465 MET A C 1
ATOM 3602 O O . MET A 1 465 ? 25.509 -3.251 -61.854 1.00 31.56 465 MET A O 1
ATOM 3606 N N . ALA A 1 466 ? 26.887 -4.354 -60.452 1.00 29.16 466 ALA A N 1
ATOM 3607 C CA . ALA A 1 466 ? 26.792 -5.727 -60.974 1.00 29.16 466 ALA A CA 1
ATOM 3608 C C . ALA A 1 466 ? 27.711 -6.615 -60.110 1.00 29.16 466 ALA A C 1
ATOM 3610 O O . ALA A 1 466 ? 28.712 -6.122 -59.607 1.00 29.16 466 ALA A O 1
ATOM 3611 N N . ALA A 1 467 ? 27.548 -7.917 -59.923 1.00 29.50 467 ALA A N 1
ATOM 3612 C CA . ALA A 1 467 ? 26.449 -8.871 -59.980 1.00 29.50 467 ALA A CA 1
ATOM 3613 C C . ALA A 1 467 ? 27.070 -10.156 -59.395 1.00 29.50 467 ALA A C 1
ATOM 3615 O O . ALA A 1 467 ? 28.220 -10.480 -59.697 1.00 29.50 467 ALA A O 1
ATOM 3616 N N . ILE A 1 468 ? 26.338 -10.878 -58.552 1.00 31.39 468 ILE A N 1
ATOM 3617 C CA . ILE A 1 468 ? 26.767 -12.168 -58.002 1.00 31.39 468 ILE A CA 1
ATOM 3618 C C . ILE A 1 468 ? 26.668 -13.214 -59.116 1.00 31.39 468 ILE A C 1
ATOM 3620 O O . ILE A 1 468 ? 25.605 -13.367 -59.714 1.00 31.39 468 ILE A O 1
ATOM 3624 N N . THR A 1 469 ? 27.757 -13.941 -59.378 1.00 28.06 469 THR A N 1
ATOM 3625 C CA . THR A 1 469 ? 27.728 -15.164 -60.193 1.00 28.06 469 THR A CA 1
ATOM 3626 C C . THR A 1 469 ? 28.540 -16.256 -59.505 1.00 28.06 469 THR A C 1
ATOM 3628 O O . THR A 1 469 ? 29.681 -16.054 -59.100 1.00 28.06 469 THR A O 1
ATOM 3631 N N . THR A 1 470 ? 27.899 -17.408 -59.363 1.00 33.38 470 THR A N 1
ATOM 3632 C CA . THR A 1 470 ? 28.407 -18.694 -58.884 1.00 33.38 470 THR A CA 1
ATOM 3633 C C . THR A 1 470 ? 29.490 -19.275 -59.795 1.00 33.38 470 THR A C 1
ATOM 3635 O O . THR A 1 470 ? 29.345 -19.222 -61.016 1.00 33.38 470 THR A O 1
ATOM 3638 N N . GLY A 1 471 ? 30.496 -19.939 -59.219 1.00 28.62 471 GLY A N 1
ATOM 3639 C CA . GLY A 1 471 ? 31.414 -20.799 -59.970 1.00 28.62 471 GLY A CA 1
ATOM 3640 C C . GLY A 1 471 ? 32.460 -21.494 -59.096 1.00 28.62 471 GLY A C 1
ATOM 3641 O O . GLY A 1 471 ? 33.428 -20.874 -58.672 1.00 28.62 471 GLY A O 1
ATOM 3642 N N . THR A 1 472 ? 32.269 -22.790 -58.848 1.00 34.06 472 THR A N 1
ATOM 3643 C CA . THR A 1 472 ? 33.300 -23.764 -58.436 1.00 34.06 472 THR A CA 1
ATOM 3644 C C . THR A 1 472 ? 34.310 -24.006 -59.569 1.00 34.06 472 THR A C 1
ATOM 3646 O O . THR A 1 472 ? 33.942 -23.905 -60.741 1.00 34.06 472 THR A O 1
ATOM 3649 N N . PRO A 1 473 ? 35.581 -24.323 -59.251 1.00 39.97 473 PRO A N 1
ATOM 3650 C CA . PRO A 1 473 ? 36.134 -25.661 -59.562 1.00 39.97 473 PRO A CA 1
ATOM 3651 C C . PRO A 1 473 ? 37.158 -26.153 -58.499 1.00 39.97 473 PRO A C 1
ATOM 3653 O O . PRO A 1 473 ? 37.828 -25.359 -57.852 1.00 39.97 473 PRO A O 1
ATOM 3656 N N . SER A 1 474 ? 37.168 -27.425 -58.081 1.00 30.05 474 SER A N 1
ATOM 3657 C CA . SER A 1 474 ? 37.859 -28.600 -58.669 1.00 30.05 474 SER A CA 1
ATOM 3658 C C . SER A 1 474 ? 39.404 -28.544 -58.690 1.00 30.05 474 SER A C 1
ATOM 3660 O O . SER A 1 474 ? 39.998 -27.699 -59.348 1.00 30.05 474 SER A O 1
ATOM 3662 N N . LEU A 1 475 ? 40.012 -29.523 -58.002 1.00 35.47 475 LEU A N 1
ATOM 3663 C CA . LEU A 1 475 ? 41.441 -29.898 -57.929 1.00 35.47 475 LEU A CA 1
ATOM 3664 C C . LEU A 1 475 ? 42.104 -30.151 -59.305 1.00 35.47 475 LEU A C 1
ATOM 3666 O O . LEU A 1 475 ? 41.402 -30.445 -60.274 1.00 35.47 475 LEU A O 1
ATOM 3670 N N . PRO A 1 476 ? 43.455 -30.170 -59.374 1.00 42.50 476 PRO A N 1
ATOM 3671 C CA . PRO A 1 476 ? 44.122 -31.479 -59.410 1.00 42.50 476 PRO A CA 1
ATOM 3672 C C . PRO A 1 476 ? 45.448 -31.607 -58.622 1.00 42.50 476 PRO A C 1
ATOM 3674 O O . PRO A 1 476 ? 46.097 -30.657 -58.199 1.00 42.50 476 PRO A O 1
ATOM 3677 N N . THR A 1 477 ? 45.785 -32.880 -58.458 1.00 32.09 477 THR A N 1
ATOM 3678 C CA . THR A 1 477 ? 46.869 -33.617 -57.792 1.00 32.09 477 THR A CA 1
ATOM 3679 C C . THR A 1 477 ? 48.305 -33.446 -58.329 1.00 32.09 477 THR A C 1
ATOM 3681 O O . THR A 1 477 ? 48.509 -33.512 -59.534 1.00 32.09 477 THR A O 1
ATOM 3684 N N . GLY A 1 478 ? 49.290 -33.466 -57.411 1.00 31.17 478 GLY A N 1
ATOM 3685 C CA . GLY A 1 478 ? 50.373 -34.477 -57.357 1.00 31.17 478 GLY A CA 1
ATOM 3686 C C . GLY A 1 478 ? 51.722 -34.259 -58.083 1.00 31.17 478 GLY A C 1
ATOM 3687 O O . GLY A 1 478 ? 51.775 -34.259 -59.306 1.00 31.17 478 GLY A O 1
ATOM 3688 N N . GLY A 1 479 ? 52.828 -34.308 -57.316 1.00 29.89 479 GLY A N 1
ATOM 3689 C CA . GLY A 1 479 ? 54.098 -34.960 -57.724 1.00 29.89 479 GLY A CA 1
ATOM 3690 C C . GLY A 1 479 ? 55.399 -34.122 -57.687 1.00 29.89 479 GLY A C 1
ATOM 3691 O O . GLY A 1 479 ? 55.323 -32.916 -57.865 1.00 29.89 479 GLY A O 1
ATOM 3692 N N . PRO A 1 480 ? 56.595 -34.718 -57.435 1.00 46.09 480 PRO A N 1
ATOM 3693 C CA . PRO A 1 480 ? 57.528 -34.184 -56.426 1.00 46.09 480 PRO A CA 1
ATOM 3694 C C . PRO A 1 480 ? 59.013 -33.973 -56.846 1.00 46.09 480 PRO A C 1
ATOM 3696 O O . PRO A 1 480 ? 59.479 -34.500 -57.849 1.00 46.09 480 PRO A O 1
ATOM 3699 N N . THR A 1 481 ? 59.777 -33.359 -55.921 1.00 28.39 481 THR A N 1
ATOM 3700 C CA . THR A 1 481 ? 61.233 -33.521 -55.619 1.00 28.39 481 THR A CA 1
ATOM 3701 C C . THR A 1 481 ? 62.307 -32.925 -56.549 1.00 28.39 481 THR A C 1
ATOM 3703 O O . THR A 1 481 ? 62.452 -33.342 -57.690 1.00 28.39 481 THR A O 1
ATOM 3706 N N . THR A 1 482 ? 63.199 -32.075 -56.007 1.00 31.25 482 THR A N 1
ATOM 3707 C CA . THR A 1 482 ? 64.623 -32.388 -55.677 1.00 31.25 482 THR A CA 1
ATOM 3708 C C . THR A 1 482 ? 65.443 -31.124 -55.329 1.00 31.25 482 THR A C 1
ATOM 3710 O O . THR A 1 482 ? 65.324 -30.091 -55.977 1.00 31.25 482 THR A O 1
ATOM 3713 N N . LEU A 1 483 ? 66.289 -31.227 -54.293 1.00 34.88 483 LEU A N 1
ATOM 3714 C CA . LEU A 1 483 ? 67.427 -30.338 -53.974 1.00 34.88 483 LEU A CA 1
ATOM 3715 C C . LEU A 1 483 ? 68.704 -30.882 -54.648 1.00 34.88 483 LEU A C 1
ATOM 3717 O O . LEU A 1 483 ? 68.758 -32.082 -54.930 1.00 34.88 483 LEU A O 1
ATOM 3721 N N . PRO A 1 484 ? 69.759 -30.061 -54.833 1.00 46.19 484 PRO A N 1
ATOM 3722 C CA . PRO A 1 484 ? 70.947 -30.263 -53.987 1.00 46.19 484 PRO A CA 1
ATOM 3723 C C . PRO A 1 484 ? 71.743 -28.985 -53.625 1.00 46.19 484 PRO A C 1
ATOM 3725 O O . PRO A 1 484 ? 71.544 -27.904 -54.174 1.00 46.19 484 PRO A O 1
ATOM 3728 N N . ALA A 1 485 ? 72.661 -29.154 -52.669 1.00 30.09 485 ALA A N 1
ATOM 3729 C CA . ALA A 1 485 ? 73.553 -28.166 -52.058 1.00 30.09 485 ALA A CA 1
ATOM 3730 C C . ALA A 1 485 ? 74.972 -28.137 -52.680 1.00 30.09 485 ALA A C 1
ATOM 3732 O O . ALA A 1 485 ? 75.405 -29.161 -53.200 1.00 30.09 485 ALA A O 1
ATOM 3733 N N . ALA A 1 486 ? 75.707 -27.014 -52.535 1.00 30.09 486 ALA A N 1
ATOM 3734 C CA . ALA A 1 486 ? 77.074 -26.907 -51.956 1.00 30.09 486 ALA A CA 1
ATOM 3735 C C . ALA A 1 486 ? 77.843 -25.608 -52.355 1.00 30.09 486 ALA A C 1
ATOM 3737 O O . ALA A 1 486 ? 77.775 -25.148 -53.488 1.00 30.09 486 ALA A O 1
ATOM 3738 N N . LEU A 1 487 ? 78.580 -25.062 -51.371 1.00 32.91 487 LEU A N 1
ATOM 3739 C CA . LEU A 1 487 ? 79.528 -23.909 -51.296 1.00 32.91 487 LEU A CA 1
ATOM 3740 C C . LEU A 1 487 ? 80.874 -24.164 -52.060 1.00 32.91 487 LEU A C 1
ATOM 3742 O O . LEU A 1 487 ? 80.992 -25.293 -52.537 1.00 32.91 487 LEU A O 1
ATOM 3746 N N . PRO A 1 488 ? 81.923 -23.269 -52.150 1.00 45.06 488 PRO A N 1
ATOM 3747 C CA . PRO A 1 488 ? 82.329 -22.183 -51.215 1.00 45.06 488 PRO A CA 1
ATOM 3748 C C . PRO A 1 488 ? 83.059 -20.888 -51.733 1.00 45.06 488 PRO A C 1
ATOM 3750 O O . PRO A 1 488 ? 83.593 -20.812 -52.831 1.00 45.06 488 PRO A O 1
ATOM 3753 N N . SER A 1 489 ? 83.096 -19.894 -50.826 1.00 30.12 489 SER A N 1
ATOM 3754 C CA . SER A 1 489 ? 84.133 -18.907 -50.405 1.00 30.12 489 SER A CA 1
ATOM 3755 C C . SER A 1 489 ? 85.066 -18.124 -51.361 1.00 30.12 489 SER A C 1
ATOM 3757 O O . SER A 1 489 ? 85.965 -18.703 -51.962 1.00 30.12 489 SER A O 1
ATOM 3759 N N . ALA A 1 490 ? 85.039 -16.777 -51.249 1.00 31.38 490 ALA A N 1
ATOM 3760 C CA . ALA A 1 490 ? 86.228 -15.898 -51.303 1.00 31.38 490 ALA A CA 1
ATOM 3761 C C . ALA A 1 490 ? 86.019 -14.516 -50.610 1.00 31.38 490 ALA A C 1
ATOM 3763 O O . ALA A 1 490 ? 85.204 -13.713 -51.046 1.00 31.38 490 ALA A O 1
ATOM 3764 N N . THR A 1 491 ? 86.790 -14.304 -49.532 1.00 31.75 491 THR A N 1
ATOM 3765 C CA . THR A 1 491 ? 87.483 -13.097 -48.989 1.00 31.75 491 THR A CA 1
ATOM 3766 C C . THR A 1 491 ? 86.908 -11.662 -49.003 1.00 31.75 491 THR A C 1
ATOM 3768 O O . THR A 1 491 ? 86.385 -11.158 -49.986 1.00 31.75 491 THR A O 1
ATOM 3771 N N . ALA A 1 492 ? 87.156 -10.978 -47.873 1.00 33.03 492 ALA A N 1
ATOM 3772 C CA . ALA A 1 492 ? 86.600 -9.709 -47.387 1.00 33.03 492 ALA A CA 1
ATOM 3773 C C . ALA A 1 492 ? 87.550 -8.491 -47.460 1.00 33.03 492 ALA A C 1
ATOM 3775 O O . ALA A 1 492 ? 88.758 -8.685 -47.362 1.00 33.03 492 ALA A O 1
ATOM 3776 N N . VAL A 1 493 ? 86.983 -7.264 -47.478 1.00 33.41 493 VAL A N 1
ATOM 3777 C CA . VAL A 1 493 ? 87.515 -5.963 -46.964 1.00 33.41 493 VAL A CA 1
ATOM 3778 C C . VAL A 1 493 ? 86.299 -5.046 -46.611 1.00 33.41 493 VAL A C 1
ATOM 3780 O O . VAL A 1 493 ? 85.262 -5.203 -47.257 1.00 33.41 493 VAL A O 1
ATOM 3783 N N . PRO A 1 494 ? 86.337 -4.158 -45.582 1.00 43.81 494 PRO A N 1
ATOM 3784 C CA . PRO A 1 494 ? 85.156 -3.824 -44.772 1.00 43.81 494 PRO A CA 1
ATOM 3785 C C . PRO A 1 494 ? 84.433 -2.512 -45.139 1.00 43.81 494 PRO A C 1
ATOM 3787 O O . PRO A 1 494 ? 85.038 -1.546 -45.597 1.00 43.81 494 PRO A O 1
ATOM 3790 N N . GLY A 1 495 ? 83.131 -2.472 -44.836 1.00 33.41 495 GLY A N 1
ATOM 3791 C CA . GLY A 1 495 ? 82.240 -1.304 -44.869 1.00 33.41 495 GLY A CA 1
ATOM 3792 C C . GLY A 1 495 ? 81.117 -1.477 -43.827 1.00 33.41 495 GLY A C 1
ATOM 3793 O O . GLY A 1 495 ? 80.883 -2.603 -43.392 1.00 33.41 495 GLY A O 1
ATOM 3794 N N . PRO A 1 496 ? 80.479 -0.391 -43.360 1.00 36.59 496 PRO A N 1
ATOM 3795 C CA . PRO A 1 496 ? 79.888 -0.284 -42.025 1.00 36.59 496 PRO A CA 1
ATOM 3796 C C . PRO A 1 496 ? 78.736 -1.263 -41.761 1.00 36.59 496 PRO A C 1
ATOM 3798 O O . PRO A 1 496 ? 77.811 -1.419 -42.556 1.00 36.59 496 PRO A O 1
ATOM 3801 N N . THR A 1 497 ? 78.814 -1.894 -40.593 1.00 33.44 497 THR A N 1
ATOM 3802 C CA . THR A 1 497 ? 77.894 -2.889 -40.050 1.00 33.44 497 THR A CA 1
ATOM 3803 C C . THR A 1 497 ? 76.533 -2.265 -39.732 1.00 33.44 497 THR A C 1
ATOM 3805 O O . THR A 1 497 ? 76.363 -1.636 -38.694 1.00 33.44 497 THR A O 1
ATOM 3808 N N . ASN A 1 498 ? 75.546 -2.481 -40.601 1.00 40.88 498 ASN A N 1
ATOM 3809 C CA . ASN A 1 498 ? 74.128 -2.400 -40.249 1.00 40.88 498 ASN A CA 1
ATOM 3810 C C . ASN A 1 498 ? 73.580 -3.827 -40.191 1.00 40.88 498 ASN A C 1
ATOM 3812 O O . ASN A 1 498 ? 72.962 -4.313 -41.137 1.00 40.88 498 ASN A O 1
ATOM 3816 N N . THR A 1 499 ? 73.846 -4.528 -39.092 1.00 33.38 499 THR A N 1
ATOM 3817 C CA . THR A 1 499 ? 73.075 -5.722 -38.745 1.00 33.38 499 THR A CA 1
ATOM 3818 C C . THR A 1 499 ? 71.747 -5.258 -38.149 1.00 33.38 499 THR A C 1
ATOM 3820 O O . THR A 1 499 ? 71.776 -4.543 -37.145 1.00 33.38 499 THR A O 1
ATOM 3823 N N . PRO A 1 500 ? 70.584 -5.650 -38.699 1.00 37.41 500 PRO A N 1
ATOM 3824 C CA . PRO A 1 500 ? 69.356 -5.600 -37.928 1.00 37.41 500 PRO A CA 1
ATOM 3825 C C . PRO A 1 500 ? 69.546 -6.559 -36.753 1.00 37.41 500 PRO A C 1
ATOM 3827 O O . PRO A 1 500 ? 69.683 -7.769 -36.935 1.00 37.41 500 PRO A O 1
ATOM 3830 N N . THR A 1 501 ? 69.621 -6.013 -35.542 1.00 34.12 501 THR A N 1
ATOM 3831 C CA . THR A 1 501 ? 69.407 -6.791 -34.323 1.00 34.12 501 THR A CA 1
ATOM 3832 C C . THR A 1 501 ? 68.114 -7.580 -34.533 1.00 34.12 501 THR A C 1
ATOM 3834 O O . THR A 1 501 ? 67.126 -6.954 -34.931 1.00 34.12 501 THR A O 1
ATOM 3837 N N . PRO A 1 502 ? 68.076 -8.911 -34.328 1.00 37.50 502 PRO A N 1
ATOM 3838 C CA . PRO A 1 502 ? 66.803 -9.610 -34.302 1.00 37.50 502 PRO A CA 1
ATOM 3839 C C . PRO A 1 502 ? 65.961 -8.896 -33.253 1.00 37.50 502 PRO A C 1
ATOM 3841 O O . PRO A 1 502 ? 66.330 -8.860 -32.078 1.00 37.50 502 PRO A O 1
ATOM 3844 N N . THR A 1 503 ? 64.891 -8.234 -33.693 1.00 38.19 503 THR A N 1
ATOM 3845 C CA . THR A 1 503 ? 63.904 -7.689 -32.774 1.00 38.19 503 THR A CA 1
ATOM 3846 C C . THR A 1 503 ? 63.505 -8.877 -31.905 1.00 38.19 503 THR A C 1
ATOM 3848 O O . THR A 1 503 ? 63.092 -9.897 -32.472 1.00 38.19 503 THR A O 1
ATOM 3851 N N . PRO A 1 504 ? 63.699 -8.830 -30.572 1.00 39.91 504 PRO A N 1
ATOM 3852 C CA . PRO A 1 504 ? 63.106 -9.850 -29.723 1.00 39.91 504 PRO A CA 1
ATOM 3853 C C . PRO A 1 504 ? 61.630 -9.917 -30.120 1.00 39.91 504 PRO A C 1
ATOM 3855 O O . PRO A 1 504 ? 61.069 -8.863 -30.450 1.00 39.91 504 PRO A O 1
ATOM 3858 N N . PRO A 1 505 ? 61.008 -11.109 -30.184 1.00 34.06 505 PRO A N 1
ATOM 3859 C CA . PRO A 1 505 ? 59.581 -11.165 -30.446 1.00 34.06 505 PRO A CA 1
ATOM 3860 C C . PRO A 1 505 ? 58.941 -10.156 -29.502 1.00 34.06 505 PRO A C 1
ATOM 3862 O O . PRO A 1 505 ? 59.221 -10.178 -28.301 1.00 34.06 505 PRO A O 1
ATOM 3865 N N . VAL A 1 506 ? 58.186 -9.207 -30.060 1.00 35.88 506 VAL A N 1
ATOM 3866 C CA . VAL A 1 506 ? 57.321 -8.358 -29.255 1.00 35.88 506 VAL A CA 1
ATOM 3867 C C . VAL A 1 506 ? 56.333 -9.337 -28.650 1.00 35.88 506 VAL A C 1
ATOM 3869 O O . VAL A 1 506 ? 55.318 -9.687 -29.248 1.00 35.88 506 VAL A O 1
ATOM 3872 N N . VAL A 1 507 ? 56.692 -9.860 -27.483 1.00 32.12 507 VAL A N 1
ATOM 3873 C CA . VAL A 1 507 ? 55.740 -10.388 -26.538 1.00 32.12 507 VAL A CA 1
ATOM 3874 C C . VAL A 1 507 ? 54.956 -9.143 -26.168 1.00 32.12 507 VAL A C 1
ATOM 3876 O O . VAL A 1 507 ? 55.374 -8.359 -25.321 1.00 32.12 507 VAL A O 1
ATOM 3879 N N . LEU A 1 508 ? 53.862 -8.902 -26.895 1.00 32.03 508 LEU A N 1
ATOM 3880 C CA . LEU A 1 508 ? 52.726 -8.204 -26.327 1.00 32.03 508 LEU A CA 1
ATOM 3881 C C . LEU A 1 508 ? 52.419 -9.017 -25.077 1.00 32.03 508 LEU A C 1
ATOM 3883 O O . LEU A 1 508 ? 51.803 -10.080 -25.167 1.00 32.03 508 LEU A O 1
ATOM 3887 N N . ALA A 1 509 ? 52.982 -8.596 -23.943 1.00 32.78 509 ALA A N 1
ATOM 3888 C CA . ALA A 1 509 ? 52.549 -9.073 -22.653 1.00 32.78 509 ALA A CA 1
ATOM 3889 C C . ALA A 1 509 ? 51.051 -8.812 -22.680 1.00 32.78 509 ALA A C 1
ATOM 3891 O O . ALA A 1 509 ? 50.628 -7.654 -22.730 1.00 32.78 509 ALA A O 1
ATOM 3892 N N . ARG A 1 510 ? 50.255 -9.880 -22.808 1.00 45.31 510 ARG A N 1
ATOM 3893 C CA . ARG A 1 510 ? 48.824 -9.757 -22.572 1.00 45.31 510 ARG A CA 1
ATOM 3894 C C . ARG A 1 510 ? 48.740 -9.081 -21.206 1.00 45.31 510 ARG A C 1
ATOM 3896 O O . ARG A 1 510 ? 49.417 -9.576 -20.298 1.00 45.31 510 ARG A O 1
ATOM 3903 N N . PRO A 1 511 ? 48.068 -7.923 -21.084 1.00 54.09 511 PRO A N 1
ATOM 3904 C CA . PRO A 1 511 ? 47.942 -7.287 -19.787 1.00 54.09 511 PRO A CA 1
ATOM 3905 C C . PRO A 1 511 ? 47.429 -8.355 -18.828 1.00 54.09 511 PRO A C 1
ATOM 3907 O O . PRO A 1 511 ? 46.558 -9.145 -19.205 1.00 54.09 511 PRO A O 1
ATOM 3910 N N . ILE A 1 512 ? 48.045 -8.441 -17.650 1.00 58.62 512 ILE A N 1
ATOM 3911 C CA . ILE A 1 512 ? 47.542 -9.310 -16.591 1.00 58.62 512 ILE A CA 1
ATOM 3912 C C . ILE A 1 512 ? 46.064 -8.925 -16.449 1.00 58.62 512 ILE A C 1
ATOM 3914 O O . ILE A 1 512 ? 45.776 -7.732 -16.310 1.00 58.62 512 ILE A O 1
ATOM 3918 N N . PRO A 1 513 ? 45.120 -9.864 -16.638 1.00 74.75 513 PRO A N 1
ATOM 3919 C CA . PRO A 1 513 ? 43.711 -9.507 -16.624 1.00 74.75 513 PRO A CA 1
ATOM 3920 C C . PRO A 1 513 ? 43.410 -8.867 -15.268 1.00 74.75 513 PRO A C 1
ATOM 3922 O O . PRO A 1 513 ? 43.925 -9.327 -14.255 1.00 74.75 513 PRO A O 1
ATOM 3925 N N . ALA A 1 514 ? 42.688 -7.754 -15.256 1.00 88.31 514 ALA A N 1
ATOM 3926 C CA . ALA A 1 514 ? 42.434 -6.983 -14.043 1.00 88.31 514 ALA A CA 1
ATOM 3927 C C . ALA A 1 514 ? 41.023 -7.270 -13.523 1.00 88.31 514 ALA A C 1
ATOM 3929 O O . ALA A 1 514 ? 40.155 -7.704 -14.280 1.00 88.31 514 ALA A O 1
ATOM 3930 N N . ILE A 1 515 ? 40.783 -7.008 -12.245 1.00 91.81 515 ILE A N 1
ATOM 3931 C CA . ILE A 1 515 ? 39.489 -7.168 -11.590 1.00 91.81 515 ILE A CA 1
ATOM 3932 C C . ILE A 1 515 ? 39.096 -5.812 -11.012 1.00 91.81 515 ILE A C 1
ATOM 3934 O O . ILE A 1 515 ? 39.839 -5.230 -10.223 1.00 91.81 515 ILE A O 1
ATOM 3938 N N . ALA A 1 516 ? 37.935 -5.300 -11.421 1.00 92.88 516 ALA A N 1
ATOM 3939 C CA . ALA A 1 516 ? 37.305 -4.155 -10.772 1.00 92.88 516 ALA A CA 1
ATOM 3940 C C . ALA A 1 516 ? 36.421 -4.649 -9.630 1.00 92.88 516 ALA A C 1
ATOM 3942 O O . ALA A 1 516 ? 35.720 -5.640 -9.797 1.00 92.88 516 ALA A O 1
ATOM 3943 N N . TYR A 1 517 ? 36.416 -3.959 -8.500 1.00 92.62 517 TYR A N 1
ATOM 3944 C CA . TYR A 1 517 ? 35.574 -4.294 -7.355 1.00 92.62 517 TYR A CA 1
ATOM 3945 C C . TYR A 1 517 ? 35.290 -3.041 -6.521 1.00 92.62 517 TYR A C 1
ATOM 3947 O O . TYR A 1 517 ? 35.951 -2.005 -6.670 1.00 92.62 517 TYR A O 1
ATOM 3955 N N . GLN A 1 518 ? 34.288 -3.117 -5.650 1.00 92.25 518 GLN A N 1
ATOM 3956 C CA . GLN A 1 518 ? 33.988 -2.045 -4.708 1.00 92.25 518 GLN A CA 1
ATOM 3957 C C . GLN A 1 518 ? 34.672 -2.310 -3.372 1.00 92.25 518 GLN A C 1
ATOM 3959 O O . GLN A 1 518 ? 34.571 -3.399 -2.823 1.00 92.25 518 GLN A O 1
ATOM 3964 N N . SER A 1 519 ? 35.349 -1.293 -2.853 1.00 90.94 519 SER A N 1
ATOM 3965 C CA . SER A 1 519 ? 36.110 -1.345 -1.610 1.00 90.94 519 SER A CA 1
ATOM 3966 C C . SER A 1 519 ? 35.641 -0.274 -0.641 1.00 90.94 519 SER A C 1
ATOM 3968 O O . SER A 1 519 ? 35.341 0.855 -1.050 1.00 90.94 519 SER A O 1
ATOM 3970 N N . ARG A 1 520 ? 35.610 -0.604 0.647 1.00 89.69 520 ARG A N 1
ATOM 3971 C CA . ARG A 1 520 ? 35.321 0.347 1.722 1.00 89.69 520 ARG A CA 1
ATOM 3972 C C . ARG A 1 520 ? 36.233 0.093 2.913 1.00 89.69 520 ARG A C 1
ATOM 3974 O O . ARG A 1 520 ? 36.207 -0.994 3.487 1.00 89.69 520 ARG A O 1
ATOM 3981 N N . ALA A 1 521 ? 37.002 1.103 3.313 1.00 83.88 521 ALA A N 1
ATOM 3982 C CA . ALA A 1 521 ? 37.862 0.999 4.488 1.00 83.88 521 ALA A CA 1
ATOM 3983 C C . ALA A 1 521 ? 37.063 1.090 5.799 1.00 83.88 521 ALA A C 1
ATOM 3985 O O . ALA A 1 521 ? 35.962 1.653 5.846 1.00 83.88 521 ALA A O 1
ATOM 3986 N N . GLN A 1 522 ? 37.626 0.562 6.892 1.00 77.69 522 GLN A N 1
ATOM 3987 C CA . GLN A 1 522 ? 37.012 0.683 8.216 1.00 77.69 522 GLN A CA 1
ATOM 3988 C C . GLN A 1 522 ? 36.769 2.156 8.597 1.00 77.69 522 GLN A C 1
ATOM 3990 O O . GLN A 1 522 ? 37.683 2.979 8.632 1.00 77.69 522 GLN A O 1
ATOM 3995 N N . GLY A 1 523 ? 35.515 2.489 8.916 1.00 74.69 523 GLY A N 1
ATOM 3996 C CA . GLY A 1 523 ? 35.094 3.842 9.298 1.00 74.69 523 GLY A CA 1
ATOM 3997 C C . GLY A 1 523 ? 34.668 4.748 8.136 1.00 74.69 523 GLY A C 1
ATOM 3998 O O . GLY A 1 523 ? 34.190 5.856 8.389 1.00 74.69 523 GLY A O 1
ATOM 3999 N N . GLU A 1 524 ? 34.782 4.294 6.885 1.00 81.00 524 GLU A N 1
ATOM 4000 C CA . GLU A 1 524 ? 34.231 5.000 5.726 1.00 81.00 524 GLU A CA 1
ATOM 4001 C C . GLU A 1 524 ? 32.746 4.673 5.516 1.00 81.00 524 GLU A C 1
ATOM 4003 O O . GLU A 1 524 ? 32.294 3.545 5.707 1.00 81.00 524 GLU A O 1
ATOM 4008 N N . ASN A 1 525 ? 31.969 5.673 5.089 1.00 77.75 525 ASN A N 1
ATOM 4009 C CA . ASN A 1 525 ? 30.523 5.536 4.871 1.00 77.75 525 ASN A CA 1
ATOM 4010 C C . ASN A 1 525 ? 30.136 5.290 3.403 1.00 77.75 525 ASN A C 1
ATOM 4012 O O . ASN A 1 525 ? 28.953 5.115 3.119 1.00 77.75 525 ASN A O 1
ATOM 4016 N N . ALA A 1 526 ? 31.093 5.309 2.476 1.00 81.56 526 ALA A N 1
ATOM 4017 C CA . ALA A 1 526 ? 30.836 5.216 1.042 1.00 81.56 526 ALA A CA 1
ATOM 4018 C C . ALA A 1 526 ? 31.818 4.254 0.372 1.00 81.56 526 ALA A C 1
ATOM 4020 O O . ALA A 1 526 ? 32.954 4.117 0.822 1.00 81.56 526 ALA A O 1
ATOM 4021 N N . TRP A 1 527 ? 31.371 3.608 -0.703 1.00 86.75 527 TRP A N 1
ATOM 4022 C CA . TRP A 1 527 ? 32.184 2.668 -1.471 1.00 86.75 527 TRP A CA 1
ATOM 4023 C C . TRP A 1 527 ? 33.053 3.398 -2.500 1.00 86.75 527 TRP A C 1
ATOM 4025 O O . TRP A 1 527 ? 32.635 4.384 -3.123 1.00 86.75 527 TRP A O 1
ATOM 4035 N N . SER A 1 528 ? 34.269 2.893 -2.685 1.00 88.50 528 SER A N 1
ATOM 4036 C CA . SER A 1 528 ? 35.220 3.319 -3.710 1.00 88.50 528 SER A CA 1
ATOM 4037 C C . SER A 1 528 ? 35.382 2.217 -4.753 1.00 88.50 528 SER A C 1
ATOM 4039 O O . SER A 1 528 ? 35.383 1.037 -4.418 1.00 88.50 528 SER A O 1
ATOM 4041 N N . LEU A 1 529 ? 35.527 2.588 -6.022 1.00 89.69 529 LEU A N 1
ATOM 4042 C CA . LEU A 1 529 ? 35.787 1.643 -7.105 1.00 89.69 529 LEU A CA 1
ATOM 4043 C C . LEU A 1 529 ? 37.294 1.472 -7.276 1.00 89.69 529 LEU A C 1
ATOM 4045 O O . LEU A 1 529 ? 38.022 2.449 -7.485 1.00 89.69 529 LEU A O 1
ATOM 4049 N N . VAL A 1 530 ? 37.747 0.228 -7.206 1.00 90.50 530 VAL A N 1
ATOM 4050 C CA . VAL A 1 530 ? 39.157 -0.150 -7.249 1.00 90.50 530 VAL A CA 1
ATOM 4051 C C . VAL A 1 530 ? 39.371 -1.168 -8.360 1.00 90.50 530 VAL A C 1
ATOM 4053 O O . VAL A 1 530 ? 38.509 -2.004 -8.611 1.00 90.50 530 VAL A O 1
ATOM 4056 N N . VAL A 1 531 ? 40.520 -1.093 -9.025 1.00 90.81 531 VAL A N 1
ATOM 4057 C CA . VAL A 1 531 ? 40.996 -2.099 -9.975 1.00 90.81 531 VAL A CA 1
ATOM 4058 C C . VAL A 1 531 ? 42.298 -2.697 -9.446 1.00 90.81 531 VAL A C 1
ATOM 4060 O O . VAL A 1 531 ? 43.193 -1.954 -9.040 1.00 90.81 531 VAL A O 1
ATOM 4063 N N . VAL A 1 532 ? 42.390 -4.024 -9.449 1.00 89.44 532 VAL A N 1
ATOM 4064 C CA . VAL A 1 532 ? 43.581 -4.802 -9.071 1.00 89.44 532 VAL A CA 1
ATOM 4065 C C . VAL A 1 532 ? 43.966 -5.740 -10.210 1.00 89.44 532 VAL A C 1
ATOM 4067 O O . VAL A 1 532 ? 43.095 -6.191 -10.957 1.00 89.44 532 VAL A O 1
ATOM 4070 N N . ASP A 1 533 ? 45.248 -6.050 -10.362 1.00 85.56 533 ASP A N 1
ATOM 4071 C CA . ASP A 1 533 ? 45.681 -7.107 -11.274 1.00 85.56 533 ASP A CA 1
ATOM 4072 C C . ASP A 1 533 ? 45.210 -8.483 -10.752 1.00 85.56 533 ASP A C 1
ATOM 4074 O O . ASP A 1 533 ? 45.032 -8.700 -9.554 1.00 85.56 533 ASP A O 1
ATOM 4078 N N . SER A 1 534 ? 44.981 -9.453 -11.641 1.00 77.75 534 SER A N 1
ATOM 4079 C CA . SER A 1 534 ? 44.460 -10.787 -11.268 1.00 77.75 534 SER A CA 1
ATOM 4080 C C . SER A 1 534 ? 45.391 -11.663 -10.438 1.00 77.75 534 SER A C 1
ATOM 4082 O O . SER A 1 534 ? 44.976 -12.727 -9.973 1.00 77.75 534 SER A O 1
ATOM 4084 N N . ASP A 1 535 ? 46.643 -11.256 -10.265 1.00 76.75 535 ASP A N 1
ATOM 4085 C CA . ASP A 1 535 ? 47.575 -11.860 -9.317 1.00 76.75 535 ASP A CA 1
ATOM 4086 C C . ASP A 1 535 ? 47.509 -11.208 -7.922 1.00 76.75 535 ASP A C 1
ATOM 4088 O O . ASP A 1 535 ? 48.272 -11.596 -7.038 1.00 76.75 535 ASP A O 1
ATOM 4092 N N . GLY A 1 536 ? 46.603 -10.244 -7.716 1.00 72.12 536 GLY A N 1
ATOM 4093 C CA . GLY A 1 536 ? 46.511 -9.421 -6.508 1.00 72.12 536 GLY A CA 1
ATOM 4094 C C . GLY A 1 536 ? 47.510 -8.256 -6.487 1.00 72.12 536 GLY A C 1
ATOM 4095 O O . GLY A 1 536 ? 47.573 -7.510 -5.510 1.00 72.12 536 GLY A O 1
ATOM 4096 N N . GLY A 1 537 ? 48.313 -8.084 -7.543 1.00 76.88 537 GLY A N 1
ATOM 4097 C CA . GLY A 1 537 ? 49.258 -6.982 -7.693 1.00 76.88 537 GLY A CA 1
ATOM 4098 C C . GLY A 1 537 ? 48.597 -5.660 -8.103 1.00 76.88 537 GLY A C 1
ATOM 4099 O O . GLY A 1 537 ? 47.444 -5.616 -8.511 1.00 76.88 537 GLY A O 1
ATOM 4100 N N . HIS A 1 538 ? 49.353 -4.559 -7.993 1.00 78.81 538 HIS A N 1
ATOM 4101 C CA . HIS A 1 538 ? 49.027 -3.231 -8.548 1.00 78.81 538 HIS A CA 1
ATOM 4102 C C . HIS A 1 538 ? 47.562 -2.769 -8.374 1.00 78.81 538 HIS A C 1
ATOM 4104 O O . HIS A 1 538 ? 46.722 -2.862 -9.266 1.00 78.81 538 HIS A O 1
ATOM 4110 N N . ARG A 1 539 ? 47.268 -2.168 -7.218 1.00 83.94 539 ARG A N 1
ATOM 4111 C CA . ARG A 1 539 ? 45.945 -1.622 -6.892 1.00 83.94 539 ARG A CA 1
ATOM 4112 C C . ARG A 1 539 ? 45.822 -0.154 -7.307 1.00 83.94 539 ARG A C 1
ATOM 4114 O O . ARG A 1 539 ? 46.614 0.681 -6.870 1.00 83.94 539 ARG A O 1
ATOM 4121 N N . THR A 1 540 ? 44.798 0.177 -8.091 1.00 86.31 540 THR A N 1
ATOM 4122 C CA . THR A 1 540 ? 44.476 1.554 -8.500 1.00 86.31 540 THR A CA 1
ATOM 4123 C C . THR A 1 540 ? 43.050 1.913 -8.095 1.00 86.31 540 THR A C 1
ATOM 4125 O O . THR A 1 540 ? 42.103 1.211 -8.440 1.00 86.31 540 THR A O 1
ATOM 4128 N N . VAL A 1 541 ? 42.875 3.024 -7.376 1.00 85.50 541 VAL A N 1
ATOM 4129 C CA . VAL A 1 541 ? 41.545 3.577 -7.081 1.00 85.50 541 VAL A CA 1
ATOM 4130 C C . VAL A 1 541 ? 41.077 4.375 -8.294 1.00 85.50 541 VAL A C 1
ATOM 4132 O O . VAL A 1 541 ? 41.688 5.384 -8.635 1.00 85.50 541 VAL A O 1
ATOM 4135 N N . VAL A 1 542 ? 39.995 3.930 -8.933 1.00 83.25 542 VAL A N 1
ATOM 4136 C CA . VAL A 1 542 ? 39.405 4.597 -10.105 1.00 83.25 542 VAL A CA 1
ATOM 4137 C C . VAL A 1 542 ? 38.560 5.786 -9.660 1.00 83.25 542 VAL A C 1
ATOM 4139 O O . VAL A 1 542 ? 38.641 6.871 -10.223 1.00 83.25 542 VAL A O 1
ATOM 4142 N N . THR A 1 543 ? 37.735 5.610 -8.627 1.00 81.25 543 THR A N 1
ATOM 4143 C CA . THR A 1 543 ? 36.906 6.693 -8.091 1.00 81.25 543 THR A CA 1
ATOM 4144 C C . THR A 1 543 ? 36.543 6.439 -6.630 1.00 81.25 543 THR A C 1
ATOM 4146 O O . THR A 1 543 ? 36.359 5.292 -6.228 1.00 81.25 543 THR A O 1
ATOM 4149 N N . SER A 1 544 ? 36.460 7.496 -5.818 1.00 76.81 544 SER A N 1
ATOM 4150 C CA . SER A 1 544 ? 36.233 7.407 -4.370 1.00 76.81 544 SER A CA 1
ATOM 4151 C C . SER A 1 544 ? 34.872 7.960 -3.947 1.00 76.81 544 SER A C 1
ATOM 4153 O O . SER A 1 544 ? 34.409 8.964 -4.491 1.00 76.81 544 SER A O 1
ATOM 4155 N N . GLY A 1 545 ? 34.238 7.304 -2.967 1.00 60.78 545 GLY A N 1
ATOM 4156 C CA . GLY A 1 545 ? 33.050 7.797 -2.258 1.00 60.78 545 GLY A CA 1
ATOM 4157 C C . GLY A 1 545 ? 31.809 8.033 -3.127 1.00 60.78 545 GLY A C 1
ATOM 4158 O O . GLY A 1 545 ? 31.179 9.081 -3.007 1.00 60.78 545 GLY A O 1
ATOM 4159 N N . GLN A 1 546 ? 31.484 7.096 -4.024 1.00 63.25 546 GLN A N 1
ATOM 4160 C CA . GLN A 1 546 ? 30.511 7.321 -5.105 1.00 63.25 546 GLN A CA 1
ATOM 4161 C C . GLN A 1 546 ? 29.086 6.831 -4.837 1.00 63.25 546 GLN A C 1
ATOM 4163 O O . GLN A 1 546 ? 28.167 7.260 -5.541 1.00 63.25 546 GLN A O 1
ATOM 4168 N N . SER A 1 547 ? 28.894 5.936 -3.870 1.00 64.00 547 SER A N 1
ATOM 4169 C CA . SER A 1 547 ? 27.572 5.440 -3.492 1.00 64.00 547 SER A CA 1
ATOM 4170 C C . SER A 1 547 ? 27.556 4.928 -2.054 1.00 64.00 547 SER A C 1
ATOM 4172 O O . SER A 1 547 ? 28.539 4.370 -1.553 1.00 64.00 547 SER A O 1
ATOM 4174 N N . GLY A 1 548 ? 26.403 5.061 -1.395 1.00 67.81 548 GLY A N 1
ATOM 4175 C CA . GLY A 1 548 ? 26.094 4.299 -0.178 1.00 67.81 548 GLY A CA 1
ATOM 4176 C C . GLY A 1 548 ? 25.691 2.838 -0.443 1.00 67.81 548 GLY A C 1
ATOM 4177 O O . GLY A 1 548 ? 25.518 2.069 0.501 1.00 67.81 548 GLY A O 1
ATOM 4178 N N . PHE A 1 549 ? 25.528 2.452 -1.712 1.00 71.00 549 PHE A N 1
ATOM 4179 C CA . PHE A 1 549 ? 24.995 1.154 -2.136 1.00 71.00 549 PHE A CA 1
ATOM 4180 C C . PHE A 1 549 ? 26.036 0.320 -2.880 1.00 71.00 549 PHE A C 1
ATOM 4182 O O . PHE A 1 549 ? 26.804 0.857 -3.678 1.00 71.00 549 PHE A O 1
ATOM 4189 N N . LEU A 1 550 ? 26.009 -0.988 -2.624 1.00 81.44 550 LEU A N 1
ATOM 4190 C CA . LEU A 1 550 ? 26.883 -1.976 -3.237 1.00 81.44 550 LEU A CA 1
ATOM 4191 C C . LEU A 1 550 ? 26.303 -2.447 -4.580 1.00 81.44 550 LEU A C 1
ATOM 4193 O O . LEU A 1 550 ? 25.174 -2.935 -4.611 1.00 81.44 550 LEU A O 1
ATOM 4197 N N . ALA A 1 551 ? 27.060 -2.313 -5.668 1.00 83.69 551 ALA A N 1
ATOM 4198 C CA . ALA A 1 551 ? 26.638 -2.707 -7.011 1.00 83.69 551 ALA A CA 1
ATOM 4199 C C . ALA A 1 551 ? 27.835 -3.150 -7.869 1.00 83.69 551 ALA A C 1
ATOM 4201 O O . ALA A 1 551 ? 28.849 -2.445 -7.883 1.00 83.69 551 ALA A O 1
ATOM 4202 N N . PRO A 1 552 ? 27.729 -4.262 -8.624 1.00 85.00 552 PRO A N 1
ATOM 4203 C CA . PRO A 1 552 ? 28.817 -4.707 -9.483 1.00 85.00 552 PRO A CA 1
ATOM 4204 C C . PRO A 1 552 ? 29.093 -3.677 -10.589 1.00 85.00 552 PRO A C 1
ATOM 4206 O O . PRO A 1 552 ? 28.153 -3.217 -11.248 1.00 85.00 552 PRO A O 1
ATOM 4209 N N . PRO A 1 553 ? 30.363 -3.293 -10.805 1.00 91.81 553 PRO A N 1
ATOM 4210 C CA . PRO A 1 553 ? 30.741 -2.470 -11.941 1.00 91.81 553 PRO A CA 1
ATOM 4211 C C . PRO A 1 553 ? 30.738 -3.307 -13.231 1.00 91.81 553 PRO A C 1
ATOM 4213 O O . PRO A 1 553 ? 30.964 -4.515 -13.201 1.00 91.81 553 PRO A O 1
ATOM 4216 N N . ALA A 1 554 ? 30.536 -2.665 -14.382 1.00 93.25 554 ALA A N 1
ATOM 4217 C CA . ALA A 1 554 ? 30.556 -3.334 -15.683 1.00 93.25 554 ALA A CA 1
ATOM 4218 C C . ALA A 1 554 ? 31.633 -2.762 -16.604 1.00 93.25 554 ALA A C 1
ATOM 4220 O O . ALA A 1 554 ? 31.653 -1.563 -16.886 1.00 93.25 554 ALA A O 1
ATOM 4221 N N . TRP A 1 555 ? 32.509 -3.630 -17.106 1.00 93.69 555 TRP A N 1
ATOM 4222 C CA . TRP A 1 555 ? 33.549 -3.263 -18.062 1.00 93.69 555 TRP A CA 1
ATOM 4223 C C . TRP A 1 555 ? 32.995 -3.073 -19.469 1.00 93.69 555 TRP A C 1
ATOM 4225 O O . TRP A 1 555 ? 32.149 -3.828 -19.943 1.00 93.69 555 TRP A O 1
ATOM 4235 N N . SER A 1 556 ? 33.539 -2.076 -20.157 1.00 93.19 556 SER A N 1
ATOM 4236 C CA . SER A 1 556 ? 33.460 -2.002 -21.619 1.00 93.19 556 SER A CA 1
ATOM 4237 C C . SER A 1 556 ? 34.168 -3.201 -22.248 1.00 93.19 556 SER A C 1
ATOM 4239 O O . SER A 1 556 ? 35.176 -3.652 -21.702 1.00 93.19 556 SER A O 1
ATOM 4241 N N . PRO A 1 557 ? 33.716 -3.694 -23.415 1.00 90.56 557 PRO A N 1
ATOM 4242 C CA . PRO A 1 557 ? 34.371 -4.822 -24.084 1.00 90.56 557 PRO A CA 1
ATOM 4243 C C . PRO A 1 557 ? 35.817 -4.560 -24.521 1.00 90.56 557 PRO A C 1
ATOM 4245 O O . PRO A 1 557 ? 36.583 -5.499 -24.689 1.00 90.56 557 PRO A O 1
ATOM 4248 N N . ASP A 1 558 ? 36.206 -3.295 -24.711 1.00 88.56 558 ASP A N 1
ATOM 4249 C CA . ASP A 1 558 ? 37.600 -2.897 -24.959 1.00 88.56 558 ASP A CA 1
ATOM 4250 C C . ASP A 1 558 ? 38.419 -2.737 -23.661 1.00 88.56 558 ASP A C 1
ATOM 4252 O O . ASP A 1 558 ? 39.625 -2.473 -23.696 1.00 88.56 558 ASP A O 1
ATOM 4256 N N . GLY A 1 559 ? 37.767 -2.888 -22.507 1.00 89.38 559 GLY A N 1
ATOM 4257 C CA . GLY A 1 559 ? 38.354 -2.782 -21.186 1.00 89.38 559 GLY A CA 1
ATOM 4258 C C . GLY A 1 559 ? 38.904 -1.394 -20.867 1.00 89.38 559 GLY A C 1
ATOM 4259 O O . GLY A 1 559 ? 39.826 -1.318 -20.055 1.00 89.38 559 GLY A O 1
ATOM 4260 N N . SER A 1 560 ? 38.439 -0.317 -21.514 1.00 88.94 560 SER A N 1
ATOM 4261 C CA . SER A 1 560 ? 38.970 1.042 -21.303 1.00 88.94 560 SER A CA 1
ATOM 4262 C C . SER A 1 560 ? 38.103 1.923 -20.396 1.00 88.94 560 SER A C 1
ATOM 4264 O O . SER A 1 560 ? 38.551 2.983 -19.961 1.00 88.94 560 SER A O 1
ATOM 4266 N N . ARG A 1 561 ? 36.860 1.510 -20.142 1.00 91.62 561 ARG A N 1
ATOM 4267 C CA . ARG A 1 561 ? 35.823 2.233 -19.383 1.00 91.62 561 ARG A CA 1
ATOM 4268 C C . ARG A 1 561 ? 35.009 1.307 -18.487 1.00 91.62 561 ARG A C 1
ATOM 4270 O O . ARG A 1 561 ? 34.884 0.115 -18.785 1.00 91.62 561 ARG A O 1
ATOM 4277 N N . LEU A 1 562 ? 34.393 1.884 -17.459 1.00 92.50 562 LEU A N 1
ATOM 4278 C CA . LEU A 1 562 ? 33.526 1.206 -16.496 1.00 92.50 562 LEU A CA 1
ATOM 4279 C C . LEU A 1 562 ? 32.176 1.919 -16.372 1.00 92.50 562 LEU A C 1
ATOM 4281 O O . LEU A 1 562 ? 32.122 3.146 -16.313 1.00 92.50 562 LEU A O 1
ATOM 4285 N N . VAL A 1 563 ? 31.094 1.148 -16.289 1.00 93.12 563 VAL A N 1
ATOM 4286 C CA . VAL A 1 563 ? 29.784 1.627 -15.832 1.00 93.12 563 VAL A CA 1
ATOM 4287 C C . VAL A 1 563 ? 29.625 1.256 -14.363 1.00 93.12 563 VAL A C 1
ATOM 4289 O O . VAL A 1 563 ? 29.844 0.107 -13.984 1.00 93.12 563 VAL A O 1
ATOM 4292 N N . LEU A 1 564 ? 29.244 2.224 -13.536 1.00 90.81 564 LEU A N 1
ATOM 4293 C CA . LEU A 1 564 ? 29.044 2.067 -12.097 1.00 90.81 564 LEU A CA 1
ATOM 4294 C C . LEU A 1 564 ? 27.724 2.696 -11.657 1.00 90.81 564 LEU A C 1
ATOM 4296 O O . LEU A 1 564 ? 27.195 3.572 -12.336 1.00 90.81 564 LEU A O 1
ATOM 4300 N N . VAL A 1 565 ? 27.217 2.290 -10.496 1.00 90.62 565 VAL A N 1
ATOM 4301 C CA . VAL A 1 565 ? 26.069 2.943 -9.853 1.00 90.62 565 VAL A CA 1
ATOM 4302 C C . VAL A 1 565 ? 26.580 4.045 -8.924 1.00 90.62 565 VAL A C 1
ATOM 4304 O O . VAL A 1 565 ? 27.470 3.799 -8.111 1.00 90.62 565 VAL A O 1
ATOM 4307 N N . SER A 1 566 ? 26.039 5.260 -9.025 1.00 87.56 566 SER A N 1
ATOM 4308 C CA . SER A 1 566 ? 26.401 6.377 -8.141 1.00 87.56 566 SER A CA 1
ATOM 4309 C C . SER A 1 566 ? 25.190 7.229 -7.787 1.00 87.56 566 SER A C 1
ATOM 4311 O O . SER A 1 566 ? 24.344 7.496 -8.634 1.00 87.56 566 SER A O 1
ATOM 4313 N N . ASP A 1 567 ? 25.135 7.682 -6.533 1.00 84.25 567 ASP A N 1
ATOM 4314 C CA . ASP A 1 567 ? 24.074 8.548 -6.004 1.00 84.25 567 ASP A CA 1
ATOM 4315 C C . ASP A 1 567 ? 24.421 10.047 -6.047 1.00 84.25 567 ASP A C 1
ATOM 4317 O O . ASP A 1 567 ? 23.687 10.890 -5.523 1.00 84.25 567 ASP A O 1
ATOM 4321 N N . ARG A 1 568 ? 25.520 10.411 -6.725 1.00 80.19 568 ARG A N 1
ATOM 4322 C CA . ARG A 1 568 ? 26.053 11.784 -6.777 1.00 80.19 568 ARG A CA 1
ATOM 4323 C C . ARG A 1 568 ? 25.100 12.820 -7.393 1.00 80.19 568 ARG A C 1
ATOM 4325 O O . ARG A 1 568 ? 25.300 14.018 -7.207 1.00 80.19 568 ARG A O 1
ATOM 4332 N N . SER A 1 569 ? 24.089 12.382 -8.142 1.00 76.50 569 SER A N 1
ATOM 4333 C CA . SER A 1 569 ? 23.028 13.222 -8.723 1.00 76.50 569 SER A CA 1
ATOM 4334 C C . SER A 1 569 ? 21.827 13.430 -7.785 1.00 76.50 569 SER A C 1
ATOM 4336 O O . SER A 1 569 ? 20.938 14.225 -8.100 1.00 76.50 569 SER A O 1
ATOM 4338 N N . GLY A 1 570 ? 21.789 12.728 -6.646 1.00 77.44 570 GLY A N 1
ATOM 4339 C CA . GLY A 1 570 ? 20.658 12.651 -5.718 1.00 77.44 570 GLY A CA 1
ATOM 4340 C C . GLY A 1 570 ? 19.803 11.384 -5.864 1.00 77.44 570 GLY A C 1
ATOM 4341 O O . GLY A 1 570 ? 19.020 11.093 -4.958 1.00 77.44 570 GLY A O 1
ATOM 4342 N N . PHE A 1 571 ? 19.969 10.622 -6.950 1.00 80.25 571 PHE A N 1
ATOM 4343 C CA . PHE A 1 571 ? 19.328 9.324 -7.202 1.00 80.25 571 PHE A CA 1
ATOM 4344 C C . PHE A 1 571 ? 20.384 8.290 -7.605 1.00 80.25 571 PHE A C 1
ATOM 4346 O O . PHE A 1 571 ? 21.473 8.666 -8.026 1.00 80.25 571 PHE A O 1
ATOM 4353 N N . SER A 1 572 ? 20.095 6.997 -7.423 1.00 85.75 572 SER A N 1
ATOM 4354 C CA . SER A 1 572 ? 21.009 5.919 -7.821 1.00 85.75 572 SER A CA 1
ATOM 4355 C C . SER A 1 572 ? 20.977 5.754 -9.339 1.00 85.75 572 SER A C 1
ATOM 4357 O O . SER A 1 572 ? 20.099 5.060 -9.842 1.00 85.75 572 SER A O 1
ATOM 4359 N N . ASP A 1 573 ? 21.935 6.368 -10.027 1.00 90.81 573 ASP A N 1
ATOM 4360 C CA . ASP A 1 573 ? 22.011 6.396 -11.491 1.00 90.81 573 ASP A CA 1
ATOM 4361 C C . ASP A 1 573 ? 23.217 5.596 -12.004 1.00 90.81 573 ASP A C 1
ATOM 4363 O O . ASP A 1 573 ? 24.162 5.307 -11.258 1.00 90.81 573 ASP A O 1
ATOM 4367 N N . LEU A 1 574 ? 23.226 5.289 -13.304 1.00 92.56 574 LEU A N 1
ATOM 4368 C CA . LEU A 1 574 ? 24.351 4.651 -13.986 1.00 92.56 574 LEU A CA 1
ATOM 4369 C C . LEU A 1 574 ? 25.320 5.696 -14.534 1.00 92.56 574 LEU A C 1
ATOM 4371 O O . LEU A 1 574 ? 24.962 6.544 -15.347 1.00 92.56 574 LEU A O 1
ATOM 4375 N N . TRP A 1 575 ? 26.583 5.591 -14.144 1.00 91.25 575 TRP A N 1
ATOM 4376 C CA . TRP A 1 575 ? 27.649 6.496 -14.549 1.00 91.25 575 TRP A CA 1
ATOM 4377 C C . TRP A 1 575 ? 28.716 5.756 -15.331 1.00 91.25 575 TRP A C 1
ATOM 4379 O O . TRP A 1 575 ? 29.221 4.728 -14.890 1.00 91.25 575 TRP A O 1
ATOM 4389 N N . LEU A 1 576 ? 29.093 6.319 -16.469 1.00 92.12 576 LEU A N 1
ATOM 4390 C CA . LEU A 1 576 ? 30.230 5.887 -17.262 1.00 92.12 576 LEU A CA 1
ATOM 4391 C C . LEU A 1 576 ? 31.479 6.654 -16.825 1.00 92.12 576 LEU A C 1
ATOM 4393 O O . LEU A 1 576 ? 31.426 7.879 -16.730 1.00 92.12 576 LEU A O 1
ATOM 4397 N N . VAL A 1 577 ? 32.586 5.955 -16.584 1.00 91.62 577 VAL A N 1
ATOM 4398 C CA . VAL A 1 577 ? 33.878 6.545 -16.201 1.00 91.62 577 VAL A CA 1
ATOM 4399 C C . VAL A 1 577 ? 35.035 5.897 -16.962 1.00 91.62 577 VAL A C 1
ATOM 4401 O O . VAL A 1 577 ? 34.980 4.711 -17.306 1.00 91.62 577 VAL A O 1
ATOM 4404 N N . ASP A 1 578 ? 36.096 6.665 -17.191 1.00 89.12 578 ASP A N 1
ATOM 4405 C CA . ASP A 1 578 ? 37.380 6.138 -17.658 1.00 89.12 578 ASP A CA 1
ATOM 4406 C C . ASP A 1 578 ? 38.177 5.534 -16.481 1.00 89.12 578 ASP A C 1
ATOM 4408 O O . ASP A 1 578 ? 37.875 5.779 -15.310 1.00 89.12 578 ASP A O 1
ATOM 4412 N N . LEU A 1 579 ? 39.209 4.732 -16.770 1.00 83.38 579 LEU A N 1
ATOM 4413 C CA . LEU A 1 579 ? 40.000 4.038 -15.734 1.00 83.38 579 LEU A CA 1
ATOM 4414 C C . LEU A 1 579 ? 40.824 4.957 -14.831 1.00 83.38 579 LEU A C 1
ATOM 4416 O O . LEU A 1 579 ? 41.197 4.559 -13.731 1.00 83.38 579 LEU A O 1
ATOM 4420 N N . ASP A 1 580 ? 41.106 6.175 -15.276 1.00 80.00 580 ASP A N 1
ATOM 4421 C CA . ASP A 1 580 ? 41.740 7.208 -14.457 1.00 80.00 580 ASP A CA 1
ATOM 4422 C C . ASP A 1 580 ? 40.724 7.995 -13.604 1.00 80.00 580 ASP A C 1
ATOM 4424 O O . ASP A 1 580 ? 41.092 8.963 -12.937 1.00 80.00 580 ASP A O 1
ATOM 4428 N N . GLY A 1 581 ? 39.443 7.603 -13.639 1.00 79.62 581 GLY A N 1
ATOM 4429 C CA . GLY A 1 581 ? 38.342 8.274 -12.952 1.00 79.62 581 GLY A CA 1
ATOM 4430 C C . GLY A 1 581 ? 37.826 9.524 -13.662 1.00 79.62 581 GLY A C 1
ATOM 4431 O O . GLY A 1 581 ? 36.910 10.182 -13.154 1.00 79.62 581 GLY A O 1
ATOM 4432 N N . SER A 1 582 ? 38.399 9.878 -14.814 1.00 83.25 582 SER A N 1
ATOM 4433 C CA . SER A 1 582 ? 37.993 11.040 -15.595 1.00 83.25 582 SER A CA 1
ATOM 4434 C C . SER A 1 582 ? 36.761 10.751 -16.466 1.00 83.25 582 SER A C 1
ATOM 4436 O O . SER A 1 582 ? 36.203 9.651 -16.467 1.00 83.25 582 SER A O 1
ATOM 4438 N N . ASN A 1 583 ? 36.284 11.790 -17.161 1.00 84.31 583 ASN A N 1
ATOM 4439 C CA . ASN A 1 583 ? 35.168 11.726 -18.114 1.00 84.31 583 ASN A CA 1
ATOM 4440 C C . ASN A 1 583 ? 33.879 11.087 -17.568 1.00 84.31 583 ASN A C 1
ATOM 4442 O O . ASN A 1 583 ? 33.120 10.466 -18.309 1.00 84.31 583 ASN A O 1
ATOM 4446 N N . ALA A 1 584 ? 33.601 11.297 -16.277 1.00 86.62 584 ALA A N 1
ATOM 4447 C CA . ALA A 1 584 ? 32.388 10.804 -15.644 1.00 86.62 584 ALA A CA 1
ATOM 4448 C C . ALA A 1 584 ? 31.124 11.386 -16.306 1.00 86.62 584 ALA A C 1
ATOM 4450 O O . ALA A 1 584 ? 30.879 12.594 -16.248 1.00 86.62 584 ALA A O 1
ATOM 4451 N N . PHE A 1 585 ? 30.307 10.515 -16.893 1.00 88.31 585 PHE A N 1
ATOM 4452 C CA . PHE A 1 585 ? 29.086 10.864 -17.612 1.00 88.31 585 PHE A CA 1
ATOM 4453 C C . PHE A 1 585 ? 27.894 10.076 -17.063 1.00 88.31 585 PHE A C 1
ATOM 4455 O O . PHE A 1 585 ? 27.964 8.855 -16.954 1.00 88.31 585 PHE A O 1
ATOM 4462 N N . ASN A 1 586 ? 26.800 10.762 -16.725 1.00 89.88 586 ASN A N 1
ATOM 4463 C CA . ASN A 1 586 ? 25.579 10.103 -16.264 1.00 89.88 586 ASN A CA 1
ATOM 4464 C C . ASN A 1 586 ? 24.772 9.580 -17.463 1.00 89.88 586 ASN A C 1
ATOM 4466 O O . ASN A 1 586 ? 24.338 10.373 -18.302 1.00 89.88 586 ASN A O 1
ATOM 4470 N N . LEU A 1 587 ? 24.578 8.263 -17.529 1.00 90.19 587 LEU A N 1
ATOM 4471 C CA . LEU A 1 587 ? 23.825 7.576 -18.578 1.00 90.19 587 LEU A CA 1
ATOM 4472 C C . LEU A 1 587 ? 22.315 7.587 -18.312 1.00 90.19 587 LEU A C 1
ATOM 4474 O O . LEU A 1 587 ? 21.541 7.567 -19.268 1.00 90.19 587 LEU A O 1
ATOM 4478 N N . THR A 1 588 ? 21.885 7.644 -17.047 1.00 87.50 588 THR A N 1
ATOM 4479 C CA . THR A 1 588 ? 20.468 7.615 -16.670 1.00 87.50 588 THR A CA 1
ATOM 4480 C C . THR A 1 588 ? 20.082 8.889 -15.918 1.00 87.50 588 THR A C 1
ATOM 4482 O O . THR A 1 588 ? 20.435 9.121 -14.772 1.00 87.50 588 THR A O 1
ATOM 4485 N N . LEU A 1 589 ? 19.385 9.793 -16.615 1.00 77.06 589 LEU A N 1
ATOM 4486 C CA . LEU A 1 589 ? 19.062 11.144 -16.121 1.00 77.06 589 LEU A CA 1
ATOM 4487 C C . LEU A 1 589 ? 17.666 11.257 -15.483 1.00 77.06 589 LEU A C 1
ATOM 4489 O O . LEU A 1 589 ? 17.176 12.371 -15.257 1.00 77.06 589 LEU A O 1
ATOM 4493 N N . ASP A 1 590 ? 16.984 10.135 -15.277 1.00 77.44 590 ASP A N 1
ATOM 4494 C CA . ASP A 1 590 ? 15.647 10.106 -14.694 1.00 77.44 590 ASP A CA 1
ATOM 4495 C C . ASP A 1 590 ? 15.689 10.013 -13.154 1.00 77.44 590 ASP A C 1
ATOM 4497 O O . ASP A 1 590 ? 16.749 10.022 -12.550 1.00 77.44 590 ASP A O 1
ATOM 4501 N N . GLU A 1 591 ? 14.532 10.085 -12.489 1.00 77.56 591 GLU A N 1
ATOM 4502 C CA . GLU A 1 591 ? 14.465 10.071 -11.011 1.00 77.56 591 GLU A CA 1
ATOM 4503 C C . GLU A 1 591 ? 14.294 8.649 -10.448 1.00 77.56 591 GLU A C 1
ATOM 4505 O O . GLU A 1 591 ? 14.014 8.491 -9.256 1.00 77.56 591 GLU A O 1
ATOM 4510 N N . ALA A 1 592 ? 14.387 7.615 -11.291 1.00 80.38 592 ALA A N 1
ATOM 4511 C CA . ALA A 1 592 ? 14.316 6.235 -10.842 1.00 80.38 592 ALA A CA 1
ATOM 4512 C C . ALA A 1 592 ? 15.623 5.795 -10.182 1.00 80.38 592 ALA A C 1
ATOM 4514 O O . ALA A 1 592 ? 16.636 6.480 -10.213 1.00 80.38 592 ALA A O 1
ATOM 4515 N N . LYS A 1 593 ? 15.580 4.625 -9.546 1.00 86.00 593 LYS A N 1
ATOM 4516 C CA . LYS A 1 593 ? 16.802 3.930 -9.152 1.00 86.00 593 LYS A CA 1
ATOM 4517 C C . LYS A 1 593 ? 17.155 2.951 -10.257 1.00 86.00 593 LYS A C 1
ATOM 4519 O O . LYS A 1 593 ? 16.299 2.150 -10.640 1.00 86.00 593 LYS A O 1
ATOM 4524 N N . ASP A 1 594 ? 18.397 3.004 -10.703 1.00 90.19 594 ASP A N 1
ATOM 4525 C CA . ASP A 1 594 ? 18.994 2.089 -11.660 1.00 90.19 594 ASP A CA 1
ATOM 4526 C C . ASP A 1 594 ? 20.117 1.286 -10.990 1.00 90.19 594 ASP A C 1
ATOM 4528 O O . ASP A 1 594 ? 20.801 1.759 -10.077 1.00 90.19 594 ASP A O 1
ATOM 4532 N N . HIS A 1 595 ? 20.279 0.033 -11.408 1.00 90.75 595 HIS A N 1
ATOM 4533 C CA . HIS A 1 595 ? 21.200 -0.907 -10.781 1.00 90.75 595 HIS A CA 1
ATOM 4534 C C . HIS A 1 595 ? 21.712 -1.967 -11.765 1.00 90.75 595 HIS A C 1
ATOM 4536 O O . HIS A 1 595 ? 21.179 -2.119 -12.864 1.00 90.75 595 HIS A O 1
ATOM 4542 N N . SER A 1 596 ? 22.726 -2.725 -11.336 1.00 91.38 596 SER A N 1
ATOM 4543 C CA . SER A 1 596 ? 23.269 -3.914 -12.012 1.00 91.38 596 SER A CA 1
ATOM 4544 C C . SER A 1 596 ? 23.488 -3.720 -13.523 1.00 91.38 596 SER A C 1
ATOM 4546 O O . SER A 1 596 ? 22.842 -4.403 -14.322 1.00 91.38 596 SER A O 1
ATOM 4548 N N . PRO A 1 597 ? 24.343 -2.770 -13.943 1.00 95.19 597 PRO A N 1
ATOM 4549 C CA . PRO A 1 597 ? 24.649 -2.595 -15.356 1.00 95.19 597 PRO A CA 1
ATOM 4550 C C . PRO A 1 597 ? 25.404 -3.812 -15.909 1.00 95.19 597 PRO A C 1
ATOM 4552 O O . PRO A 1 597 ? 26.204 -4.427 -15.211 1.00 95.19 597 PRO A O 1
ATOM 4555 N N . ALA A 1 598 ? 25.202 -4.121 -17.188 1.00 95.69 598 ALA A N 1
ATOM 4556 C CA . ALA A 1 598 ? 25.946 -5.137 -17.922 1.00 95.69 598 ALA A CA 1
ATOM 4557 C C . ALA A 1 598 ? 26.118 -4.724 -19.386 1.00 95.69 598 ALA A C 1
ATOM 4559 O O . ALA A 1 598 ? 25.140 -4.464 -20.093 1.00 95.69 598 ALA A O 1
ATOM 4560 N N . TRP A 1 599 ? 27.362 -4.670 -19.854 1.00 95.75 599 TRP A N 1
ATOM 4561 C CA . TRP A 1 599 ? 27.681 -4.269 -21.224 1.00 95.75 599 TRP A CA 1
ATOM 4562 C C . TRP A 1 599 ? 27.526 -5.445 -22.191 1.00 95.75 599 TRP A C 1
ATOM 4564 O O . TRP A 1 599 ? 27.944 -6.562 -21.889 1.00 95.75 599 TRP A O 1
ATOM 4574 N N . SER A 1 600 ? 26.952 -5.197 -23.366 1.00 95.62 600 SER A N 1
ATOM 4575 C CA . SER A 1 600 ? 26.944 -6.179 -24.446 1.00 95.62 600 SER A CA 1
ATOM 4576 C C . SER A 1 600 ? 28.360 -6.378 -25.009 1.00 95.62 600 SER A C 1
ATOM 4578 O O . SER A 1 600 ? 29.113 -5.404 -25.097 1.00 95.62 600 SER A O 1
ATOM 4580 N N . PRO A 1 601 ? 28.725 -7.588 -25.477 1.00 93.81 601 PRO A N 1
ATOM 4581 C CA . PRO A 1 601 ? 30.064 -7.869 -26.014 1.00 93.81 601 PRO A CA 1
ATOM 4582 C C . PRO A 1 601 ? 30.443 -7.029 -27.241 1.00 93.81 601 PRO A C 1
ATOM 4584 O O . PRO A 1 601 ? 31.617 -6.773 -27.488 1.00 93.81 601 PRO A O 1
ATOM 4587 N N . ASP A 1 602 ? 29.451 -6.569 -28.012 1.00 93.12 602 ASP A N 1
ATOM 4588 C CA . ASP A 1 602 ? 29.645 -5.674 -29.162 1.00 93.12 602 ASP A CA 1
ATOM 4589 C C . ASP A 1 602 ? 29.883 -4.200 -28.764 1.00 93.12 602 ASP A C 1
ATOM 4591 O O . ASP A 1 602 ? 30.139 -3.357 -29.626 1.00 93.12 602 ASP A O 1
ATOM 4595 N N . GLY A 1 603 ? 29.767 -3.875 -27.473 1.00 93.81 603 GLY A N 1
ATOM 4596 C CA . GLY A 1 603 ? 29.961 -2.543 -26.899 1.00 93.81 603 GLY A CA 1
ATOM 4597 C C . GLY A 1 603 ? 28.832 -1.558 -27.188 1.00 93.81 603 GLY A C 1
ATOM 4598 O O . GLY A 1 603 ? 28.911 -0.403 -26.769 1.00 93.81 603 GLY A O 1
ATOM 4599 N N . GLN A 1 604 ? 27.781 -1.978 -27.897 1.00 94.31 604 GLN A N 1
ATOM 4600 C CA . GLN A 1 604 ? 26.729 -1.079 -28.367 1.00 94.31 604 GLN A CA 1
ATOM 4601 C C . GLN A 1 604 ? 25.596 -0.871 -27.361 1.00 94.31 604 GLN A C 1
ATOM 4603 O O . GLN A 1 604 ? 24.881 0.128 -27.482 1.00 94.31 604 GLN A O 1
ATOM 4608 N N . TRP A 1 605 ? 25.406 -1.798 -26.420 1.00 95.88 605 TRP A N 1
ATOM 4609 C CA . TRP A 1 605 ? 24.263 -1.830 -25.511 1.00 95.88 605 TRP A CA 1
ATOM 4610 C C . TRP A 1 605 ? 24.686 -2.051 -24.070 1.00 95.88 605 TRP A C 1
ATOM 4612 O O . TRP A 1 605 ? 25.684 -2.702 -23.784 1.00 95.88 605 TRP A O 1
ATOM 4622 N N . ILE A 1 606 ? 23.881 -1.523 -23.161 1.00 97.06 606 ILE A N 1
ATOM 4623 C CA . ILE A 1 606 ? 23.985 -1.753 -21.727 1.00 97.06 606 ILE A CA 1
ATOM 4624 C C . ILE A 1 606 ? 22.621 -2.257 -21.272 1.00 97.06 606 ILE A C 1
ATOM 4626 O O . ILE A 1 606 ? 21.617 -1.577 -21.484 1.00 97.06 606 ILE A O 1
ATOM 4630 N N . ALA A 1 607 ? 22.587 -3.451 -20.687 1.00 97.25 607 ALA A N 1
ATOM 4631 C CA . ALA A 1 607 ? 21.438 -3.958 -19.950 1.00 97.25 607 ALA A CA 1
ATOM 4632 C C . ALA A 1 607 ? 21.546 -3.504 -18.494 1.00 97.25 607 ALA A C 1
ATOM 4634 O O . ALA A 1 607 ? 22.650 -3.403 -17.966 1.00 97.25 607 ALA A O 1
ATOM 4635 N N . PHE A 1 608 ? 20.426 -3.206 -17.851 1.00 96.38 608 PHE A N 1
ATOM 4636 C CA . PHE A 1 608 ? 20.406 -2.752 -16.464 1.00 96.38 608 PHE A CA 1
ATOM 4637 C C . PHE A 1 608 ? 19.029 -2.958 -15.840 1.00 96.38 608 PHE A C 1
ATOM 4639 O O . PHE A 1 608 ? 18.034 -3.087 -16.553 1.00 96.38 608 PHE A O 1
ATOM 4646 N N . ALA A 1 609 ? 18.965 -2.969 -14.513 1.00 94.94 609 ALA A N 1
ATOM 4647 C CA . ALA A 1 609 ? 17.707 -3.011 -13.783 1.00 94.94 609 ALA A CA 1
ATOM 4648 C C . ALA A 1 609 ? 17.249 -1.601 -13.392 1.00 94.94 609 ALA A C 1
ATOM 4650 O O . ALA A 1 609 ? 18.066 -0.783 -12.975 1.00 94.94 609 ALA A O 1
ATOM 4651 N N . SER A 1 610 ? 15.951 -1.315 -13.489 1.00 93.06 610 SER A N 1
ATOM 4652 C CA . SER A 1 610 ? 15.394 0.011 -13.203 1.00 93.06 610 SER A CA 1
ATOM 4653 C C . SER A 1 610 ? 13.991 -0.043 -12.602 1.00 93.06 610 SER A C 1
ATOM 4655 O O . SER A 1 610 ? 13.189 -0.912 -12.947 1.00 93.06 610 SER A O 1
ATOM 4657 N N . LEU A 1 611 ? 13.676 0.941 -11.754 1.00 86.94 611 LEU A N 1
ATOM 4658 C CA . LEU A 1 611 ? 12.333 1.190 -11.202 1.00 86.94 611 LEU A CA 1
ATOM 4659 C C . LEU A 1 611 ? 11.546 2.278 -11.966 1.00 86.94 611 LEU A C 1
ATOM 4661 O O . LEU A 1 611 ? 10.554 2.796 -11.453 1.00 86.94 611 LEU A O 1
ATOM 4665 N N . ARG A 1 612 ? 11.991 2.672 -13.168 1.00 80.88 612 ARG A N 1
ATOM 4666 C CA . ARG A 1 612 ? 11.458 3.847 -13.889 1.00 80.88 612 ARG A CA 1
ATOM 4667 C C . ARG A 1 612 ? 9.960 3.802 -14.201 1.00 80.88 612 ARG A C 1
ATOM 4669 O O . ARG A 1 612 ? 9.270 4.796 -13.985 1.00 80.88 612 ARG A O 1
ATOM 4676 N N . ASP A 1 613 ? 9.460 2.643 -14.623 1.00 74.19 613 ASP A N 1
ATOM 4677 C CA . ASP A 1 613 ? 8.073 2.451 -15.075 1.00 74.19 613 ASP A CA 1
ATOM 4678 C C . ASP A 1 613 ? 7.392 1.257 -14.366 1.00 74.19 613 ASP A C 1
ATOM 4680 O O . ASP A 1 613 ? 6.509 0.601 -14.929 1.00 74.19 613 ASP A O 1
ATOM 4684 N N . ALA A 1 614 ? 7.848 0.891 -13.160 1.00 67.88 614 ALA A N 1
ATOM 4685 C CA . ALA A 1 614 ? 7.396 -0.319 -12.469 1.00 67.88 614 ALA A CA 1
ATOM 4686 C C . ALA A 1 614 ? 7.446 -0.213 -10.935 1.00 67.88 614 ALA A C 1
ATOM 4688 O O . ALA A 1 614 ? 8.209 0.562 -10.365 1.00 67.88 614 ALA A O 1
ATOM 4689 N N . LEU A 1 615 ? 6.607 -1.012 -10.263 1.00 65.12 615 LEU A N 1
ATOM 4690 C CA . LEU A 1 615 ? 6.644 -1.197 -8.804 1.00 65.12 615 LEU A CA 1
ATOM 4691 C C . LEU A 1 615 ? 7.824 -2.069 -8.352 1.00 65.12 615 LEU A C 1
ATOM 4693 O O . LEU A 1 615 ? 8.301 -1.923 -7.228 1.00 65.12 615 LEU A O 1
ATOM 4697 N N . TYR A 1 616 ? 8.266 -2.964 -9.231 1.00 84.31 616 TYR A N 1
ATOM 4698 C CA . TYR A 1 616 ? 9.322 -3.942 -9.016 1.00 84.31 616 TYR A CA 1
ATOM 4699 C C . TYR A 1 616 ? 10.498 -3.649 -9.948 1.00 84.31 616 TYR A C 1
ATOM 4701 O O . TYR A 1 616 ? 10.350 -2.887 -10.904 1.00 84.31 616 TYR A O 1
ATOM 4709 N N . TRP A 1 617 ? 11.672 -4.213 -9.654 1.00 91.25 617 TRP A N 1
ATOM 4710 C CA . TRP A 1 617 ? 12.828 -4.068 -10.538 1.00 91.25 617 TRP A CA 1
ATOM 4711 C C . TRP A 1 617 ? 12.565 -4.755 -11.866 1.00 91.25 617 TRP A C 1
ATOM 4713 O O . TRP A 1 617 ? 12.068 -5.873 -11.891 1.00 91.25 617 TRP A O 1
ATOM 4723 N N . GLU A 1 618 ? 12.893 -4.080 -12.956 1.00 94.50 618 GLU A N 1
ATOM 4724 C CA . GLU A 1 618 ? 12.686 -4.598 -14.302 1.00 94.50 618 GLU A CA 1
ATOM 4725 C C . GLU A 1 618 ? 13.929 -4.356 -15.133 1.00 94.50 618 GLU A C 1
ATOM 4727 O O . GLU A 1 618 ? 14.647 -3.377 -14.916 1.00 94.50 618 GLU A O 1
ATOM 4732 N N . LEU A 1 619 ? 14.165 -5.221 -16.110 1.00 96.56 619 LEU A N 1
ATOM 4733 C CA . LEU A 1 619 ? 15.309 -5.118 -16.993 1.00 96.56 619 LEU A CA 1
ATOM 4734 C C . LEU A 1 619 ? 15.011 -4.189 -18.159 1.00 96.56 619 LEU A C 1
ATOM 4736 O O . LEU A 1 619 ? 13.968 -4.264 -18.812 1.00 96.56 619 LEU A O 1
ATOM 4740 N N . TYR A 1 620 ? 15.980 -3.335 -18.443 1.00 95.75 620 TYR A N 1
ATOM 4741 C CA . TYR A 1 620 ? 16.009 -2.425 -19.570 1.00 95.75 620 TYR A CA 1
ATOM 4742 C C . TYR A 1 620 ? 17.313 -2.611 -20.331 1.00 95.75 620 TYR A C 1
ATOM 4744 O O . TYR A 1 620 ? 18.309 -3.098 -19.798 1.00 95.75 620 TYR A O 1
ATOM 4752 N N . VAL A 1 621 ? 17.307 -2.178 -21.583 1.00 96.19 621 VAL A N 1
ATOM 4753 C CA . VAL A 1 621 ? 18.504 -1.986 -22.394 1.00 96.19 621 VAL A CA 1
ATOM 4754 C C . VAL A 1 621 ? 18.548 -0.565 -22.915 1.00 96.19 621 VAL A C 1
ATOM 4756 O O . VAL A 1 621 ? 17.518 0.023 -23.229 1.00 96.19 621 VAL A O 1
ATOM 4759 N N . MET A 1 622 ? 19.748 -0.022 -23.037 1.00 95.19 622 MET A N 1
ATOM 4760 C CA . MET A 1 622 ? 20.010 1.268 -23.665 1.00 95.19 622 MET A CA 1
ATOM 4761 C C . MET A 1 622 ? 21.260 1.180 -24.527 1.00 95.19 622 MET A C 1
ATOM 4763 O O . MET A 1 622 ? 22.056 0.249 -24.394 1.00 95.19 622 MET A O 1
ATOM 4767 N N . ARG A 1 623 ? 21.453 2.152 -25.411 1.00 94.75 623 ARG A N 1
ATOM 4768 C CA . ARG A 1 623 ? 22.719 2.329 -26.120 1.00 94.75 623 ARG A CA 1
ATOM 4769 C C . ARG A 1 623 ? 23.817 2.739 -25.145 1.00 94.75 623 ARG A C 1
ATOM 4771 O O . ARG A 1 623 ? 23.551 3.354 -24.118 1.00 94.75 623 ARG A O 1
ATOM 4778 N N . ALA A 1 624 ? 25.066 2.451 -25.498 1.00 91.12 624 ALA A N 1
ATOM 4779 C CA . ALA A 1 624 ? 26.227 2.802 -24.676 1.00 91.12 624 ALA A CA 1
ATOM 4780 C C . ALA A 1 624 ? 26.414 4.319 -24.436 1.00 91.12 624 ALA A C 1
ATOM 4782 O O . ALA A 1 624 ? 27.199 4.707 -23.577 1.00 91.12 624 ALA A O 1
ATOM 4783 N N . ASP A 1 625 ? 25.706 5.175 -25.180 1.00 88.62 625 ASP A N 1
ATOM 4784 C CA . ASP A 1 625 ? 25.655 6.629 -24.981 1.00 88.62 625 ASP A CA 1
ATOM 4785 C C . ASP A 1 625 ? 24.481 7.094 -24.089 1.00 88.62 625 ASP A C 1
ATOM 4787 O O . ASP A 1 625 ? 24.295 8.296 -23.902 1.00 88.62 625 ASP A O 1
ATOM 4791 N N . GLY A 1 626 ? 23.687 6.161 -23.548 1.00 90.06 626 GLY A N 1
ATOM 4792 C CA . GLY A 1 626 ? 22.504 6.424 -22.720 1.00 90.06 626 GLY A CA 1
ATOM 4793 C C . GLY A 1 626 ? 21.204 6.630 -23.508 1.00 90.06 626 GLY A C 1
ATOM 4794 O O . GLY A 1 626 ? 20.146 6.845 -22.917 1.00 90.06 626 GLY A O 1
ATOM 4795 N N . SER A 1 627 ? 21.240 6.575 -24.844 1.00 90.06 627 SER A N 1
ATOM 4796 C CA . SER A 1 627 ? 20.051 6.751 -25.687 1.00 90.06 627 SER A CA 1
ATOM 4797 C C . SER A 1 627 ? 19.265 5.449 -25.911 1.00 90.06 627 SER A C 1
ATOM 4799 O O . SER A 1 627 ? 19.715 4.361 -25.563 1.00 90.06 627 SER A O 1
ATOM 4801 N N . ASP A 1 628 ? 18.075 5.553 -26.522 1.00 91.62 628 ASP A N 1
ATOM 4802 C CA . ASP A 1 628 ? 17.263 4.403 -26.973 1.00 91.62 628 ASP A CA 1
ATOM 4803 C C . ASP A 1 628 ? 16.983 3.374 -25.860 1.00 91.62 628 ASP A C 1
ATOM 4805 O O . ASP A 1 628 ? 17.160 2.168 -26.036 1.00 91.62 628 ASP A O 1
ATOM 4809 N N . VAL A 1 629 ? 16.560 3.878 -24.695 1.00 92.31 629 VAL A N 1
ATOM 4810 C CA . VAL A 1 629 ? 16.181 3.048 -23.548 1.00 92.31 629 VAL A CA 1
ATOM 4811 C C . VAL A 1 629 ? 14.901 2.267 -23.853 1.00 92.31 629 VAL A C 1
ATOM 4813 O O . VAL A 1 629 ? 13.890 2.849 -24.257 1.00 92.31 629 VAL A O 1
ATOM 4816 N N . ARG A 1 630 ? 14.925 0.951 -23.630 1.00 90.94 630 ARG A N 1
ATOM 4817 C CA . ARG A 1 630 ? 13.814 0.024 -23.880 1.00 90.94 630 ARG A CA 1
ATOM 4818 C C . ARG A 1 630 ? 13.666 -0.954 -22.728 1.00 90.94 630 ARG A C 1
ATOM 4820 O O . ARG A 1 630 ? 14.655 -1.514 -22.270 1.00 90.94 630 ARG A O 1
ATOM 4827 N N . ARG A 1 631 ? 12.429 -1.185 -22.298 1.00 91.94 631 ARG A N 1
ATOM 4828 C CA . ARG A 1 631 ? 12.087 -2.204 -21.300 1.00 91.94 631 ARG A CA 1
ATOM 4829 C C . ARG A 1 631 ? 12.102 -3.593 -21.941 1.00 91.94 631 ARG A C 1
ATOM 4831 O O . ARG A 1 631 ? 11.573 -3.740 -23.041 1.00 91.94 631 ARG A O 1
ATOM 4838 N N . LEU A 1 632 ? 12.677 -4.577 -21.254 1.00 92.62 632 LEU A N 1
ATOM 4839 C CA . LEU A 1 632 ? 12.718 -5.982 -21.675 1.00 92.62 632 LEU A CA 1
ATOM 4840 C C . LEU A 1 632 ? 11.762 -6.875 -20.882 1.00 92.62 632 LEU A C 1
ATOM 4842 O O . LEU A 1 632 ? 11.226 -7.821 -21.447 1.00 92.62 632 LEU A O 1
ATOM 4846 N N . THR A 1 633 ? 11.527 -6.581 -19.603 1.00 91.25 633 THR A N 1
ATOM 4847 C CA . THR A 1 633 ? 10.665 -7.391 -18.727 1.00 91.25 633 THR A CA 1
ATOM 4848 C C . THR A 1 633 ? 9.524 -6.557 -18.163 1.00 91.25 633 THR A C 1
ATOM 4850 O O . THR A 1 633 ? 9.682 -5.355 -17.959 1.00 91.25 633 THR A O 1
ATOM 4853 N N . TRP A 1 634 ? 8.346 -7.155 -17.968 1.00 83.88 634 TRP A N 1
ATOM 4854 C CA . TRP A 1 634 ? 7.185 -6.468 -17.398 1.00 83.88 634 TRP A CA 1
ATOM 4855 C C . TRP A 1 634 ? 6.297 -7.435 -16.604 1.00 83.88 634 TRP A C 1
ATOM 4857 O O . TRP A 1 634 ? 5.419 -8.097 -17.157 1.00 83.88 634 TRP A O 1
ATOM 4867 N N . TRP A 1 635 ? 6.495 -7.508 -15.291 1.00 76.31 635 TRP A N 1
ATOM 4868 C CA . TRP A 1 635 ? 5.721 -8.389 -14.414 1.00 76.31 635 TRP A CA 1
ATOM 4869 C C . TRP A 1 635 ? 4.930 -7.589 -13.374 1.00 76.31 635 TRP A C 1
ATOM 4871 O O . TRP A 1 635 ? 5.368 -6.544 -12.893 1.00 76.31 635 TRP A O 1
ATOM 4881 N N . GLU A 1 636 ? 3.712 -8.047 -13.058 1.00 70.12 636 GLU A N 1
ATOM 4882 C CA . GLU A 1 636 ? 2.806 -7.315 -12.155 1.00 70.12 636 GLU A CA 1
ATOM 4883 C C . GLU A 1 636 ? 3.230 -7.409 -10.678 1.00 70.12 636 GLU A C 1
ATOM 4885 O O . GLU A 1 636 ? 2.842 -6.545 -9.891 1.00 70.12 636 GLU A O 1
ATOM 4890 N N . ASP A 1 637 ? 4.003 -8.430 -10.303 1.00 78.56 637 ASP A N 1
ATOM 4891 C CA . ASP A 1 637 ? 4.278 -8.815 -8.913 1.00 78.56 637 ASP A CA 1
ATOM 4892 C C . ASP A 1 637 ? 5.697 -9.369 -8.661 1.00 78.56 637 ASP A C 1
ATOM 4894 O O . ASP A 1 637 ? 5.969 -9.891 -7.579 1.00 78.56 637 ASP A O 1
ATOM 4898 N N . ALA A 1 638 ? 6.624 -9.222 -9.615 1.00 83.00 638 ALA A N 1
ATOM 4899 C CA . ALA A 1 638 ? 7.956 -9.823 -9.546 1.00 83.00 638 ALA A CA 1
ATOM 4900 C C . ALA A 1 638 ? 9.075 -8.854 -9.939 1.00 83.00 638 ALA A C 1
ATOM 4902 O O . ALA A 1 638 ? 8.885 -7.978 -10.773 1.00 83.00 638 ALA A O 1
ATOM 4903 N N . SER A 1 639 ? 10.251 -9.026 -9.326 1.00 91.88 639 SER A N 1
ATOM 4904 C CA . SER A 1 639 ? 11.467 -8.275 -9.661 1.00 91.88 639 SER A CA 1
ATOM 4905 C C . SER A 1 639 ? 12.410 -9.104 -10.526 1.00 91.88 639 SER A C 1
ATOM 4907 O O . SER A 1 639 ? 12.617 -10.280 -10.235 1.00 91.88 639 SER A O 1
ATOM 4909 N N . ASP A 1 640 ? 13.027 -8.452 -11.507 1.00 95.56 640 ASP A N 1
ATOM 4910 C CA . ASP A 1 640 ? 14.081 -8.975 -12.368 1.00 95.56 640 ASP A CA 1
ATOM 4911 C C . ASP A 1 640 ? 15.361 -8.132 -12.181 1.00 95.56 640 ASP A C 1
ATOM 4913 O O . ASP A 1 640 ? 15.332 -6.899 -12.242 1.00 95.56 640 ASP A O 1
ATOM 4917 N N . LEU A 1 641 ? 16.488 -8.791 -11.897 1.00 95.31 641 LEU A N 1
ATOM 4918 C CA . LEU A 1 641 ? 17.755 -8.159 -11.505 1.00 95.31 641 LEU A CA 1
ATOM 4919 C C . LEU A 1 641 ? 18.973 -8.864 -12.118 1.00 95.31 641 LEU A C 1
ATOM 4921 O O . LEU A 1 641 ? 18.883 -9.978 -12.630 1.00 95.31 641 LEU A O 1
ATOM 4925 N N . SER A 1 642 ? 20.131 -8.203 -12.009 1.00 95.38 642 SER A N 1
ATOM 4926 C CA . SER A 1 642 ? 21.453 -8.748 -12.357 1.00 95.38 642 SER A CA 1
ATOM 4927 C C . SER A 1 642 ? 21.525 -9.352 -13.770 1.00 95.38 642 SER A C 1
ATOM 4929 O O . SER A 1 642 ? 21.798 -10.544 -13.910 1.00 95.38 642 SER A O 1
ATOM 4931 N N . PRO A 1 643 ? 21.259 -8.554 -14.826 1.00 97.31 643 PRO A N 1
ATOM 4932 C CA . PRO A 1 643 ? 21.401 -9.021 -16.199 1.00 97.31 643 PRO A CA 1
ATOM 4933 C C . PRO A 1 643 ? 22.864 -9.364 -16.523 1.00 97.31 643 PRO A C 1
ATOM 4935 O O . PRO A 1 643 ? 23.784 -8.679 -16.088 1.00 97.31 643 PRO A O 1
ATOM 4938 N N . SER A 1 644 ? 23.077 -10.387 -17.346 1.00 96.62 644 SER A N 1
ATOM 4939 C CA . SER A 1 644 ? 24.384 -10.834 -17.835 1.00 96.62 644 SER A CA 1
ATOM 4940 C C . SER A 1 644 ? 24.271 -11.249 -19.298 1.00 96.62 644 SER A C 1
ATOM 4942 O O . SER A 1 644 ? 23.423 -12.067 -19.652 1.00 96.62 644 SER A O 1
ATOM 4944 N N . TRP A 1 645 ? 25.092 -10.668 -20.170 1.00 97.31 645 TRP A N 1
ATOM 4945 C CA . TRP A 1 645 ? 25.046 -10.946 -21.605 1.00 97.31 645 TRP A CA 1
ATOM 4946 C C . TRP A 1 645 ? 25.746 -12.255 -21.958 1.00 97.31 645 TRP A C 1
ATOM 4948 O O . TRP A 1 645 ? 26.816 -12.557 -21.432 1.00 97.31 645 TRP A O 1
ATOM 4958 N N . SER A 1 646 ? 25.192 -12.987 -22.924 1.00 96.69 646 SER A N 1
ATOM 4959 C CA . SER A 1 646 ? 25.924 -14.070 -23.574 1.00 96.69 646 SER A CA 1
ATOM 4960 C C . SER A 1 646 ? 27.123 -13.521 -24.367 1.00 96.69 646 SER A C 1
ATOM 4962 O O . SER A 1 646 ? 27.029 -12.415 -24.902 1.00 96.69 646 SER A O 1
ATOM 4964 N N . PRO A 1 647 ? 28.235 -14.270 -24.516 1.00 95.25 647 PRO A N 1
ATOM 4965 C CA . PRO A 1 647 ? 29.429 -13.831 -25.250 1.00 95.25 647 PRO A CA 1
ATOM 4966 C C . PRO A 1 647 ? 29.180 -13.486 -26.722 1.00 95.25 647 PRO A C 1
ATOM 4968 O O . PRO A 1 647 ? 29.904 -12.683 -27.304 1.00 95.25 647 PRO A O 1
ATOM 4971 N N . ASP A 1 648 ? 28.151 -14.077 -27.333 1.00 94.81 648 ASP A N 1
ATOM 4972 C CA . ASP A 1 648 ? 27.718 -13.771 -28.700 1.00 94.81 648 ASP A CA 1
ATOM 4973 C C . ASP A 1 648 ? 26.747 -12.571 -28.782 1.00 94.81 648 ASP A C 1
ATOM 4975 O O . ASP A 1 648 ? 26.377 -12.146 -29.877 1.00 94.81 648 ASP A O 1
ATOM 4979 N N . GLY A 1 649 ? 26.323 -12.021 -27.638 1.00 95.44 649 GLY A N 1
ATOM 4980 C CA . GLY A 1 649 ? 25.400 -10.891 -27.521 1.00 95.44 649 GLY A CA 1
ATOM 4981 C C . GLY A 1 649 ? 23.950 -11.192 -27.914 1.00 95.44 649 GLY A C 1
ATOM 4982 O O . GLY A 1 649 ? 23.160 -10.253 -28.062 1.00 95.44 649 GLY A O 1
ATOM 4983 N N . SER A 1 650 ? 23.593 -12.464 -28.120 1.00 94.81 650 SER A N 1
ATOM 4984 C CA . SER A 1 650 ? 22.253 -12.866 -28.563 1.00 94.81 650 SER A CA 1
ATOM 4985 C C . SER A 1 650 ? 21.245 -12.994 -27.418 1.00 94.81 650 SER A C 1
ATOM 4987 O O . SER A 1 650 ? 20.047 -12.795 -27.636 1.00 94.81 650 SER A O 1
ATOM 4989 N N . ARG A 1 651 ? 21.717 -13.276 -26.198 1.00 97.19 651 ARG A N 1
ATOM 4990 C CA . ARG A 1 651 ? 20.896 -13.573 -25.021 1.00 97.19 651 ARG A CA 1
ATOM 4991 C C . ARG A 1 651 ? 21.343 -12.815 -23.778 1.00 97.19 651 ARG A C 1
ATOM 4993 O O . ARG A 1 651 ? 22.468 -12.327 -23.687 1.00 97.19 651 ARG A O 1
ATOM 5000 N N . ILE A 1 652 ? 20.438 -12.756 -22.808 1.00 98.19 652 ILE A N 1
ATOM 5001 C CA . ILE A 1 652 ? 20.645 -12.182 -21.480 1.00 98.19 652 ILE A CA 1
ATOM 5002 C C . ILE A 1 652 ? 20.205 -13.220 -20.443 1.00 98.19 652 ILE A C 1
ATOM 5004 O O . ILE A 1 652 ? 19.063 -13.677 -20.486 1.00 98.19 652 ILE A O 1
ATOM 5008 N N . ALA A 1 653 ? 21.096 -13.592 -19.524 1.00 98.00 653 ALA A N 1
ATOM 5009 C CA . ALA A 1 653 ? 20.744 -14.275 -18.282 1.00 98.00 653 ALA A CA 1
ATOM 5010 C C . ALA A 1 653 ? 20.421 -13.259 -17.185 1.00 98.00 653 ALA A C 1
ATOM 5012 O O . ALA A 1 653 ? 20.995 -12.175 -17.177 1.00 98.00 653 ALA A O 1
ATOM 5013 N N . PHE A 1 654 ? 19.519 -13.589 -16.269 1.00 98.06 654 PHE A N 1
ATOM 5014 C CA . PHE A 1 654 ? 19.129 -12.700 -15.176 1.00 98.06 654 PHE A CA 1
ATOM 5015 C C . PHE A 1 654 ? 18.433 -13.464 -14.046 1.00 98.06 654 PHE A C 1
ATOM 5017 O O . PHE A 1 654 ? 17.971 -14.585 -14.253 1.00 98.06 654 PHE A O 1
ATOM 5024 N N . ALA A 1 655 ? 18.348 -12.856 -12.863 1.00 97.81 655 ALA A N 1
ATOM 5025 C CA . ALA A 1 655 ? 17.608 -13.404 -11.729 1.00 97.81 655 ALA A CA 1
ATOM 5026 C C . ALA A 1 655 ? 16.174 -12.855 -11.719 1.00 97.81 655 ALA A C 1
ATOM 5028 O O . ALA A 1 655 ? 15.983 -11.646 -11.858 1.00 97.81 655 ALA A O 1
ATOM 5029 N N . SER A 1 656 ? 15.177 -13.718 -11.533 1.00 97.19 656 SER A N 1
ATOM 5030 C CA . SER A 1 656 ? 13.758 -13.350 -11.496 1.00 97.19 656 SER A CA 1
ATOM 5031 C C . SER A 1 656 ? 13.061 -13.915 -10.273 1.00 97.19 656 SER A C 1
ATOM 5033 O O . SER A 1 656 ? 13.283 -15.066 -9.916 1.00 97.19 656 SER A O 1
ATOM 5035 N N . LYS A 1 657 ? 12.168 -13.123 -9.676 1.00 93.69 657 LYS A N 1
ATOM 5036 C CA . LYS A 1 657 ? 11.344 -13.518 -8.524 1.00 93.69 657 LYS A CA 1
ATOM 5037 C C . LYS A 1 657 ? 9.949 -14.042 -8.875 1.00 93.69 657 LYS A C 1
ATOM 5039 O O . LYS A 1 657 ? 9.095 -14.165 -7.997 1.00 93.69 657 LYS A O 1
ATOM 5044 N N . ARG A 1 658 ? 9.685 -14.281 -10.162 1.00 90.31 658 ARG A N 1
ATOM 5045 C CA . ARG A 1 658 ? 8.325 -14.487 -10.690 1.00 90.31 658 ARG A CA 1
ATOM 5046 C C . ARG A 1 658 ? 7.631 -15.773 -10.250 1.00 90.31 658 ARG A C 1
ATOM 5048 O O . ARG A 1 658 ? 6.414 -15.850 -10.366 1.00 90.31 658 ARG A O 1
ATOM 5055 N N . ASP A 1 659 ? 8.372 -16.730 -9.701 1.00 87.81 659 ASP A N 1
ATOM 5056 C CA . ASP A 1 659 ? 7.828 -18.009 -9.225 1.00 87.81 659 ASP A CA 1
ATOM 5057 C C . ASP A 1 659 ? 7.795 -18.119 -7.692 1.00 87.81 659 ASP A C 1
ATOM 5059 O O . ASP A 1 659 ? 7.570 -19.194 -7.143 1.00 87.81 659 ASP A O 1
ATOM 5063 N N . GLY A 1 660 ? 7.971 -16.994 -6.986 1.00 86.19 660 GLY A N 1
ATOM 5064 C CA . GLY A 1 660 ? 7.887 -16.906 -5.523 1.00 86.19 660 GLY A CA 1
ATOM 5065 C C . GLY A 1 660 ? 9.238 -16.894 -4.800 1.00 86.19 660 GLY A C 1
ATOM 5066 O O . GLY A 1 660 ? 9.306 -16.418 -3.667 1.00 86.19 660 GLY A O 1
ATOM 5067 N N . ASN A 1 661 ? 10.307 -17.325 -5.465 1.00 93.25 661 ASN A N 1
ATOM 5068 C CA . ASN A 1 661 ? 11.709 -17.237 -5.042 1.00 93.25 661 ASN A CA 1
ATOM 5069 C C . ASN A 1 661 ? 12.580 -16.730 -6.207 1.00 93.25 661 ASN A C 1
ATOM 5071 O O . ASN A 1 661 ? 12.088 -16.600 -7.331 1.00 93.25 661 ASN A O 1
ATOM 5075 N N . TRP A 1 662 ? 13.841 -16.379 -5.939 1.00 97.12 662 TRP A N 1
ATOM 5076 C CA . TRP A 1 662 ? 14.776 -15.992 -6.998 1.00 97.12 662 TRP A CA 1
ATOM 5077 C C . TRP A 1 662 ? 15.233 -17.207 -7.802 1.00 97.12 662 TRP A C 1
ATOM 5079 O O . TRP A 1 662 ? 15.686 -18.193 -7.234 1.00 97.12 662 TRP A O 1
ATOM 5089 N N . GLU A 1 663 ? 15.149 -17.100 -9.122 1.00 97.38 663 GLU A N 1
ATOM 5090 C CA . GLU A 1 663 ? 15.561 -18.135 -10.065 1.00 97.38 663 GLU A CA 1
ATOM 5091 C C . GLU A 1 663 ? 16.314 -17.530 -11.245 1.00 97.38 663 GLU A C 1
ATOM 5093 O O . GLU A 1 663 ? 16.070 -16.384 -11.640 1.00 97.38 663 GLU A O 1
ATOM 5098 N N . ILE A 1 664 ? 17.191 -18.316 -11.866 1.00 97.94 664 ILE A N 1
ATOM 5099 C CA . ILE A 1 664 ? 17.945 -17.909 -13.046 1.00 97.94 664 ILE A CA 1
ATOM 5100 C C . ILE A 1 664 ? 17.124 -18.156 -14.306 1.00 97.94 664 ILE A C 1
ATOM 5102 O O . ILE A 1 664 ? 16.661 -19.260 -14.601 1.00 97.94 664 ILE A O 1
ATOM 5106 N N . TYR A 1 665 ? 17.003 -17.102 -15.096 1.00 97.38 665 TYR A N 1
ATOM 5107 C CA . TYR A 1 665 ? 16.322 -17.079 -16.374 1.00 97.38 665 TYR A CA 1
ATOM 5108 C C . TYR A 1 665 ? 17.267 -16.660 -17.487 1.00 97.38 665 TYR A C 1
ATOM 5110 O O . TYR A 1 665 ? 18.250 -15.960 -17.263 1.00 97.38 665 TYR A O 1
ATOM 5118 N N . THR A 1 666 ? 16.931 -17.055 -18.711 1.00 97.50 666 THR A N 1
ATOM 5119 C CA . THR A 1 666 ? 17.512 -16.503 -19.935 1.00 97.50 666 THR A CA 1
ATOM 5120 C C . THR A 1 666 ? 16.422 -16.001 -20.862 1.00 97.50 666 THR A C 1
ATOM 5122 O O . THR A 1 666 ? 15.314 -16.527 -20.869 1.00 97.50 666 THR A O 1
ATOM 5125 N N . MET A 1 667 ? 16.737 -14.980 -21.644 1.00 96.62 667 MET A N 1
ATOM 5126 C CA . MET A 1 667 ? 15.894 -14.457 -22.714 1.00 96.62 667 MET A CA 1
ATOM 5127 C C . MET A 1 667 ? 16.769 -14.026 -23.886 1.00 96.62 667 MET A C 1
ATOM 5129 O O . MET A 1 667 ? 17.978 -13.828 -23.732 1.00 96.62 667 MET A O 1
ATOM 5133 N N . ASP A 1 668 ? 16.163 -13.847 -25.049 1.00 95.12 668 ASP A N 1
ATOM 5134 C CA . ASP A 1 668 ? 16.816 -13.173 -26.161 1.00 95.12 668 ASP A CA 1
ATOM 5135 C C . ASP A 1 668 ? 16.994 -11.681 -25.849 1.00 95.12 668 ASP A C 1
ATOM 5137 O O . ASP A 1 668 ? 16.310 -11.093 -25.009 1.00 95.12 668 ASP A O 1
ATOM 5141 N N . ARG A 1 669 ? 17.926 -11.042 -26.554 1.00 91.19 669 ARG A N 1
ATOM 5142 C CA . ARG A 1 669 ? 18.257 -9.619 -26.401 1.00 91.19 669 ARG A CA 1
ATOM 5143 C C . ARG A 1 669 ? 17.059 -8.658 -26.511 1.00 91.19 669 ARG A C 1
ATOM 5145 O O . ARG A 1 669 ? 17.130 -7.535 -26.014 1.00 91.19 669 ARG A O 1
ATOM 5152 N N . ASP A 1 670 ? 16.000 -9.048 -27.210 1.00 87.31 670 ASP A N 1
ATOM 5153 C CA . ASP A 1 670 ? 14.779 -8.256 -27.381 1.00 87.31 670 ASP A CA 1
ATOM 5154 C C . ASP A 1 670 ? 13.705 -8.531 -26.311 1.00 87.31 670 ASP A C 1
ATOM 5156 O O . ASP A 1 670 ? 12.631 -7.934 -26.365 1.00 87.31 670 ASP A O 1
ATOM 5160 N N . GLY A 1 671 ? 14.000 -9.395 -25.333 1.00 90.44 671 GLY A N 1
ATOM 5161 C CA . GLY A 1 671 ? 13.078 -9.827 -24.281 1.00 90.44 671 GLY A CA 1
ATOM 5162 C C . GLY A 1 671 ? 12.241 -11.057 -24.651 1.00 90.44 671 GLY A C 1
ATOM 5163 O O . GLY A 1 671 ? 11.448 -11.527 -23.836 1.00 90.44 671 GLY A O 1
ATOM 5164 N N . GLY A 1 672 ? 12.391 -11.593 -25.868 1.00 88.44 672 GLY A N 1
ATOM 5165 C CA . GLY A 1 672 ? 11.709 -12.807 -26.316 1.00 88.44 672 GLY A CA 1
ATOM 5166 C C . GLY A 1 672 ? 12.319 -14.103 -25.765 1.00 88.44 672 GLY A C 1
ATOM 5167 O O . GLY A 1 672 ? 13.331 -14.097 -25.073 1.00 88.44 672 GLY A O 1
ATOM 5168 N N . ASN A 1 673 ? 11.702 -15.242 -26.104 1.00 92.31 673 ASN A N 1
ATOM 5169 C CA . ASN A 1 673 ? 12.224 -16.598 -25.849 1.00 92.31 673 ASN A CA 1
ATOM 5170 C C . ASN A 1 673 ? 12.718 -16.849 -24.415 1.00 92.31 673 ASN A C 1
ATOM 5172 O O . ASN A 1 673 ? 13.772 -17.438 -24.183 1.00 92.31 673 ASN A O 1
ATOM 5176 N N . LEU A 1 674 ? 11.911 -16.408 -23.456 1.00 93.38 674 LEU A N 1
ATOM 5177 C CA . LEU A 1 674 ? 12.167 -16.573 -22.037 1.00 93.38 674 LEU A CA 1
ATOM 5178 C C . LEU A 1 674 ? 12.220 -18.057 -21.629 1.00 93.38 674 LEU A C 1
ATOM 5180 O O . LEU A 1 674 ? 11.296 -18.821 -21.915 1.00 93.38 674 LEU A O 1
ATOM 5184 N N . LEU A 1 675 ? 13.276 -18.446 -20.917 1.00 93.69 675 LEU A N 1
ATOM 5185 C CA . LEU A 1 675 ? 13.534 -19.803 -20.441 1.00 93.69 675 LEU A CA 1
ATOM 5186 C C . LEU A 1 675 ? 14.018 -19.775 -18.987 1.00 93.69 675 LEU A C 1
ATOM 5188 O O . LEU A 1 675 ? 15.004 -19.107 -18.676 1.00 93.69 675 LEU A O 1
ATOM 5192 N N . ARG A 1 676 ? 13.353 -20.536 -18.112 1.00 94.94 676 ARG A N 1
ATOM 5193 C CA . ARG A 1 676 ? 13.803 -20.801 -16.737 1.00 94.94 676 ARG A CA 1
ATOM 5194 C C . ARG A 1 676 ? 14.921 -21.845 -16.756 1.00 94.94 676 ARG A C 1
ATOM 5196 O O . ARG A 1 676 ? 14.748 -22.891 -17.381 1.00 94.94 676 ARG A O 1
ATOM 5203 N N . LEU A 1 677 ? 16.047 -21.566 -16.103 1.00 95.69 677 LEU A N 1
ATOM 5204 C CA . LEU A 1 677 ? 17.199 -22.475 -16.042 1.00 95.69 677 LEU A CA 1
ATOM 5205 C C . LEU A 1 677 ? 17.329 -23.216 -14.714 1.00 95.69 677 LEU A C 1
ATOM 5207 O O . LEU A 1 677 ? 17.860 -24.325 -14.707 1.00 95.69 677 LEU A O 1
ATOM 5211 N N . THR A 1 678 ? 16.847 -22.631 -13.621 1.00 96.12 678 THR A N 1
ATOM 5212 C CA . THR A 1 678 ? 16.881 -23.230 -12.283 1.00 96.12 678 THR A CA 1
ATOM 5213 C C . THR A 1 678 ? 15.469 -23.367 -11.718 1.00 96.12 678 THR A C 1
ATOM 5215 O O . THR A 1 678 ? 14.584 -22.579 -12.047 1.00 96.12 678 THR A O 1
ATOM 5218 N N . ASP A 1 679 ? 15.240 -24.415 -10.926 1.00 94.12 679 ASP A N 1
ATOM 5219 C CA . ASP A 1 679 ? 13.983 -24.639 -10.210 1.00 94.12 679 ASP A CA 1
ATOM 5220 C C . ASP A 1 679 ? 14.271 -25.280 -8.853 1.00 94.12 679 ASP A C 1
ATOM 5222 O O . ASP A 1 679 ? 14.494 -26.490 -8.756 1.00 94.12 679 ASP A O 1
ATOM 5226 N N . HIS A 1 680 ? 14.346 -24.460 -7.810 1.00 92.25 680 HIS A N 1
ATOM 5227 C CA . HIS A 1 680 ? 14.614 -24.918 -6.455 1.00 92.25 680 HIS A CA 1
ATOM 5228 C C . HIS A 1 680 ? 13.953 -23.994 -5.423 1.00 92.25 680 HIS A C 1
ATOM 5230 O O . HIS A 1 680 ? 13.964 -22.794 -5.611 1.00 92.25 680 HIS A O 1
ATOM 5236 N N . PRO A 1 681 ? 13.462 -24.478 -4.265 1.00 90.94 681 PRO A N 1
ATOM 5237 C CA . PRO A 1 681 ? 12.862 -23.612 -3.236 1.00 90.94 681 PRO A CA 1
ATOM 5238 C C . PRO A 1 681 ? 13.773 -22.541 -2.602 1.00 90.94 681 PRO A C 1
ATOM 5240 O O . PRO A 1 681 ? 13.312 -21.798 -1.737 1.00 90.94 681 PRO A O 1
ATOM 5243 N N . ALA A 1 682 ? 15.060 -22.512 -2.948 1.00 92.44 682 ALA A N 1
ATOM 5244 C CA . ALA A 1 682 ? 16.036 -21.568 -2.408 1.00 92.44 682 ALA A CA 1
ATOM 5245 C C . ALA A 1 682 ? 16.283 -20.467 -3.442 1.00 92.44 682 ALA A C 1
ATOM 5247 O O . ALA A 1 682 ? 15.996 -20.656 -4.619 1.00 92.44 682 ALA A O 1
ATOM 5248 N N . ASP A 1 683 ? 16.802 -19.325 -3.007 1.00 96.19 683 ASP A N 1
ATOM 5249 C CA . ASP A 1 683 ? 17.079 -18.222 -3.921 1.00 96.19 683 ASP A CA 1
ATOM 5250 C C . ASP A 1 683 ? 18.363 -18.482 -4.726 1.00 96.19 683 ASP A C 1
ATOM 5252 O O . ASP A 1 683 ? 19.423 -18.722 -4.141 1.00 96.19 683 ASP A O 1
ATOM 5256 N N . ASP A 1 684 ? 18.253 -18.363 -6.051 1.00 97.06 684 ASP A N 1
ATOM 5257 C CA . ASP A 1 684 ? 19.350 -18.381 -7.016 1.00 97.06 684 ASP A CA 1
ATOM 5258 C C . ASP A 1 684 ? 19.486 -16.989 -7.678 1.00 97.06 684 ASP A C 1
ATOM 5260 O O . ASP A 1 684 ? 18.539 -16.464 -8.273 1.00 97.06 684 ASP A O 1
ATOM 5264 N N . THR A 1 685 ? 20.654 -16.346 -7.575 1.00 96.81 685 THR A N 1
ATOM 5265 C CA . THR A 1 685 ? 20.868 -14.948 -8.005 1.00 96.81 685 THR A CA 1
ATOM 5266 C C . THR A 1 685 ? 22.219 -14.716 -8.696 1.00 96.81 685 THR A C 1
ATOM 5268 O O . THR A 1 685 ? 23.029 -15.626 -8.838 1.00 96.81 685 THR A O 1
ATOM 5271 N N . ASN A 1 686 ? 22.464 -13.484 -9.166 1.00 95.75 686 ASN A N 1
ATOM 5272 C CA . ASN A 1 686 ? 23.752 -13.028 -9.717 1.00 95.75 686 ASN A CA 1
ATOM 5273 C C . ASN A 1 686 ? 24.358 -13.946 -10.805 1.00 95.75 686 ASN A C 1
ATOM 5275 O O . ASN A 1 686 ? 25.482 -14.428 -10.648 1.00 95.75 686 ASN A O 1
ATOM 5279 N N . PRO A 1 687 ? 23.641 -14.196 -11.919 1.00 97.62 687 PRO A N 1
ATOM 5280 C CA . PRO A 1 687 ? 24.154 -15.047 -12.983 1.00 97.62 687 PRO A CA 1
ATOM 5281 C C . PRO A 1 687 ? 25.324 -14.399 -13.735 1.00 97.62 687 PRO A C 1
ATOM 5283 O O . PRO A 1 687 ? 25.299 -13.211 -14.055 1.00 97.62 687 PRO A O 1
ATOM 5286 N N . ALA A 1 688 ? 26.306 -15.213 -14.116 1.00 97.00 688 ALA A N 1
ATOM 5287 C CA . ALA A 1 688 ? 27.444 -14.839 -14.943 1.00 97.00 688 ALA A CA 1
ATOM 5288 C C . ALA A 1 688 ? 27.695 -15.886 -16.036 1.00 97.00 688 ALA A C 1
ATOM 5290 O O . ALA A 1 688 ? 27.996 -17.051 -15.756 1.00 97.00 688 ALA A O 1
ATOM 5291 N N . TRP A 1 689 ? 27.584 -15.462 -17.296 1.00 96.88 689 TRP A N 1
ATOM 5292 C CA . TRP A 1 689 ? 27.862 -16.308 -18.458 1.00 96.88 689 TRP A CA 1
ATOM 5293 C C . TRP A 1 689 ? 29.342 -16.687 -18.562 1.00 96.88 689 TRP A C 1
ATOM 5295 O O . TRP A 1 689 ? 30.224 -15.844 -18.392 1.00 96.88 689 TRP A O 1
ATOM 5305 N N . SER A 1 690 ? 29.613 -17.949 -18.903 1.00 96.12 690 SER A N 1
ATOM 5306 C CA . SER A 1 690 ? 30.965 -18.391 -19.239 1.00 96.12 690 SER A CA 1
ATOM 5307 C C . SER A 1 690 ? 31.407 -17.815 -20.595 1.00 96.12 690 SER A C 1
ATOM 5309 O O . SER A 1 690 ? 30.581 -17.699 -21.505 1.00 96.12 690 SER A O 1
ATOM 5311 N N . PRO A 1 691 ? 32.707 -17.520 -20.796 1.00 94.75 691 PRO A N 1
ATOM 5312 C CA . PRO A 1 691 ? 33.208 -16.950 -22.055 1.00 94.75 691 PRO A CA 1
ATOM 5313 C C . PRO A 1 691 ? 33.003 -17.853 -23.277 1.00 94.75 691 PRO A C 1
ATOM 5315 O O . PRO A 1 691 ? 32.901 -17.371 -24.401 1.00 94.75 691 PRO A O 1
ATOM 5318 N N . ASP A 1 692 ? 32.930 -19.170 -23.059 1.00 94.56 692 ASP A N 1
ATOM 5319 C CA . ASP A 1 692 ? 32.657 -20.168 -24.101 1.00 94.56 692 ASP A CA 1
ATOM 5320 C C . ASP A 1 692 ? 31.168 -20.281 -24.479 1.00 94.56 692 ASP A C 1
ATOM 5322 O O . ASP A 1 692 ? 30.819 -20.970 -25.437 1.00 94.56 692 ASP A O 1
ATOM 5326 N N . GLY A 1 693 ? 30.285 -19.616 -23.735 1.00 95.56 693 GLY A N 1
ATOM 5327 C CA . GLY A 1 693 ? 28.856 -19.594 -23.991 1.00 95.56 693 GLY A CA 1
ATOM 5328 C C . GLY A 1 693 ? 28.071 -20.835 -23.556 1.00 95.56 693 GLY A C 1
ATOM 5329 O O . GLY A 1 693 ? 26.894 -20.965 -23.889 1.00 95.56 693 GLY A O 1
ATOM 5330 N N . SER A 1 694 ? 28.703 -21.780 -22.862 1.00 95.19 694 SER A N 1
ATOM 5331 C CA . SER A 1 694 ? 28.110 -23.092 -22.566 1.00 95.19 694 SER A CA 1
ATOM 5332 C C . SER A 1 694 ? 27.506 -23.219 -21.164 1.00 95.19 694 SER A C 1
ATOM 5334 O O . SER A 1 694 ? 26.719 -24.140 -20.909 1.00 95.19 694 SER A O 1
ATOM 5336 N N . ARG A 1 695 ? 27.873 -22.326 -20.238 1.00 96.44 695 ARG A N 1
ATOM 5337 C CA . ARG A 1 695 ? 27.564 -22.429 -18.806 1.00 96.44 695 ARG A CA 1
ATOM 5338 C C . ARG A 1 695 ? 27.228 -21.068 -18.199 1.00 96.44 695 ARG A C 1
ATOM 5340 O O . ARG A 1 695 ? 27.625 -20.025 -18.713 1.00 96.44 695 ARG A O 1
ATOM 5347 N N . ILE A 1 696 ? 26.520 -21.096 -17.075 1.00 97.94 696 ILE A N 1
ATOM 5348 C CA . ILE A 1 696 ? 26.232 -19.929 -16.239 1.00 97.94 696 ILE A CA 1
ATOM 5349 C C . ILE A 1 696 ? 26.636 -20.272 -14.808 1.00 97.94 696 ILE A C 1
ATOM 5351 O O . ILE A 1 696 ? 26.181 -21.281 -14.270 1.00 97.94 696 ILE A O 1
ATOM 5355 N N . ALA A 1 697 ? 27.500 -19.445 -14.220 1.00 97.88 697 ALA A N 1
ATOM 5356 C CA . ALA A 1 697 ? 27.765 -19.459 -12.785 1.00 97.88 697 ALA A CA 1
ATOM 5357 C C . ALA A 1 697 ? 26.739 -18.566 -12.083 1.00 97.88 697 ALA A C 1
ATOM 5359 O O . ALA A 1 697 ? 26.348 -17.548 -12.647 1.00 97.88 697 ALA A O 1
ATOM 5360 N N . PHE A 1 698 ? 26.289 -18.932 -10.892 1.00 97.94 698 PHE A N 1
ATOM 5361 C CA . PHE A 1 698 ? 25.311 -18.161 -10.130 1.00 97.94 698 PHE A CA 1
ATOM 5362 C C . PHE A 1 698 ? 25.465 -18.425 -8.632 1.00 97.94 698 PHE A C 1
ATOM 5364 O O . PHE A 1 698 ? 26.075 -19.412 -8.222 1.00 97.94 698 PHE A O 1
ATOM 5371 N N . GLU A 1 699 ? 24.926 -17.519 -7.831 1.00 96.88 699 GLU A N 1
ATOM 5372 C CA . GLU A 1 699 ? 24.857 -17.616 -6.376 1.00 96.88 699 GLU A CA 1
ATOM 5373 C C . GLU A 1 699 ? 23.604 -18.391 -5.962 1.00 96.88 699 GLU A C 1
ATOM 5375 O O . GLU A 1 699 ? 22.534 -18.138 -6.508 1.00 96.88 699 GLU A O 1
ATOM 5380 N N . SER A 1 700 ? 23.714 -19.294 -4.990 1.00 96.56 700 SER A N 1
ATOM 5381 C CA . SER A 1 700 ? 22.612 -20.149 -4.533 1.00 96.56 700 SER A CA 1
ATOM 5382 C C . SER A 1 700 ? 22.618 -20.304 -3.013 1.00 96.56 700 SER A C 1
ATOM 5384 O O . SER A 1 700 ? 23.659 -20.593 -2.431 1.00 96.56 700 SER A O 1
ATOM 5386 N N . LEU A 1 701 ? 21.444 -20.203 -2.376 1.00 94.06 701 LEU A N 1
ATOM 5387 C CA . LEU A 1 701 ? 21.263 -20.406 -0.924 1.00 94.06 701 LEU A CA 1
ATOM 5388 C C . LEU A 1 701 ? 20.857 -21.844 -0.535 1.00 94.06 701 LEU A C 1
ATOM 5390 O O . LEU A 1 701 ? 20.311 -22.078 0.547 1.00 94.06 701 LEU A O 1
ATOM 5394 N N . ARG A 1 702 ? 21.057 -22.821 -1.424 1.00 89.94 702 ARG A N 1
ATOM 5395 C CA . ARG A 1 702 ? 20.540 -24.195 -1.267 1.00 89.94 702 ARG A CA 1
ATOM 5396 C C . ARG A 1 702 ? 21.109 -24.943 -0.058 1.00 89.94 702 ARG A C 1
ATOM 5398 O O . ARG A 1 702 ? 20.388 -25.744 0.535 1.00 89.94 702 ARG A O 1
ATOM 5405 N N . GLU A 1 703 ? 22.353 -24.668 0.328 1.00 83.88 703 GLU A N 1
ATOM 5406 C CA . GLU A 1 703 ? 23.043 -25.343 1.441 1.00 83.88 703 GLU A CA 1
ATOM 5407 C C . GLU A 1 703 ? 23.119 -24.480 2.718 1.00 83.88 703 GLU A C 1
ATOM 5409 O O . GLU A 1 703 ? 23.838 -24.794 3.666 1.00 83.88 703 GLU A O 1
ATOM 5414 N N . GLY A 1 704 ? 22.320 -23.409 2.787 1.00 81.19 704 GLY A N 1
ATOM 5415 C CA . GLY A 1 704 ? 22.169 -22.543 3.961 1.00 81.19 704 GLY A CA 1
ATOM 5416 C C . GLY A 1 704 ? 23.086 -21.318 3.970 1.00 81.19 704 GLY A C 1
ATOM 5417 O O . GLY A 1 704 ? 22.646 -20.258 4.416 1.00 81.19 704 GLY A O 1
ATOM 5418 N N . TYR A 1 705 ? 24.302 -21.440 3.439 1.00 88.44 705 TYR A N 1
ATOM 5419 C CA . TYR A 1 705 ? 25.158 -20.307 3.075 1.00 88.44 705 TYR A CA 1
ATOM 5420 C C . TYR A 1 705 ? 25.073 -20.042 1.567 1.00 88.44 705 TYR A C 1
ATOM 5422 O O . TYR A 1 705 ? 24.593 -20.894 0.815 1.00 88.44 705 TYR A O 1
ATOM 5430 N N . ALA A 1 706 ? 25.467 -18.842 1.134 1.00 93.25 706 ALA A N 1
ATOM 5431 C CA . ALA A 1 706 ? 25.548 -18.544 -0.292 1.00 93.25 706 ALA A CA 1
ATOM 5432 C C . ALA A 1 706 ? 26.733 -19.288 -0.897 1.00 93.25 706 ALA A C 1
ATOM 5434 O O . ALA A 1 706 ? 27.842 -19.168 -0.397 1.00 93.25 706 ALA A O 1
ATOM 5435 N N . GLU A 1 707 ? 26.491 -20.038 -1.962 1.00 95.12 707 GLU A N 1
ATOM 5436 C CA . GLU A 1 707 ? 27.519 -20.800 -2.661 1.00 95.12 707 GLU A CA 1
ATOM 5437 C C . GLU A 1 707 ? 27.473 -20.533 -4.162 1.00 95.12 707 GLU A C 1
ATOM 5439 O O . GLU A 1 707 ? 26.451 -20.115 -4.719 1.00 95.12 707 GLU A O 1
ATOM 5444 N N . ILE A 1 708 ? 28.586 -20.820 -4.838 1.00 96.94 708 ILE A N 1
ATOM 5445 C CA . ILE A 1 708 ? 28.693 -20.664 -6.286 1.00 96.94 708 ILE A CA 1
ATOM 5446 C C . ILE A 1 708 ? 28.362 -21.991 -6.953 1.00 96.94 708 ILE A C 1
ATOM 5448 O O . ILE A 1 708 ? 29.074 -22.989 -6.816 1.00 96.94 708 ILE A O 1
ATOM 5452 N N . MET A 1 709 ? 27.302 -21.964 -7.749 1.00 96.75 709 MET A N 1
ATOM 5453 C CA . MET A 1 709 ? 26.831 -23.083 -8.550 1.00 96.75 709 MET A CA 1
ATOM 5454 C C . MET A 1 709 ? 27.068 -22.806 -10.033 1.00 96.75 709 MET A C 1
ATOM 5456 O O . MET A 1 709 ? 27.087 -21.658 -10.476 1.00 96.75 709 MET A O 1
ATOM 5460 N N . ILE A 1 710 ? 27.205 -23.865 -10.830 1.00 97.06 710 ILE A N 1
ATOM 5461 C CA . ILE A 1 710 ? 27.278 -23.779 -12.291 1.00 97.06 710 ILE A CA 1
ATOM 5462 C C . ILE A 1 710 ? 26.195 -24.654 -12.915 1.00 97.06 710 ILE A C 1
ATOM 5464 O O . ILE A 1 710 ? 26.090 -25.840 -12.609 1.00 97.06 710 ILE A O 1
ATOM 5468 N N . VAL A 1 711 ? 25.431 -24.087 -13.848 1.00 96.75 711 VAL A N 1
ATOM 5469 C CA . VAL A 1 711 ? 24.438 -24.802 -14.663 1.00 96.75 711 VAL A CA 1
ATOM 5470 C C . VAL A 1 711 ? 24.766 -24.671 -16.151 1.00 96.75 711 VAL A C 1
ATOM 5472 O O . VAL A 1 711 ? 25.389 -23.702 -16.593 1.00 96.75 711 VAL A O 1
ATOM 5475 N N . SER A 1 712 ? 24.364 -25.659 -16.951 1.00 95.06 712 SER A N 1
ATOM 5476 C CA . SER A 1 712 ? 24.445 -25.559 -18.411 1.00 95.06 712 SER A CA 1
ATOM 5477 C C . SER A 1 712 ? 23.411 -24.566 -18.953 1.00 95.06 712 SER A C 1
ATOM 5479 O O . SER A 1 712 ? 22.289 -24.499 -18.457 1.00 95.06 712 SER A O 1
ATOM 5481 N N . VAL A 1 713 ? 23.740 -23.849 -20.033 1.00 92.12 713 VAL A N 1
ATOM 5482 C CA . VAL A 1 713 ? 22.792 -22.939 -20.716 1.00 92.12 713 VAL A CA 1
ATOM 5483 C C . VAL A 1 713 ? 21.575 -23.653 -21.314 1.00 92.12 713 VAL A C 1
ATOM 5485 O O . VAL A 1 713 ? 20.587 -23.005 -21.651 1.00 92.12 713 VAL A O 1
ATOM 5488 N N . THR A 1 714 ? 21.625 -24.980 -21.463 1.00 88.44 714 THR A N 1
ATOM 5489 C CA . THR A 1 714 ? 20.473 -25.797 -21.873 1.00 88.44 714 THR A CA 1
ATOM 5490 C C . THR A 1 714 ? 19.607 -26.256 -20.696 1.00 88.44 714 THR A C 1
ATOM 5492 O O . THR A 1 714 ? 18.653 -27.001 -20.907 1.00 88.44 714 THR A O 1
ATOM 5495 N N . GLY A 1 715 ? 19.940 -25.842 -19.471 1.00 84.94 715 GLY A N 1
ATOM 5496 C CA . GLY A 1 715 ? 19.359 -26.351 -18.232 1.00 84.94 715 GLY A CA 1
ATOM 5497 C C . GLY A 1 715 ? 19.986 -27.675 -17.782 1.00 84.94 715 GLY A C 1
ATOM 5498 O O . GLY A 1 715 ? 20.898 -28.207 -18.422 1.00 84.94 715 GLY A O 1
ATOM 5499 N N . GLY A 1 716 ? 19.489 -28.201 -16.664 1.00 88.81 716 GLY A N 1
ATOM 5500 C CA . GLY A 1 716 ? 19.977 -29.420 -16.015 1.00 88.81 716 GLY A CA 1
ATOM 5501 C C . GLY A 1 716 ? 20.277 -29.195 -14.534 1.00 88.81 716 GLY A C 1
ATOM 5502 O O . GLY A 1 716 ? 20.086 -28.096 -14.024 1.00 88.81 716 GLY A O 1
ATOM 5503 N N . GLU A 1 717 ? 20.753 -30.238 -13.855 1.00 91.19 717 GLU A N 1
ATOM 5504 C CA . GLU A 1 717 ? 21.144 -30.148 -12.443 1.00 91.19 717 GLU A CA 1
ATOM 5505 C C . GLU A 1 717 ? 22.377 -29.244 -12.278 1.00 91.19 717 GLU A C 1
ATOM 5507 O O . GLU A 1 717 ? 23.416 -29.522 -12.894 1.00 91.19 717 GLU A O 1
ATOM 5512 N N . PRO A 1 718 ? 22.294 -28.173 -11.470 1.00 94.81 718 PRO A N 1
ATOM 5513 C CA . PRO A 1 718 ? 23.448 -27.341 -11.160 1.00 94.81 718 PRO A CA 1
ATOM 5514 C C . PRO A 1 718 ? 24.486 -28.079 -10.306 1.00 94.81 718 PRO A C 1
ATOM 5516 O O . PRO A 1 718 ? 24.141 -28.899 -9.457 1.00 94.81 718 PRO A O 1
ATOM 5519 N N . VAL A 1 719 ? 25.763 -27.750 -10.496 1.00 94.69 719 VAL A N 1
ATOM 5520 C CA . VAL A 1 719 ? 26.890 -28.319 -9.741 1.00 94.69 719 VAL A CA 1
ATOM 5521 C C . VAL A 1 719 ? 27.476 -27.265 -8.808 1.00 94.69 719 VAL A C 1
ATOM 5523 O O . VAL A 1 719 ? 27.815 -26.176 -9.269 1.00 94.69 719 VAL A O 1
ATOM 5526 N N . ASN A 1 720 ? 27.630 -27.608 -7.527 1.00 94.50 720 ASN A N 1
ATOM 5527 C CA . ASN A 1 720 ? 28.323 -26.782 -6.538 1.00 94.50 720 ASN A CA 1
ATOM 5528 C C . ASN A 1 720 ? 29.835 -26.808 -6.784 1.00 94.50 720 ASN A C 1
ATOM 5530 O O . ASN A 1 720 ? 30.452 -27.880 -6.769 1.00 94.50 720 ASN A O 1
ATOM 5534 N N . VAL A 1 721 ? 30.427 -25.638 -7.036 1.00 94.62 721 VAL A N 1
ATOM 5535 C CA . VAL A 1 721 ? 31.871 -25.503 -7.260 1.00 94.62 721 VAL A CA 1
ATOM 5536 C C . VAL A 1 721 ? 32.609 -24.868 -6.085 1.00 94.62 721 VAL A C 1
ATOM 5538 O O . VAL A 1 721 ? 33.788 -25.176 -5.931 1.00 94.62 721 VAL A O 1
ATOM 5541 N N . SER A 1 722 ? 31.971 -24.056 -5.232 1.00 92.31 722 SER A N 1
ATOM 5542 C CA . SER A 1 722 ? 32.664 -23.481 -4.066 1.00 92.31 722 SER A CA 1
ATOM 5543 C C . SER A 1 722 ? 32.832 -24.489 -2.922 1.00 92.31 722 SER A C 1
ATOM 5545 O O . SER A 1 722 ? 33.908 -24.533 -2.328 1.00 92.31 722 SER A O 1
ATOM 5547 N N . ASN A 1 723 ? 31.842 -25.363 -2.682 1.00 86.88 723 ASN A N 1
ATOM 5548 C CA . ASN A 1 723 ? 31.846 -26.391 -1.626 1.00 86.88 723 ASN A CA 1
ATOM 5549 C C . ASN A 1 723 ? 32.281 -25.834 -0.256 1.00 86.88 723 ASN A C 1
ATOM 5551 O O . ASN A 1 723 ? 33.222 -26.344 0.370 1.00 86.88 723 ASN A O 1
ATOM 5555 N N . ALA A 1 724 ? 31.615 -24.776 0.202 1.00 82.12 724 ALA A N 1
ATOM 5556 C CA . ALA A 1 724 ? 32.044 -23.981 1.343 1.00 82.12 724 ALA A CA 1
ATOM 5557 C C . ALA A 1 724 ? 30.972 -23.953 2.452 1.00 82.12 724 ALA A C 1
ATOM 5559 O O . ALA A 1 724 ? 30.206 -23.007 2.604 1.00 82.12 724 ALA A O 1
ATOM 5560 N N . PRO A 1 725 ? 30.928 -24.980 3.319 1.00 78.94 725 PRO A N 1
ATOM 5561 C CA . PRO A 1 725 ? 29.816 -25.174 4.255 1.00 78.94 725 PRO A CA 1
ATOM 5562 C C . PRO A 1 725 ? 29.765 -24.184 5.434 1.00 78.94 725 PRO A C 1
ATOM 5564 O O . PRO A 1 725 ? 28.899 -24.317 6.299 1.00 78.94 725 PRO A O 1
ATOM 5567 N N . PHE A 1 726 ? 30.714 -23.247 5.535 1.00 83.25 726 PHE A N 1
ATOM 5568 C CA . PHE A 1 726 ? 30.868 -22.347 6.689 1.00 83.25 726 PHE A CA 1
ATOM 5569 C C . PHE A 1 726 ? 31.173 -20.890 6.312 1.00 83.25 726 PHE A C 1
ATOM 5571 O O . PHE A 1 726 ? 31.480 -20.098 7.204 1.00 83.25 726 PHE A O 1
ATOM 5578 N N . SER A 1 727 ? 31.116 -20.548 5.028 1.00 88.38 727 SER A N 1
ATOM 5579 C CA . SER A 1 727 ? 31.322 -19.197 4.500 1.00 88.38 727 SER A CA 1
ATOM 5580 C C . SER A 1 727 ? 30.302 -18.923 3.407 1.00 88.38 727 SER A C 1
ATOM 5582 O O . SER A 1 727 ? 29.664 -19.848 2.916 1.00 88.38 727 SER A O 1
ATOM 5584 N N . SER A 1 728 ? 30.112 -17.653 3.072 1.00 92.12 728 SER A N 1
ATOM 5585 C CA . SER A 1 728 ? 29.226 -17.241 1.986 1.00 92.12 728 SER A CA 1
ATOM 5586 C C . SER A 1 728 ? 30.053 -16.729 0.811 1.00 92.12 728 SER A C 1
ATOM 5588 O O . SER A 1 728 ? 30.843 -15.801 0.972 1.00 92.12 728 SER A O 1
ATOM 5590 N N . GLU A 1 729 ? 29.866 -17.297 -0.377 1.00 93.12 729 GLU A N 1
ATOM 5591 C CA . GLU A 1 729 ? 30.480 -16.855 -1.626 1.00 93.12 729 GLU A CA 1
ATOM 5592 C C . GLU A 1 729 ? 29.455 -16.191 -2.540 1.00 93.12 729 GLU A C 1
ATOM 5594 O O . GLU A 1 729 ? 28.429 -16.767 -2.901 1.00 93.12 729 GLU A O 1
ATOM 5599 N N . HIS A 1 730 ? 29.771 -14.976 -2.971 1.00 95.06 730 HIS A N 1
ATOM 5600 C CA . HIS A 1 730 ? 28.848 -14.132 -3.715 1.00 95.06 730 HIS A CA 1
ATOM 5601 C C . HIS A 1 730 ? 29.482 -13.547 -4.981 1.00 95.06 730 HIS A C 1
ATOM 5603 O O . HIS A 1 730 ? 30.706 -13.452 -5.119 1.00 95.06 730 HIS A O 1
ATOM 5609 N N . GLY A 1 731 ? 28.621 -13.084 -5.894 1.00 93.69 731 GLY A N 1
ATOM 5610 C CA . GLY A 1 731 ? 29.003 -12.312 -7.082 1.00 93.69 731 GLY A CA 1
ATOM 5611 C C . GLY A 1 731 ? 30.031 -13.000 -7.991 1.00 93.69 731 GLY A C 1
ATOM 5612 O O . GLY A 1 731 ? 31.089 -12.412 -8.230 1.00 93.69 731 GLY A O 1
ATOM 5613 N N . PRO A 1 732 ? 29.762 -14.221 -8.494 1.00 96.38 732 PRO A N 1
ATOM 5614 C CA . PRO A 1 732 ? 30.701 -14.925 -9.357 1.00 96.38 732 PRO A CA 1
ATOM 5615 C C . PRO A 1 732 ? 30.910 -14.185 -10.688 1.00 96.38 732 PRO A C 1
ATOM 5617 O O . PRO A 1 732 ? 29.966 -13.709 -11.313 1.00 96.38 732 PRO A O 1
ATOM 5620 N N . THR A 1 733 ? 32.149 -14.140 -11.173 1.00 95.38 733 THR A N 1
ATOM 5621 C CA . THR A 1 733 ? 32.508 -13.592 -12.490 1.00 95.38 733 THR A CA 1
ATOM 5622 C C . THR A 1 733 ? 33.627 -14.417 -13.130 1.00 95.38 733 THR A C 1
ATOM 5624 O O . THR A 1 733 ? 34.567 -14.840 -12.457 1.00 95.38 733 THR A O 1
ATOM 5627 N N . TRP A 1 734 ? 33.536 -14.681 -14.434 1.00 95.38 734 TRP A N 1
ATOM 5628 C CA . TRP A 1 734 ? 34.492 -15.527 -15.153 1.00 95.38 734 TRP A CA 1
ATOM 5629 C C . TRP A 1 734 ? 35.712 -14.742 -15.633 1.00 95.38 734 TRP A C 1
ATOM 5631 O O . TRP A 1 734 ? 35.572 -13.630 -16.140 1.00 95.38 734 TRP A O 1
ATOM 5641 N N . SER A 1 735 ? 36.897 -15.353 -15.565 1.00 94.12 735 SER A N 1
ATOM 5642 C CA . SER A 1 735 ? 38.065 -14.834 -16.278 1.00 94.12 735 SER A CA 1
ATOM 5643 C C . SER A 1 735 ? 37.825 -14.873 -17.795 1.00 94.12 735 SER A C 1
ATOM 5645 O O . SER A 1 735 ? 37.125 -15.770 -18.266 1.00 94.12 735 SER A O 1
ATOM 5647 N N . PRO A 1 736 ? 38.435 -13.979 -18.596 1.00 91.38 736 PRO A N 1
ATOM 5648 C CA . PRO A 1 736 ? 38.206 -13.929 -20.048 1.00 91.38 736 PRO A CA 1
ATOM 5649 C C . PRO A 1 736 ? 38.522 -15.224 -20.802 1.00 91.38 736 PRO A C 1
ATOM 5651 O O . PRO A 1 736 ? 37.943 -15.513 -21.845 1.00 91.38 736 PRO A O 1
ATOM 5654 N N . ASP A 1 737 ? 39.451 -16.022 -20.273 1.00 90.31 737 ASP A N 1
ATOM 5655 C CA . ASP A 1 737 ? 39.825 -17.325 -20.825 1.00 90.31 737 ASP A CA 1
ATOM 5656 C C . ASP A 1 737 ? 38.954 -18.490 -20.318 1.00 90.31 737 ASP A C 1
ATOM 5658 O O . ASP A 1 737 ? 39.141 -19.627 -20.750 1.00 90.31 737 ASP A O 1
ATOM 5662 N N . GLY A 1 738 ? 38.015 -18.225 -19.405 1.00 92.69 738 GLY A N 1
ATOM 5663 C CA . GLY A 1 738 ? 37.109 -19.207 -18.812 1.00 92.69 738 GLY A CA 1
ATOM 5664 C C . GLY A 1 738 ? 37.781 -20.192 -17.854 1.00 92.69 738 GLY A C 1
ATOM 5665 O O . GLY A 1 738 ? 37.146 -21.164 -17.446 1.00 92.69 738 GLY A O 1
ATOM 5666 N N . SER A 1 739 ? 39.056 -19.981 -17.510 1.00 92.25 739 SER A N 1
ATOM 5667 C CA . SER A 1 739 ? 39.819 -20.895 -16.655 1.00 92.25 739 SER A CA 1
ATOM 5668 C C . SER A 1 739 ? 39.586 -20.677 -15.159 1.00 92.25 739 SER A C 1
ATOM 5670 O O . SER A 1 739 ? 39.829 -21.593 -14.368 1.00 92.25 739 SER A O 1
ATOM 5672 N N . ARG A 1 740 ? 39.110 -19.491 -14.762 1.00 94.44 740 ARG A N 1
ATOM 5673 C CA . ARG A 1 740 ? 38.908 -19.087 -13.368 1.00 94.44 740 ARG A CA 1
ATOM 5674 C C . ARG A 1 740 ? 37.573 -18.383 -13.149 1.00 94.44 740 ARG A C 1
ATOM 5676 O O . ARG A 1 740 ? 36.994 -17.817 -14.074 1.00 94.44 740 ARG A O 1
ATOM 5683 N N . ILE A 1 741 ? 37.135 -18.382 -11.896 1.00 95.75 741 ILE A N 1
ATOM 5684 C CA . ILE A 1 741 ? 35.988 -17.626 -11.391 1.00 95.75 741 ILE A CA 1
ATOM 5685 C C . ILE A 1 741 ? 36.487 -16.764 -10.231 1.00 95.75 741 ILE A C 1
ATOM 5687 O O . ILE A 1 741 ? 37.106 -17.301 -9.314 1.00 95.75 741 ILE A O 1
ATOM 5691 N N . ALA A 1 742 ? 36.246 -15.451 -10.275 1.00 95.50 742 ALA A N 1
ATOM 5692 C CA . ALA A 1 742 ? 36.420 -14.579 -9.114 1.00 95.50 742 ALA A CA 1
ATOM 5693 C C . ALA A 1 742 ? 35.080 -14.349 -8.417 1.00 95.50 742 ALA A C 1
ATOM 5695 O O . ALA A 1 742 ? 34.032 -14.371 -9.059 1.00 95.50 742 ALA A O 1
ATOM 5696 N N . PHE A 1 743 ? 35.137 -14.161 -7.109 1.00 95.88 743 PHE A N 1
ATOM 5697 C CA . PHE A 1 743 ? 33.995 -14.013 -6.216 1.00 95.88 743 PHE A CA 1
ATOM 5698 C C . PHE A 1 743 ? 34.446 -13.305 -4.942 1.00 95.88 743 PHE A C 1
ATOM 5700 O O . PHE A 1 743 ? 35.645 -13.089 -4.759 1.00 95.88 743 PHE A O 1
ATOM 5707 N N . TYR A 1 744 ? 33.516 -12.938 -4.066 1.00 95.00 744 TYR A N 1
ATOM 5708 C CA . TYR A 1 744 ? 33.867 -12.424 -2.744 1.00 95.00 744 TYR A CA 1
ATOM 5709 C C . TYR A 1 744 ? 33.324 -13.321 -1.636 1.00 95.00 744 TYR A C 1
ATOM 5711 O O . TYR A 1 744 ? 32.254 -13.908 -1.791 1.00 95.00 744 TYR A O 1
ATOM 5719 N N . SER A 1 745 ? 34.092 -13.464 -0.556 1.00 94.62 745 SER A N 1
ATOM 5720 C CA . SER A 1 745 ? 33.803 -14.394 0.540 1.00 94.62 745 SER A CA 1
ATOM 5721 C C . SER A 1 745 ? 34.175 -13.807 1.897 1.00 94.62 745 SER A C 1
ATOM 5723 O O . SER A 1 745 ? 35.098 -12.998 1.982 1.00 94.62 745 SER A O 1
ATOM 5725 N N . ASP A 1 746 ? 33.455 -14.229 2.938 1.00 91.50 746 ASP A N 1
ATOM 5726 C CA . ASP A 1 746 ? 33.701 -13.912 4.350 1.00 91.50 746 ASP A CA 1
ATOM 5727 C C . ASP A 1 746 ? 34.502 -15.001 5.086 1.00 91.50 746 ASP A C 1
ATOM 5729 O O . ASP A 1 746 ? 34.590 -14.989 6.318 1.00 91.50 746 ASP A O 1
ATOM 5733 N N . MET A 1 747 ? 35.102 -15.947 4.352 1.00 86.88 747 MET A N 1
ATOM 5734 C CA . MET A 1 747 ? 35.750 -17.136 4.921 1.00 86.88 747 MET A CA 1
ATOM 5735 C C . MET A 1 747 ? 36.871 -16.856 5.934 1.00 86.88 747 MET A C 1
ATOM 5737 O O . MET A 1 747 ? 37.237 -17.748 6.703 1.00 86.88 747 MET A O 1
ATOM 5741 N N . ASP A 1 748 ? 37.425 -15.643 5.961 1.00 83.44 748 ASP A N 1
ATOM 5742 C CA . ASP A 1 748 ? 38.430 -15.223 6.937 1.00 83.44 748 ASP A CA 1
ATOM 5743 C C . ASP A 1 748 ? 37.995 -14.060 7.848 1.00 83.44 748 ASP A C 1
ATOM 5745 O O . ASP A 1 748 ? 38.811 -13.491 8.573 1.00 83.44 748 ASP A O 1
ATOM 5749 N N . GLY A 1 749 ? 36.688 -13.783 7.895 1.00 81.62 749 GLY A N 1
ATOM 5750 C CA . GLY A 1 749 ? 36.042 -12.875 8.848 1.00 81.62 749 GLY A CA 1
ATOM 5751 C C . GLY A 1 749 ? 35.768 -11.465 8.322 1.00 81.62 749 GLY A C 1
ATOM 5752 O O . GLY A 1 749 ? 34.950 -10.760 8.913 1.00 81.62 749 GLY A O 1
ATOM 5753 N N . GLU A 1 750 ? 36.392 -11.076 7.213 1.00 86.81 750 GLU A N 1
ATOM 5754 C CA . GLU A 1 750 ? 36.083 -9.868 6.443 1.00 86.81 750 GLU A CA 1
ATOM 5755 C C . GLU A 1 750 ? 35.718 -10.263 5.009 1.00 86.81 750 GLU A C 1
ATOM 5757 O O . GLU A 1 750 ? 36.033 -11.362 4.559 1.00 86.81 750 GLU A O 1
ATOM 5762 N N . TRP A 1 751 ? 35.026 -9.375 4.296 1.00 91.94 751 TRP A N 1
ATOM 5763 C CA . TRP A 1 751 ? 34.679 -9.617 2.898 1.00 91.94 751 TRP A CA 1
ATOM 5764 C C . TRP A 1 751 ? 35.858 -9.280 1.998 1.00 91.94 751 TRP A C 1
ATOM 5766 O O . TRP A 1 751 ? 36.265 -8.120 1.930 1.00 91.94 751 TRP A O 1
ATOM 5776 N N . ASP A 1 752 ? 36.355 -10.285 1.289 1.00 92.88 752 ASP A N 1
ATOM 5777 C CA . ASP A 1 752 ? 37.492 -10.160 0.385 1.00 92.88 752 ASP A CA 1
ATOM 5778 C C . ASP A 1 752 ? 37.235 -10.838 -0.957 1.00 92.88 752 ASP A C 1
ATOM 5780 O O . ASP A 1 752 ? 36.397 -11.732 -1.068 1.00 92.88 752 ASP A O 1
ATOM 5784 N N . ILE A 1 753 ? 37.988 -10.436 -1.981 1.00 93.56 753 ILE A N 1
ATOM 5785 C CA . ILE A 1 753 ? 37.957 -11.034 -3.312 1.00 93.56 753 ILE A CA 1
ATOM 5786 C C . ILE A 1 753 ? 38.853 -12.272 -3.346 1.00 93.56 753 ILE A C 1
ATOM 5788 O O . ILE A 1 753 ? 40.045 -12.229 -3.028 1.00 93.56 753 ILE A O 1
ATOM 5792 N N . TYR A 1 754 ? 38.281 -13.365 -3.829 1.00 93.31 754 TYR A N 1
ATOM 5793 C CA . TYR A 1 754 ? 38.933 -14.641 -4.070 1.00 93.31 754 TYR A CA 1
ATOM 5794 C C . TYR A 1 754 ? 38.796 -15.022 -5.544 1.00 93.31 754 TYR A C 1
ATOM 5796 O O . TYR A 1 754 ? 37.903 -14.558 -6.254 1.00 93.31 754 TYR A O 1
ATOM 5804 N N . ALA A 1 755 ? 39.685 -15.889 -6.017 1.00 93.75 755 ALA A N 1
ATOM 5805 C CA . ALA A 1 755 ? 39.561 -16.542 -7.308 1.00 93.75 755 ALA A CA 1
ATOM 5806 C C . ALA A 1 755 ? 39.839 -18.039 -7.187 1.00 93.75 755 ALA A C 1
ATOM 5808 O O . ALA A 1 755 ? 40.751 -18.455 -6.480 1.00 93.75 755 ALA A O 1
ATOM 5809 N N . MET A 1 756 ? 39.082 -18.845 -7.920 1.00 94.06 756 MET A N 1
ATOM 5810 C CA . MET A 1 756 ? 39.252 -20.294 -8.015 1.00 94.06 756 MET A CA 1
ATOM 5811 C C . MET A 1 756 ? 39.329 -20.727 -9.475 1.00 94.06 756 MET A C 1
ATOM 5813 O O . MET A 1 756 ? 38.942 -19.980 -10.376 1.00 94.06 756 MET A O 1
ATOM 5817 N N . ALA A 1 757 ? 39.833 -21.928 -9.732 1.00 93.50 757 ALA A N 1
ATOM 5818 C CA . ALA A 1 757 ? 39.700 -22.559 -11.037 1.00 93.50 757 ALA A CA 1
ATOM 5819 C C . ALA A 1 757 ? 38.220 -22.847 -11.341 1.00 93.50 757 ALA A C 1
ATOM 5821 O O . ALA A 1 757 ? 37.406 -23.031 -10.440 1.00 93.50 757 ALA A O 1
ATOM 5822 N N . ALA A 1 758 ? 37.861 -22.912 -12.622 1.00 91.31 758 ALA A N 1
ATOM 5823 C CA . ALA A 1 758 ? 36.481 -23.136 -13.063 1.00 91.31 758 ALA A CA 1
ATOM 5824 C C . ALA A 1 758 ? 35.857 -24.474 -12.605 1.00 91.31 758 ALA A C 1
ATOM 5826 O O . ALA A 1 758 ? 34.651 -24.663 -12.749 1.00 91.31 758 ALA A O 1
ATOM 5827 N N . ASP A 1 759 ? 36.669 -25.411 -12.110 1.00 89.38 759 ASP A N 1
ATOM 5828 C CA . ASP A 1 759 ? 36.239 -26.681 -11.516 1.00 89.38 759 ASP A CA 1
ATOM 5829 C C . ASP A 1 759 ? 36.064 -26.615 -9.986 1.00 89.38 759 ASP A C 1
ATOM 5831 O O . ASP A 1 759 ? 35.787 -27.639 -9.366 1.00 89.38 759 ASP A O 1
ATOM 5835 N N . GLY A 1 760 ? 36.234 -25.434 -9.383 1.00 90.81 760 GLY A N 1
ATOM 5836 C CA . GLY A 1 760 ? 36.161 -25.215 -7.936 1.00 90.81 760 GLY A CA 1
ATOM 5837 C C . GLY A 1 760 ? 37.488 -25.408 -7.196 1.00 90.81 760 GLY A C 1
ATOM 5838 O O . GLY A 1 760 ? 37.596 -25.117 -6.007 1.00 90.81 760 GLY A O 1
ATOM 5839 N N . SER A 1 761 ? 38.535 -25.889 -7.872 1.00 90.94 761 SER A N 1
ATOM 5840 C CA . SER A 1 761 ? 39.838 -26.108 -7.241 1.00 90.94 761 SER A CA 1
ATOM 5841 C C . SER A 1 761 ? 40.651 -24.815 -7.110 1.00 90.94 761 SER A C 1
ATOM 5843 O O . SER A 1 761 ? 40.348 -23.784 -7.704 1.00 90.94 761 SER A O 1
ATOM 5845 N N . SER A 1 762 ? 41.770 -24.884 -6.383 1.00 90.00 762 SER A N 1
ATOM 5846 C CA . SER A 1 762 ? 42.801 -23.833 -6.395 1.00 90.00 762 SER A CA 1
ATOM 5847 C C . SER A 1 762 ? 42.297 -22.444 -5.975 1.00 90.00 762 SER A C 1
ATOM 5849 O O . SER A 1 762 ? 42.631 -21.451 -6.618 1.00 90.00 762 SER A O 1
ATOM 5851 N N . VAL A 1 763 ? 41.496 -22.377 -4.908 1.00 91.75 763 VAL A N 1
ATOM 5852 C CA . VAL A 1 763 ? 41.027 -21.112 -4.325 1.00 91.75 763 VAL A CA 1
ATOM 5853 C C . VAL A 1 763 ? 42.222 -20.294 -3.819 1.00 91.75 763 VAL A C 1
ATOM 5855 O O . VAL A 1 763 ? 43.045 -20.789 -3.046 1.00 91.75 763 VAL A O 1
ATOM 5858 N N . VAL A 1 764 ? 42.322 -19.041 -4.258 1.00 91.19 764 VAL A N 1
ATOM 5859 C CA . VAL A 1 764 ? 43.365 -18.079 -3.887 1.00 91.19 764 VAL A CA 1
ATOM 5860 C C . VAL A 1 764 ? 42.712 -16.753 -3.510 1.00 91.19 764 VAL A C 1
ATOM 5862 O O . VAL A 1 764 ? 41.859 -16.246 -4.234 1.00 91.19 764 VAL A O 1
ATOM 5865 N N . LYS A 1 765 ? 43.143 -16.181 -2.386 1.00 90.44 765 LYS A N 1
ATOM 5866 C CA . LYS A 1 765 ? 42.758 -14.843 -1.933 1.00 90.44 765 LYS A CA 1
ATOM 5867 C C . LYS A 1 765 ? 43.518 -13.769 -2.723 1.00 90.44 765 LYS A C 1
ATOM 5869 O O . LYS A 1 765 ? 44.733 -13.895 -2.878 1.00 90.44 765 LYS A O 1
ATOM 5874 N N . LEU A 1 766 ? 42.822 -12.746 -3.223 1.00 88.69 766 LEU A N 1
ATOM 5875 C CA . LEU A 1 766 ? 43.395 -11.681 -4.064 1.00 88.69 766 LEU A CA 1
ATOM 5876 C C . LEU A 1 766 ? 43.480 -10.321 -3.365 1.00 88.69 766 LEU A C 1
ATOM 5878 O O . LEU A 1 766 ? 44.410 -9.565 -3.635 1.00 88.69 766 LEU A O 1
ATOM 5882 N N . THR A 1 767 ? 42.530 -10.006 -2.488 1.00 87.81 767 THR A N 1
ATOM 5883 C CA . THR A 1 767 ? 42.544 -8.790 -1.656 1.00 87.81 767 THR A CA 1
ATOM 5884 C C . THR A 1 767 ? 42.756 -9.158 -0.196 1.00 87.81 767 THR A C 1
ATOM 5886 O O . THR A 1 767 ? 42.778 -10.336 0.128 1.00 87.81 767 THR A O 1
ATOM 5889 N N . GLY A 1 768 ? 42.972 -8.189 0.686 1.00 73.12 768 GLY A N 1
ATOM 5890 C CA . GLY A 1 768 ? 43.107 -8.440 2.120 1.00 73.12 768 GLY A CA 1
ATOM 5891 C C . GLY A 1 768 ? 44.026 -7.421 2.761 1.00 73.12 768 GLY A C 1
ATOM 5892 O O . GLY A 1 768 ? 45.230 -7.490 2.553 1.00 73.12 768 GLY A O 1
ATOM 5893 N N . GLU A 1 769 ? 43.429 -6.472 3.486 1.00 65.00 769 GLU A N 1
ATOM 5894 C CA . GLU A 1 769 ? 44.056 -5.398 4.279 1.00 65.00 769 GLU A CA 1
ATOM 5895 C C . GLU A 1 769 ? 42.928 -4.477 4.796 1.00 65.00 769 GLU A C 1
ATOM 5897 O O . GLU A 1 769 ? 42.423 -3.709 3.989 1.00 65.00 769 GLU A O 1
ATOM 5902 N N . ASP A 1 770 ? 42.498 -4.558 6.070 1.00 75.56 770 ASP A N 1
ATOM 5903 C CA . ASP A 1 770 ? 41.542 -3.666 6.797 1.00 75.56 770 ASP A CA 1
ATOM 5904 C C . ASP A 1 770 ? 40.400 -2.993 5.978 1.00 75.56 770 ASP A C 1
ATOM 5906 O O . ASP A 1 770 ? 39.926 -1.890 6.287 1.00 75.56 770 ASP A O 1
ATOM 5910 N N . THR A 1 771 ? 39.945 -3.647 4.912 1.00 84.25 771 THR A N 1
ATOM 5911 C CA . THR A 1 771 ? 39.010 -3.139 3.909 1.00 84.25 771 THR A CA 1
ATOM 5912 C C . THR A 1 771 ? 38.004 -4.228 3.599 1.00 84.25 771 THR A C 1
ATOM 5914 O O . THR A 1 771 ? 38.279 -5.414 3.735 1.00 84.25 771 THR A O 1
ATOM 5917 N N . ASN A 1 772 ? 36.806 -3.794 3.244 1.00 89.44 772 ASN A N 1
ATOM 5918 C CA . ASN A 1 772 ? 35.708 -4.653 2.863 1.00 89.44 772 ASN A CA 1
ATOM 5919 C C . ASN A 1 772 ? 35.569 -4.550 1.340 1.00 89.44 772 ASN A C 1
ATOM 5921 O O . ASN A 1 772 ? 35.202 -3.483 0.837 1.00 89.44 772 ASN A O 1
ATOM 5925 N N . ASP A 1 773 ? 35.922 -5.623 0.636 1.00 92.19 773 ASP A N 1
ATOM 5926 C CA . ASP A 1 773 ? 36.084 -5.686 -0.815 1.00 92.19 773 ASP A CA 1
ATOM 5927 C C . ASP A 1 773 ? 35.051 -6.660 -1.413 1.00 92.19 773 ASP A C 1
ATOM 5929 O O . ASP A 1 773 ? 35.001 -7.838 -1.065 1.00 92.19 773 ASP A O 1
ATOM 5933 N N . GLN A 1 774 ? 34.177 -6.166 -2.295 1.00 93.12 774 GLN A N 1
ATOM 5934 C CA . GLN A 1 774 ? 33.001 -6.902 -2.778 1.00 93.12 774 GLN A CA 1
ATOM 5935 C C . GLN A 1 774 ? 32.695 -6.640 -4.260 1.00 93.12 774 GLN A C 1
ATOM 5937 O O . GLN A 1 774 ? 33.223 -5.710 -4.875 1.00 93.12 774 GLN A O 1
ATOM 5942 N N . VAL A 1 775 ? 31.784 -7.450 -4.815 1.00 92.88 775 VAL A N 1
ATOM 5943 C CA . VAL A 1 775 ? 31.223 -7.354 -6.180 1.00 92.88 775 VAL A CA 1
ATOM 5944 C C . VAL A 1 775 ? 32.280 -7.252 -7.298 1.00 92.88 775 VAL A C 1
ATOM 5946 O O . VAL A 1 775 ? 32.331 -6.253 -8.021 1.00 92.88 775 VAL A O 1
ATOM 5949 N N . PRO A 1 776 ? 33.143 -8.276 -7.455 1.00 94.75 776 PRO A N 1
ATOM 5950 C CA . PRO A 1 776 ? 34.193 -8.271 -8.464 1.00 94.75 776 PRO A CA 1
ATOM 5951 C C . PRO A 1 776 ? 33.642 -8.378 -9.893 1.00 94.75 776 PRO A C 1
ATOM 5953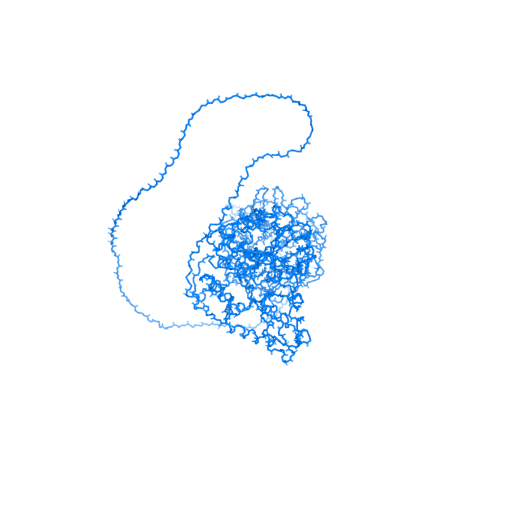 O O . PRO A 1 776 ? 32.632 -9.029 -10.153 1.00 94.75 776 PRO A O 1
ATOM 5956 N N . ALA A 1 777 ? 34.365 -7.792 -10.845 1.00 93.75 777 ALA A N 1
ATOM 5957 C CA . ALA A 1 777 ? 34.120 -7.897 -12.277 1.00 93.75 777 ALA A CA 1
ATOM 5958 C C . ALA A 1 777 ? 35.449 -8.015 -13.035 1.00 93.75 777 ALA A C 1
ATOM 5960 O O . ALA A 1 777 ? 36.295 -7.113 -12.970 1.00 93.75 777 ALA A O 1
ATOM 5961 N N . TRP A 1 778 ? 35.631 -9.108 -13.781 1.00 92.31 778 TRP A N 1
ATOM 5962 C CA . TRP A 1 778 ? 36.809 -9.301 -14.629 1.00 92.31 778 TRP A CA 1
ATOM 5963 C C . TRP A 1 778 ? 36.826 -8.339 -15.812 1.00 92.31 778 TRP A C 1
ATOM 5965 O O . TRP A 1 778 ? 35.813 -8.125 -16.480 1.00 92.31 778 TRP A O 1
ATOM 5975 N N . ARG A 1 779 ? 38.010 -7.800 -16.096 1.00 91.62 779 ARG A N 1
ATOM 5976 C CA . ARG A 1 779 ? 38.289 -7.066 -17.326 1.00 91.62 779 ARG A CA 1
ATOM 5977 C C . ARG A 1 779 ? 38.278 -8.043 -18.517 1.00 91.62 779 ARG A C 1
ATOM 5979 O O . ARG A 1 779 ? 39.022 -9.021 -18.429 1.00 91.62 779 ARG A O 1
ATOM 5986 N N . PRO A 1 780 ? 37.481 -7.786 -19.576 1.00 85.44 780 PRO A N 1
ATOM 5987 C CA . PRO A 1 780 ? 37.367 -8.636 -20.767 1.00 85.44 780 PRO A CA 1
ATOM 5988 C C . PRO A 1 780 ? 38.674 -8.901 -21.519 1.00 85.44 780 PRO A C 1
ATOM 5990 O O . PRO A 1 780 ? 39.600 -8.055 -21.447 1.00 85.44 780 PRO A O 1
#

Sequence (780 aa):
MPDNANPYIPGQPVDNSDLFFGRRELLVSIGEHLVKGRRVLLVASAPRMGKSSLLRQLPHHLPPELLTVRLDLREENARTLDWLLWRLAGALSAGLGGHLARELPAPEWPAFEGRTGQLVGAFWPALREALGERSVVVLLDDLHCLADLPDGTLEGLTSILADWRDRDERISFVLTCDLAAQEDLVRSYPHLLAGSVTYTLGVLNSEEASRLITWPVDGVLTYDYGVPRRVIEIASGQPYYLHLVCFEVYNRCAPAGWVNLHDIDLVVADLVGREIADFRQVWDESTPAEQAALAALASLKGARGVATIQEVRTILIKAGARPERGQVAAALDHLALRGIVERLGALTYRFRVALLRDWLAERLDLRQVARSTRWKVVPERPAASRQVSRLAPGGVRQSPAPAREEEPEEKAEAAPVRTRRRNLVWMAPAALGGLVLVVLLGFSLFRGEPGGTATPTSGAARTPMAAITTGTPSLPTGGPTTLPAALPSATAVPGPTNTPTPTPPVVLARPIPAIAYQSRAQGENAWSLVVVDSDGGHRTVVTSGQSGFLAPPAWSPDGSRLVLVSDRSGFSDLWLVDLDGSNAFNLTLDEAKDHSPAWSPDGQWIAFASLRDALYWELYVMRADGSDVRRLTWWEDASDLSPSWSPDGSRIAFASKRDGNWEIYTMDRDGGNLLRLTDHPADDTNPAWSPDGSRIAFESLREGYAEIMIVSVTGGEPVNVSNAPFSSEHGPTWSPDGSRIAFYSDMDGEWDIYAMAADGSSVVKLTGEDTNDQVPAWRP

Radius of gyration: 39.55 Å; chains: 1; bounding box: 127×92×122 Å

pLDDT: mean 78.97, std 23.04, range [22.67, 98.19]

Secondary structure (DSSP, 8-state):
--TT-----TTSPP--GGG--S-HHHHHHHHHHHHTT--EEEEEE-TTS-HHHHHHHGGGGS-TTEEEEEEETTTTT--SHHHHHHHHHHHHHHHHHHHHTSPPPPPPHHHHTT-TTHIIIIIHHHHHHTTTT-EEEEEEE-GGGGGGSTT-HHHHHHHHHHHHHHH-TTEEEEEEEEGGGHHHHHHH-HHHHTT-EEEEE-PPPHHHHHHHHHGGGTTT-EE-TTHHHHHHHHHTT-HHHHHHHHHHHHHHHTTTTEE-HHHHHHHHHHHHHS--HHHHHHHHTS-HHHHHHHHHHHH--SSTTEEEHHHHHHHHHHHT--PPTTHHHHHHHHHHHTTSEEE-SSSEEEES-HHHHHHHHHH--HHHHHHH-------------------------PPP------------------------------------------------------------------------------------------------------PPP----PPPPEEEEEEEETT-SSEEEEEEETTS---EEEEEEEESS----EE-TTSSEEEEEE-TTSS-EEEEEETTS-S-EES--SSS-EEEEEE-TTSSEEEEEE-TT-SS-EEEEEETTS-S-EE----SS--EEEEEE-TTSSEEEEEE-TTSS-EEEEEETTS-S-EE----SS-EEEEEE-TTSSEEEEEE-TTSS-EEEEEETT----EESS--TTS-EEEEEE-TTSSEEEEEE-TTSS-EEEEEETTS---EE---SSEEEEEEEE--